Protein AF-A0AAU9XJF3-F1 (afdb_monomer_lite)

InterPro domains:
  IPR013057 Amino acid transporter, transmembrane domain [PF01490] (95-481)
  IPR013057 Amino acid transporter, transmembrane domain [PF01490] (649-1039)

Organism: NCBI:txid46732

Structure (mmCIF, N/CA/C/O backbone):
data_AF-A0AAU9XJF3-F1
#
_entry.id   AF-A0AAU9XJF3-F1
#
loop_
_atom_site.group_PDB
_atom_site.id
_atom_site.type_symbol
_atom_site.label_atom_id
_atom_site.label_alt_id
_atom_site.label_comp_id
_atom_site.label_asym_id
_atom_site.label_entity_id
_atom_site.label_seq_id
_atom_site.pdbx_PDB_ins_code
_atom_site.Cartn_x
_atom_site.Cartn_y
_atom_site.Cartn_z
_atom_site.occupancy
_atom_site.B_iso_or_equiv
_atom_site.auth_seq_id
_atom_site.auth_comp_id
_atom_site.auth_asym_id
_atom_site.auth_atom_id
_atom_site.pdbx_PDB_model_num
ATOM 1 N N . MET A 1 1 ? 54.166 31.138 47.046 1.00 33.41 1 MET A N 1
ATOM 2 C CA . MET A 1 1 ? 54.278 31.760 45.713 1.00 33.41 1 MET A CA 1
ATOM 3 C C . MET A 1 1 ? 52.844 31.882 45.210 1.00 33.41 1 MET A C 1
ATOM 5 O O . MET A 1 1 ? 52.288 30.856 44.848 1.00 33.41 1 MET A O 1
ATOM 9 N N . ALA A 1 2 ? 52.129 32.996 45.421 1.00 32.53 2 ALA A N 1
ATOM 10 C CA . ALA A 1 2 ? 52.594 34.399 45.495 1.00 32.53 2 ALA A CA 1
ATOM 11 C C . ALA A 1 2 ? 53.141 34.832 44.105 1.00 32.53 2 ALA A C 1
ATOM 13 O O . ALA A 1 2 ? 54.025 34.121 43.619 1.00 32.53 2 ALA A O 1
ATOM 14 N N . ASP A 1 3 ? 52.637 35.853 43.383 1.00 34.62 3 ASP A N 1
ATOM 15 C CA . ASP A 1 3 ? 51.671 36.951 43.692 1.00 34.62 3 ASP A CA 1
ATOM 16 C C . ASP A 1 3 ? 51.009 37.521 42.394 1.00 34.62 3 ASP A C 1
ATOM 18 O O . ASP A 1 3 ? 51.598 37.356 41.327 1.00 34.62 3 ASP A O 1
ATOM 22 N N . GLU A 1 4 ? 49.863 38.238 42.351 1.00 39.06 4 GLU A N 1
ATOM 23 C CA . GLU A 1 4 ? 48.671 38.259 43.239 1.00 39.06 4 GLU A CA 1
ATOM 24 C C . GLU A 1 4 ? 47.314 38.593 42.484 1.00 39.06 4 GLU A C 1
ATOM 26 O O . GLU A 1 4 ? 46.715 37.601 42.057 1.00 39.06 4 GLU A O 1
ATOM 31 N N . PRO A 1 5 ? 46.760 39.834 42.274 1.00 65.62 5 PRO A N 1
ATOM 32 C CA . PRO A 1 5 ? 45.301 40.028 41.999 1.00 65.62 5 PRO A CA 1
ATOM 33 C C . PRO A 1 5 ? 44.875 40.979 40.829 1.00 65.62 5 PRO A C 1
ATOM 35 O O . PRO A 1 5 ? 45.706 41.689 40.277 1.00 65.62 5 PRO A O 1
ATOM 38 N N . GLU A 1 6 ? 43.559 41.069 40.516 1.00 33.19 6 GLU A N 1
ATOM 39 C CA . GLU A 1 6 ? 42.784 42.344 40.390 1.00 33.19 6 GLU A CA 1
ATOM 40 C C . GLU A 1 6 ? 41.227 42.154 40.345 1.00 33.19 6 GLU A C 1
ATOM 42 O O . GLU A 1 6 ? 40.730 41.038 40.217 1.00 33.19 6 GLU A O 1
ATOM 47 N N . PHE A 1 7 ? 40.490 43.265 40.533 1.00 35.25 7 PHE A N 1
ATOM 48 C CA . PHE A 1 7 ? 39.057 43.517 40.874 1.00 35.25 7 PHE A CA 1
ATOM 49 C C . PHE A 1 7 ? 37.924 42.918 39.983 1.00 35.25 7 PHE A C 1
ATOM 51 O O . PHE A 1 7 ? 38.167 42.526 38.847 1.00 35.25 7 PHE A O 1
ATOM 58 N N . GLY A 1 8 ? 36.632 42.900 40.393 1.00 30.28 8 GLY A N 1
ATOM 59 C CA . GLY A 1 8 ? 35.986 43.287 41.678 1.00 30.28 8 GLY A CA 1
ATOM 60 C C . GLY A 1 8 ? 34.437 43.483 41.611 1.00 30.28 8 GLY A C 1
ATOM 61 O O . GLY A 1 8 ? 33.905 43.578 40.511 1.00 30.28 8 GLY A O 1
ATOM 62 N N . GLU A 1 9 ? 33.767 43.579 42.786 1.00 35.22 9 GLU A N 1
ATOM 63 C CA . GLU A 1 9 ? 32.369 44.068 43.070 1.00 35.22 9 GLU A CA 1
ATOM 64 C C . GLU A 1 9 ? 31.158 43.310 42.425 1.00 35.22 9 GLU A C 1
ATOM 66 O O . GLU A 1 9 ? 31.305 42.694 41.376 1.00 35.22 9 GLU A O 1
ATOM 71 N N . HIS A 1 10 ? 29.895 43.261 42.912 1.00 32.03 10 HIS A N 1
ATOM 72 C CA . HIS A 1 10 ? 29.128 43.562 44.164 1.00 32.03 10 HIS A CA 1
ATOM 73 C C . HIS A 1 10 ? 27.666 43.002 43.956 1.00 32.03 10 HIS A C 1
ATOM 75 O O . HIS A 1 10 ? 27.295 42.783 42.804 1.00 32.03 10 HIS A O 1
ATOM 81 N N . ASP A 1 11 ? 26.711 42.796 44.892 1.00 31.41 11 ASP A N 1
ATOM 82 C CA . ASP A 1 11 ? 26.657 42.512 46.351 1.00 31.41 11 ASP A CA 1
ATOM 83 C C . ASP A 1 11 ? 25.201 42.080 46.773 1.00 31.41 11 ASP A C 1
ATOM 85 O O . ASP A 1 11 ? 24.374 41.857 45.891 1.00 31.41 11 ASP A O 1
ATOM 89 N N . VAL A 1 12 ? 24.868 42.031 48.085 1.00 30.72 12 VAL A N 1
ATOM 90 C CA . VAL A 1 12 ? 23.510 42.018 48.730 1.00 30.72 12 VAL A CA 1
ATOM 91 C C . VAL A 1 12 ? 22.617 40.763 48.478 1.00 30.72 12 VAL A C 1
ATOM 93 O O . VAL A 1 12 ? 22.178 40.518 47.363 1.00 30.72 12 VAL A O 1
ATOM 96 N N . GLN A 1 13 ? 22.379 39.832 49.432 1.00 28.78 13 GLN A N 1
ATOM 97 C CA . GLN A 1 13 ? 21.599 39.880 50.713 1.00 28.78 13 GLN A CA 1
ATOM 98 C C . GLN A 1 13 ? 20.047 39.889 50.543 1.00 28.78 13 GLN A C 1
ATOM 100 O O . GLN A 1 13 ? 19.567 40.388 49.535 1.00 28.78 13 GLN A O 1
ATOM 105 N N . LEU A 1 14 ? 19.158 39.381 51.432 1.00 28.53 14 LEU A N 1
ATOM 106 C CA . LEU A 1 14 ? 19.192 38.620 52.719 1.00 28.53 14 LEU A CA 1
ATOM 107 C C . LEU A 1 14 ? 18.239 37.372 52.614 1.00 28.53 14 LEU A C 1
ATOM 109 O O . LEU A 1 14 ? 17.388 37.365 51.731 1.00 28.53 14 LEU A O 1
ATOM 113 N N . ALA A 1 15 ? 18.342 36.231 53.335 1.00 27.23 15 ALA A N 1
ATOM 114 C CA . ALA A 1 15 ? 18.395 35.933 54.798 1.00 27.23 15 ALA A CA 1
ATOM 115 C C . ALA A 1 15 ? 17.026 36.133 55.534 1.00 27.23 15 ALA A C 1
ATOM 117 O O . ALA A 1 15 ? 16.261 36.975 55.086 1.00 27.23 15 ALA A O 1
ATOM 118 N N . LEU A 1 16 ? 16.566 35.445 56.608 1.00 26.36 16 LEU A N 1
ATOM 119 C CA . LEU A 1 16 ? 16.948 34.340 57.549 1.00 26.36 16 LEU A CA 1
ATOM 120 C C . LEU A 1 16 ? 15.600 33.674 58.020 1.00 26.36 16 LEU A C 1
ATOM 122 O O . LEU A 1 16 ? 14.581 34.347 57.922 1.00 26.36 16 LEU A O 1
ATOM 126 N N . SER A 1 17 ? 15.373 32.409 58.434 1.00 27.25 17 SER A N 1
ATOM 127 C CA . SER A 1 17 ? 16.066 31.317 59.172 1.00 27.25 17 SER A CA 1
ATOM 128 C C . SER A 1 17 ? 15.590 31.131 60.644 1.00 27.25 17 SER A C 1
ATOM 130 O O . SER A 1 17 ? 15.149 32.088 61.267 1.00 27.25 17 SER A O 1
ATOM 132 N N . HIS A 1 18 ? 15.715 29.897 61.183 1.00 28.23 18 HIS A N 1
ATOM 133 C CA . HIS A 1 18 ? 15.517 29.475 62.601 1.00 28.23 18 HIS A CA 1
ATOM 134 C C . HIS A 1 18 ? 14.106 29.610 63.250 1.00 28.23 18 HIS A C 1
ATOM 136 O O . HIS A 1 18 ? 13.252 30.323 62.744 1.00 28.23 18 HIS A O 1
ATOM 142 N N . SER A 1 19 ? 13.787 28.992 64.408 1.00 26.81 19 SER A N 1
ATOM 143 C CA . SER A 1 19 ? 13.931 27.588 64.899 1.00 26.81 19 SER A CA 1
ATOM 144 C C . SER A 1 19 ? 13.226 27.422 66.274 1.00 26.81 19 SER A C 1
ATOM 146 O O . SER A 1 19 ? 13.076 28.428 66.946 1.00 26.81 19 SER A O 1
ATOM 148 N N . LEU A 1 20 ? 12.873 26.183 66.688 1.00 25.88 20 LEU A N 1
ATOM 149 C CA . LEU A 1 20 ? 12.735 25.624 68.075 1.00 25.88 20 LEU A CA 1
ATOM 150 C C . LEU A 1 20 ? 12.462 26.605 69.263 1.00 25.88 20 LEU A C 1
ATOM 152 O O . LEU A 1 20 ? 13.215 27.542 69.482 1.00 25.88 20 LEU A O 1
ATOM 156 N N . THR A 1 21 ? 11.538 26.376 70.212 1.00 25.56 21 THR A N 1
ATOM 157 C CA . THR A 1 21 ? 11.339 25.156 71.046 1.00 25.56 21 THR A CA 1
ATOM 158 C C . THR A 1 21 ? 10.004 25.236 71.853 1.00 25.56 21 THR A C 1
ATOM 160 O O . THR A 1 21 ? 9.223 26.158 71.647 1.00 25.56 21 THR A O 1
ATOM 163 N N . LEU A 1 22 ? 9.722 24.286 72.764 1.00 24.81 22 LEU A N 1
ATOM 164 C CA . LEU A 1 22 ? 8.543 24.243 73.662 1.00 24.81 22 LEU A CA 1
ATOM 165 C C . LEU A 1 22 ? 8.586 25.306 74.792 1.00 24.81 22 LEU A C 1
ATOM 167 O O . LEU A 1 22 ? 9.672 25.643 75.256 1.00 24.81 22 LEU A O 1
ATOM 171 N N . GLY A 1 23 ? 7.421 25.714 75.328 1.00 24.33 23 GLY A N 1
ATOM 172 C CA . GLY A 1 23 ? 7.312 26.499 76.578 1.00 24.33 23 GLY A CA 1
ATOM 173 C C . GLY A 1 23 ? 5.869 26.843 77.009 1.00 24.33 23 GLY A C 1
ATOM 174 O O . GLY A 1 23 ? 5.203 27.620 76.345 1.00 24.33 23 GLY A O 1
ATOM 175 N N . ASN A 1 24 ? 5.409 26.240 78.109 1.00 25.19 24 ASN A N 1
ATOM 176 C CA . ASN A 1 24 ? 4.058 26.247 78.715 1.00 25.19 24 ASN A CA 1
ATOM 177 C C . ASN A 1 24 ? 3.499 27.592 79.273 1.00 25.19 24 ASN A C 1
ATOM 179 O O . ASN A 1 24 ? 4.231 28.567 79.400 1.00 25.19 24 ASN A O 1
ATOM 183 N N . THR A 1 25 ? 2.239 27.519 79.768 1.00 26.25 25 THR A N 1
ATOM 184 C CA . THR A 1 25 ? 1.566 28.343 80.826 1.00 26.25 25 THR A CA 1
ATOM 185 C C . THR A 1 25 ? 1.282 29.826 80.510 1.00 26.25 25 THR A C 1
ATOM 187 O O . THR A 1 25 ? 2.206 30.596 80.298 1.00 26.25 25 THR A O 1
ATOM 190 N N . GLU A 1 26 ? 0.011 30.240 80.348 1.00 25.64 26 GLU A N 1
ATOM 191 C CA . GLU A 1 26 ? -0.931 30.811 81.365 1.00 25.64 26 GLU A CA 1
ATOM 192 C C . GLU A 1 26 ? -1.096 32.340 81.131 1.00 25.64 26 GLU A C 1
ATOM 194 O O . GLU A 1 26 ? -0.162 32.966 80.646 1.00 25.64 26 GLU A O 1
ATOM 199 N N . ASN A 1 27 ? -2.218 33.031 81.397 1.00 25.34 27 ASN A N 1
ATOM 200 C CA . ASN A 1 27 ? -3.598 32.639 81.743 1.00 25.34 27 ASN A CA 1
ATOM 201 C C . ASN A 1 27 ? -4.569 33.802 81.395 1.00 25.34 27 ASN A C 1
ATOM 203 O O . ASN A 1 27 ? -4.166 34.943 81.590 1.00 25.34 27 ASN A O 1
ATOM 207 N N . GLU A 1 28 ? -5.831 33.505 81.016 1.00 26.00 28 GLU A N 1
ATOM 208 C CA . GLU A 1 28 ? -7.030 34.402 81.086 1.00 26.00 28 GLU A CA 1
ATOM 209 C C . GLU A 1 28 ? -6.963 35.765 80.316 1.00 26.00 28 GLU A C 1
ATOM 211 O O . GLU A 1 28 ? -5.896 36.223 79.937 1.00 26.00 28 GLU A O 1
ATOM 216 N N . THR A 1 29 ? -8.010 36.530 79.956 1.00 26.31 29 THR A N 1
ATOM 217 C CA . THR A 1 29 ? -9.496 36.466 79.813 1.00 26.31 29 THR A CA 1
ATOM 218 C C . THR A 1 29 ? -9.871 37.560 78.760 1.00 26.31 29 THR A C 1
ATOM 220 O O . THR A 1 29 ? -9.018 38.380 78.433 1.00 26.31 29 THR A O 1
ATOM 223 N N . GLU A 1 30 ? -11.044 37.731 78.126 1.00 25.98 30 GLU A N 1
ATOM 224 C CA . GLU A 1 30 ? -12.401 37.138 78.082 1.00 25.98 30 GLU A CA 1
ATOM 225 C C . GLU A 1 30 ? -13.001 37.490 76.686 1.00 25.98 30 GLU A C 1
ATOM 227 O O . GLU A 1 30 ? -12.856 38.644 76.276 1.00 25.98 30 GLU A O 1
ATOM 232 N N . LYS A 1 31 ? -13.685 36.562 75.976 1.00 26.59 31 LYS A N 1
ATOM 233 C CA . LYS A 1 31 ? -15.025 36.750 75.334 1.00 26.59 31 LYS A CA 1
ATOM 234 C C . LYS A 1 31 ? -15.447 35.647 74.348 1.00 26.59 31 LYS A C 1
ATOM 236 O O . LYS A 1 31 ? -14.940 35.545 73.235 1.00 26.59 31 LYS A O 1
ATOM 241 N N . ASP A 1 32 ? -16.462 34.903 74.778 1.00 26.28 32 ASP A N 1
ATOM 242 C CA . ASP A 1 32 ? -17.372 34.051 73.992 1.00 26.28 32 ASP A CA 1
ATOM 243 C C . ASP A 1 32 ? -18.496 34.909 73.326 1.00 26.28 32 ASP A C 1
ATOM 245 O O . ASP A 1 32 ? -18.524 36.123 73.568 1.00 26.28 32 ASP A O 1
ATOM 249 N N . PRO A 1 33 ? -19.462 34.360 72.540 1.00 37.47 33 PRO A N 1
ATOM 250 C CA . PRO A 1 33 ? -19.747 32.941 72.305 1.00 37.47 33 PRO A CA 1
ATOM 251 C C . PRO A 1 33 ? -19.730 32.452 70.846 1.00 37.47 33 PRO A C 1
ATOM 253 O O . PRO A 1 33 ? -19.922 33.193 69.881 1.00 37.47 33 PRO A O 1
ATOM 256 N N . SER A 1 34 ? -19.597 31.131 70.726 1.00 24.67 34 SER A N 1
ATOM 257 C CA . SER A 1 34 ? -19.847 30.322 69.526 1.00 24.67 34 SER A CA 1
ATOM 258 C C . SER A 1 34 ? -21.206 29.595 69.593 1.00 24.67 34 SER A C 1
ATOM 260 O O . SER A 1 34 ? -21.816 29.570 70.653 1.00 24.67 34 SER A O 1
ATOM 262 N N . TYR A 1 35 ? -21.672 29.041 68.461 1.00 26.41 35 TYR A N 1
ATOM 263 C CA . TYR A 1 35 ? -22.570 27.870 68.265 1.00 26.41 35 TYR A CA 1
ATOM 264 C C . TYR A 1 35 ? -22.747 27.735 66.729 1.00 26.41 35 TYR A C 1
ATOM 266 O O . TYR A 1 35 ? -23.189 28.695 66.104 1.00 26.41 35 TYR A O 1
ATOM 274 N N . GLU A 1 36 ? -22.304 26.724 65.969 1.00 27.41 36 GLU A N 1
ATOM 275 C CA . GLU A 1 36 ? -22.148 25.256 66.118 1.00 27.41 36 GLU A CA 1
ATOM 276 C C . GLU A 1 36 ? -23.408 24.434 65.727 1.00 27.41 36 GLU A C 1
ATOM 278 O O . GLU A 1 36 ? -24.500 24.983 65.611 1.00 27.41 36 GLU A O 1
ATOM 283 N N . LEU A 1 37 ? -23.220 23.120 65.503 1.00 25.81 37 LEU A N 1
ATOM 284 C CA . LEU A 1 37 ? -24.124 22.082 64.961 1.00 25.81 37 LEU A CA 1
ATOM 285 C C . LEU A 1 37 ? -24.227 21.964 63.416 1.00 25.81 37 LEU A C 1
ATOM 287 O O . LEU A 1 37 ? -24.260 22.963 62.708 1.00 25.81 37 LEU A O 1
ATOM 291 N N . VAL A 1 38 ? -24.481 20.791 62.805 1.00 26.86 38 VAL A N 1
ATOM 292 C CA . VAL A 1 38 ? -23.880 19.424 62.840 1.00 26.86 38 VAL A CA 1
ATOM 293 C C . VAL A 1 38 ? -24.790 18.465 62.025 1.00 26.86 38 VAL A C 1
ATOM 295 O O . VAL A 1 38 ? -26.009 18.490 62.137 1.00 26.86 38 VAL A O 1
ATOM 298 N N . SER A 1 39 ? -24.166 17.624 61.192 1.00 26.27 39 SER A N 1
ATOM 299 C CA . SER A 1 39 ? -24.660 16.514 60.333 1.00 26.27 39 SER A CA 1
ATOM 300 C C . SER A 1 39 ? -26.063 15.873 60.511 1.00 26.27 39 SER A C 1
ATOM 302 O O . SER A 1 39 ? -26.426 15.519 61.633 1.00 26.27 39 SER A O 1
ATOM 304 N N . ARG A 1 40 ? -26.672 15.396 59.392 1.00 24.75 40 ARG A N 1
ATOM 305 C CA . ARG A 1 40 ? -27.104 13.970 59.260 1.00 24.75 40 ARG A CA 1
ATOM 306 C C . ARG A 1 40 ? -27.449 13.427 57.842 1.00 24.75 40 ARG A C 1
ATOM 308 O O . ARG A 1 40 ? -27.888 14.143 56.956 1.00 24.75 40 ARG A O 1
ATOM 315 N N . ASN A 1 41 ? -27.227 12.112 57.720 1.00 25.72 41 ASN A N 1
ATOM 316 C CA . ASN A 1 41 ? -27.603 11.035 56.772 1.00 25.72 41 ASN A CA 1
ATOM 317 C C . ASN A 1 41 ? -28.634 11.205 55.614 1.00 25.72 41 ASN A C 1
ATOM 319 O O . ASN A 1 41 ? -29.788 11.533 55.847 1.00 25.72 41 ASN A O 1
ATOM 323 N N . LYS A 1 42 ? -28.213 10.772 54.404 1.00 27.09 42 LYS A N 1
ATOM 324 C CA . LYS A 1 42 ? -28.612 9.549 53.626 1.00 27.09 42 LYS A CA 1
ATOM 325 C C . LYS A 1 42 ? -30.073 9.007 53.559 1.00 27.09 42 LYS A C 1
ATOM 327 O O . LYS A 1 42 ? -30.728 8.869 54.580 1.00 27.09 42 LYS A O 1
ATOM 332 N N . GLU A 1 43 ? -30.374 8.416 52.376 1.00 24.31 43 GLU A N 1
ATOM 333 C CA . GLU A 1 43 ? -31.364 7.332 52.060 1.00 24.31 43 GLU A CA 1
ATOM 334 C C . GLU A 1 43 ? -32.878 7.709 52.038 1.00 24.31 43 GLU A C 1
ATOM 336 O O . GLU A 1 43 ? -33.270 8.653 52.706 1.00 24.31 43 GLU A O 1
ATOM 341 N N . SER A 1 44 ? -33.811 7.063 51.295 1.00 22.95 44 SER A N 1
ATOM 342 C CA . SER A 1 44 ? -33.765 6.146 50.118 1.00 22.95 44 SER A CA 1
ATOM 343 C C . SER A 1 44 ? -35.177 5.926 49.488 1.00 22.95 44 SER A C 1
ATOM 345 O O . SER A 1 44 ? -36.126 5.713 50.235 1.00 22.95 44 SER A O 1
ATOM 347 N N . GLN A 1 45 ? -35.292 5.848 48.141 1.00 23.94 45 GLN A N 1
ATOM 348 C CA . GLN A 1 45 ? -36.479 5.403 47.341 1.00 23.94 45 GLN A CA 1
ATOM 349 C C . GLN A 1 45 ? -37.795 6.228 47.539 1.00 23.94 45 GLN A C 1
ATOM 351 O O . GLN A 1 45 ? -37.834 7.115 48.378 1.00 23.94 45 GLN A O 1
ATOM 356 N N . LYS A 1 46 ? -38.890 6.123 46.752 1.00 23.55 46 LYS A N 1
ATOM 357 C CA . LYS A 1 46 ? -39.446 5.076 45.854 1.00 23.55 46 LYS A CA 1
ATOM 358 C C . LYS A 1 46 ? -40.353 5.699 44.750 1.00 23.55 46 LYS A C 1
ATOM 360 O O . LYS A 1 46 ? -40.642 6.889 44.799 1.00 23.55 46 LYS A O 1
ATOM 365 N N . ASN A 1 47 ? -40.804 4.909 43.765 1.00 25.06 47 ASN A N 1
ATOM 366 C CA . ASN A 1 47 ? -41.726 5.322 42.680 1.00 25.06 47 ASN A CA 1
ATOM 367 C C . ASN A 1 47 ? -43.106 5.802 43.173 1.00 25.06 47 ASN A C 1
ATOM 369 O O . ASN A 1 47 ? -43.650 5.150 44.060 1.00 25.06 47 ASN A O 1
ATOM 373 N N . GLU A 1 48 ? -43.758 6.721 42.437 1.00 25.22 48 GLU A N 1
ATOM 374 C CA . GLU A 1 48 ? -45.186 6.559 42.079 1.00 25.22 48 GLU A CA 1
ATOM 375 C C . GLU A 1 48 ? -45.616 7.317 40.795 1.00 25.22 48 GLU A C 1
ATOM 377 O O . GLU A 1 48 ? -44.758 7.707 40.003 1.00 25.22 48 GLU A O 1
ATOM 382 N N . ARG A 1 49 ? -46.926 7.367 40.491 1.00 26.58 49 ARG A N 1
ATOM 383 C CA . ARG A 1 49 ? -47.487 7.463 39.121 1.00 26.58 49 ARG A CA 1
ATOM 384 C C . ARG A 1 49 ? -48.085 8.832 38.731 1.00 26.58 49 ARG A C 1
ATOM 386 O O . ARG A 1 49 ? -48.403 9.671 39.562 1.00 26.58 49 ARG A O 1
ATOM 393 N N . THR A 1 50 ? -48.289 9.000 37.423 1.00 25.59 50 THR A N 1
ATOM 394 C CA . THR A 1 50 ? -49.114 10.025 36.742 1.00 25.59 50 THR A CA 1
ATOM 395 C C . THR A 1 50 ? -50.625 9.859 36.992 1.00 25.59 50 THR A C 1
ATOM 397 O O . THR A 1 50 ? -51.034 8.736 37.291 1.00 25.59 50 THR A O 1
ATOM 400 N N . PRO A 1 51 ? -51.486 10.821 36.589 1.00 36.78 51 PRO A N 1
ATOM 401 C CA . PRO A 1 51 ? -51.354 12.288 36.600 1.00 36.78 51 PRO A CA 1
ATOM 402 C C . PRO A 1 51 ? -52.578 12.960 37.283 1.00 36.78 51 PRO A C 1
ATOM 404 O O . PRO A 1 51 ? -53.519 12.279 37.681 1.00 36.78 51 PRO A O 1
ATOM 407 N N . LEU A 1 52 ? -52.632 14.299 37.342 1.00 25.36 52 LEU A N 1
ATOM 408 C CA . LEU A 1 52 ? -53.866 15.032 37.680 1.00 25.36 52 LEU A CA 1
ATOM 409 C C . LEU A 1 52 ? -54.225 16.078 36.619 1.00 25.36 52 LEU A C 1
ATOM 411 O O . LEU A 1 52 ? -53.416 16.933 36.263 1.00 25.36 52 LEU A O 1
ATOM 415 N N . VAL A 1 53 ? -55.465 15.991 36.134 1.00 27.05 53 VAL A N 1
ATOM 416 C CA . VAL A 1 53 ? -56.118 16.978 35.262 1.00 27.05 53 VAL A CA 1
ATOM 417 C C . VAL A 1 53 ? -56.680 18.108 36.127 1.00 27.05 53 VAL A C 1
ATOM 419 O O . VAL A 1 53 ? -57.136 17.861 37.243 1.00 27.05 53 VAL A O 1
ATOM 422 N N . ARG A 1 54 ? -56.701 19.338 35.604 1.00 24.38 54 ARG A N 1
ATOM 423 C CA . ARG A 1 54 ? -57.468 20.444 36.189 1.00 24.38 54 ARG A CA 1
ATOM 424 C C . ARG A 1 54 ? -58.295 21.125 35.103 1.00 24.38 54 ARG A C 1
ATOM 426 O O . ARG A 1 54 ? -57.739 21.573 34.103 1.00 24.38 54 ARG A O 1
ATOM 433 N N . THR A 1 55 ? -59.606 21.161 35.300 1.00 25.55 55 THR A N 1
ATOM 434 C CA . THR A 1 55 ? -60.560 21.900 34.467 1.00 25.55 55 THR A CA 1
ATOM 435 C C . THR A 1 55 ? -60.519 23.395 34.782 1.00 25.55 55 THR A C 1
ATOM 437 O O . THR A 1 55 ? -60.120 23.795 35.879 1.00 25.55 55 THR A O 1
ATOM 440 N N . VAL A 1 56 ? -60.929 24.209 33.810 1.00 28.02 56 VAL A N 1
ATOM 441 C CA . VAL A 1 56 ? -61.213 25.643 33.950 1.00 28.02 56 VAL A CA 1
ATOM 442 C C . VAL A 1 56 ? -62.420 25.939 33.060 1.00 28.02 56 VAL A C 1
ATOM 444 O O . VAL A 1 56 ? -62.427 25.523 31.900 1.00 28.02 56 VAL A O 1
ATOM 447 N N . ASP A 1 57 ? -63.425 26.610 33.613 1.00 24.02 57 ASP A N 1
ATOM 448 C CA . ASP A 1 57 ? -64.662 26.978 32.919 1.00 24.02 57 ASP A CA 1
ATOM 449 C C . ASP A 1 57 ? -64.492 28.265 32.075 1.00 24.02 57 ASP A C 1
ATOM 451 O O . ASP A 1 57 ? -63.530 29.011 32.289 1.00 24.02 57 ASP A O 1
ATOM 455 N N . PRO A 1 58 ? -65.362 28.522 31.077 1.00 34.66 58 PRO A N 1
ATOM 456 C CA . PRO A 1 58 ? -65.165 29.595 30.103 1.00 34.66 58 PRO A CA 1
ATOM 457 C C . PRO A 1 58 ? -65.891 30.896 30.477 1.00 34.66 58 PRO A C 1
ATOM 459 O O . PRO A 1 58 ? -67.066 30.866 30.829 1.00 34.66 58 PRO A O 1
ATOM 462 N N . GLU A 1 59 ? -65.242 32.044 30.266 1.00 25.91 59 GLU A N 1
ATOM 463 C CA . GLU A 1 59 ? -65.932 33.337 30.139 1.00 25.91 59 GLU A CA 1
ATOM 464 C C . GLU A 1 59 ? -65.151 34.308 29.223 1.00 25.91 59 GLU A C 1
ATOM 466 O O . GLU A 1 59 ? -64.109 33.943 28.674 1.00 25.91 59 GLU A O 1
ATOM 471 N N . GLU A 1 60 ? -65.732 35.478 28.950 1.00 26.47 60 GLU A N 1
ATOM 472 C CA . GLU A 1 60 ? -65.712 36.156 27.640 1.00 26.47 60 GLU A CA 1
ATOM 473 C C . GLU A 1 60 ? -64.362 36.664 27.079 1.00 26.47 60 GLU A C 1
ATOM 475 O O . GLU A 1 60 ? -63.380 36.907 27.781 1.00 26.47 60 GLU A O 1
ATOM 480 N N . GLN A 1 61 ? -64.335 36.854 25.750 1.00 26.23 61 GLN A N 1
ATOM 481 C CA . GLN A 1 61 ? -63.140 37.163 24.960 1.00 26.23 61 GLN A CA 1
ATOM 482 C C . GLN A 1 61 ? -63.359 38.358 24.010 1.00 26.23 61 GLN A C 1
ATOM 484 O O . GLN A 1 61 ? -63.767 38.180 22.861 1.00 26.23 61 GLN A O 1
ATOM 489 N N . GLU A 1 62 ? -62.998 39.575 24.432 1.00 27.97 62 GLU A N 1
ATOM 490 C CA . GLU A 1 62 ? -62.810 40.690 23.488 1.00 27.97 62 GLU A CA 1
ATOM 491 C C . GLU A 1 62 ? -61.558 40.475 22.615 1.00 27.97 62 GLU A C 1
ATOM 493 O O . GLU A 1 62 ? -60.519 39.984 23.070 1.00 27.97 62 GLU A O 1
ATOM 498 N N . SER A 1 63 ? -61.642 40.838 21.330 1.00 32.28 63 SER A N 1
ATOM 499 C CA . SER A 1 63 ? -60.662 40.436 20.314 1.00 32.28 63 SER A CA 1
ATOM 500 C C . SER A 1 63 ? -59.677 41.547 19.898 1.00 32.28 63 SER A C 1
ATOM 502 O O . SER A 1 63 ? -60.050 42.436 19.126 1.00 32.28 63 SER A O 1
ATOM 504 N N . PRO A 1 64 ? -58.383 41.473 20.270 1.00 31.69 64 PRO A N 1
ATOM 505 C CA . PRO A 1 64 ? -57.322 42.213 19.589 1.00 31.69 64 PRO A CA 1
ATOM 506 C C . PRO A 1 64 ? -56.910 41.511 18.280 1.00 31.69 64 PRO A C 1
ATOM 508 O O . PRO A 1 64 ? -56.945 40.286 18.162 1.00 31.69 64 PRO A O 1
ATOM 511 N N . SER A 1 65 ? -56.494 42.288 17.277 1.00 35.97 65 SER A N 1
ATOM 512 C CA . SER A 1 65 ? -56.337 41.801 15.898 1.00 35.97 65 SER A CA 1
ATOM 513 C C . SER A 1 65 ? -55.216 40.764 15.701 1.00 35.97 65 SER A C 1
ATOM 515 O O . SER A 1 65 ? -54.141 40.833 16.311 1.00 35.97 65 SER A O 1
ATOM 517 N N . ALA A 1 66 ? -55.444 39.830 14.766 1.00 36.56 66 ALA A N 1
ATOM 518 C CA . ALA A 1 66 ? -54.592 38.664 14.491 1.00 36.56 66 ALA A CA 1
ATOM 519 C C . ALA A 1 66 ? -53.124 38.987 14.133 1.00 36.56 66 ALA A C 1
ATOM 521 O O . ALA A 1 66 ? -52.234 38.153 14.320 1.00 36.56 66 ALA A O 1
ATOM 522 N N . TRP A 1 67 ? -52.846 40.206 13.661 1.00 32.09 67 TRP A N 1
ATOM 523 C CA . TRP A 1 67 ? -51.483 40.689 13.412 1.00 32.09 67 TRP A CA 1
ATOM 524 C C . TRP A 1 67 ? -50.653 40.769 14.704 1.00 32.09 67 TRP A C 1
ATOM 526 O O . TRP A 1 67 ? -49.496 40.345 14.733 1.00 32.09 67 TRP A O 1
ATOM 536 N N . SER A 1 68 ? -51.259 41.237 15.802 1.00 31.72 68 SER A N 1
ATOM 537 C CA . SER A 1 68 ? -50.587 41.359 17.103 1.00 31.72 68 SER A CA 1
ATOM 538 C C . SER A 1 68 ? -50.230 39.992 17.701 1.00 31.72 68 SER A C 1
ATOM 540 O O . SER A 1 68 ? -49.137 39.809 18.249 1.00 31.72 68 SER A O 1
ATOM 542 N N . THR A 1 69 ? -51.116 39.008 17.528 1.00 35.38 69 THR A N 1
ATOM 543 C CA . THR A 1 69 ? -50.948 37.628 17.993 1.00 35.38 69 THR A CA 1
ATOM 544 C C . THR A 1 69 ? -49.809 36.934 17.259 1.00 35.38 69 THR A C 1
ATOM 546 O O . THR A 1 69 ? -48.962 36.313 17.899 1.00 35.38 69 THR A O 1
ATOM 549 N N . ASN A 1 70 ? -49.722 37.098 15.935 1.00 36.59 70 ASN A N 1
ATOM 550 C CA . ASN A 1 70 ? -48.628 36.541 15.141 1.00 36.59 70 ASN A CA 1
ATOM 551 C C . ASN A 1 70 ? -47.274 37.171 15.501 1.00 36.59 70 ASN A C 1
ATOM 553 O O . ASN A 1 70 ? -46.306 36.439 15.700 1.00 36.59 70 ASN A O 1
ATOM 557 N N . PHE A 1 71 ? -47.201 38.493 15.694 1.00 36.72 71 PHE A N 1
ATOM 558 C CA . PHE A 1 71 ? -45.945 39.151 16.080 1.00 36.72 71 PHE A CA 1
ATOM 559 C C . PHE A 1 71 ? -45.477 38.745 17.492 1.00 36.72 71 PHE A C 1
ATOM 561 O O . PHE A 1 71 ? -44.290 38.482 17.708 1.00 36.72 71 PHE A O 1
ATOM 568 N N . LYS A 1 72 ? -46.406 38.601 18.453 1.00 29.94 72 LYS A N 1
ATOM 569 C CA . LYS A 1 72 ? -46.103 38.048 19.787 1.00 29.94 72 LYS A CA 1
ATOM 570 C C . LYS A 1 72 ? -45.703 36.570 19.726 1.00 29.94 72 LYS A C 1
ATOM 572 O O . LYS A 1 72 ? -44.755 36.194 20.410 1.00 29.94 72 LYS A O 1
ATOM 577 N N . ARG A 1 73 ? -46.352 35.745 18.894 1.00 30.39 73 ARG A N 1
ATOM 578 C CA . ARG A 1 73 ? -46.009 34.322 18.708 1.00 30.39 73 ARG A CA 1
ATOM 579 C C . ARG A 1 73 ? -44.621 34.152 18.085 1.00 30.39 73 ARG A C 1
ATOM 581 O O . ARG A 1 73 ? -43.853 33.327 18.566 1.00 30.39 73 ARG A O 1
ATOM 588 N N . PHE A 1 74 ? -44.263 34.981 17.103 1.00 32.78 74 PHE A N 1
ATOM 589 C CA . PHE A 1 74 ? -42.929 34.991 16.495 1.00 32.78 74 PHE A CA 1
ATOM 590 C C . PHE A 1 74 ? -41.853 35.387 17.520 1.00 32.78 74 PHE A C 1
ATOM 592 O O . PHE A 1 74 ? -40.919 34.627 17.758 1.00 32.78 74 PHE A O 1
ATOM 599 N N . ARG A 1 75 ? -42.037 36.513 18.229 1.00 27.66 75 ARG A N 1
ATOM 600 C CA . ARG A 1 75 ? -41.115 36.973 19.288 1.00 27.66 75 ARG A CA 1
ATOM 601 C C . ARG A 1 75 ? -41.008 35.985 20.460 1.00 27.66 75 ARG A C 1
ATOM 603 O O . ARG A 1 75 ? -39.930 35.838 21.032 1.00 27.66 75 ARG A O 1
ATOM 610 N N . SER A 1 76 ? -42.095 35.291 20.800 1.00 26.06 76 SER A N 1
ATOM 611 C CA . SER A 1 76 ? -42.105 34.206 21.788 1.00 26.06 76 SER A CA 1
ATOM 612 C C . SER A 1 76 ? -41.260 33.017 21.324 1.00 26.06 76 SER A C 1
ATOM 614 O O . SER A 1 76 ? -40.413 32.561 22.089 1.00 26.06 76 SER A O 1
ATOM 616 N N . PHE A 1 77 ? -41.404 32.592 20.063 1.00 29.45 77 PHE A N 1
ATOM 617 C CA . PHE A 1 77 ? -40.618 31.506 19.468 1.00 29.45 77 PHE A CA 1
ATOM 618 C C . PHE A 1 77 ? -39.112 31.829 19.434 1.00 29.45 77 PHE A C 1
ATOM 620 O O . PHE A 1 77 ? -38.285 30.982 19.784 1.00 29.45 77 PHE A O 1
ATOM 627 N N . THR A 1 78 ? -38.745 33.080 19.117 1.00 29.27 78 THR A N 1
ATOM 628 C CA . THR A 1 78 ? -37.350 33.552 19.179 1.00 29.27 78 THR A CA 1
ATOM 629 C C . THR A 1 78 ? -36.785 33.525 20.605 1.00 29.27 78 THR A C 1
ATOM 631 O O . THR A 1 78 ? -35.625 33.162 20.792 1.00 29.27 78 THR A O 1
ATOM 634 N N . MET A 1 79 ? -37.575 33.880 21.629 1.00 25.61 79 MET A N 1
ATOM 635 C CA . MET A 1 79 ? -37.098 33.888 23.021 1.00 25.61 79 MET A CA 1
ATOM 636 C C . MET A 1 79 ? -37.061 32.494 23.665 1.00 25.61 79 MET A C 1
ATOM 638 O O . MET A 1 79 ? -36.142 32.221 24.438 1.00 25.61 79 MET A O 1
ATOM 642 N N . SER A 1 80 ? -37.985 31.583 23.334 1.00 26.08 80 SER A N 1
ATOM 643 C CA . SER A 1 80 ? -37.986 30.215 23.885 1.00 26.08 80 SER A CA 1
ATOM 644 C C . SER A 1 80 ? -36.773 29.385 23.453 1.00 26.08 80 SER A C 1
ATOM 646 O O . SER A 1 80 ? -36.328 28.513 24.196 1.00 26.08 80 SER A O 1
ATOM 648 N N . HIS A 1 81 ? -36.182 29.686 22.293 1.00 33.38 81 HIS A N 1
ATOM 649 C CA . HIS A 1 81 ? -34.958 29.023 21.834 1.00 33.38 81 HIS A CA 1
ATOM 650 C C . HIS A 1 81 ? -33.713 29.353 22.680 1.00 33.38 81 HIS A C 1
ATOM 652 O O . HIS A 1 81 ? -32.726 28.622 22.617 1.00 33.38 81 HIS A O 1
ATOM 658 N N . PHE A 1 82 ? -33.734 30.422 23.488 1.00 30.17 82 PHE A N 1
ATOM 659 C CA . PHE A 1 82 ? -32.539 30.934 24.175 1.00 30.17 82 PHE A CA 1
ATOM 660 C C . PHE A 1 82 ? -32.280 30.329 25.570 1.00 30.17 82 PHE A C 1
ATOM 662 O O . PHE A 1 82 ? -31.260 30.623 26.197 1.00 30.17 82 PHE A O 1
ATOM 669 N N . THR A 1 83 ? -33.183 29.483 26.082 1.00 28.70 83 THR A N 1
ATOM 670 C CA . THR A 1 83 ? -33.078 28.869 27.423 1.00 28.70 83 THR A CA 1
ATOM 671 C C . THR A 1 83 ? -32.859 27.353 27.417 1.00 28.70 83 THR A C 1
ATOM 673 O O . THR A 1 83 ? -32.624 26.772 28.485 1.00 28.70 83 THR A O 1
ATOM 676 N N . VAL A 1 84 ? -32.834 26.714 26.245 1.00 37.47 84 VAL A N 1
ATOM 677 C CA . VAL A 1 84 ? -32.386 25.322 26.093 1.00 37.47 84 VAL A CA 1
ATOM 678 C C . VAL A 1 84 ? -30.870 25.260 26.309 1.00 37.47 84 VAL A C 1
ATOM 680 O O . VAL A 1 84 ? -30.108 26.035 25.733 1.00 37.47 84 VAL A O 1
ATOM 683 N N . SER A 1 85 ? -30.397 24.341 27.152 1.00 38.31 85 SER A N 1
ATOM 684 C CA . SER A 1 85 ? -28.964 24.044 27.235 1.00 38.31 85 SER A CA 1
ATOM 685 C C . SER A 1 85 ? -28.526 23.362 25.942 1.00 38.31 85 SER A C 1
ATOM 687 O O . SER A 1 85 ? -28.986 22.254 25.678 1.00 38.31 85 SER A O 1
ATOM 689 N N . LEU A 1 86 ? -27.644 23.996 25.162 1.00 50.19 86 LEU A N 1
ATOM 690 C CA . LEU A 1 86 ? -27.120 23.429 23.914 1.00 50.19 86 LEU A CA 1
ATOM 691 C C . LEU A 1 86 ? -26.471 22.063 24.193 1.00 50.19 86 LEU A C 1
ATOM 693 O O . LEU A 1 86 ? -25.386 21.987 24.782 1.00 50.19 86 LEU A O 1
ATOM 697 N N . ILE A 1 87 ? -27.179 20.993 23.820 1.00 51.38 87 ILE A N 1
ATOM 698 C CA . ILE A 1 87 ? -26.754 19.611 24.042 1.00 51.38 87 ILE A CA 1
ATOM 699 C C . ILE A 1 87 ? -25.571 19.345 23.117 1.00 51.38 87 ILE A C 1
ATOM 701 O O . ILE A 1 87 ? -25.659 19.504 21.901 1.00 51.38 87 ILE A O 1
ATOM 705 N N . GLU A 1 88 ? -24.444 18.967 23.709 1.00 56.00 88 GLU A N 1
ATOM 706 C CA . GLU A 1 88 ? -23.240 18.636 22.958 1.00 56.00 88 GLU A CA 1
ATOM 707 C C . GLU A 1 88 ? -23.372 17.224 22.392 1.00 56.00 88 GLU A C 1
ATOM 709 O O . GLU A 1 88 ? -23.643 16.274 23.129 1.00 56.00 88 GLU A O 1
ATOM 714 N N . LYS A 1 89 ? -23.202 17.086 21.075 1.00 62.66 89 LYS A N 1
ATOM 715 C CA . LYS A 1 89 ? -23.339 15.795 20.399 1.00 62.66 89 LYS A CA 1
ATOM 716 C C . LYS A 1 89 ? -22.050 14.995 20.604 1.00 62.66 89 LYS A C 1
ATOM 718 O O . LYS A 1 89 ? -21.076 15.203 19.883 1.00 62.66 89 LYS A O 1
ATOM 723 N N . GLU A 1 90 ? -22.033 14.124 21.618 1.00 52.84 90 GLU A N 1
ATOM 724 C CA . GLU A 1 90 ? -20.881 13.268 21.944 1.00 52.84 90 GLU A CA 1
ATOM 725 C C . GLU A 1 90 ? -20.358 12.532 20.703 1.00 52.84 90 GLU A C 1
ATOM 727 O O . GLU A 1 90 ? -21.034 11.671 20.139 1.00 52.84 90 GLU A O 1
ATOM 732 N N . CYS A 1 91 ? -19.121 12.829 20.308 1.00 52.94 91 CYS A N 1
ATOM 733 C CA . CYS A 1 91 ? -18.448 12.123 19.227 1.00 52.94 91 CYS A CA 1
ATOM 734 C C . CYS A 1 91 ? -17.589 11.002 19.827 1.00 52.94 91 CYS A C 1
ATOM 736 O O . CYS A 1 91 ? -16.489 11.248 20.327 1.00 52.94 91 CYS A O 1
ATOM 738 N N . ARG A 1 92 ? -18.134 9.779 19.840 1.00 47.81 92 ARG A N 1
ATOM 739 C CA . ARG A 1 92 ? -17.561 8.618 20.550 1.00 47.81 92 ARG A CA 1
ATOM 740 C C . ARG A 1 92 ? -16.305 8.037 19.886 1.00 47.81 92 ARG A C 1
ATOM 742 O O . ARG A 1 92 ? -15.517 7.375 20.554 1.00 47.81 92 ARG A O 1
ATOM 749 N N . ASP A 1 93 ? -16.066 8.372 18.620 1.00 56.66 93 ASP A N 1
ATOM 750 C CA . ASP A 1 93 ? -15.030 7.764 17.774 1.00 56.66 93 ASP A CA 1
ATOM 751 C C . ASP A 1 93 ? -13.770 8.641 17.600 1.00 56.66 93 ASP A C 1
ATOM 753 O O . ASP A 1 93 ? -13.064 8.553 16.594 1.00 56.66 93 ASP A O 1
ATOM 757 N N . ARG A 1 94 ? -13.452 9.486 18.594 1.00 72.31 94 ARG A N 1
ATOM 758 C CA . ARG A 1 94 ? -12.285 10.400 18.607 1.00 72.31 94 ARG A CA 1
ATOM 759 C C . ARG A 1 94 ? -10.939 9.687 18.821 1.00 72.31 94 ARG A C 1
ATOM 761 O O . ARG A 1 94 ? -10.236 9.918 19.806 1.00 72.31 94 ARG A O 1
ATOM 768 N N . GLN A 1 95 ? -10.583 8.803 17.891 1.00 66.44 95 GLN A N 1
ATOM 769 C CA . GLN A 1 95 ? -9.417 7.912 17.969 1.00 66.44 95 GLN A CA 1
ATOM 770 C C . GLN A 1 95 ? -8.289 8.256 16.976 1.00 66.44 95 GLN A C 1
ATOM 772 O O . GLN A 1 95 ? -7.140 7.870 17.202 1.00 66.44 95 GLN A O 1
ATOM 777 N N . ALA A 1 96 ? -8.565 8.995 15.896 1.00 64.94 96 ALA A N 1
ATOM 778 C CA . ALA A 1 96 ? -7.575 9.305 14.865 1.00 64.94 96 ALA A CA 1
ATOM 779 C C . ALA A 1 96 ? -6.541 10.344 15.338 1.00 64.94 96 ALA A C 1
ATOM 781 O O . ALA A 1 96 ? -6.870 11.343 15.985 1.00 64.94 96 ALA A O 1
ATOM 782 N N . SER A 1 97 ? -5.270 10.142 14.979 1.00 74.00 97 SER A N 1
ATOM 783 C CA . SER A 1 97 ? -4.223 11.150 15.188 1.00 74.00 97 SER A CA 1
ATOM 784 C C . SER A 1 97 ? -4.301 12.243 14.116 1.00 74.00 97 SER A C 1
ATOM 786 O O . SER A 1 97 ? -4.764 11.994 13.006 1.00 74.00 97 SER A O 1
ATOM 788 N N . ALA A 1 98 ? -3.797 13.447 14.406 1.00 75.69 98 ALA A N 1
ATOM 789 C CA . ALA A 1 98 ? -3.790 14.539 13.426 1.00 75.69 98 ALA A CA 1
ATOM 790 C C . ALA A 1 98 ? -2.967 14.215 12.159 1.00 75.69 98 ALA A C 1
ATOM 792 O O . ALA A 1 98 ? -3.295 14.699 11.083 1.00 75.69 98 ALA A O 1
ATOM 793 N N . VAL A 1 99 ? -1.938 13.364 12.267 1.00 68.25 99 VAL A N 1
ATOM 794 C CA . VAL A 1 99 ? -1.145 12.902 11.112 1.00 68.25 99 VAL A CA 1
ATOM 795 C C . VAL A 1 99 ? -1.933 11.895 10.270 1.00 68.25 99 VAL A C 1
ATOM 797 O O . VAL A 1 99 ? -1.905 11.977 9.049 1.00 68.25 99 VAL A O 1
ATOM 800 N N . LEU A 1 100 ? -2.682 10.983 10.903 1.00 65.38 100 LEU A N 1
ATOM 801 C CA . LEU A 1 100 ? -3.547 10.035 10.194 1.00 65.38 100 LEU A CA 1
ATOM 802 C C . LEU A 1 100 ? -4.732 10.746 9.519 1.00 65.38 100 LEU A C 1
ATOM 804 O O . LEU A 1 100 ? -5.080 10.420 8.390 1.00 65.38 100 LEU A O 1
ATOM 808 N N . ALA A 1 101 ? -5.313 11.749 10.184 1.00 70.44 101 ALA A N 1
ATOM 809 C CA . ALA A 1 101 ? -6.330 12.611 9.588 1.00 70.44 101 ALA A CA 1
ATOM 810 C C . ALA A 1 101 ? -5.777 13.371 8.370 1.00 70.44 101 ALA A C 1
ATOM 812 O O . ALA A 1 101 ? -6.421 13.369 7.328 1.00 70.44 101 ALA A O 1
ATOM 813 N N . GLY A 1 102 ? -4.564 13.932 8.467 1.00 73.56 102 GLY A N 1
ATOM 814 C CA . GLY A 1 102 ? -3.893 14.600 7.346 1.00 73.56 102 GLY A CA 1
ATOM 815 C C . GLY A 1 102 ? -3.598 13.672 6.176 1.00 73.56 102 GLY A C 1
ATOM 816 O O . GLY A 1 102 ? -3.908 14.006 5.042 1.00 73.56 102 GLY A O 1
ATOM 817 N N . TRP A 1 103 ? -3.106 12.461 6.447 1.00 70.50 103 TRP A N 1
ATOM 818 C CA . TRP A 1 103 ? -2.929 11.435 5.417 1.00 70.50 103 TRP A CA 1
ATOM 819 C C . TRP A 1 103 ? -4.246 11.140 4.684 1.00 70.50 103 TRP A C 1
ATOM 821 O O . TRP A 1 103 ? -4.285 11.138 3.458 1.00 70.50 103 TRP A O 1
ATOM 831 N N . ASN A 1 104 ? -5.348 10.975 5.421 1.00 73.44 104 ASN A N 1
ATOM 832 C CA . ASN A 1 104 ? -6.666 10.744 4.829 1.00 73.44 104 ASN A CA 1
ATOM 833 C C . ASN A 1 104 ? -7.178 11.953 4.019 1.00 73.44 104 ASN A C 1
ATOM 835 O O . ASN A 1 104 ? -7.773 11.747 2.965 1.00 73.44 104 ASN A O 1
ATOM 839 N N . VAL A 1 105 ? -6.920 13.191 4.465 1.00 80.06 105 VAL A N 1
ATOM 840 C CA . VAL A 1 105 ? -7.239 14.419 3.711 1.00 80.06 105 VAL A CA 1
ATOM 841 C C . VAL A 1 105 ? -6.418 14.502 2.421 1.00 80.06 105 VAL A C 1
ATOM 843 O O . VAL A 1 105 ? -7.001 14.691 1.359 1.00 80.06 105 VAL A O 1
ATOM 846 N N . THR A 1 106 ? -5.100 14.287 2.474 1.00 79.38 106 THR A N 1
ATOM 847 C CA . THR A 1 106 ? -4.236 14.268 1.280 1.00 79.38 106 THR A CA 1
ATOM 848 C C . THR A 1 106 ? -4.666 13.187 0.288 1.00 79.38 106 THR A C 1
ATOM 850 O O . THR A 1 106 ? -4.732 13.457 -0.905 1.00 79.38 106 THR A O 1
ATOM 853 N N . ASN A 1 107 ? -5.020 11.982 0.748 1.00 76.06 107 ASN A N 1
ATOM 854 C CA . ASN A 1 107 ? -5.488 10.908 -0.137 1.00 76.06 107 ASN A CA 1
ATOM 855 C C . ASN A 1 107 ? -6.818 11.253 -0.828 1.00 76.06 107 ASN A C 1
ATOM 857 O O . ASN A 1 107 ? -6.973 10.986 -2.019 1.00 76.06 107 ASN A O 1
ATOM 861 N N . LEU A 1 108 ? -7.755 11.859 -0.088 1.00 78.88 108 LEU A N 1
ATOM 862 C CA . LEU A 1 108 ? -9.044 12.320 -0.606 1.00 78.88 108 LEU A CA 1
ATOM 863 C C . LEU A 1 108 ? -8.864 13.428 -1.655 1.00 78.88 108 LEU A C 1
ATOM 865 O O . LEU A 1 108 ? -9.433 13.333 -2.736 1.00 78.88 108 LEU A O 1
ATOM 869 N N . ILE A 1 109 ? -8.034 14.434 -1.356 1.00 86.81 109 ILE A N 1
ATOM 870 C CA . ILE A 1 109 ? -7.708 15.531 -2.281 1.00 86.81 109 ILE A CA 1
ATOM 871 C C . ILE A 1 109 ? -6.934 15.018 -3.501 1.00 86.81 109 ILE A C 1
ATOM 873 O O . ILE A 1 109 ? -7.101 15.536 -4.602 1.00 86.81 109 ILE A O 1
ATOM 877 N N . GLN A 1 110 ? -6.075 14.008 -3.353 1.00 83.50 110 GLN A N 1
ATOM 878 C CA . GLN A 1 110 ? -5.369 13.455 -4.503 1.00 83.50 110 GLN A CA 1
ATOM 879 C C . GLN A 1 110 ? -6.365 12.821 -5.481 1.00 83.50 110 GLN A C 1
ATOM 881 O O . GLN A 1 110 ? -6.453 13.259 -6.633 1.00 83.50 110 GLN A O 1
ATOM 886 N N . GLY A 1 111 ? -7.146 11.859 -4.973 1.00 79.62 111 GLY A N 1
ATOM 887 C CA . GLY A 1 111 ? -8.315 11.271 -5.623 1.00 79.62 111 GLY A CA 1
ATOM 888 C C . GLY A 1 111 ? -8.105 10.819 -7.071 1.00 79.62 111 GLY A C 1
ATOM 889 O O . GLY A 1 111 ? -6.999 10.555 -7.533 1.00 79.62 111 GLY A O 1
ATOM 890 N N . MET A 1 112 ? -9.202 10.747 -7.819 1.00 79.44 112 MET A N 1
ATOM 891 C CA . MET A 1 112 ? -9.156 10.615 -9.280 1.00 79.44 112 MET A CA 1
ATOM 892 C C . MET A 1 112 ? -8.824 11.939 -9.984 1.00 79.44 112 MET A C 1
ATOM 894 O O . MET A 1 112 ? -8.278 11.927 -11.083 1.00 79.44 112 MET A O 1
ATOM 898 N N . GLY A 1 113 ? -9.135 13.077 -9.348 1.00 83.94 113 GLY A N 1
ATOM 899 C CA . GLY A 1 113 ? -9.044 14.405 -9.956 1.00 83.94 113 GLY A CA 1
ATOM 900 C C . GLY A 1 113 ? -7.630 14.801 -10.380 1.00 83.94 113 GLY A C 1
ATOM 901 O O . GLY A 1 113 ? -7.472 15.590 -11.303 1.00 83.94 113 GLY A O 1
ATOM 902 N N . ILE A 1 114 ? -6.586 14.224 -9.771 1.00 90.94 114 ILE A N 1
ATOM 903 C CA . ILE A 1 114 ? -5.207 14.438 -10.230 1.00 90.94 114 ILE A CA 1
ATOM 904 C C . ILE A 1 114 ? -4.955 13.941 -11.665 1.00 90.94 114 ILE A C 1
ATOM 906 O O . ILE A 1 114 ? -4.101 14.502 -12.342 1.00 90.94 114 ILE A O 1
ATOM 910 N N . LEU A 1 115 ? -5.693 12.943 -12.163 1.00 90.62 115 LEU A N 1
ATOM 911 C CA . LEU A 1 115 ? -5.465 12.379 -13.502 1.00 90.62 115 LEU A CA 1
ATOM 912 C C . LEU A 1 115 ? -5.817 13.358 -14.633 1.00 90.62 115 LEU A C 1
ATOM 914 O O . LEU A 1 115 ? -5.229 13.256 -15.707 1.00 90.62 115 LEU A O 1
ATOM 918 N N . GLY A 1 116 ? -6.710 14.320 -14.367 1.00 90.31 116 GLY A N 1
ATOM 919 C CA . GLY A 1 116 ? -7.030 15.433 -15.266 1.00 90.31 116 GLY A CA 1
ATOM 920 C C . GLY A 1 116 ? -6.173 16.689 -15.051 1.00 90.31 116 GLY A C 1
ATOM 921 O O . GLY A 1 116 ? -6.240 17.610 -15.858 1.00 90.31 116 GLY A O 1
ATOM 922 N N . VAL A 1 117 ? -5.342 16.763 -14.001 1.00 94.19 117 VAL A N 1
ATOM 923 C CA . VAL A 1 117 ? -4.499 17.950 -13.737 1.00 94.19 117 VAL A CA 1
ATOM 924 C C . VAL A 1 117 ? -3.502 18.249 -14.871 1.00 94.19 117 VAL A C 1
ATOM 926 O O . VAL A 1 117 ? -3.365 19.425 -15.203 1.00 94.19 117 VAL A O 1
ATOM 929 N N . PRO A 1 118 ? -2.850 17.262 -15.521 1.00 94.69 118 PRO A N 1
ATOM 930 C CA . PRO A 1 118 ? -2.096 17.495 -16.755 1.00 94.69 118 PRO A CA 1
ATOM 931 C C . PRO A 1 118 ? -2.905 18.212 -17.839 1.00 94.69 118 PRO A C 1
ATOM 933 O O . PRO A 1 118 ? -2.441 19.211 -18.384 1.00 94.69 118 PRO A O 1
ATOM 936 N N . TYR A 1 119 ? -4.138 17.766 -18.090 1.00 93.19 119 TYR A N 1
ATOM 937 C CA . TYR A 1 119 ? -5.037 18.401 -19.052 1.00 93.19 119 TYR A CA 1
ATOM 938 C C . TYR A 1 119 ? -5.420 19.823 -18.618 1.00 93.19 119 TYR A C 1
ATOM 940 O O . TYR A 1 119 ? -5.370 20.739 -19.424 1.00 93.19 119 TYR A O 1
ATOM 948 N N . ALA A 1 120 ? -5.683 20.069 -17.331 1.00 93.06 120 ALA A N 1
ATOM 949 C CA . ALA A 1 120 ? -5.920 21.430 -16.841 1.00 93.06 120 ALA A CA 1
ATOM 950 C C . ALA A 1 120 ? -4.715 22.373 -17.051 1.00 93.06 120 ALA A C 1
ATOM 952 O O . ALA A 1 120 ? -4.910 23.556 -17.321 1.00 93.06 120 ALA A O 1
ATOM 953 N N . VAL A 1 121 ? -3.476 21.867 -16.961 1.00 94.44 121 VAL A N 1
ATOM 954 C CA . VAL A 1 121 ? -2.257 22.645 -17.266 1.00 94.44 121 VAL A CA 1
ATOM 955 C C . VAL A 1 121 ? -2.038 22.809 -18.776 1.00 94.44 121 VAL A C 1
ATOM 957 O O . VAL A 1 121 ? -1.478 23.821 -19.188 1.00 94.44 121 VAL A O 1
ATOM 960 N N . ARG A 1 122 ? -2.539 21.895 -19.616 1.00 92.81 122 ARG A N 1
ATOM 961 C CA . ARG A 1 122 ? -2.625 22.088 -21.074 1.00 92.81 122 ARG A CA 1
ATOM 962 C C . ARG A 1 122 ? -3.629 23.191 -21.426 1.00 92.81 122 ARG A C 1
ATOM 964 O O . ARG A 1 122 ? -3.271 24.149 -22.092 1.00 92.81 122 ARG A O 1
ATOM 971 N N . GLU A 1 123 ? -4.856 23.106 -20.926 1.00 89.88 123 GLU A N 1
ATOM 972 C CA . GLU A 1 123 ? -5.934 24.039 -21.283 1.00 89.88 123 GLU A CA 1
ATOM 973 C C . GLU A 1 123 ? -5.771 25.443 -20.662 1.00 89.88 123 GLU A C 1
ATOM 975 O O . GLU A 1 123 ? -6.444 26.378 -21.085 1.00 89.88 123 GLU A O 1
ATOM 980 N N . GLY A 1 124 ? -4.904 25.617 -19.654 1.00 89.06 124 GLY A N 1
ATOM 981 C CA . GLY A 1 124 ? -4.701 26.901 -18.965 1.00 89.06 124 GLY A CA 1
ATOM 982 C C . GLY A 1 124 ? -3.246 27.350 -18.776 1.00 89.06 124 GLY A C 1
ATOM 983 O O . GLY A 1 124 ? -3.009 28.356 -18.100 1.00 89.06 124 GLY A O 1
ATOM 984 N N . GLY A 1 125 ? -2.268 26.618 -19.317 1.00 90.62 125 GLY A N 1
ATOM 985 C CA . GLY A 1 125 ? -0.842 26.950 -19.255 1.00 90.62 125 GLY A CA 1
ATOM 986 C C . GLY A 1 125 ? -0.324 27.261 -17.842 1.00 90.62 125 GLY A C 1
ATOM 987 O O . GLY A 1 125 ? -0.723 26.662 -16.839 1.00 90.62 125 GLY A O 1
ATOM 988 N N . ILE A 1 126 ? 0.549 28.269 -17.739 1.00 91.06 126 ILE A N 1
ATOM 989 C CA . ILE A 1 126 ? 1.101 28.747 -16.455 1.00 91.06 126 ILE A CA 1
ATOM 990 C C . ILE A 1 126 ? -0.006 29.252 -15.506 1.00 91.06 126 ILE A C 1
ATOM 992 O O . ILE A 1 126 ? 0.106 29.093 -14.287 1.00 91.06 126 ILE A O 1
ATOM 996 N N . ALA A 1 127 ? -1.103 29.813 -16.031 1.00 92.25 127 ALA A N 1
ATOM 997 C CA . ALA A 1 127 ? -2.207 30.302 -15.203 1.00 92.25 127 ALA A CA 1
ATOM 998 C C . ALA A 1 127 ? -2.914 29.159 -14.456 1.00 92.25 127 ALA A C 1
ATOM 1000 O O . ALA A 1 127 ? -3.285 29.332 -13.295 1.00 92.25 127 ALA A O 1
ATOM 1001 N N . ALA A 1 128 ? -3.032 27.973 -15.061 1.00 92.94 128 ALA A N 1
ATOM 1002 C CA . ALA A 1 128 ? -3.536 26.781 -14.379 1.00 92.94 128 ALA A CA 1
ATOM 1003 C C . ALA A 1 128 ? -2.588 26.297 -13.266 1.00 92.94 128 ALA A C 1
ATOM 1005 O O . ALA A 1 128 ? -3.054 25.934 -12.187 1.00 92.94 128 ALA A O 1
ATOM 1006 N N . VAL A 1 129 ? -1.265 26.372 -13.459 1.00 94.25 129 VAL A N 1
ATOM 1007 C CA . VAL A 1 129 ? -0.289 26.046 -12.397 1.00 94.25 129 VAL A CA 1
ATOM 1008 C C . VAL A 1 129 ? -0.448 26.985 -11.196 1.00 94.25 129 VAL A C 1
ATOM 1010 O O . VAL A 1 129 ? -0.460 26.533 -10.052 1.00 94.25 129 VAL A O 1
ATOM 1013 N N . ILE A 1 130 ? -0.645 28.284 -11.440 1.00 94.88 130 ILE A N 1
ATOM 1014 C CA . ILE A 1 130 ? -0.945 29.273 -10.391 1.00 94.88 130 ILE A CA 1
ATOM 1015 C C . ILE A 1 130 ? -2.313 28.981 -9.743 1.00 94.88 130 ILE A C 1
ATOM 1017 O O . ILE A 1 130 ? -2.444 29.022 -8.516 1.00 94.88 130 ILE A O 1
ATOM 1021 N N . CYS A 1 131 ? -3.319 28.617 -10.544 1.00 94.00 131 CYS A N 1
ATOM 1022 C CA . CYS A 1 131 ? -4.658 28.252 -10.084 1.00 94.00 131 CYS A CA 1
ATOM 1023 C C . CYS A 1 131 ? -4.640 27.068 -9.100 1.00 94.00 131 CYS A C 1
ATOM 1025 O O . CYS A 1 131 ? -5.298 27.143 -8.063 1.00 94.00 131 CYS A O 1
ATOM 1027 N N . ILE A 1 132 ? -3.824 26.032 -9.347 1.00 95.75 132 ILE A N 1
ATOM 1028 C CA . ILE A 1 132 ? -3.655 24.874 -8.444 1.00 95.75 132 ILE A CA 1
ATOM 1029 C C . ILE A 1 132 ? -3.281 25.311 -7.019 1.00 95.75 132 ILE A C 1
ATOM 1031 O O . ILE A 1 132 ? -3.786 24.725 -6.059 1.00 95.75 132 ILE A O 1
ATOM 1035 N N . PHE A 1 133 ? -2.440 26.339 -6.856 1.00 96.38 133 PHE A N 1
ATOM 1036 C CA . PHE A 1 133 ? -2.079 26.876 -5.538 1.00 96.38 133 PHE A CA 1
ATOM 1037 C C . PHE A 1 133 ? -3.154 27.804 -4.953 1.00 96.38 133 PHE A C 1
ATOM 1039 O O . PHE A 1 133 ? -3.441 27.718 -3.759 1.00 96.38 133 PHE A O 1
ATOM 1046 N N . ILE A 1 134 ? -3.784 28.661 -5.766 1.00 95.12 134 ILE A N 1
ATOM 1047 C CA . ILE A 1 134 ? -4.851 29.569 -5.301 1.00 95.12 134 ILE A CA 1
ATOM 1048 C C . ILE A 1 134 ? -6.068 28.774 -4.807 1.00 95.12 134 ILE A C 1
ATOM 1050 O O . ILE A 1 134 ? -6.548 29.005 -3.696 1.00 95.12 134 ILE A O 1
ATOM 1054 N N . VAL A 1 135 ? -6.530 27.791 -5.586 1.00 94.94 135 VAL A N 1
ATOM 1055 C CA . VAL A 1 135 ? -7.663 26.928 -5.224 1.00 94.94 135 VAL A CA 1
ATOM 1056 C C . VAL A 1 135 ? -7.346 26.090 -3.985 1.00 94.94 135 VAL A C 1
ATOM 1058 O O . VAL A 1 135 ? -8.213 25.959 -3.121 1.00 94.94 135 VAL A O 1
ATOM 1061 N N . ALA A 1 136 ? -6.110 25.598 -3.827 1.00 95.56 136 ALA A N 1
ATOM 1062 C CA . ALA A 1 136 ? -5.691 24.912 -2.602 1.00 95.56 136 ALA A CA 1
ATOM 1063 C C . ALA A 1 136 ? -5.832 25.802 -1.356 1.00 95.56 136 ALA A C 1
ATOM 1065 O O . ALA A 1 136 ? -6.385 25.359 -0.352 1.00 95.56 136 ALA A O 1
ATOM 1066 N N . VAL A 1 137 ? -5.385 27.062 -1.424 1.00 95.62 137 VAL A N 1
ATOM 1067 C CA . VAL A 1 137 ? -5.515 28.026 -0.316 1.00 95.62 137 VAL A CA 1
ATOM 1068 C C . VAL A 1 137 ? -6.984 28.359 -0.039 1.00 95.62 137 VAL A C 1
ATOM 1070 O O . VAL A 1 137 ? -7.395 28.404 1.121 1.00 95.62 137 VAL A O 1
ATOM 1073 N N . PHE A 1 138 ? -7.806 28.548 -1.076 1.00 94.94 138 PHE A N 1
ATOM 1074 C CA . PHE A 1 138 ? -9.238 28.804 -0.901 1.00 94.94 138 PHE A CA 1
ATOM 1075 C C . PHE A 1 138 ? -9.958 27.605 -0.266 1.00 94.94 138 PHE A C 1
ATOM 1077 O O . PHE A 1 138 ? -10.760 27.799 0.648 1.00 94.94 138 PHE A O 1
ATOM 1084 N N . CYS A 1 139 ? -9.651 26.374 -0.683 1.00 95.00 139 CYS A N 1
ATOM 1085 C CA . CYS A 1 139 ? -10.247 25.148 -0.145 1.00 95.00 139 CYS A CA 1
ATOM 1086 C C . CYS A 1 139 ? -9.791 24.829 1.293 1.00 95.00 139 CYS A C 1
ATOM 1088 O O . CYS A 1 139 ? -10.606 24.392 2.106 1.00 95.00 139 CYS A O 1
ATOM 1090 N N . ASP A 1 140 ? -8.530 25.109 1.635 1.00 95.75 140 ASP A N 1
ATOM 1091 C CA . ASP A 1 140 ? -7.994 25.027 3.002 1.00 95.75 140 ASP A CA 1
ATOM 1092 C C . ASP A 1 140 ? -8.730 25.990 3.954 1.00 95.75 140 ASP A C 1
ATOM 1094 O O . ASP A 1 140 ? -9.304 25.572 4.966 1.00 95.75 140 ASP A O 1
ATOM 1098 N N . VAL A 1 141 ? -8.810 27.275 3.584 1.00 95.00 141 VAL A N 1
ATOM 1099 C CA . VAL A 1 141 ? -9.501 28.310 4.373 1.00 95.00 141 VAL A CA 1
ATOM 1100 C C . VAL A 1 141 ? -10.988 27.989 4.536 1.00 95.00 141 VAL A C 1
ATOM 1102 O O . VAL A 1 141 ? -11.489 27.952 5.659 1.00 95.00 141 VAL A O 1
ATOM 1105 N N . THR A 1 142 ? -11.705 27.711 3.447 1.00 95.56 142 THR A N 1
ATOM 1106 C CA . THR A 1 142 ? -13.149 27.403 3.488 1.00 95.56 142 THR A CA 1
ATOM 1107 C C . THR A 1 142 ? -13.459 26.097 4.223 1.00 95.56 142 THR A C 1
ATOM 1109 O O . THR A 1 142 ? -14.473 26.020 4.918 1.00 95.56 142 THR A O 1
ATOM 1112 N N . GLY A 1 143 ? -12.573 25.096 4.162 1.00 94.00 143 GLY A N 1
ATOM 1113 C CA . GLY A 1 143 ? -12.677 23.877 4.964 1.00 94.00 143 GLY A CA 1
ATOM 1114 C C . GLY A 1 143 ? -12.560 24.140 6.470 1.00 94.00 143 GLY A C 1
ATOM 1115 O O . GLY A 1 143 ? -13.287 23.540 7.267 1.00 94.00 143 GLY A O 1
ATOM 1116 N N . ILE A 1 144 ? -11.710 25.091 6.871 1.00 94.69 144 ILE A N 1
ATOM 1117 C CA . ILE A 1 144 ? -11.621 25.577 8.256 1.00 94.69 144 ILE A CA 1
ATOM 1118 C C . ILE A 1 144 ? -12.892 26.350 8.654 1.00 94.69 144 ILE A C 1
ATOM 1120 O O . ILE A 1 144 ? -13.448 26.070 9.718 1.00 94.69 144 ILE A O 1
ATOM 1124 N N . LEU A 1 145 ? -13.403 27.253 7.802 1.00 94.25 145 LEU A N 1
ATOM 1125 C CA . LEU A 1 145 ? -14.656 27.987 8.061 1.00 94.25 145 LEU A CA 1
ATOM 1126 C C . LEU A 1 145 ? -15.848 27.033 8.259 1.00 94.25 145 LEU A C 1
ATOM 1128 O O . LEU A 1 145 ? -16.634 27.198 9.196 1.00 94.25 145 LEU A O 1
ATOM 1132 N N . LEU A 1 146 ? -15.952 25.992 7.425 1.00 94.62 146 LEU A N 1
ATOM 1133 C CA . LEU A 1 146 ? -16.976 24.952 7.541 1.00 94.62 146 LEU A CA 1
ATOM 1134 C C . LEU A 1 146 ? -16.888 24.209 8.883 1.00 94.62 146 LEU A C 1
ATOM 1136 O O . LEU A 1 146 ? -17.906 23.998 9.545 1.00 94.62 146 LEU A O 1
ATOM 1140 N N . VAL A 1 147 ? -15.682 23.846 9.328 1.00 92.88 147 VAL A N 1
ATOM 1141 C CA . VAL A 1 147 ? -15.492 23.193 10.631 1.00 92.88 147 VAL A CA 1
ATOM 1142 C C . VAL A 1 147 ? -15.811 24.130 11.800 1.00 92.88 147 VAL A C 1
ATOM 1144 O O . VAL A 1 147 ? -16.404 23.684 12.784 1.00 92.88 147 VAL A O 1
ATOM 1147 N N . ASP A 1 148 ? -15.528 25.429 11.701 1.00 92.06 148 ASP A N 1
ATOM 1148 C CA . ASP A 1 148 ? -15.925 26.409 12.721 1.00 92.06 148 ASP A CA 1
ATOM 1149 C C . ASP A 1 148 ? -17.453 26.620 12.803 1.00 92.06 148 ASP A C 1
ATOM 1151 O O . ASP A 1 148 ? -17.973 26.896 13.892 1.00 92.06 148 ASP A O 1
ATOM 1155 N N . CYS A 1 149 ? -18.198 26.374 11.716 1.00 92.25 149 CYS A N 1
ATOM 1156 C CA . CYS A 1 149 ? -19.670 26.351 11.713 1.00 92.25 149 CYS A CA 1
ATOM 1157 C C . CYS A 1 149 ? -20.277 25.166 12.489 1.00 92.25 149 CYS A C 1
ATOM 1159 O O . CYS A 1 149 ? -21.426 25.245 12.939 1.00 92.25 149 CYS A O 1
ATOM 1161 N N . LEU A 1 150 ? -19.525 24.075 12.696 1.00 90.38 150 LEU A N 1
ATOM 1162 C CA . LEU A 1 150 ? -19.993 22.910 13.466 1.00 90.38 150 LEU A CA 1
ATOM 1163 C C . LEU A 1 150 ? -20.138 23.199 14.971 1.00 90.38 150 LEU A C 1
ATOM 1165 O O . LEU A 1 150 ? -20.774 22.435 15.710 1.00 90.38 150 LEU A O 1
ATOM 1169 N N . TYR A 1 151 ? -19.531 24.300 15.416 1.00 89.88 151 TYR A N 1
ATOM 1170 C CA . TYR A 1 151 ? -19.402 24.706 16.804 1.00 89.88 151 TYR A CA 1
ATOM 1171 C C . TYR A 1 151 ? -20.142 26.007 17.102 1.00 89.88 151 TYR A C 1
ATOM 1173 O O . TYR A 1 151 ? -20.134 26.938 16.302 1.00 89.88 151 TYR A O 1
ATOM 1181 N N . GLU A 1 152 ? -20.652 26.129 18.326 1.00 86.06 152 GLU A N 1
ATOM 1182 C CA . GLU A 1 152 ? -21.209 27.377 18.862 1.00 86.06 152 GLU A CA 1
ATOM 1183 C C . GLU A 1 152 ? -20.672 27.664 20.264 1.00 86.06 152 GLU A C 1
ATOM 1185 O O . GLU A 1 152 ? -20.129 26.784 20.938 1.00 86.06 152 GLU A O 1
ATOM 1190 N N . VAL A 1 153 ? -20.802 28.917 20.704 1.00 82.12 153 VAL A N 1
ATOM 1191 C CA . VAL A 1 153 ? -20.440 29.343 22.060 1.00 82.12 153 VAL A CA 1
ATOM 1192 C C . VAL A 1 153 ? -21.698 29.340 22.919 1.00 82.12 153 VAL A C 1
ATOM 1194 O O . VAL A 1 153 ? -22.603 30.139 22.703 1.00 82.12 153 VAL A O 1
ATOM 1197 N N . SER A 1 154 ? -21.741 28.454 23.913 1.00 74.94 154 SER A N 1
ATOM 1198 C CA . SER A 1 154 ? -22.849 28.350 24.869 1.00 74.94 154 SER A CA 1
ATOM 1199 C C . SER A 1 154 ? -23.118 29.696 25.562 1.00 74.94 154 SER A C 1
ATOM 1201 O O . SER A 1 154 ? -22.220 30.196 26.249 1.00 74.94 154 SER A O 1
ATOM 1203 N N . PRO A 1 155 ? -24.334 30.279 25.472 1.00 72.06 155 PRO A N 1
ATOM 1204 C CA . PRO A 1 155 ? -24.636 31.557 26.120 1.00 72.06 155 PRO A CA 1
ATOM 1205 C C . PRO A 1 155 ? -24.420 31.532 27.639 1.00 72.06 155 PRO A C 1
ATOM 1207 O O . PRO A 1 155 ? -23.938 32.516 28.200 1.00 72.06 155 PRO A O 1
ATOM 1210 N N . ARG A 1 156 ? -24.722 30.390 28.282 1.00 71.31 156 ARG A N 1
ATOM 1211 C CA . ARG A 1 156 ? -24.603 30.180 29.735 1.00 71.31 156 ARG A CA 1
ATOM 1212 C C . ARG A 1 156 ? -23.177 29.884 30.198 1.00 71.31 156 ARG A C 1
ATOM 1214 O O . ARG A 1 156 ? -22.748 30.443 31.196 1.00 71.31 156 ARG A O 1
ATOM 1221 N N . SER A 1 157 ? -22.455 28.995 29.511 1.00 70.56 157 SER A N 1
ATOM 1222 C CA . SER A 1 157 ? -21.138 28.518 29.977 1.00 70.56 157 SER A CA 1
ATOM 1223 C C . SER A 1 157 ? -19.942 29.132 29.250 1.00 70.56 157 SER A C 1
ATOM 1225 O O . SER A 1 157 ? -18.811 28.843 29.619 1.00 70.56 157 SER A O 1
ATOM 1227 N N . LYS A 1 158 ? -20.166 29.935 28.199 1.00 75.81 158 LYS A N 1
ATOM 1228 C CA . LYS A 1 158 ? -19.142 30.551 27.326 1.00 75.81 158 LYS A CA 1
ATOM 1229 C C . LYS A 1 158 ? -18.151 29.569 26.670 1.00 75.81 158 LYS A C 1
ATOM 1231 O O . LYS A 1 158 ? -17.229 29.993 25.980 1.00 75.81 158 LYS A O 1
ATOM 1236 N N . LEU A 1 159 ? -18.367 28.260 26.811 1.00 76.69 159 LEU A N 1
ATOM 1237 C CA . LEU A 1 159 ? -17.573 27.215 26.170 1.00 76.69 159 LEU A CA 1
ATOM 1238 C C . LEU A 1 159 ? -18.016 26.989 24.719 1.00 76.69 159 LEU A C 1
ATOM 1240 O O . LEU A 1 159 ? -19.213 26.975 24.418 1.00 76.69 159 LEU A O 1
ATOM 1244 N N . ARG A 1 160 ? -17.034 26.749 23.842 1.00 81.12 160 ARG A N 1
ATOM 1245 C CA . ARG A 1 160 ? -17.223 26.286 22.461 1.00 81.12 160 ARG A CA 1
ATOM 1246 C C . ARG A 1 160 ? -17.597 24.793 22.472 1.00 81.12 160 ARG A C 1
ATOM 1248 O O . ARG A 1 160 ? -16.758 23.978 22.840 1.00 81.12 160 ARG A O 1
ATOM 1255 N N . LYS A 1 161 ? -18.822 24.445 22.063 1.00 81.75 161 LYS A N 1
ATOM 1256 C CA . LYS A 1 161 ? -19.365 23.066 22.008 1.00 81.75 161 LYS A CA 1
ATOM 1257 C C . LYS A 1 161 ? -19.683 22.655 20.570 1.00 81.75 161 LYS A C 1
ATOM 1259 O O . LYS A 1 161 ? -20.100 23.511 19.788 1.00 81.75 161 LYS A O 1
ATOM 1264 N N . ARG A 1 162 ? -19.509 21.372 20.218 1.00 85.69 162 ARG A N 1
ATOM 1265 C CA . ARG A 1 162 ? -19.931 20.842 18.903 1.00 85.69 162 ARG A CA 1
ATOM 1266 C C . ARG A 1 162 ? -21.413 20.470 18.946 1.00 85.69 162 ARG A C 1
ATOM 1268 O O . ARG A 1 162 ? -21.841 19.714 19.818 1.00 85.69 162 ARG A O 1
ATOM 1275 N N . ILE A 1 163 ? -22.181 21.006 18.002 1.00 86.31 163 ILE A N 1
ATOM 1276 C CA . ILE A 1 163 ? -23.642 20.817 17.921 1.00 86.31 163 ILE A CA 1
ATOM 1277 C C . ILE A 1 163 ? -24.016 20.092 16.626 1.00 86.31 163 ILE A C 1
ATOM 1279 O O . ILE A 1 163 ? -24.894 19.231 16.625 1.00 86.31 163 ILE A O 1
ATOM 1283 N N . ARG A 1 164 ? -23.303 20.388 15.534 1.00 89.00 164 ARG A N 1
ATOM 1284 C CA . ARG A 1 164 ? -23.549 19.821 14.203 1.00 89.00 164 ARG A CA 1
ATOM 1285 C C . ARG A 1 164 ? -22.573 18.685 13.909 1.00 89.00 164 ARG A C 1
ATOM 1287 O O . ARG A 1 164 ? -21.398 18.738 14.278 1.00 89.00 164 ARG A O 1
ATOM 1294 N N . SER A 1 165 ? -23.058 17.651 13.239 1.00 82.25 165 SER A N 1
ATOM 1295 C CA . SER A 1 165 ? -22.304 16.455 12.845 1.00 82.25 165 SER A CA 1
ATOM 1296 C C . SER A 1 165 ? -21.931 16.457 11.363 1.00 82.25 165 SER A C 1
ATOM 1298 O O . SER A 1 165 ? -20.767 16.224 11.055 1.00 82.25 165 SER A O 1
ATOM 1300 N N . SER A 1 166 ? -22.890 16.726 10.477 1.00 87.88 166 SER A N 1
ATOM 1301 C CA . SER A 1 166 ? -22.745 16.649 9.018 1.00 87.88 166 SER A CA 1
ATOM 1302 C C . SER A 1 166 ? -22.625 18.033 8.360 1.00 87.88 166 SER A C 1
ATOM 1304 O O . SER A 1 166 ? -22.765 19.059 9.028 1.00 87.88 166 SER A O 1
ATOM 1306 N N . TYR A 1 167 ? -22.385 18.068 7.045 1.00 90.88 167 TYR A N 1
ATOM 1307 C CA . TYR A 1 167 ? -22.474 19.299 6.257 1.00 90.88 167 TYR A CA 1
ATOM 1308 C C . TYR A 1 167 ? -23.944 19.743 6.031 1.00 90.88 167 TYR A C 1
ATOM 1310 O O . TYR A 1 167 ? -24.245 20.910 6.298 1.00 90.88 167 TYR A O 1
ATOM 1318 N N . PRO A 1 168 ? -24.906 18.852 5.701 1.00 90.94 168 PRO A N 1
ATOM 1319 C CA . PRO A 1 168 ? -26.337 19.173 5.763 1.00 90.94 168 PRO A CA 1
ATOM 1320 C C . PRO A 1 168 ? -26.813 19.789 7.094 1.00 90.94 168 PRO A C 1
ATOM 1322 O O . PRO A 1 168 ? -27.617 20.717 7.068 1.00 90.94 168 PRO A O 1
ATOM 1325 N N . ASP A 1 169 ? -26.272 19.374 8.249 1.00 90.19 169 ASP A N 1
ATOM 1326 C CA . ASP A 1 169 ? -26.601 19.966 9.564 1.00 90.19 169 ASP A CA 1
ATOM 1327 C C . ASP A 1 169 ? -26.215 21.462 9.656 1.00 90.19 169 ASP A C 1
ATOM 1329 O O . ASP A 1 169 ? -26.778 22.216 10.455 1.00 90.19 169 ASP A O 1
ATOM 1333 N N . VAL A 1 170 ? -25.220 21.896 8.871 1.00 91.88 170 VAL A N 1
ATOM 1334 C CA . VAL A 1 170 ? -24.825 23.306 8.737 1.00 91.88 170 VAL A CA 1
ATOM 1335 C C . VAL A 1 170 ? -25.808 24.033 7.825 1.00 91.88 170 VAL A C 1
ATOM 1337 O O . VAL A 1 170 ? -26.344 25.059 8.236 1.00 91.88 170 VAL A O 1
ATOM 1340 N N . GLY A 1 171 ? -26.116 23.478 6.648 1.00 92.12 171 GLY A N 1
ATOM 1341 C CA . GLY A 1 171 ? -27.110 24.049 5.730 1.00 92.12 171 GLY A CA 1
ATOM 1342 C C . GLY A 1 171 ? -28.476 24.259 6.393 1.00 92.12 171 GLY A C 1
ATOM 1343 O O . GLY A 1 171 ? -29.079 25.322 6.257 1.00 92.12 171 GLY A O 1
ATOM 1344 N N . GLU A 1 172 ? -28.930 23.289 7.185 1.00 92.50 172 GLU A N 1
ATOM 1345 C CA . GLU A 1 172 ? -30.216 23.334 7.887 1.00 92.50 172 GLU A CA 1
ATOM 1346 C C . GLU A 1 172 ? -30.279 24.426 8.967 1.00 92.50 172 GLU A C 1
ATOM 1348 O O . GLU A 1 172 ? -31.319 25.044 9.175 1.00 92.50 172 GLU A O 1
ATOM 1353 N N . ALA A 1 173 ? -29.155 24.739 9.617 1.00 90.62 173 ALA A N 1
ATOM 1354 C CA . ALA A 1 173 ? -29.086 25.859 10.554 1.00 90.62 173 ALA A CA 1
ATOM 1355 C C . ALA A 1 173 ? -29.027 27.233 9.863 1.00 90.62 173 ALA A C 1
ATOM 1357 O O . ALA A 1 173 ? -29.366 28.246 10.475 1.00 90.62 173 ALA A O 1
ATOM 1358 N N . VAL A 1 174 ? -28.590 27.279 8.603 1.00 92.00 174 VAL A N 1
ATOM 1359 C CA . VAL A 1 174 ? -28.513 28.503 7.791 1.00 92.00 174 VAL A CA 1
ATOM 1360 C C . VAL A 1 174 ? -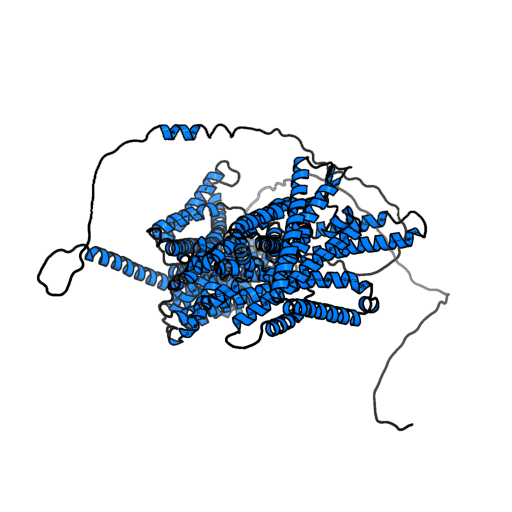29.875 28.809 7.162 1.00 92.00 174 VAL A C 1
ATOM 1362 O O . VAL A 1 174 ? -30.301 29.966 7.176 1.00 92.00 174 VAL A O 1
ATOM 1365 N N . TRP A 1 175 ? -30.593 27.795 6.673 1.00 91.19 175 TRP A N 1
ATOM 1366 C CA . TRP A 1 175 ? -31.955 27.917 6.138 1.00 91.19 175 TRP A CA 1
ATOM 1367 C C . TRP A 1 175 ? -32.860 26.783 6.661 1.00 91.19 175 TRP A C 1
ATOM 1369 O O . TRP A 1 175 ? -32.987 25.754 5.994 1.00 91.19 175 TRP A O 1
ATOM 1379 N N . PRO A 1 176 ? -33.519 26.953 7.822 1.00 89.19 176 PRO A N 1
ATOM 1380 C CA . PRO A 1 176 ? -34.391 25.926 8.394 1.00 89.19 176 PRO A CA 1
ATOM 1381 C C . PRO A 1 176 ? -35.488 25.448 7.431 1.00 89.19 176 PRO A C 1
ATOM 1383 O O . PRO A 1 176 ? -36.156 26.252 6.781 1.00 89.19 176 PRO A O 1
ATOM 1386 N N . GLY A 1 177 ? -35.674 24.131 7.349 1.00 84.56 177 GLY A N 1
ATOM 1387 C CA . GLY A 1 177 ? -36.640 23.429 6.503 1.00 84.56 177 GLY A CA 1
ATOM 1388 C C . GLY A 1 177 ? -36.192 23.166 5.059 1.00 84.56 177 GLY A C 1
ATOM 1389 O O . GLY A 1 177 ? -36.857 22.397 4.357 1.00 84.56 177 GLY A O 1
ATOM 1390 N N . VAL A 1 178 ? -35.099 23.786 4.594 1.00 89.25 178 VAL A N 1
ATOM 1391 C CA . VAL A 1 178 ? -34.701 23.771 3.169 1.00 89.25 178 VAL A CA 1
ATOM 1392 C C . VAL A 1 178 ? -33.199 23.563 2.968 1.00 89.25 178 VAL A C 1
ATOM 1394 O O . VAL A 1 178 ? -32.793 22.794 2.099 1.00 89.25 178 VAL A O 1
ATOM 1397 N N . GLY A 1 179 ? -32.359 24.220 3.766 1.00 89.62 179 GLY A N 1
ATOM 1398 C CA . GLY A 1 179 ? -30.912 24.277 3.567 1.00 89.62 179 GLY A CA 1
ATOM 1399 C C . GLY A 1 179 ? -30.211 22.935 3.747 1.00 89.62 179 GLY A C 1
ATOM 1400 O O . GLY A 1 179 ? -29.278 22.644 3.000 1.00 89.62 179 GLY A O 1
ATOM 1401 N N . GLY A 1 180 ? -30.685 22.078 4.660 1.00 89.06 180 GLY A N 1
ATOM 1402 C CA . GLY A 1 180 ? -30.164 20.717 4.787 1.00 89.06 180 GLY A CA 1
ATOM 1403 C C . GLY A 1 180 ? -30.415 19.893 3.524 1.00 89.06 180 GLY A C 1
ATOM 1404 O O . GLY A 1 180 ? -29.527 19.174 3.071 1.00 89.06 180 GLY A O 1
ATOM 1405 N N . ARG A 1 181 ? -31.588 20.064 2.895 1.00 88.75 181 ARG A N 1
ATOM 1406 C CA . ARG A 1 181 ? -31.937 19.398 1.629 1.00 88.75 181 ARG A CA 1
ATOM 1407 C C . ARG A 1 181 ? -31.085 19.910 0.471 1.00 88.75 181 ARG A C 1
ATOM 1409 O O . ARG A 1 181 ? -30.560 19.094 -0.273 1.00 88.75 181 ARG A O 1
ATOM 1416 N N . VAL A 1 182 ? -30.903 21.229 0.346 1.00 91.75 182 VAL A N 1
ATOM 1417 C CA . VAL A 1 182 ? -30.077 21.833 -0.719 1.00 91.75 182 VAL A CA 1
ATOM 1418 C C . VAL A 1 182 ? -28.635 21.327 -0.649 1.00 91.75 182 VAL A C 1
ATOM 1420 O O . VAL A 1 182 ? -28.134 20.799 -1.639 1.00 91.75 182 VAL A O 1
ATOM 1423 N N . VAL A 1 183 ? -27.990 21.401 0.523 1.00 92.06 183 VAL A N 1
ATOM 1424 C CA . VAL A 1 183 ? -26.620 20.884 0.699 1.00 92.06 183 VAL A CA 1
ATOM 1425 C C . VAL A 1 183 ? -26.563 19.377 0.421 1.00 92.06 183 VAL A C 1
ATOM 1427 O O . VAL A 1 183 ? -25.659 18.928 -0.277 1.00 92.06 183 VAL A O 1
ATOM 1430 N N . SER A 1 184 ? -27.545 18.600 0.894 1.00 89.88 184 SER A N 1
ATOM 1431 C CA . SER A 1 184 ? -27.587 17.150 0.660 1.00 89.88 184 SER A CA 1
ATOM 1432 C C . SER A 1 184 ? -27.760 16.782 -0.817 1.00 89.88 184 SER A C 1
ATOM 1434 O O . SER A 1 184 ? -27.146 15.818 -1.263 1.00 89.88 184 SER A O 1
ATOM 1436 N N . VAL A 1 185 ? -28.558 17.527 -1.591 1.00 90.44 185 VAL A N 1
ATOM 1437 C CA . VAL A 1 185 ? -28.746 17.281 -3.032 1.00 90.44 185 VAL A CA 1
ATOM 1438 C C . VAL A 1 185 ? -27.461 17.583 -3.800 1.00 90.44 185 VAL A C 1
ATOM 1440 O O . VAL A 1 185 ? -26.979 16.715 -4.522 1.00 90.44 185 VAL A O 1
ATOM 1443 N N . VAL A 1 186 ? -26.855 18.756 -3.588 1.00 92.06 186 VAL A N 1
ATOM 1444 C CA . VAL A 1 186 ? -25.600 19.145 -4.260 1.00 92.06 186 VAL A CA 1
ATOM 1445 C C . VAL A 1 186 ? -24.463 18.173 -3.905 1.00 92.06 186 VAL A C 1
ATOM 1447 O O . VAL A 1 186 ? -23.757 17.706 -4.793 1.00 92.06 186 VAL A O 1
ATOM 1450 N N . GLN A 1 187 ? -24.346 17.773 -2.632 1.00 91.12 187 GLN A N 1
ATOM 1451 C CA . GLN A 1 187 ? -23.395 16.746 -2.188 1.00 91.12 187 GLN A CA 1
ATOM 1452 C C . GLN A 1 187 ? -23.662 15.366 -2.823 1.00 91.12 187 GLN A C 1
ATOM 1454 O O . GLN A 1 187 ? -22.719 14.620 -3.083 1.00 91.12 187 GLN A O 1
ATOM 1459 N N . THR A 1 188 ? -24.924 15.004 -3.073 1.00 89.88 188 THR A N 1
ATOM 1460 C CA . THR A 1 188 ? -25.268 13.726 -3.722 1.00 89.88 188 THR A CA 1
ATOM 1461 C C . THR A 1 188 ? -24.886 13.740 -5.199 1.00 89.88 188 THR A C 1
ATOM 1463 O O . THR A 1 188 ? -24.339 12.752 -5.679 1.00 89.88 188 THR A O 1
ATOM 1466 N N . ILE A 1 189 ? -25.119 14.855 -5.901 1.00 91.56 189 ILE A N 1
ATOM 1467 C CA . ILE A 1 189 ? -24.731 15.030 -7.309 1.00 91.56 189 ILE A CA 1
ATOM 1468 C C . ILE A 1 189 ? -23.206 14.933 -7.456 1.00 91.56 189 ILE A C 1
ATOM 1470 O O . ILE A 1 189 ? -22.740 14.144 -8.270 1.00 91.56 189 ILE A O 1
ATOM 1474 N N . GLU A 1 190 ? -22.439 15.634 -6.614 1.00 91.12 190 GLU A N 1
ATOM 1475 C CA . GLU A 1 190 ? -20.966 15.575 -6.584 1.00 91.12 190 GLU A CA 1
ATOM 1476 C C . GLU A 1 190 ? -20.442 14.130 -6.441 1.00 91.12 190 GLU A C 1
ATOM 1478 O O . GLU A 1 190 ? -19.639 13.650 -7.242 1.00 91.12 190 GLU A O 1
ATOM 1483 N N . LEU A 1 191 ? -20.936 13.400 -5.432 1.00 90.00 191 LEU A N 1
ATOM 1484 C CA . LEU A 1 191 ? -20.497 12.030 -5.144 1.00 90.00 191 LEU A CA 1
ATOM 1485 C C . LEU A 1 191 ? -20.966 11.023 -6.204 1.00 90.00 191 LEU A C 1
ATOM 1487 O O . LEU A 1 191 ? -20.270 10.045 -6.477 1.00 90.00 191 LEU A O 1
ATOM 1491 N N . TYR A 1 192 ? -22.124 11.252 -6.821 1.00 91.94 192 TYR A N 1
ATOM 1492 C CA . TYR A 1 192 ? -22.613 10.412 -7.909 1.00 91.94 192 TYR A CA 1
ATOM 1493 C C . TYR A 1 192 ? -21.841 10.657 -9.212 1.00 91.94 192 TYR A C 1
ATOM 1495 O O . TYR A 1 192 ? -21.463 9.704 -9.890 1.00 91.94 192 TYR A O 1
ATOM 1503 N N . ALA A 1 193 ? -21.503 11.910 -9.520 1.00 91.00 193 ALA A N 1
ATOM 1504 C CA . ALA A 1 193 ? -20.670 12.251 -10.666 1.00 91.00 193 ALA A CA 1
ATOM 1505 C C . ALA A 1 193 ? -19.247 11.680 -10.544 1.00 91.00 193 ALA A C 1
ATOM 1507 O O . ALA A 1 193 ? -18.713 11.161 -11.522 1.00 91.00 193 ALA A O 1
ATOM 1508 N N . ALA A 1 194 ? -18.670 11.653 -9.336 1.00 89.69 194 ALA A N 1
ATOM 1509 C CA . ALA A 1 194 ? -17.427 10.925 -9.077 1.00 89.69 194 ALA A CA 1
ATOM 1510 C C . ALA A 1 194 ? -17.552 9.417 -9.395 1.00 89.69 194 ALA A C 1
ATOM 1512 O O . ALA A 1 194 ? -16.633 8.832 -9.965 1.00 89.69 194 ALA A O 1
ATOM 1513 N N . ALA A 1 195 ? -18.693 8.781 -9.097 1.00 91.44 195 ALA A N 1
ATOM 1514 C CA . ALA A 1 195 ? -18.943 7.383 -9.468 1.00 91.44 195 ALA A CA 1
ATOM 1515 C C . ALA A 1 195 ? -19.073 7.172 -10.991 1.00 91.44 195 ALA A C 1
ATOM 1517 O O . ALA A 1 195 ? -18.559 6.180 -11.508 1.00 91.44 195 ALA A O 1
ATOM 1518 N N . ILE A 1 196 ? -19.687 8.111 -11.719 1.00 92.81 196 ILE A N 1
ATOM 1519 C CA . ILE A 1 196 ? -19.763 8.074 -13.192 1.00 92.81 196 ILE A CA 1
ATOM 1520 C C . ILE A 1 196 ? -18.367 8.247 -13.804 1.00 92.81 196 ILE A C 1
ATOM 1522 O O . ILE A 1 196 ? -17.961 7.437 -14.633 1.00 92.81 196 ILE A O 1
ATOM 1526 N N . LEU A 1 197 ? -17.585 9.229 -13.340 1.00 92.19 197 LEU A N 1
ATOM 1527 C CA . LEU A 1 197 ? -16.192 9.424 -13.759 1.00 92.19 197 LEU A CA 1
ATOM 1528 C C . LEU A 1 197 ? -15.324 8.184 -13.477 1.00 92.19 197 LEU A C 1
ATOM 1530 O O . LEU A 1 197 ? -14.412 7.890 -14.249 1.00 92.19 197 LEU A O 1
ATOM 1534 N N . TYR A 1 198 ? -15.601 7.434 -12.400 1.00 92.25 198 TYR A N 1
ATOM 1535 C CA . TYR A 1 198 ? -14.934 6.159 -12.133 1.00 92.25 198 TYR A CA 1
ATOM 1536 C C . TYR A 1 198 ? -15.335 5.108 -13.180 1.00 92.25 198 TYR A C 1
ATOM 1538 O O . TYR A 1 198 ? -14.460 4.431 -13.708 1.00 92.25 198 TYR A O 1
ATOM 1546 N N . LEU A 1 199 ? -16.618 4.987 -13.535 1.00 92.12 199 LEU A N 1
ATOM 1547 C CA . LEU A 1 199 ? -17.074 4.034 -14.553 1.00 92.12 199 LEU A CA 1
ATOM 1548 C C . LEU A 1 199 ? -16.507 4.340 -15.953 1.00 92.12 199 LEU A C 1
ATOM 1550 O O . LEU A 1 199 ? -15.998 3.430 -16.611 1.00 92.12 199 LEU A O 1
ATOM 1554 N N . VAL A 1 200 ? -16.526 5.610 -16.376 1.00 91.75 200 VAL A N 1
ATOM 1555 C CA . VAL A 1 200 ? -15.908 6.074 -17.635 1.00 91.75 200 VAL A CA 1
ATOM 1556 C C . VAL A 1 200 ? -14.420 5.720 -17.654 1.00 91.75 200 VAL A C 1
ATOM 1558 O O . VAL A 1 200 ? -13.946 5.048 -18.566 1.00 91.75 200 VAL A O 1
ATOM 1561 N N . LEU A 1 201 ? -13.680 6.089 -16.604 1.00 90.94 201 LEU A N 1
ATOM 1562 C CA . LEU A 1 201 ? -12.244 5.833 -16.539 1.00 90.94 201 LEU A CA 1
ATOM 1563 C C . LEU A 1 201 ? -11.917 4.329 -16.524 1.00 90.94 201 LEU A C 1
ATOM 1565 O O . LEU A 1 201 ? -10.978 3.912 -17.198 1.00 90.94 201 LEU A O 1
ATOM 1569 N N . LEU A 1 202 ? -12.694 3.505 -15.809 1.00 90.81 202 LEU A N 1
ATOM 1570 C CA . LEU A 1 202 ? -12.523 2.046 -15.786 1.00 90.81 202 LEU A CA 1
ATOM 1571 C C . LEU A 1 202 ? -12.653 1.448 -17.191 1.00 90.81 202 LEU A C 1
ATOM 1573 O O . LEU A 1 202 ? -11.808 0.654 -17.603 1.00 90.81 202 LEU A O 1
ATOM 1577 N N . THR A 1 203 ? -13.685 1.886 -17.913 1.00 90.25 203 THR A N 1
ATOM 1578 C CA . THR A 1 203 ? -13.992 1.487 -19.290 1.00 90.25 203 THR A CA 1
ATOM 1579 C C . THR A 1 203 ? -12.818 1.786 -20.218 1.00 90.25 203 THR A C 1
ATOM 1581 O O . THR A 1 203 ? -12.313 0.882 -20.886 1.00 90.25 203 THR A O 1
ATOM 1584 N N . THR A 1 204 ? -12.304 3.021 -20.190 1.00 88.12 204 THR A N 1
ATOM 1585 C CA . THR A 1 204 ? -11.150 3.428 -21.002 1.00 88.12 204 THR A CA 1
ATOM 1586 C C . THR A 1 204 ? -9.904 2.599 -20.682 1.00 88.12 204 THR A C 1
ATOM 1588 O O . THR A 1 204 ? -9.223 2.155 -21.605 1.00 88.12 204 THR A O 1
ATOM 1591 N N . MET A 1 205 ? -9.605 2.328 -19.402 1.00 87.56 205 MET A N 1
ATOM 1592 C CA . MET A 1 205 ? -8.421 1.529 -19.042 1.00 87.56 205 MET A CA 1
ATOM 1593 C C . MET A 1 205 ? -8.536 0.069 -19.511 1.00 87.56 205 MET A C 1
ATOM 1595 O O . MET A 1 205 ? -7.552 -0.492 -19.996 1.00 87.56 205 MET A O 1
ATOM 1599 N N . PHE A 1 206 ? -9.717 -0.553 -19.402 1.00 83.12 206 PHE A N 1
ATOM 1600 C CA . PHE A 1 206 ? -9.923 -1.922 -19.890 1.00 83.12 206 PHE A CA 1
ATOM 1601 C C . PHE A 1 206 ? -9.852 -2.005 -21.415 1.00 83.12 206 PHE A C 1
ATOM 1603 O O . PHE A 1 206 ? -9.133 -2.864 -21.929 1.00 83.12 206 PHE A O 1
ATOM 1610 N N . TYR A 1 207 ? -10.499 -1.086 -22.135 1.00 86.25 207 TYR A N 1
ATOM 1611 C CA . TYR A 1 207 ? -10.395 -0.989 -23.593 1.00 86.25 207 TYR A CA 1
ATOM 1612 C C . TYR A 1 207 ? -8.929 -0.849 -24.043 1.00 86.25 207 TYR A C 1
ATOM 1614 O O . TYR A 1 207 ? -8.460 -1.625 -24.874 1.00 86.25 207 TYR A O 1
ATOM 1622 N N . GLN A 1 208 ? -8.145 0.044 -23.426 1.00 77.38 208 GLN A N 1
ATOM 1623 C CA . GLN A 1 208 ? -6.731 0.239 -23.781 1.00 77.38 208 GLN A CA 1
ATOM 1624 C C . GLN A 1 208 ? -5.836 -0.992 -23.569 1.00 77.38 208 GLN A C 1
ATOM 1626 O O . GLN A 1 208 ? -4.887 -1.187 -24.330 1.00 77.38 208 GLN A O 1
ATOM 1631 N N . ILE A 1 209 ? -6.112 -1.817 -22.554 1.00 75.06 209 ILE A N 1
ATOM 1632 C CA . ILE A 1 209 ? -5.371 -3.067 -22.314 1.00 75.06 209 ILE A CA 1
ATOM 1633 C C . ILE A 1 209 ? -5.800 -4.160 -23.305 1.00 75.06 209 ILE A C 1
ATOM 1635 O O . ILE A 1 209 ? -4.966 -4.940 -23.766 1.00 75.06 209 ILE A O 1
ATOM 1639 N N . THR A 1 210 ? -7.094 -4.236 -23.627 1.00 74.44 210 THR A N 1
ATOM 1640 C CA . THR A 1 210 ? -7.698 -5.414 -24.272 1.00 74.44 210 THR A CA 1
ATOM 1641 C C . THR A 1 210 ? -7.923 -5.291 -25.775 1.00 74.44 210 THR A C 1
ATOM 1643 O O . THR A 1 210 ? -7.952 -6.327 -26.429 1.00 74.44 210 THR A O 1
ATOM 1646 N N . ASN A 1 211 ? -7.988 -4.087 -26.355 1.00 78.25 211 ASN A N 1
ATOM 1647 C CA . ASN A 1 211 ? -8.270 -3.869 -27.788 1.00 78.25 211 ASN A CA 1
ATOM 1648 C C . ASN A 1 211 ? -7.253 -4.541 -28.747 1.00 78.25 211 ASN A C 1
ATOM 1650 O O . ASN A 1 211 ? -7.513 -4.720 -29.930 1.00 78.25 211 ASN A O 1
ATOM 1654 N N . LYS A 1 212 ? -6.083 -4.966 -28.246 1.00 71.81 212 LYS A N 1
ATOM 1655 C CA . LYS A 1 212 ? -5.106 -5.778 -29.005 1.00 71.81 212 LYS A CA 1
ATOM 1656 C C . LYS A 1 212 ? -5.426 -7.280 -29.064 1.00 71.81 212 LYS A C 1
ATOM 1658 O O . LYS A 1 212 ? -4.756 -8.005 -29.792 1.00 71.81 212 LYS A O 1
ATOM 1663 N N . PHE A 1 213 ? -6.391 -7.742 -28.273 1.00 75.44 213 PHE A N 1
ATOM 1664 C CA . PHE A 1 213 ? -6.729 -9.154 -28.059 1.00 75.44 213 PHE A CA 1
ATOM 1665 C C . PHE A 1 213 ? -8.231 -9.441 -28.220 1.00 75.44 213 PHE A C 1
ATOM 1667 O O . PHE A 1 213 ? -8.606 -10.557 -28.562 1.00 75.44 213 PHE A O 1
ATOM 1674 N N . LEU A 1 214 ? -9.083 -8.444 -27.963 1.00 78.88 214 LEU A N 1
ATOM 1675 C CA . LEU A 1 214 ? -10.540 -8.502 -28.045 1.00 78.88 214 LEU A CA 1
ATOM 1676 C C . LEU A 1 214 ? -11.041 -7.242 -28.776 1.00 78.88 214 LEU A C 1
ATOM 1678 O O . LEU A 1 214 ? -10.925 -6.154 -28.207 1.00 78.88 214 LEU A O 1
ATOM 1682 N N . PRO A 1 215 ? -11.597 -7.355 -29.998 1.00 81.31 215 PRO A N 1
ATOM 1683 C CA . PRO A 1 215 ? -12.093 -6.218 -30.777 1.00 81.31 215 PRO A CA 1
ATOM 1684 C C . PRO A 1 215 ? -13.487 -5.778 -30.291 1.00 81.31 215 PRO A C 1
ATOM 1686 O O . PRO A 1 215 ? -14.465 -5.833 -31.029 1.00 81.31 215 PRO A O 1
ATOM 1689 N N . LEU A 1 216 ? -13.576 -5.389 -29.018 1.00 85.50 216 LEU A N 1
ATOM 1690 C CA . LEU A 1 216 ? -14.791 -4.884 -28.375 1.00 85.50 216 LEU A CA 1
ATOM 1691 C C . LEU A 1 216 ? -14.772 -3.355 -28.327 1.00 85.50 216 LEU A C 1
ATOM 1693 O O . LEU A 1 216 ? -13.758 -2.743 -27.977 1.00 85.50 216 LEU A O 1
ATOM 1697 N N . THR A 1 217 ? -15.910 -2.742 -28.632 1.00 88.38 217 THR A N 1
ATOM 1698 C CA . THR A 1 217 ? -16.096 -1.288 -28.606 1.00 88.38 217 THR A CA 1
ATOM 1699 C C . THR A 1 217 ? -16.043 -0.723 -27.183 1.00 88.38 217 THR A C 1
ATOM 1701 O O . THR A 1 217 ? -16.253 -1.423 -26.187 1.00 88.38 217 THR A O 1
ATOM 1704 N N . LEU A 1 218 ? -15.819 0.592 -27.073 1.00 85.88 218 LEU A N 1
ATOM 1705 C CA . LEU A 1 218 ? -15.850 1.305 -25.791 1.00 85.88 218 LEU A CA 1
ATOM 1706 C C . LEU A 1 218 ? -17.206 1.142 -25.071 1.00 85.88 218 LEU A C 1
ATOM 1708 O O . LEU A 1 218 ? -17.247 1.002 -23.850 1.00 85.88 218 LEU A O 1
ATOM 1712 N N . ASN A 1 219 ? -18.306 1.094 -25.829 1.00 89.31 219 ASN A N 1
ATOM 1713 C CA . ASN A 1 219 ? -19.665 0.961 -25.299 1.00 89.31 219 ASN A CA 1
ATOM 1714 C C . ASN A 1 219 ? -19.931 -0.440 -24.726 1.00 89.31 219 ASN A C 1
ATOM 1716 O O . ASN A 1 219 ? -20.525 -0.568 -23.655 1.00 89.31 219 ASN A O 1
ATOM 1720 N N . GLU A 1 220 ? -19.440 -1.495 -25.381 1.00 88.94 220 GLU A N 1
ATOM 1721 C CA . GLU A 1 220 ? -19.505 -2.864 -24.850 1.00 88.94 220 GLU A CA 1
ATOM 1722 C C . GLU A 1 220 ? -18.659 -2.999 -23.578 1.00 88.94 220 GLU A C 1
ATOM 1724 O O . GLU A 1 220 ? -19.122 -3.556 -22.577 1.00 88.94 220 GLU A O 1
ATOM 1729 N N . TRP A 1 221 ? -17.464 -2.396 -23.556 1.00 90.31 221 TRP A N 1
ATOM 1730 C CA . TRP A 1 221 ? -16.658 -2.309 -22.338 1.00 90.31 221 TRP A CA 1
ATOM 1731 C C . TRP A 1 221 ? -17.357 -1.540 -21.212 1.00 90.31 221 TRP A C 1
ATOM 1733 O O . TRP A 1 221 ? -17.238 -1.954 -20.061 1.00 90.31 221 TRP A O 1
ATOM 1743 N N . ALA A 1 222 ? -18.144 -0.497 -21.501 1.00 90.56 222 ALA A N 1
ATOM 1744 C CA . ALA A 1 222 ? -18.903 0.226 -20.477 1.00 90.56 222 ALA A CA 1
ATOM 1745 C C . ALA A 1 222 ? -19.950 -0.676 -19.801 1.00 90.56 222 ALA A C 1
ATOM 1747 O O . ALA A 1 222 ? -20.093 -0.663 -18.572 1.00 90.56 222 ALA A O 1
ATOM 1748 N N . VAL A 1 223 ? -20.642 -1.513 -20.582 1.00 92.69 223 VAL A N 1
ATOM 1749 C CA . VAL A 1 223 ? -21.592 -2.514 -20.069 1.00 92.69 223 VAL A CA 1
ATOM 1750 C C . VAL A 1 223 ? -20.865 -3.570 -19.227 1.00 92.69 223 VAL A C 1
ATOM 1752 O O . VAL A 1 223 ? -21.263 -3.823 -18.088 1.00 92.69 223 VAL A O 1
ATOM 1755 N N . LEU A 1 224 ? -19.763 -4.137 -19.730 1.00 89.69 224 LEU A N 1
ATOM 1756 C CA . LEU A 1 224 ? -18.967 -5.143 -19.012 1.00 89.69 224 LEU A CA 1
ATOM 1757 C C . LEU A 1 224 ? -18.383 -4.595 -17.699 1.00 89.69 224 LEU A C 1
ATOM 1759 O O . LEU A 1 224 ? -18.497 -5.238 -16.653 1.00 89.69 224 LEU A O 1
ATOM 1763 N N . CYS A 1 225 ? -17.824 -3.383 -17.713 1.00 90.25 225 CYS A N 1
ATOM 1764 C CA . CYS A 1 225 ? -17.327 -2.711 -16.515 1.00 90.25 225 CYS A CA 1
ATOM 1765 C C . CYS A 1 225 ? -18.455 -2.418 -15.516 1.00 90.25 225 CYS A C 1
ATOM 1767 O O . CYS A 1 225 ? -18.253 -2.612 -14.317 1.00 90.25 225 CYS A O 1
ATOM 1769 N N . SER A 1 226 ? -19.651 -2.040 -15.983 1.00 90.94 226 SER A N 1
ATOM 1770 C CA . SER A 1 226 ? -20.833 -1.836 -15.127 1.00 90.94 226 SER A CA 1
ATOM 1771 C C . SER A 1 226 ? -21.264 -3.118 -14.416 1.00 90.94 226 SER A C 1
ATOM 1773 O O . SER A 1 226 ? -21.531 -3.099 -13.213 1.00 90.94 226 SER A O 1
ATOM 1775 N N . ILE A 1 227 ? -21.279 -4.247 -15.133 1.00 89.81 227 ILE A N 1
ATOM 1776 C CA . ILE A 1 227 ? -21.562 -5.572 -14.564 1.00 89.81 227 ILE A CA 1
ATOM 1777 C C . ILE A 1 227 ? -20.480 -5.953 -13.541 1.00 89.81 227 ILE A C 1
ATOM 1779 O O . ILE A 1 227 ? -20.810 -6.419 -12.451 1.00 89.81 227 ILE A O 1
ATOM 1783 N N . ALA A 1 228 ? -19.202 -5.696 -13.838 1.00 87.69 228 ALA A N 1
ATOM 1784 C CA . ALA A 1 228 ? -18.090 -6.001 -12.937 1.00 87.69 228 ALA A CA 1
ATOM 1785 C C . ALA A 1 228 ? -18.120 -5.188 -11.627 1.00 87.69 228 ALA A C 1
ATOM 1787 O O . ALA A 1 228 ? -17.782 -5.722 -10.567 1.00 87.69 228 ALA A O 1
ATOM 1788 N N . VAL A 1 229 ? -18.535 -3.914 -11.661 1.00 89.38 229 VAL A N 1
ATOM 1789 C CA . VAL A 1 229 ? -18.638 -3.080 -10.447 1.00 89.38 229 VAL A CA 1
ATOM 1790 C C . VAL A 1 229 ? -19.957 -3.252 -9.690 1.00 89.38 229 VAL A C 1
ATOM 1792 O O . VAL A 1 229 ? -19.989 -2.982 -8.488 1.00 89.38 229 VAL A O 1
ATOM 1795 N N . LEU A 1 230 ? -21.032 -3.732 -10.325 1.00 88.75 230 LEU A N 1
ATOM 1796 C CA . LEU A 1 230 ? -22.353 -3.888 -9.699 1.00 88.75 230 LEU A CA 1
ATOM 1797 C C . LEU A 1 230 ? -22.321 -4.676 -8.363 1.00 88.75 230 LEU A C 1
ATOM 1799 O O . LEU A 1 230 ? -22.857 -4.152 -7.380 1.00 88.75 230 LEU A O 1
ATOM 1803 N N . PRO A 1 231 ? -21.642 -5.841 -8.230 1.00 87.81 231 PRO A N 1
ATOM 1804 C CA . PRO A 1 231 ? -21.506 -6.561 -6.956 1.00 87.81 231 PRO A CA 1
ATOM 1805 C C . PRO A 1 231 ? -20.922 -5.724 -5.810 1.00 87.81 231 PRO A C 1
ATOM 1807 O O . PRO A 1 231 ? -21.271 -5.929 -4.646 1.00 87.81 231 PRO A O 1
ATOM 1810 N N . SER A 1 232 ? -20.056 -4.755 -6.116 1.00 84.44 232 SER A N 1
ATOM 1811 C CA . SER A 1 232 ? -19.393 -3.929 -5.102 1.00 84.44 232 SER A CA 1
ATOM 1812 C C . SER A 1 232 ? -20.359 -2.980 -4.374 1.00 84.44 232 SER A C 1
ATOM 1814 O O . SER A 1 232 ? -20.179 -2.702 -3.188 1.00 84.44 232 SER A O 1
ATOM 1816 N N . VAL A 1 233 ? -21.446 -2.561 -5.032 1.00 85.56 233 VAL A N 1
ATOM 1817 C CA . VAL A 1 233 ? -22.467 -1.652 -4.474 1.00 85.56 233 VAL A CA 1
ATOM 1818 C C . VAL A 1 233 ? -23.348 -2.357 -3.428 1.00 85.56 233 VAL A C 1
ATOM 1820 O O . VAL A 1 233 ? -23.934 -1.724 -2.543 1.00 85.56 233 VAL A O 1
ATOM 1823 N N . PHE A 1 234 ? -23.403 -3.692 -3.455 1.00 86.38 234 PHE A N 1
ATOM 1824 C CA . PHE A 1 234 ? -24.076 -4.510 -2.437 1.00 86.38 234 PHE A CA 1
ATOM 1825 C C . PHE A 1 234 ? -23.292 -4.605 -1.115 1.00 86.38 234 PHE A C 1
ATOM 1827 O O . PHE A 1 234 ? -23.835 -5.059 -0.103 1.00 86.38 234 PHE A O 1
ATOM 1834 N N . ILE A 1 235 ? -22.041 -4.129 -1.071 1.00 80.75 235 ILE A N 1
ATOM 1835 C CA . ILE A 1 235 ? -21.198 -4.152 0.129 1.00 80.75 235 ILE A CA 1
ATOM 1836 C C . ILE A 1 235 ? -21.664 -3.078 1.124 1.00 80.75 235 ILE A C 1
ATOM 1838 O O . ILE A 1 235 ? -21.258 -1.924 1.085 1.00 80.75 235 ILE A O 1
ATOM 1842 N N . THR A 1 236 ? -22.492 -3.480 2.088 1.00 77.75 236 THR A N 1
ATOM 1843 C CA . THR A 1 236 ? -23.009 -2.609 3.165 1.00 77.75 236 THR A CA 1
ATOM 1844 C C . THR A 1 236 ? -22.086 -2.474 4.374 1.00 77.75 236 THR A C 1
ATOM 1846 O O . THR A 1 236 ? -22.320 -1.644 5.252 1.00 77.75 236 THR A O 1
ATOM 1849 N N . ARG A 1 237 ? -21.045 -3.306 4.480 1.00 71.50 237 ARG A N 1
ATOM 1850 C CA . ARG A 1 237 ? -20.127 -3.286 5.625 1.00 71.50 237 ARG A CA 1
ATOM 1851 C C . ARG A 1 237 ? -19.084 -2.190 5.412 1.00 71.50 237 ARG A C 1
ATOM 1853 O O . ARG A 1 237 ? -18.119 -2.420 4.689 1.00 71.50 237 ARG A O 1
ATOM 1860 N N . LEU A 1 238 ? -19.217 -1.057 6.111 1.00 65.56 238 LEU A N 1
ATOM 1861 C CA . LEU A 1 238 ? -18.265 0.071 6.061 1.00 65.56 238 LEU A CA 1
ATOM 1862 C C . LEU A 1 238 ? -16.800 -0.373 6.227 1.00 65.56 238 LEU A C 1
ATOM 1864 O O . LEU A 1 238 ? -15.905 0.175 5.593 1.00 65.56 238 LEU A O 1
ATOM 1868 N N . SER A 1 239 ? -16.546 -1.414 7.029 1.00 65.69 239 SER A N 1
ATOM 1869 C CA . SER A 1 239 ? -15.209 -1.993 7.181 1.00 65.69 239 SER A CA 1
ATOM 1870 C C . SER A 1 239 ? -14.633 -2.554 5.876 1.00 65.69 239 SER A C 1
ATOM 1872 O O . SER A 1 239 ? -13.437 -2.434 5.663 1.00 65.69 239 SER A O 1
ATOM 1874 N N . LEU A 1 240 ? -15.446 -3.171 5.011 1.00 65.44 240 LEU A N 1
ATOM 1875 C CA . LEU A 1 240 ? -15.004 -3.676 3.704 1.00 65.44 240 LEU A CA 1
ATOM 1876 C C . LEU A 1 240 ? -14.804 -2.531 2.703 1.00 65.44 240 LEU A C 1
ATOM 1878 O O . LEU A 1 240 ? -13.815 -2.540 1.978 1.00 65.44 240 LEU A O 1
ATOM 1882 N N . ILE A 1 241 ? -15.668 -1.510 2.730 1.00 65.81 241 ILE A N 1
ATOM 1883 C CA . ILE A 1 241 ? -15.505 -0.287 1.923 1.00 65.81 241 ILE A CA 1
ATOM 1884 C C . ILE A 1 241 ? -14.177 0.406 2.261 1.00 65.81 241 ILE A C 1
ATOM 1886 O O . ILE A 1 241 ? -13.415 0.754 1.364 1.00 65.81 241 ILE A O 1
ATOM 1890 N N . ALA A 1 242 ? -13.835 0.511 3.550 1.00 61.09 242 ALA A N 1
ATOM 1891 C CA . ALA A 1 242 ? -12.543 1.033 3.996 1.00 61.09 242 ALA A CA 1
ATOM 1892 C C . ALA A 1 242 ? -11.341 0.177 3.538 1.00 61.09 242 ALA A C 1
ATOM 1894 O O . ALA A 1 242 ? -10.258 0.719 3.324 1.00 61.09 242 ALA A O 1
ATOM 1895 N N . TRP A 1 243 ? -11.514 -1.139 3.353 1.00 60.75 243 TRP A N 1
ATOM 1896 C CA . TRP A 1 243 ? -10.468 -2.013 2.801 1.00 60.75 243 TRP A CA 1
ATOM 1897 C C . TRP A 1 243 ? -10.256 -1.812 1.302 1.00 60.75 243 TRP A C 1
ATOM 1899 O O . TRP A 1 243 ? -9.109 -1.739 0.867 1.00 60.75 243 TRP A O 1
ATOM 1909 N N . MET A 1 244 ? -11.332 -1.655 0.530 1.00 71.50 244 MET A N 1
ATOM 1910 C CA . MET A 1 244 ? -11.239 -1.324 -0.895 1.00 71.50 244 MET A CA 1
ATOM 1911 C C . MET A 1 244 ? -10.626 0.073 -1.081 1.00 71.50 244 MET A C 1
ATOM 1913 O O . MET A 1 244 ? -9.615 0.209 -1.761 1.00 71.50 244 MET A O 1
ATOM 1917 N N . SER A 1 245 ? -11.113 1.080 -0.349 1.00 71.25 245 SER A N 1
ATOM 1918 C CA . SER A 1 245 ? -10.543 2.436 -0.364 1.00 71.25 245 SER A CA 1
ATOM 1919 C C . SER A 1 245 ? -9.042 2.465 -0.019 1.00 71.25 245 SER A C 1
ATOM 1921 O O . SER A 1 245 ? -8.283 3.197 -0.650 1.00 71.25 245 SER A O 1
ATOM 1923 N N . MET A 1 246 ? -8.576 1.626 0.918 1.00 70.06 246 MET A N 1
ATOM 1924 C CA . MET A 1 246 ? -7.144 1.509 1.223 1.00 70.06 246 MET A CA 1
ATOM 1925 C C . MET A 1 246 ? -6.335 0.943 0.044 1.00 70.06 246 MET A C 1
ATOM 1927 O O . MET A 1 246 ? -5.273 1.478 -0.272 1.00 70.06 246 MET A O 1
ATOM 1931 N N . LEU A 1 247 ? -6.823 -0.117 -0.614 1.00 71.25 247 LEU A N 1
ATOM 1932 C CA . LEU A 1 247 ? -6.179 -0.678 -1.809 1.00 71.25 247 LEU A CA 1
ATOM 1933 C C . LEU A 1 247 ? -6.143 0.340 -2.954 1.00 71.25 247 LEU A C 1
ATOM 1935 O O . LEU A 1 247 ? -5.118 0.473 -3.624 1.00 71.25 247 LEU A O 1
ATOM 1939 N N . ALA A 1 248 ? -7.230 1.093 -3.130 1.00 80.12 248 ALA A N 1
ATOM 1940 C CA . ALA A 1 248 ? -7.338 2.112 -4.158 1.00 80.12 248 ALA A CA 1
ATOM 1941 C C . ALA A 1 248 ? -6.269 3.204 -4.008 1.00 80.12 248 ALA A C 1
ATOM 1943 O O . ALA A 1 248 ? -5.516 3.458 -4.946 1.00 80.12 248 ALA A O 1
ATOM 1944 N N . VAL A 1 249 ? -6.118 3.761 -2.800 1.00 74.25 249 VAL A N 1
ATOM 1945 C CA . VAL A 1 249 ? -5.098 4.778 -2.483 1.00 74.25 249 VAL A CA 1
ATOM 1946 C C . VAL A 1 249 ? -3.679 4.288 -2.794 1.00 74.25 249 VAL A C 1
ATOM 1948 O O . VAL A 1 249 ? -2.898 5.030 -3.390 1.00 74.25 249 VAL A O 1
ATOM 1951 N N . PHE A 1 250 ? -3.329 3.043 -2.450 1.00 75.56 250 PHE A N 1
ATOM 1952 C CA . PHE A 1 250 ? -2.012 2.491 -2.797 1.00 75.56 250 PHE A CA 1
ATOM 1953 C C . PHE A 1 250 ? -1.819 2.334 -4.312 1.00 75.56 250 PHE A C 1
ATOM 1955 O O . PHE A 1 250 ? -0.727 2.605 -4.819 1.00 75.56 250 PHE A O 1
ATOM 1962 N N . SER A 1 251 ? -2.866 1.944 -5.044 1.00 81.81 251 SER A N 1
ATOM 1963 C CA . SER A 1 251 ? -2.825 1.877 -6.508 1.00 81.81 251 SER A CA 1
ATOM 1964 C C . SER A 1 251 ? -2.687 3.264 -7.144 1.00 81.81 251 SER A C 1
ATOM 1966 O O . SER A 1 251 ? -1.830 3.444 -8.001 1.00 81.81 251 SER A O 1
ATOM 1968 N N . LEU A 1 252 ? -3.414 4.277 -6.661 1.00 84.56 252 LEU A N 1
ATOM 1969 C CA . LEU A 1 252 ? -3.273 5.669 -7.106 1.00 84.56 252 LEU A CA 1
ATOM 1970 C C . LEU A 1 252 ? -1.851 6.204 -6.887 1.00 84.56 252 LEU A C 1
ATOM 1972 O O . LEU A 1 252 ? -1.267 6.791 -7.795 1.00 84.56 252 LEU A O 1
ATOM 1976 N N . MET A 1 253 ? -1.272 5.978 -5.703 1.00 78.75 253 MET A N 1
ATOM 1977 C CA . MET A 1 253 ? 0.116 6.363 -5.412 1.00 78.75 253 MET A CA 1
ATOM 1978 C C . MET A 1 253 ? 1.111 5.665 -6.351 1.00 78.75 253 MET A C 1
ATOM 1980 O O . MET A 1 253 ? 2.061 6.293 -6.815 1.00 78.75 253 MET A O 1
ATOM 1984 N N . SER A 1 254 ? 0.876 4.388 -6.667 1.00 78.81 254 SER A N 1
ATOM 1985 C CA . SER A 1 254 ? 1.718 3.613 -7.589 1.00 78.81 254 SER A CA 1
ATOM 1986 C C . SER A 1 254 ? 1.583 4.107 -9.034 1.00 78.81 254 SER A C 1
ATOM 1988 O O . SER A 1 254 ? 2.593 4.314 -9.702 1.00 78.81 254 SER A O 1
ATOM 1990 N N . ALA A 1 255 ? 0.359 4.389 -9.494 1.00 84.75 255 ALA 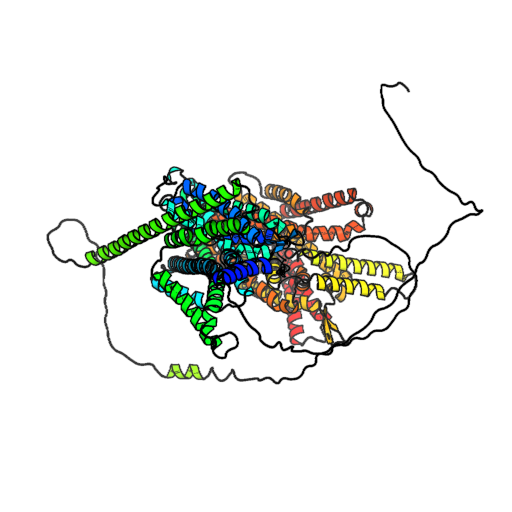A N 1
ATOM 1991 C CA . ALA A 1 255 ? 0.094 4.979 -10.804 1.00 84.75 255 ALA A CA 1
ATOM 1992 C C . ALA A 1 255 ? 0.794 6.337 -10.959 1.00 84.75 255 ALA A C 1
ATOM 1994 O O . ALA A 1 255 ? 1.505 6.554 -11.936 1.00 84.75 255 ALA A O 1
ATOM 1995 N N . LEU A 1 256 ? 0.655 7.230 -9.973 1.00 83.31 256 LEU A N 1
ATOM 1996 C CA . LEU A 1 256 ? 1.322 8.535 -9.967 1.00 83.31 256 LEU A CA 1
ATOM 1997 C C . LEU A 1 256 ? 2.846 8.409 -9.975 1.00 83.31 256 LEU A C 1
ATOM 1999 O O . LEU A 1 256 ? 3.499 9.137 -10.715 1.00 83.31 256 LEU A O 1
ATOM 2003 N N . ALA A 1 257 ? 3.414 7.471 -9.213 1.00 77.94 257 ALA A N 1
ATOM 2004 C CA . ALA A 1 257 ? 4.849 7.212 -9.241 1.00 77.94 257 ALA A CA 1
ATOM 2005 C C . ALA A 1 257 ? 5.322 6.757 -10.635 1.00 77.94 257 ALA A C 1
ATOM 2007 O O . ALA A 1 257 ? 6.335 7.257 -11.112 1.00 77.94 257 ALA A O 1
ATOM 2008 N N . VAL A 1 258 ? 4.575 5.874 -11.313 1.00 78.19 258 VAL A N 1
ATOM 2009 C CA . VAL A 1 258 ? 4.879 5.418 -12.686 1.00 78.19 258 VAL A CA 1
ATOM 2010 C C . VAL A 1 258 ? 4.720 6.545 -13.716 1.00 78.19 258 VAL A C 1
ATOM 2012 O O . VAL A 1 258 ? 5.565 6.682 -14.598 1.00 78.19 258 VAL A O 1
ATOM 2015 N N . MET A 1 259 ? 3.684 7.379 -13.602 1.00 83.25 259 MET A N 1
ATOM 2016 C CA . MET A 1 259 ? 3.430 8.481 -14.539 1.00 83.25 259 MET A CA 1
ATOM 2017 C C . MET A 1 259 ? 4.424 9.641 -14.368 1.00 83.25 259 MET A C 1
ATOM 2019 O O . MET A 1 259 ? 4.988 10.103 -15.354 1.00 83.25 259 MET A O 1
ATOM 2023 N N . VAL A 1 260 ? 4.722 10.063 -13.132 1.00 79.06 260 VAL A N 1
ATOM 2024 C CA . VAL A 1 260 ? 5.778 11.056 -12.849 1.00 79.06 260 VAL A CA 1
ATOM 2025 C C . VAL A 1 260 ? 7.148 10.520 -13.268 1.00 79.06 260 VAL A C 1
ATOM 2027 O O . VAL A 1 260 ? 7.931 11.254 -13.871 1.00 79.06 260 VAL A O 1
ATOM 2030 N N . ALA A 1 261 ? 7.426 9.236 -13.015 1.00 73.00 261 ALA A N 1
ATOM 2031 C CA . ALA A 1 261 ? 8.628 8.585 -13.521 1.00 73.00 261 ALA A CA 1
ATOM 2032 C C . ALA A 1 261 ? 8.716 8.653 -15.048 1.00 73.00 261 ALA A C 1
ATOM 2034 O O . ALA A 1 261 ? 9.786 8.965 -15.552 1.00 73.00 261 ALA A O 1
ATOM 2035 N N . TYR A 1 262 ? 7.623 8.416 -15.781 1.00 78.50 262 TYR A N 1
ATOM 2036 C CA . TYR A 1 262 ? 7.615 8.504 -17.244 1.00 78.50 262 TYR A CA 1
ATOM 2037 C C . TYR A 1 262 ? 7.994 9.898 -17.761 1.00 78.50 262 TYR A C 1
ATOM 2039 O O . TYR A 1 262 ? 8.800 10.006 -18.683 1.00 78.50 262 TYR A O 1
ATOM 2047 N N . CYS A 1 263 ? 7.478 10.966 -17.148 1.00 79.31 263 CYS A N 1
ATOM 2048 C CA . CYS A 1 263 ? 7.877 12.327 -17.515 1.00 79.31 263 CYS A CA 1
ATOM 2049 C C . CYS A 1 263 ? 9.375 12.560 -17.260 1.00 79.31 263 CYS A C 1
ATOM 2051 O O . CYS A 1 263 ? 10.068 13.117 -18.104 1.00 79.31 263 CYS A O 1
ATOM 2053 N N . VAL A 1 264 ? 9.897 12.083 -16.123 1.00 76.00 264 VAL A N 1
ATOM 2054 C CA . VAL A 1 264 ? 11.321 12.211 -15.752 1.00 76.00 264 VAL A CA 1
ATOM 2055 C C . VAL A 1 264 ? 12.237 11.295 -16.584 1.00 76.00 264 VAL A C 1
ATOM 2057 O O . VAL A 1 264 ? 13.402 11.624 -16.783 1.00 76.00 264 VAL A O 1
ATOM 2060 N N . VAL A 1 265 ? 11.733 10.179 -17.130 1.00 72.62 265 VAL A N 1
ATOM 2061 C CA . VAL A 1 265 ? 12.439 9.345 -18.129 1.00 72.62 265 VAL A CA 1
ATOM 2062 C C . VAL A 1 265 ? 12.742 10.157 -19.393 1.00 72.62 265 VAL A C 1
ATOM 2064 O O . VAL A 1 265 ? 13.789 9.941 -19.995 1.00 72.62 265 VAL A O 1
ATOM 2067 N N . ARG A 1 266 ? 11.843 11.079 -19.770 1.00 76.38 266 ARG A N 1
ATOM 2068 C CA . ARG A 1 266 ? 11.896 11.919 -20.979 1.00 76.38 266 ARG A CA 1
ATOM 2069 C C . ARG A 1 266 ? 12.285 13.378 -20.692 1.00 76.38 266 ARG A C 1
ATOM 2071 O O . ARG A 1 266 ? 11.803 14.297 -21.355 1.00 76.38 266 ARG A O 1
ATOM 2078 N N . TYR A 1 267 ? 13.136 13.619 -19.692 1.00 80.69 267 TYR A N 1
ATOM 2079 C CA . TYR A 1 267 ? 13.577 14.980 -19.347 1.00 80.69 267 TYR A CA 1
ATOM 2080 C C . TYR A 1 267 ? 14.366 15.671 -20.480 1.00 80.69 267 TYR A C 1
ATOM 2082 O O . TYR A 1 267 ? 14.462 16.894 -20.507 1.00 80.69 267 TYR A O 1
ATOM 2090 N N . ASP A 1 268 ? 14.910 14.898 -21.424 1.00 79.69 268 ASP A N 1
ATOM 2091 C CA . ASP A 1 268 ? 15.529 15.359 -22.672 1.00 79.69 268 ASP A CA 1
ATOM 2092 C C . ASP A 1 268 ? 14.536 16.062 -23.614 1.00 79.69 268 ASP A C 1
ATOM 2094 O O . ASP A 1 268 ? 14.943 16.857 -24.458 1.00 79.69 268 ASP A O 1
ATOM 2098 N N . GLN A 1 269 ? 13.238 15.794 -23.450 1.00 79.62 269 GLN A N 1
ATOM 2099 C CA . GLN A 1 269 ? 12.149 16.325 -24.276 1.00 79.62 269 GLN A CA 1
ATOM 2100 C C . GLN A 1 269 ? 11.469 17.542 -23.629 1.00 79.62 269 GLN A C 1
ATOM 2102 O O . GLN A 1 269 ? 10.534 18.100 -24.199 1.00 79.62 269 GLN A O 1
ATOM 2107 N N . TRP A 1 270 ? 11.926 17.961 -22.442 1.00 88.44 270 TRP A N 1
ATOM 2108 C CA . TRP A 1 270 ? 11.356 19.085 -21.701 1.00 88.44 270 TRP A CA 1
ATOM 2109 C C . TRP A 1 270 ? 11.795 20.427 -22.294 1.00 88.44 270 TRP A C 1
ATOM 2111 O O . TRP A 1 270 ? 12.880 20.929 -21.997 1.00 88.44 270 TRP A O 1
ATOM 2121 N N . THR A 1 271 ? 10.914 21.052 -23.072 1.00 86.56 271 THR A N 1
ATOM 2122 C CA . THR A 1 271 ? 11.043 22.455 -23.494 1.00 86.56 271 THR A CA 1
ATOM 2123 C C . THR A 1 271 ? 10.019 23.318 -22.761 1.00 86.56 271 THR A C 1
ATOM 2125 O O . THR A 1 271 ? 8.912 22.875 -22.456 1.00 86.56 271 THR A O 1
ATOM 2128 N N . VAL A 1 272 ? 10.368 24.574 -22.469 1.00 86.06 272 VAL A N 1
ATOM 2129 C CA . VAL A 1 272 ? 9.407 25.530 -21.884 1.00 86.06 272 VAL A CA 1
ATOM 2130 C C . VAL A 1 272 ? 8.336 25.909 -22.913 1.00 86.06 272 VAL A C 1
ATOM 2132 O O . VAL A 1 272 ? 7.194 26.152 -22.539 1.00 86.06 272 VAL A O 1
ATOM 2135 N N . ASP A 1 273 ? 8.680 25.859 -24.201 1.00 85.75 273 ASP A N 1
ATOM 2136 C CA . ASP A 1 273 ? 7.789 26.137 -25.334 1.00 85.75 273 ASP A CA 1
ATOM 2137 C C . ASP A 1 273 ? 6.647 25.112 -25.476 1.00 85.75 273 ASP A C 1
ATOM 2139 O O . ASP A 1 273 ? 5.627 25.411 -26.093 1.00 85.75 273 ASP A O 1
ATOM 2143 N N . ASN A 1 274 ? 6.771 23.923 -24.865 1.00 88.06 274 ASN A N 1
ATOM 2144 C CA . ASN A 1 274 ? 5.668 22.964 -24.753 1.00 88.06 274 ASN A CA 1
ATOM 2145 C C . ASN A 1 274 ? 4.551 23.449 -23.806 1.00 88.06 274 ASN A C 1
ATOM 2147 O O . ASN A 1 274 ? 3.451 22.901 -23.851 1.00 88.06 274 ASN A O 1
ATOM 2151 N N . ILE A 1 275 ? 4.794 24.448 -22.946 1.00 88.44 275 ILE A N 1
ATOM 2152 C CA . ILE A 1 275 ? 3.754 25.032 -22.088 1.00 88.44 275 ILE A CA 1
ATOM 2153 C C . ILE A 1 275 ? 2.937 26.031 -22.922 1.00 88.44 275 ILE A C 1
ATOM 2155 O O . ILE A 1 275 ? 3.468 27.079 -23.295 1.00 88.44 275 ILE A O 1
ATOM 2159 N N . PRO A 1 276 ? 1.647 25.763 -23.194 1.00 86.81 276 PRO A N 1
ATOM 2160 C CA . PRO A 1 276 ? 0.848 26.642 -24.033 1.00 86.81 276 PRO A CA 1
ATOM 2161 C C . PRO A 1 276 ? 0.592 28.001 -23.373 1.00 86.81 276 PRO A C 1
ATOM 2163 O O . PRO A 1 276 ? 0.516 28.144 -22.147 1.00 86.81 276 PRO A O 1
ATOM 2166 N N . SER A 1 277 ? 0.432 29.013 -24.225 1.00 87.94 277 SER A N 1
ATOM 2167 C CA . SER A 1 277 ? -0.037 30.343 -23.845 1.00 87.94 277 SER A CA 1
ATOM 2168 C C . SER A 1 277 ? -1.439 30.292 -23.231 1.00 87.94 277 SER A C 1
ATOM 2170 O O . SER A 1 277 ? -2.254 29.450 -23.595 1.00 87.94 277 SER A O 1
ATOM 2172 N N . PHE A 1 278 ? -1.739 31.230 -22.332 1.00 89.69 278 PHE A N 1
ATOM 2173 C CA . PHE A 1 278 ? -3.070 31.366 -21.738 1.00 89.69 278 PHE A CA 1
ATOM 2174 C C . PHE A 1 278 ? -4.134 31.713 -22.794 1.00 89.69 278 PHE A C 1
ATOM 2176 O O . PHE A 1 278 ? -4.050 32.770 -23.420 1.00 89.69 278 PHE A O 1
ATOM 2183 N N . ASP A 1 279 ? -5.150 30.859 -22.920 1.00 85.94 279 ASP A N 1
ATOM 2184 C CA . ASP A 1 279 ? -6.407 31.134 -23.620 1.00 85.94 279 ASP A CA 1
ATOM 2185 C C . ASP A 1 279 ? -7.547 31.249 -22.587 1.00 85.94 279 ASP A C 1
ATOM 2187 O O . ASP A 1 279 ? -7.624 30.497 -21.613 1.00 85.94 279 ASP A O 1
ATOM 2191 N N . ILE A 1 280 ? -8.419 32.236 -22.786 1.00 85.25 280 ILE A N 1
ATOM 2192 C CA . ILE A 1 280 ? -9.556 32.550 -21.919 1.00 85.25 280 ILE A CA 1
ATOM 2193 C C . ILE A 1 280 ? -10.753 31.608 -22.130 1.00 85.25 280 ILE A C 1
ATOM 2195 O O . ILE A 1 280 ? -11.591 31.505 -21.237 1.00 85.25 280 ILE A O 1
ATOM 2199 N N . ASN A 1 281 ? -10.825 30.917 -23.272 1.00 84.06 281 ASN A N 1
ATOM 2200 C CA . ASN A 1 281 ? -11.943 30.036 -23.629 1.00 84.06 281 ASN A CA 1
ATOM 2201 C C . ASN A 1 281 ? -11.790 28.629 -23.022 1.00 84.06 281 ASN A C 1
ATOM 2203 O O . ASN A 1 281 ? -12.761 28.040 -22.556 1.00 84.06 281 ASN A O 1
ATOM 2207 N N . THR A 1 282 ? -10.560 28.109 -22.970 1.00 86.06 282 THR A N 1
ATOM 2208 C CA . THR A 1 282 ? -10.227 26.767 -22.451 1.00 86.06 282 THR A CA 1
ATOM 2209 C C . THR A 1 282 ? -9.924 26.766 -20.947 1.00 86.06 282 THR A C 1
ATOM 2211 O O . THR A 1 282 ? -10.238 25.807 -20.233 1.00 86.06 282 THR A O 1
ATOM 2214 N N . PHE A 1 283 ? -9.369 27.864 -20.413 1.00 90.06 283 PHE A N 1
ATOM 2215 C CA . PHE A 1 283 ? -9.049 27.995 -18.987 1.00 90.06 283 PHE A CA 1
ATOM 2216 C C . PHE A 1 283 ? -10.229 27.717 -18.022 1.00 90.06 283 PHE A C 1
ATOM 2218 O O . PHE A 1 283 ? -9.977 27.102 -16.984 1.00 90.06 283 PHE A O 1
ATOM 2225 N N . PRO A 1 284 ? -11.500 28.087 -18.301 1.00 89.75 284 PRO A N 1
ATOM 2226 C CA . PRO A 1 284 ? -12.641 27.763 -17.438 1.00 89.75 284 PRO A CA 1
ATOM 2227 C C . PRO A 1 284 ? -12.856 26.255 -17.224 1.00 89.75 284 PRO A C 1
ATOM 2229 O O . PRO A 1 284 ? -13.193 25.842 -16.112 1.00 89.75 284 PRO A O 1
ATOM 2232 N N . VAL A 1 285 ? -12.591 25.419 -18.235 1.00 86.69 285 VAL A N 1
ATOM 2233 C CA . VAL A 1 285 ? -12.651 23.951 -18.108 1.00 86.69 285 VAL A CA 1
ATOM 2234 C C . VAL A 1 285 ? -11.500 23.450 -17.230 1.00 86.69 285 VAL A C 1
ATOM 2236 O O . VAL A 1 285 ? -11.717 22.669 -16.300 1.00 86.69 285 VAL A O 1
ATOM 2239 N N . GLY A 1 286 ? -10.287 23.977 -17.437 1.00 89.88 286 GLY A N 1
ATOM 2240 C CA . GLY A 1 286 ? -9.131 23.716 -16.571 1.00 89.88 286 GLY A CA 1
ATOM 2241 C C . GLY A 1 286 ? -9.361 24.129 -15.108 1.00 89.88 286 GLY A C 1
ATOM 2242 O O . GLY A 1 286 ? -9.027 23.376 -14.192 1.00 89.88 286 GLY A O 1
ATOM 2243 N N . PHE A 1 287 ? -10.000 25.279 -14.870 1.00 91.75 287 PHE A N 1
ATOM 2244 C CA . PHE A 1 287 ? -10.413 25.741 -13.541 1.00 91.75 287 PHE A CA 1
ATOM 2245 C C . PHE A 1 287 ? -11.419 24.784 -12.885 1.00 91.75 287 PHE A C 1
ATOM 2247 O O . PHE A 1 287 ? -11.274 24.463 -11.700 1.00 91.75 287 PHE A O 1
ATOM 2254 N N . GLY A 1 288 ? -12.406 24.299 -13.644 1.00 90.94 288 GLY A N 1
ATOM 2255 C CA . GLY A 1 288 ? -13.361 23.292 -13.183 1.00 90.94 288 GLY A CA 1
ATOM 2256 C C . GLY A 1 288 ? -12.658 22.007 -12.740 1.00 90.94 288 GLY A C 1
ATOM 2257 O O . GLY A 1 288 ? -12.848 21.558 -11.610 1.00 90.94 288 GLY A O 1
ATOM 2258 N N . ILE A 1 289 ? -11.752 21.481 -13.571 1.00 92.25 289 ILE A N 1
ATOM 2259 C CA . ILE A 1 289 ? -10.942 20.289 -13.265 1.00 92.25 289 ILE A CA 1
ATOM 2260 C C . ILE A 1 289 ? -10.104 20.490 -11.993 1.00 92.25 289 ILE A C 1
ATOM 2262 O O . ILE A 1 289 ? -10.111 19.635 -11.103 1.00 92.25 289 ILE A O 1
ATOM 2266 N N . VAL A 1 290 ? -9.415 21.630 -11.858 1.00 93.75 290 VAL A N 1
ATOM 2267 C CA . VAL A 1 290 ? -8.638 21.953 -10.648 1.00 93.75 290 VAL A CA 1
ATOM 2268 C C . VAL A 1 290 ? -9.548 22.002 -9.417 1.00 93.75 290 VAL A C 1
ATOM 2270 O O . VAL A 1 290 ? -9.204 21.386 -8.406 1.00 93.75 290 VAL A O 1
ATOM 2273 N N . THR A 1 291 ? -10.710 22.656 -9.511 1.00 92.56 291 THR A N 1
ATOM 2274 C CA . THR A 1 291 ? -11.698 22.792 -8.425 1.00 92.56 291 THR A CA 1
ATOM 2275 C C . THR A 1 291 ? -12.259 21.439 -7.988 1.00 92.56 291 THR A C 1
ATOM 2277 O O . THR A 1 291 ? -12.211 21.126 -6.797 1.00 92.56 291 THR A O 1
ATOM 2280 N N . PHE A 1 292 ? -12.684 20.586 -8.927 1.00 90.00 292 PHE A N 1
ATOM 2281 C CA . PHE A 1 292 ? -13.089 19.205 -8.634 1.00 90.00 292 PHE A CA 1
ATOM 2282 C C . PHE A 1 292 ? -11.970 18.439 -7.920 1.00 90.00 292 PHE A C 1
ATOM 2284 O O . PHE A 1 292 ? -12.197 17.771 -6.913 1.00 90.00 292 PHE A O 1
ATOM 2291 N N . SER A 1 293 ? -10.722 18.606 -8.373 1.00 92.50 293 SER A N 1
ATOM 2292 C CA . SER A 1 293 ? -9.559 17.946 -7.776 1.00 92.50 293 SER A CA 1
ATOM 2293 C C . SER A 1 293 ? -9.225 18.399 -6.340 1.00 92.50 293 SER A C 1
ATOM 2295 O O . SER A 1 293 ? -8.323 17.826 -5.733 1.00 92.50 293 SER A O 1
ATOM 2297 N N . TYR A 1 294 ? -9.927 19.393 -5.784 1.00 92.75 294 TYR A N 1
ATOM 2298 C CA . TYR A 1 294 ? -9.827 19.822 -4.383 1.00 92.75 294 TYR A CA 1
ATOM 2299 C C . TYR A 1 294 ? -11.138 19.682 -3.589 1.00 92.75 294 TYR A C 1
ATOM 2301 O O . TYR A 1 294 ? -11.166 20.021 -2.400 1.00 92.75 294 TYR A O 1
ATOM 2309 N N . CYS A 1 295 ? -12.209 19.162 -4.197 1.00 88.56 295 CYS A N 1
ATOM 2310 C CA . CYS A 1 295 ? -13.514 19.049 -3.552 1.00 88.56 295 CYS A CA 1
ATOM 2311 C C . CYS A 1 295 ? -13.510 17.961 -2.462 1.00 88.56 295 CYS A C 1
ATOM 2313 O O . CYS A 1 295 ? -13.570 16.762 -2.727 1.00 88.56 295 CYS A O 1
ATOM 2315 N N . ALA A 1 296 ? -13.417 18.386 -1.199 1.00 88.88 296 ALA A N 1
ATOM 2316 C CA . ALA A 1 296 ? -13.346 17.490 -0.037 1.00 88.88 296 ALA A CA 1
ATOM 2317 C C . ALA A 1 296 ? -14.256 17.918 1.138 1.00 88.88 296 ALA A C 1
ATOM 2319 O O . ALA A 1 296 ? -14.363 17.215 2.150 1.00 88.88 296 ALA A O 1
ATOM 2320 N N . HIS A 1 297 ? -14.958 19.048 1.000 1.00 91.06 297 HIS A N 1
ATOM 2321 C CA . HIS A 1 297 ? -15.702 19.734 2.066 1.00 91.06 297 HIS A CA 1
ATOM 2322 C C . HIS A 1 297 ? -16.804 18.889 2.706 1.00 91.06 297 HIS A C 1
ATOM 2324 O O . HIS A 1 297 ? -16.992 18.948 3.922 1.00 91.06 297 HIS A O 1
ATOM 2330 N N . ALA A 1 298 ? -17.454 18.021 1.927 1.00 85.31 298 ALA A N 1
ATOM 2331 C CA . ALA A 1 298 ? -18.436 17.051 2.416 1.00 85.31 298 ALA A CA 1
ATOM 2332 C C . ALA A 1 298 ? -17.892 16.106 3.509 1.00 85.31 298 ALA A C 1
ATOM 2334 O O . ALA A 1 298 ? -18.653 15.633 4.354 1.00 85.31 298 ALA A O 1
ATOM 2335 N N . VAL A 1 299 ? -16.579 15.843 3.522 1.00 83.69 299 VAL A N 1
ATOM 2336 C CA . VAL A 1 299 ? -15.945 14.837 4.391 1.00 83.69 299 VAL A CA 1
ATOM 2337 C C . VAL A 1 299 ? -15.277 15.465 5.626 1.00 83.69 299 VAL A C 1
ATOM 2339 O O . VAL A 1 299 ? -15.154 14.805 6.664 1.00 83.69 299 VAL A O 1
ATOM 2342 N N . PHE A 1 300 ? -14.903 16.752 5.583 1.00 89.69 300 PHE A N 1
ATOM 2343 C CA . PHE A 1 300 ? -14.223 17.438 6.697 1.00 89.69 300 PHE A CA 1
ATOM 2344 C C . PHE A 1 300 ? -14.956 17.356 8.056 1.00 89.69 300 PHE A C 1
ATOM 2346 O O . PHE A 1 300 ? -14.278 17.095 9.057 1.00 89.69 300 PHE A O 1
ATOM 2353 N N . PRO A 1 301 ? -16.301 17.479 8.154 1.00 89.50 301 PRO A N 1
ATOM 2354 C CA . PRO A 1 301 ? -17.010 17.315 9.429 1.00 89.50 301 PRO A CA 1
ATOM 2355 C C . PRO A 1 301 ? -16.842 15.926 10.061 1.00 89.50 301 PRO A C 1
ATOM 2357 O O . PRO A 1 301 ? -16.794 15.808 11.293 1.00 89.50 301 PRO A O 1
ATOM 2360 N N . GLY A 1 302 ? -16.725 14.879 9.237 1.00 83.00 302 GLY A N 1
ATOM 2361 C CA . GLY A 1 302 ? -16.442 13.512 9.680 1.00 83.00 302 GLY A CA 1
ATOM 2362 C C . GLY A 1 302 ? -14.987 13.343 10.119 1.00 83.00 302 GLY A C 1
ATOM 2363 O O . GLY A 1 302 ? -14.724 12.800 11.193 1.00 83.00 302 GLY A O 1
ATOM 2364 N N . ILE A 1 303 ? -14.044 13.889 9.345 1.00 84.31 303 ILE A N 1
ATOM 2365 C CA . ILE A 1 303 ? -12.607 13.835 9.654 1.00 84.31 303 ILE A CA 1
ATOM 2366 C C . ILE A 1 303 ? -12.310 14.534 10.988 1.00 84.31 303 ILE A C 1
ATOM 2368 O O . ILE A 1 303 ? -11.698 13.916 11.858 1.00 84.31 303 ILE A O 1
ATOM 2372 N N . GLU A 1 304 ? -12.818 15.751 11.220 1.00 88.88 304 GLU A N 1
ATOM 2373 C CA . GLU A 1 304 ? -12.682 16.437 12.519 1.00 88.88 304 GLU A CA 1
ATOM 2374 C C . GLU A 1 304 ? -13.340 15.652 13.661 1.00 88.88 304 GLU A C 1
ATOM 2376 O O . GLU A 1 304 ? -12.799 15.581 14.767 1.00 88.88 304 GLU A O 1
ATOM 2381 N N . GLY A 1 305 ? -14.473 15.001 13.373 1.00 83.31 305 GLY A N 1
ATOM 2382 C CA . GLY A 1 305 ? -15.174 14.134 14.320 1.00 83.31 305 GLY A CA 1
ATOM 2383 C C . GLY A 1 305 ? -14.306 12.973 14.793 1.00 83.31 305 GLY A C 1
ATOM 2384 O O . GLY A 1 305 ? -14.258 12.702 15.987 1.00 83.31 305 GLY A O 1
ATOM 2385 N N . SER A 1 306 ? -13.548 12.355 13.885 1.00 78.88 306 SER A N 1
ATOM 2386 C CA . SER A 1 306 ? -12.638 11.247 14.204 1.00 78.88 306 SER A CA 1
ATOM 2387 C C . SER A 1 306 ? -11.383 11.659 14.989 1.00 78.88 306 SER A C 1
ATOM 2389 O O . SER A 1 306 ? -10.730 10.806 15.594 1.00 78.88 306 SER A O 1
ATOM 2391 N N . MET A 1 307 ? -11.005 12.944 15.000 1.00 80.62 307 MET A N 1
ATOM 2392 C CA . MET A 1 307 ? -9.725 13.388 15.563 1.00 80.62 307 MET A CA 1
ATOM 2393 C C . MET A 1 307 ? -9.708 13.379 17.098 1.00 80.62 307 MET A C 1
ATOM 2395 O O . MET A 1 307 ? -10.496 14.059 17.755 1.00 80.62 307 MET A O 1
ATOM 2399 N N . ARG A 1 308 ? -8.705 12.706 17.678 1.00 79.81 308 ARG A N 1
ATOM 2400 C CA . ARG A 1 308 ? -8.423 12.707 19.127 1.00 79.81 308 ARG A CA 1
ATOM 2401 C C . ARG A 1 308 ? -8.137 14.110 19.676 1.00 79.81 308 ARG A C 1
ATOM 2403 O O . ARG A 1 308 ? -8.473 14.418 20.815 1.00 79.81 308 ARG A O 1
ATOM 2410 N N . GLU A 1 309 ? -7.523 14.970 18.864 1.00 81.94 309 GLU A N 1
ATOM 2411 C CA . GLU A 1 309 ? -7.202 16.360 19.207 1.00 81.94 309 GLU A CA 1
ATOM 2412 C C . GLU A 1 309 ? -7.690 17.325 18.112 1.00 81.94 309 GLU A C 1
ATOM 2414 O O . GLU A 1 309 ? -6.888 17.787 17.295 1.00 81.94 309 GLU A O 1
ATOM 2419 N N . PRO A 1 310 ? -8.986 17.687 18.083 1.00 85.81 310 PRO A N 1
ATOM 2420 C CA . PRO A 1 310 ? -9.541 18.510 17.006 1.00 85.81 310 PRO A CA 1
ATOM 2421 C C . PRO A 1 310 ? -8.931 19.918 16.923 1.00 85.81 310 PRO A C 1
ATOM 2423 O O . PRO A 1 310 ? -8.857 20.503 15.850 1.00 85.81 310 PRO A O 1
ATOM 2426 N N . LYS A 1 311 ? -8.354 20.426 18.023 1.00 87.75 311 LYS A N 1
ATOM 2427 C CA . LYS A 1 311 ? -7.552 21.669 18.050 1.00 87.75 311 LYS A CA 1
ATOM 2428 C C . LYS A 1 311 ? -6.347 21.665 17.090 1.00 87.75 311 LYS A C 1
ATOM 2430 O O . LYS A 1 311 ? -5.739 22.710 16.882 1.00 87.75 311 LYS A O 1
ATOM 2435 N N . LYS A 1 312 ? -5.962 20.505 16.542 1.00 89.69 312 LYS A N 1
ATOM 2436 C CA . LYS A 1 312 ? -4.893 20.359 15.541 1.00 89.69 312 LYS A CA 1
ATOM 2437 C C . LYS A 1 312 ? -5.408 20.357 14.092 1.00 89.69 312 LYS A C 1
ATOM 2439 O O . LYS A 1 312 ? -4.578 20.282 13.193 1.00 89.69 312 LYS A O 1
ATOM 2444 N N . PHE A 1 313 ? -6.724 20.459 13.863 1.00 90.75 313 PHE A N 1
ATOM 2445 C CA . PHE A 1 313 ? -7.350 20.390 12.535 1.00 90.75 313 PHE A CA 1
ATOM 2446 C C . PHE A 1 313 ? -6.746 21.396 11.544 1.00 90.75 313 PHE A C 1
ATOM 2448 O O . PHE A 1 313 ? -6.210 20.978 10.528 1.00 90.75 313 PHE A O 1
ATOM 2455 N N . ASN A 1 314 ? -6.695 22.690 11.873 1.00 94.44 314 ASN A N 1
ATOM 2456 C CA . ASN A 1 314 ? -6.160 23.723 10.972 1.00 94.44 314 ASN A CA 1
ATOM 2457 C C . ASN A 1 314 ? -4.700 23.435 10.564 1.00 94.44 314 ASN A C 1
ATOM 2459 O O . ASN A 1 314 ? -4.356 23.478 9.391 1.00 94.44 314 ASN A O 1
ATOM 2463 N N . LYS A 1 315 ? -3.842 23.039 11.520 1.00 92.06 315 LYS A N 1
ATOM 2464 C CA . LYS A 1 315 ? -2.438 22.675 11.233 1.00 92.06 315 LYS A CA 1
ATOM 2465 C C . LYS A 1 315 ? -2.303 21.424 10.362 1.00 92.06 315 LYS A C 1
ATOM 2467 O O . LYS A 1 315 ? -1.305 21.284 9.666 1.00 92.06 315 LYS A O 1
ATOM 2472 N N . MET A 1 316 ? -3.270 20.513 10.436 1.00 92.44 316 MET A N 1
ATOM 2473 C CA . MET A 1 316 ? -3.353 19.335 9.576 1.00 92.44 316 MET A CA 1
ATOM 2474 C C . MET A 1 316 ? -3.795 19.730 8.158 1.00 92.44 316 MET A C 1
ATOM 2476 O O . MET A 1 316 ? -3.164 19.294 7.196 1.00 92.44 316 MET A O 1
ATOM 2480 N N . MET A 1 317 ? -4.800 20.603 8.036 1.00 92.25 317 MET A N 1
ATOM 2481 C CA . MET A 1 317 ? -5.331 21.092 6.759 1.00 92.25 317 MET A CA 1
ATOM 2482 C C . MET A 1 317 ? -4.266 21.837 5.947 1.00 92.25 317 MET A C 1
ATOM 2484 O O . MET A 1 317 ? -3.940 21.382 4.852 1.00 92.25 317 MET A O 1
ATOM 2488 N N . HIS A 1 318 ? -3.618 22.857 6.531 1.00 93.94 318 HIS A N 1
ATOM 2489 C CA . HIS A 1 318 ? -2.571 23.644 5.864 1.00 93.94 318 HIS A CA 1
ATOM 2490 C C . HIS A 1 318 ? -1.463 22.760 5.259 1.00 93.94 318 HIS A C 1
ATOM 2492 O O . HIS A 1 318 ? -1.023 22.973 4.132 1.00 93.94 318 HIS A O 1
ATOM 2498 N N . VAL A 1 319 ? -1.017 21.735 5.999 1.00 88.00 319 VAL A N 1
ATOM 2499 C CA . VAL A 1 319 ? 0.027 20.799 5.544 1.00 88.00 319 VAL A CA 1
ATOM 2500 C C . VAL A 1 319 ? -0.494 19.865 4.449 1.00 88.00 319 VAL A C 1
ATOM 2502 O O . VAL A 1 319 ? 0.206 19.631 3.467 1.00 88.00 319 VAL A O 1
ATOM 2505 N N . SER A 1 320 ? -1.718 19.351 4.588 1.00 88.31 320 SER A N 1
ATOM 2506 C CA . SER A 1 320 ? -2.308 18.409 3.626 1.00 88.31 320 SER A CA 1
ATOM 2507 C C . SER A 1 320 ? -2.609 19.083 2.284 1.00 88.31 320 SER A C 1
ATOM 2509 O O . SER A 1 320 ? -2.282 18.529 1.233 1.00 88.31 320 SER A O 1
ATOM 2511 N N . PHE A 1 321 ? -3.145 20.308 2.303 1.00 93.88 321 PHE A N 1
ATOM 2512 C CA . PHE A 1 321 ? -3.372 21.109 1.098 1.00 93.88 321 PHE A CA 1
ATOM 2513 C C . PHE A 1 321 ? -2.064 21.554 0.436 1.00 93.88 321 PHE A C 1
ATOM 2515 O O . PHE A 1 321 ? -1.938 21.410 -0.778 1.00 93.88 321 PHE A O 1
ATOM 2522 N N . PHE A 1 322 ? -1.060 22.002 1.201 1.00 93.31 322 PHE A N 1
ATOM 2523 C CA . PHE A 1 322 ? 0.250 22.367 0.644 1.00 93.31 322 PHE A CA 1
ATOM 2524 C C . PHE A 1 322 ? 0.941 21.186 -0.058 1.00 93.31 322 PHE A C 1
ATOM 2526 O O . PHE A 1 322 ? 1.416 21.330 -1.183 1.00 93.31 322 PHE A O 1
ATOM 2533 N N . ILE A 1 323 ? 0.954 20.001 0.569 1.00 85.44 323 ILE A N 1
ATOM 2534 C CA . ILE A 1 323 ? 1.512 18.781 -0.041 1.00 85.44 323 ILE A CA 1
ATOM 2535 C C . ILE A 1 323 ? 0.732 18.406 -1.308 1.00 85.44 323 ILE A C 1
ATOM 2537 O O . ILE A 1 323 ? 1.341 18.108 -2.333 1.00 85.44 323 ILE A O 1
ATOM 2541 N N . SER A 1 324 ? -0.602 18.461 -1.261 1.00 90.31 324 SER A N 1
ATOM 2542 C CA . SER A 1 324 ? -1.449 18.146 -2.419 1.00 90.31 324 SER A CA 1
ATOM 2543 C C . SER A 1 324 ? -1.198 19.103 -3.591 1.00 90.31 324 SER A C 1
ATOM 2545 O O . SER A 1 324 ? -1.065 18.652 -4.727 1.00 90.31 324 SER A O 1
ATOM 2547 N N . ALA A 1 325 ? -1.054 20.404 -3.320 1.00 94.25 325 ALA A N 1
ATOM 2548 C CA . ALA A 1 325 ? -0.745 21.409 -4.334 1.00 94.25 325 ALA A CA 1
ATOM 2549 C C . ALA A 1 325 ? 0.640 21.215 -4.950 1.00 94.25 325 ALA A C 1
ATOM 2551 O O . ALA A 1 325 ? 0.766 21.241 -6.172 1.00 94.25 325 ALA A O 1
ATOM 2552 N N . ALA A 1 326 ? 1.660 20.934 -4.132 1.00 90.12 326 ALA A N 1
ATOM 2553 C CA . ALA A 1 326 ? 2.997 20.630 -4.629 1.00 90.12 326 ALA A CA 1
ATOM 2554 C C . ALA A 1 326 ? 2.996 19.408 -5.567 1.00 90.12 326 ALA A C 1
ATOM 2556 O O . ALA A 1 326 ? 3.580 19.471 -6.646 1.00 90.12 326 ALA A O 1
ATOM 2557 N N . VAL A 1 327 ? 2.305 18.317 -5.207 1.00 86.81 327 VAL A N 1
ATOM 2558 C CA . VAL A 1 327 ? 2.264 17.106 -6.048 1.00 86.81 327 VAL A CA 1
ATOM 2559 C C . VAL A 1 327 ? 1.437 17.313 -7.323 1.00 86.81 327 VAL A C 1
ATOM 2561 O O . VAL A 1 327 ? 1.891 16.914 -8.393 1.00 86.81 327 VAL A O 1
ATOM 2564 N N . LYS A 1 328 ? 0.269 17.970 -7.249 1.00 93.12 328 LYS A N 1
ATOM 2565 C CA . LYS A 1 328 ? -0.545 18.296 -8.437 1.00 93.12 328 LYS A CA 1
ATOM 2566 C C . LYS A 1 328 ? 0.208 19.219 -9.403 1.00 93.12 328 LYS A C 1
ATOM 2568 O O . LYS A 1 328 ? 0.244 18.933 -10.596 1.00 93.12 328 LYS A O 1
ATOM 2573 N N . ALA A 1 329 ? 0.848 20.277 -8.898 1.00 93.19 329 ALA A N 1
ATOM 2574 C CA . ALA A 1 329 ? 1.613 21.213 -9.720 1.00 93.19 329 ALA A CA 1
ATOM 2575 C C . ALA A 1 329 ? 2.827 20.543 -10.385 1.00 93.19 329 ALA A C 1
ATOM 2577 O O . ALA A 1 329 ? 3.013 20.700 -11.588 1.00 93.19 329 ALA A O 1
ATOM 2578 N N . LEU A 1 330 ? 3.611 19.748 -9.642 1.00 88.75 330 LEU A N 1
ATOM 2579 C CA . LEU A 1 330 ? 4.738 18.994 -10.208 1.00 88.75 330 LEU A CA 1
ATOM 2580 C C . LEU A 1 330 ? 4.281 18.013 -11.295 1.00 88.75 330 LEU A C 1
ATOM 2582 O O . LEU A 1 330 ? 4.886 17.966 -12.361 1.00 88.75 330 LEU A O 1
ATOM 2586 N N . PHE A 1 331 ? 3.201 17.263 -11.055 1.00 91.12 331 PHE A N 1
ATOM 2587 C CA . PHE A 1 331 ? 2.683 16.306 -12.033 1.00 91.12 331 PHE A CA 1
ATOM 2588 C C . PHE A 1 331 ? 2.177 16.994 -13.309 1.00 91.12 331 PHE A C 1
ATOM 2590 O O . PHE A 1 331 ? 2.565 16.591 -14.403 1.00 91.12 331 PHE A O 1
ATOM 2597 N N . GLY A 1 332 ? 1.376 18.058 -13.176 1.00 92.62 332 GLY A N 1
ATOM 2598 C CA . GLY A 1 332 ? 0.863 18.814 -14.321 1.00 92.62 332 GLY A CA 1
ATOM 2599 C C . GLY A 1 332 ? 1.970 19.484 -15.141 1.00 92.62 332 GLY A C 1
ATOM 2600 O O . GLY A 1 332 ? 1.981 19.362 -16.363 1.00 92.62 332 GLY A O 1
ATOM 2601 N N . VAL A 1 333 ? 2.947 20.118 -14.481 1.00 90.81 333 VAL A N 1
ATOM 2602 C CA . VAL A 1 333 ? 4.095 20.743 -15.161 1.00 90.81 333 VAL A CA 1
ATOM 2603 C C . VAL A 1 333 ? 4.965 19.699 -15.859 1.00 90.81 333 VAL A C 1
ATOM 2605 O O . VAL A 1 333 ? 5.281 19.876 -17.029 1.00 90.81 333 VAL A O 1
ATOM 2608 N N . PHE A 1 334 ? 5.330 18.594 -15.201 1.00 89.69 334 PHE A N 1
ATOM 2609 C CA . PHE A 1 334 ? 6.172 17.564 -15.828 1.00 89.69 334 PHE A CA 1
ATOM 2610 C C . PHE A 1 334 ? 5.471 16.882 -17.012 1.00 89.69 334 PHE A C 1
ATOM 2612 O O . PHE A 1 334 ? 6.122 16.561 -18.005 1.00 89.69 334 PHE A O 1
ATOM 2619 N N . ALA A 1 335 ? 4.154 16.671 -16.932 1.00 90.31 335 ALA A N 1
ATOM 2620 C CA . ALA A 1 335 ? 3.365 16.147 -18.041 1.00 90.31 335 ALA A CA 1
ATOM 2621 C C . ALA A 1 335 ? 3.381 17.093 -19.253 1.00 90.31 335 ALA A C 1
ATOM 2623 O O . ALA A 1 335 ? 3.765 16.673 -20.344 1.00 90.31 335 ALA A O 1
ATOM 2624 N N . VAL A 1 336 ? 3.051 18.374 -19.055 1.00 92.38 336 VAL A N 1
ATOM 2625 C CA . VAL A 1 336 ? 2.998 19.358 -20.148 1.00 92.38 336 VAL A CA 1
ATOM 2626 C C . VAL A 1 336 ? 4.391 19.684 -20.697 1.00 92.38 336 VAL A C 1
ATOM 2628 O O . VAL A 1 336 ? 4.530 19.797 -21.906 1.00 92.38 336 VAL A O 1
ATOM 2631 N N . LEU A 1 337 ? 5.452 19.703 -19.881 1.00 90.50 337 LEU A N 1
ATOM 2632 C CA . LEU A 1 337 ? 6.830 19.782 -20.394 1.00 90.50 337 LEU A CA 1
ATOM 2633 C C . LEU A 1 337 ? 7.187 18.597 -21.310 1.00 90.50 337 LEU A C 1
ATOM 2635 O O . LEU A 1 337 ? 7.937 18.782 -22.262 1.00 90.50 337 LEU A O 1
ATOM 2639 N N . THR A 1 338 ? 6.649 17.397 -21.052 1.00 88.62 338 THR A N 1
ATOM 2640 C CA . THR A 1 338 ? 6.941 16.179 -21.837 1.00 88.62 338 THR A CA 1
ATOM 2641 C C . THR A 1 338 ? 6.092 16.056 -23.112 1.00 88.62 338 THR A C 1
ATOM 2643 O O . THR A 1 338 ? 6.565 15.497 -24.098 1.00 88.62 338 THR A O 1
ATOM 2646 N N . PHE A 1 339 ? 4.839 16.528 -23.097 1.00 89.12 339 PHE A N 1
ATOM 2647 C CA . PHE A 1 339 ? 3.851 16.263 -24.160 1.00 89.12 339 PHE A CA 1
ATOM 2648 C C . PHE A 1 339 ? 3.215 17.511 -24.793 1.00 89.12 339 PHE A C 1
ATOM 2650 O O . PHE A 1 339 ? 2.615 17.412 -25.863 1.00 89.12 339 PHE A O 1
ATOM 2657 N N . GLY A 1 340 ? 3.304 18.673 -24.147 1.00 90.00 340 GLY A N 1
ATOM 2658 C CA . GLY A 1 340 ? 2.678 19.920 -24.582 1.00 90.00 340 GLY A CA 1
ATOM 2659 C C . GLY A 1 340 ? 1.197 19.768 -24.933 1.00 90.00 340 GLY A C 1
ATOM 2660 O O . GLY A 1 340 ? 0.416 19.190 -24.170 1.00 90.00 340 GLY A O 1
ATOM 2661 N N . LEU A 1 341 ? 0.821 20.248 -26.121 1.00 87.88 341 LEU A N 1
ATOM 2662 C CA . LEU A 1 341 ? -0.542 20.159 -26.661 1.00 87.88 341 LEU A CA 1
ATOM 2663 C C . LEU A 1 341 ? -1.046 18.719 -26.866 1.00 87.88 341 LEU A C 1
ATOM 2665 O O . LEU A 1 341 ? -2.254 18.512 -26.894 1.00 87.88 341 LEU A O 1
ATOM 2669 N N . ALA A 1 342 ? -0.164 17.718 -26.945 1.00 89.56 342 ALA A N 1
ATOM 2670 C CA . ALA A 1 342 ? -0.567 16.313 -27.037 1.00 89.56 342 ALA A CA 1
ATOM 2671 C C . ALA A 1 342 ? -0.992 15.708 -25.683 1.00 89.56 342 ALA A C 1
ATOM 2673 O O . ALA A 1 342 ? -1.334 14.531 -25.628 1.00 89.56 342 ALA A O 1
ATOM 2674 N N . THR A 1 343 ? -0.958 16.466 -24.578 1.00 91.25 343 THR A N 1
ATOM 2675 C CA . THR A 1 343 ? -1.435 16.001 -23.262 1.00 91.25 343 THR A CA 1
ATOM 2676 C C . THR A 1 343 ? -2.931 15.668 -23.326 1.00 91.25 343 THR A C 1
ATOM 2678 O O . THR A 1 343 ? -3.733 16.504 -23.740 1.00 91.25 343 THR A O 1
ATOM 2681 N N . GLU A 1 344 ? -3.314 14.461 -22.912 1.00 90.50 344 GLU A N 1
ATOM 2682 C CA . GLU A 1 344 ? -4.685 13.949 -23.022 1.00 90.50 344 GLU A CA 1
ATOM 2683 C C . GLU A 1 344 ? -5.528 14.196 -21.767 1.00 90.50 344 GLU A C 1
ATOM 2685 O O . GLU A 1 344 ? -4.997 14.388 -20.670 1.00 90.50 344 GLU A O 1
ATOM 2690 N N . GLN A 1 345 ? -6.861 14.126 -21.911 1.00 88.19 345 GLN A N 1
ATOM 2691 C CA . GLN A 1 345 ? -7.806 14.254 -20.784 1.00 88.19 345 GLN A CA 1
ATOM 2692 C C . GLN A 1 345 ? -7.557 13.214 -19.676 1.00 88.19 345 GLN A C 1
ATOM 2694 O O . GLN A 1 345 ? -7.833 13.472 -18.503 1.00 88.19 345 GLN A O 1
ATOM 2699 N N . VAL A 1 346 ? -7.024 12.044 -20.045 1.00 89.25 346 VAL A N 1
ATOM 2700 C CA . VAL A 1 346 ? -6.583 10.988 -19.129 1.00 89.25 346 VAL A CA 1
ATOM 2701 C C . VAL A 1 346 ? -5.108 10.700 -19.403 1.00 89.25 346 VAL A C 1
ATOM 2703 O O . VAL A 1 346 ? -4.762 10.111 -20.425 1.00 89.25 346 VAL A O 1
ATOM 2706 N N . PHE A 1 347 ? -4.223 11.073 -18.477 1.00 89.00 347 PHE A N 1
ATOM 2707 C CA . PHE A 1 347 ? -2.777 11.048 -18.739 1.00 89.00 347 PHE A CA 1
ATOM 2708 C C . PHE A 1 347 ? -2.176 9.654 -19.030 1.00 89.00 347 PHE A C 1
ATOM 2710 O O . PHE A 1 347 ? -1.115 9.561 -19.641 1.00 89.00 347 PHE A O 1
ATOM 2717 N N . THR A 1 348 ? -2.831 8.546 -18.659 1.00 88.00 348 THR A N 1
ATOM 2718 C CA . THR A 1 348 ? -2.350 7.197 -19.027 1.00 88.00 348 THR A CA 1
ATOM 2719 C C . THR A 1 348 ? -2.324 6.969 -20.540 1.00 88.00 348 THR A C 1
ATOM 2721 O O . THR A 1 348 ? -1.462 6.233 -21.019 1.00 88.00 348 THR A O 1
ATOM 2724 N N . ILE A 1 349 ? -3.188 7.648 -21.309 1.00 87.00 349 ILE A N 1
ATOM 2725 C CA . ILE A 1 349 ? -3.214 7.570 -22.776 1.00 87.00 349 ILE A CA 1
ATOM 2726 C C . ILE A 1 349 ? -1.872 8.040 -23.362 1.00 87.00 349 ILE A C 1
ATOM 2728 O O . ILE A 1 349 ? -1.321 7.388 -24.249 1.00 87.00 349 ILE A O 1
ATOM 2732 N N . ASN A 1 350 ? -1.272 9.090 -22.793 1.00 88.62 350 ASN A N 1
ATOM 2733 C CA . ASN A 1 350 ? 0.023 9.618 -23.227 1.00 88.62 350 ASN A CA 1
ATOM 2734 C C . ASN A 1 350 ? 1.183 8.614 -23.085 1.00 88.62 350 ASN A C 1
ATOM 2736 O O . ASN A 1 350 ? 2.161 8.680 -23.831 1.00 88.62 350 ASN A O 1
ATOM 2740 N N . LEU A 1 351 ? 1.079 7.641 -22.174 1.00 84.69 351 LEU A N 1
ATOM 2741 C CA . LEU A 1 351 ? 2.115 6.626 -21.966 1.00 84.69 351 LEU A CA 1
ATOM 2742 C C . LEU A 1 351 ? 2.123 5.545 -23.064 1.00 84.69 351 LEU A C 1
ATOM 2744 O O . LEU A 1 351 ? 3.055 4.739 -23.095 1.00 84.69 351 LEU A O 1
ATOM 2748 N N . ALA A 1 352 ? 1.145 5.525 -23.983 1.00 78.31 352 ALA A N 1
ATOM 2749 C CA . ALA A 1 352 ? 0.969 4.483 -25.003 1.00 78.31 352 ALA A CA 1
ATOM 2750 C C . ALA A 1 352 ? 2.219 4.182 -25.853 1.00 78.31 352 ALA A C 1
ATOM 2752 O O . ALA A 1 352 ? 2.412 3.037 -26.264 1.00 78.31 352 ALA A O 1
ATOM 2753 N N . GLY A 1 353 ? 3.110 5.163 -26.040 1.00 70.25 353 GLY A N 1
ATOM 2754 C CA . GLY A 1 353 ? 4.405 4.988 -26.710 1.00 70.25 353 GLY A CA 1
ATOM 2755 C C . GLY A 1 353 ? 5.415 4.081 -25.982 1.00 70.25 353 GLY A C 1
ATOM 2756 O O . GLY A 1 353 ? 6.499 3.845 -26.508 1.00 70.25 353 GLY A O 1
ATOM 2757 N N . ASN A 1 354 ? 5.113 3.572 -24.782 1.00 76.81 354 ASN A N 1
ATOM 2758 C CA . ASN A 1 354 ? 5.890 2.518 -24.127 1.00 76.81 354 ASN A CA 1
ATOM 2759 C C . ASN A 1 354 ? 4.963 1.481 -23.472 1.00 76.81 354 ASN A C 1
ATOM 2761 O O . ASN A 1 354 ? 4.250 1.785 -22.517 1.00 76.81 354 ASN A O 1
ATOM 2765 N N . VAL A 1 355 ? 5.022 0.235 -23.951 1.00 73.69 355 VAL A N 1
ATOM 2766 C CA . VAL A 1 355 ? 4.130 -0.853 -23.512 1.00 73.69 355 VAL A CA 1
ATOM 2767 C C . VAL A 1 355 ? 4.223 -1.117 -22.005 1.00 73.69 355 VAL A C 1
ATOM 2769 O O . VAL A 1 355 ? 3.189 -1.284 -21.361 1.00 73.69 355 VAL A O 1
ATOM 2772 N N . GLY A 1 356 ? 5.426 -1.108 -21.423 1.00 70.06 356 GLY A N 1
ATOM 2773 C CA . GLY A 1 356 ? 5.628 -1.391 -19.998 1.00 70.06 356 GLY A CA 1
ATOM 2774 C C . GLY A 1 356 ? 5.063 -0.298 -19.089 1.00 70.06 356 GLY A C 1
ATOM 2775 O O . GLY A 1 356 ? 4.307 -0.594 -18.165 1.00 70.06 356 GLY A O 1
ATOM 2776 N N . PHE A 1 357 ? 5.377 0.969 -19.377 1.00 75.88 357 PHE A N 1
ATOM 2777 C CA . PHE A 1 357 ? 4.864 2.101 -18.597 1.00 75.88 357 PHE A CA 1
ATOM 2778 C C . PHE A 1 357 ? 3.351 2.290 -18.764 1.00 75.88 357 PHE A C 1
ATOM 2780 O O . PHE A 1 357 ? 2.675 2.499 -17.758 1.00 75.88 357 PHE A O 1
ATOM 2787 N N . ASN A 1 358 ? 2.811 2.159 -19.985 1.00 81.31 358 ASN A N 1
ATOM 2788 C CA . ASN A 1 358 ? 1.364 2.177 -20.222 1.00 81.31 358 ASN A CA 1
ATOM 2789 C C . ASN A 1 358 ? 0.674 1.074 -19.411 1.00 81.31 358 ASN A C 1
ATOM 2791 O O . ASN A 1 358 ? -0.143 1.373 -18.546 1.00 81.31 358 ASN A O 1
ATOM 2795 N N . THR A 1 359 ? 1.054 -0.192 -19.616 1.00 76.00 359 THR A N 1
ATOM 2796 C CA . THR A 1 359 ? 0.393 -1.331 -18.955 1.00 76.00 359 THR A CA 1
ATOM 2797 C C . THR A 1 359 ? 0.438 -1.202 -17.431 1.00 76.00 359 THR A C 1
ATOM 2799 O O . THR A 1 359 ? -0.576 -1.422 -16.774 1.00 76.00 359 THR A O 1
ATOM 2802 N N . ALA A 1 360 ? 1.571 -0.776 -16.859 1.00 75.00 360 ALA A N 1
ATOM 2803 C CA . ALA A 1 360 ? 1.690 -0.551 -15.420 1.00 75.00 360 ALA A CA 1
ATOM 2804 C C . ALA A 1 360 ? 0.788 0.592 -14.917 1.00 75.00 360 ALA A C 1
ATOM 2806 O O . ALA A 1 360 ? 0.038 0.402 -13.959 1.00 75.00 360 ALA A O 1
ATOM 2807 N N . ALA A 1 361 ? 0.829 1.770 -15.550 1.00 82.00 361 ALA A N 1
ATOM 2808 C CA . ALA A 1 361 ? 0.024 2.917 -15.128 1.00 82.00 361 ALA A CA 1
ATOM 2809 C C . ALA A 1 361 ? -1.480 2.645 -15.286 1.00 82.00 361 ALA A C 1
ATOM 2811 O O . ALA A 1 361 ? -2.243 2.841 -14.343 1.00 82.00 361 ALA A O 1
ATOM 2812 N N . THR A 1 362 ? -1.889 2.121 -16.440 1.00 83.25 362 THR A N 1
ATOM 2813 C CA . THR A 1 362 ? -3.277 1.795 -16.794 1.00 83.25 362 THR A CA 1
ATOM 2814 C C . THR A 1 362 ? -3.849 0.699 -15.886 1.00 83.25 362 THR A C 1
ATOM 2816 O O . THR A 1 362 ? -4.966 0.845 -15.389 1.00 83.25 362 THR A O 1
ATOM 2819 N N . ALA A 1 363 ? -3.070 -0.336 -15.536 1.00 80.56 363 ALA A N 1
ATOM 2820 C CA . ALA A 1 363 ? -3.490 -1.352 -14.563 1.00 80.56 363 ALA A CA 1
ATOM 2821 C C . ALA A 1 363 ? -3.628 -0.799 -13.130 1.00 80.56 363 ALA A C 1
ATOM 2823 O O . ALA A 1 363 ? -4.594 -1.130 -12.434 1.00 80.56 363 ALA A O 1
ATOM 2824 N N . PHE A 1 364 ? -2.711 0.068 -12.677 1.00 85.94 364 PHE A N 1
ATOM 2825 C CA . PHE A 1 364 ? -2.830 0.723 -11.368 1.00 85.94 364 PHE A CA 1
ATOM 2826 C C . PHE A 1 364 ? -3.994 1.731 -11.323 1.00 85.94 364 PHE A C 1
ATOM 2828 O O . PHE A 1 364 ? -4.683 1.817 -10.305 1.00 85.94 364 PHE A O 1
ATOM 2835 N N . VAL A 1 365 ? -4.281 2.451 -12.415 1.00 88.62 365 VAL A N 1
ATOM 2836 C CA . VAL A 1 365 ? -5.464 3.325 -12.506 1.00 88.62 365 VAL A CA 1
ATOM 2837 C C . VAL A 1 365 ? -6.750 2.498 -12.487 1.00 88.62 365 VAL A C 1
ATOM 2839 O O . VAL A 1 365 ? -7.602 2.771 -11.645 1.00 88.62 365 VAL A O 1
ATOM 2842 N N . ALA A 1 366 ? -6.877 1.446 -13.303 1.00 87.38 366 ALA A N 1
ATOM 2843 C CA . ALA A 1 366 ? -8.041 0.551 -13.281 1.00 87.38 366 ALA A CA 1
ATOM 2844 C C . ALA A 1 366 ? -8.287 -0.045 -11.880 1.00 87.38 366 ALA A C 1
ATOM 2846 O O . ALA A 1 366 ? -9.411 -0.034 -11.376 1.00 87.38 366 ALA A O 1
ATOM 2847 N N . THR A 1 367 ? -7.219 -0.484 -11.207 1.00 82.69 367 THR A N 1
ATOM 2848 C CA . THR A 1 367 ? -7.276 -1.036 -9.843 1.00 82.69 367 THR A CA 1
ATOM 2849 C C . THR A 1 367 ? -7.693 0.017 -8.807 1.00 82.69 367 THR A C 1
ATOM 2851 O O . THR A 1 367 ? -8.530 -0.263 -7.947 1.00 82.69 367 THR A O 1
ATOM 2854 N N . ASN A 1 368 ? -7.165 1.246 -8.891 1.00 86.44 368 ASN A N 1
ATOM 2855 C CA . ASN A 1 368 ? -7.600 2.374 -8.059 1.00 86.44 368 ASN A CA 1
ATOM 2856 C C . ASN A 1 368 ? -9.100 2.655 -8.225 1.00 86.44 368 ASN A C 1
ATOM 2858 O O . ASN A 1 368 ? -9.839 2.775 -7.248 1.00 86.44 368 ASN A O 1
ATOM 2862 N N . VAL A 1 369 ? -9.536 2.748 -9.477 1.00 90.12 369 VAL A N 1
ATOM 2863 C CA . VAL A 1 369 ? -10.898 3.095 -9.876 1.00 90.12 369 VAL A CA 1
ATOM 2864 C C . VAL A 1 369 ? -11.903 2.051 -9.387 1.00 90.12 369 VAL A C 1
ATOM 2866 O O . VAL A 1 369 ? -12.844 2.401 -8.673 1.00 90.12 369 VAL A O 1
ATOM 2869 N N . PHE A 1 370 ? -11.658 0.769 -9.679 1.00 87.75 370 PHE A N 1
ATOM 2870 C CA . PHE A 1 370 ? -12.523 -0.345 -9.283 1.00 87.75 370 PHE A CA 1
ATOM 2871 C C . PHE A 1 370 ? -12.742 -0.406 -7.763 1.00 87.75 370 PHE A C 1
ATOM 2873 O O . PHE A 1 370 ? -13.868 -0.568 -7.295 1.00 87.75 370 PHE A O 1
ATOM 2880 N N . PHE A 1 371 ? -11.680 -0.216 -6.972 1.00 85.06 371 PHE A N 1
ATOM 2881 C CA . PHE A 1 371 ? -11.776 -0.235 -5.511 1.00 85.06 371 PHE A CA 1
ATOM 2882 C C . PHE A 1 371 ? -12.223 1.100 -4.878 1.00 85.06 371 PHE A C 1
ATOM 2884 O O . PHE A 1 371 ? -12.594 1.112 -3.702 1.00 85.06 371 PHE A O 1
ATOM 2891 N N . SER A 1 372 ? -12.234 2.210 -5.626 1.00 86.88 372 SER A N 1
ATOM 2892 C CA . SER A 1 372 ? -12.790 3.497 -5.171 1.00 86.88 372 SER A CA 1
ATOM 2893 C C . SER A 1 372 ? -14.300 3.614 -5.375 1.00 86.88 372 SER A C 1
ATOM 2895 O O . SER A 1 372 ? -14.992 4.141 -4.502 1.00 86.88 372 SER A O 1
ATOM 2897 N N . PHE A 1 373 ? -14.812 3.095 -6.496 1.00 89.06 373 PHE A N 1
ATOM 2898 C CA . PHE A 1 373 ? -16.221 3.152 -6.916 1.00 89.06 373 PHE A CA 1
ATOM 2899 C C . PHE A 1 373 ? -17.278 2.884 -5.812 1.00 89.06 373 PHE A C 1
ATOM 2901 O O . PHE A 1 373 ? -18.291 3.589 -5.787 1.00 89.06 373 PHE A O 1
ATOM 2908 N N . PRO A 1 374 ? -17.083 1.954 -4.848 1.00 86.81 374 PRO A N 1
ATOM 2909 C CA . PRO A 1 374 ? -18.110 1.653 -3.846 1.00 86.81 374 PRO A CA 1
ATOM 2910 C C . PRO A 1 374 ? -18.328 2.769 -2.814 1.00 86.81 374 PRO A C 1
ATOM 2912 O O . PRO A 1 374 ? -19.393 2.832 -2.200 1.00 86.81 374 PRO A O 1
ATOM 2915 N N . LEU A 1 375 ? -17.327 3.626 -2.571 1.00 82.25 375 LEU A N 1
ATOM 2916 C CA . LEU A 1 375 ? -17.364 4.598 -1.474 1.00 82.25 375 LEU A CA 1
ATOM 2917 C C . LEU A 1 375 ? -18.305 5.784 -1.760 1.00 82.25 375 LEU A C 1
ATOM 2919 O O . LEU A 1 375 ? -19.147 6.055 -0.899 1.00 82.25 375 LEU A O 1
ATOM 2923 N N . PRO A 1 376 ? -18.253 6.465 -2.926 1.00 85.88 376 PRO A N 1
ATOM 2924 C CA . PRO A 1 376 ? -19.225 7.509 -3.245 1.00 85.88 376 PRO A CA 1
ATOM 2925 C C . PRO A 1 376 ? -20.647 6.947 -3.368 1.00 85.88 376 PRO A C 1
ATOM 2927 O O . PRO A 1 376 ? -21.577 7.499 -2.779 1.00 85.88 376 PRO A O 1
ATOM 2930 N N . LEU A 1 377 ? -20.817 5.797 -4.040 1.00 87.19 377 LEU A N 1
ATOM 2931 C CA . LEU A 1 377 ? -22.135 5.174 -4.199 1.00 87.19 377 LEU A CA 1
ATOM 2932 C C . LEU A 1 377 ? -22.765 4.730 -2.879 1.00 87.19 377 LEU A C 1
ATOM 2934 O O . LEU A 1 377 ? -23.981 4.827 -2.751 1.00 87.19 377 LEU A O 1
ATOM 2938 N N . PHE A 1 378 ? -21.990 4.305 -1.876 1.00 85.69 378 PHE A N 1
ATOM 2939 C CA . PHE A 1 378 ? -22.541 4.019 -0.548 1.00 85.69 378 PHE A CA 1
ATOM 2940 C C . PHE A 1 378 ? -23.266 5.241 0.042 1.00 85.69 378 PHE A C 1
ATOM 2942 O O . PHE A 1 378 ? -24.381 5.110 0.548 1.00 85.69 378 PHE A O 1
ATOM 2949 N N . VAL A 1 379 ? -22.670 6.434 -0.072 1.00 83.19 379 VAL A N 1
ATOM 2950 C CA . VAL A 1 379 ? -23.253 7.686 0.442 1.00 83.19 379 VAL A CA 1
ATOM 2951 C C . VAL A 1 379 ? -24.462 8.122 -0.394 1.00 83.19 379 VAL A C 1
ATOM 2953 O O . VAL A 1 379 ? -25.469 8.554 0.170 1.00 83.19 379 VAL A O 1
ATOM 2956 N N . VAL A 1 380 ? -24.407 7.956 -1.721 1.00 88.94 380 VAL A N 1
ATOM 2957 C CA . VAL A 1 380 ? -25.551 8.213 -2.617 1.00 88.94 380 VAL A CA 1
ATOM 2958 C C . VAL A 1 380 ? -26.727 7.290 -2.274 1.00 88.94 380 VAL A C 1
ATOM 2960 O O . VAL A 1 380 ? -27.844 7.770 -2.095 1.00 88.94 380 VAL A O 1
ATOM 2963 N N . VAL A 1 381 ? -26.483 5.987 -2.096 1.00 87.50 381 VAL A N 1
ATOM 2964 C CA . VAL A 1 381 ? -27.505 4.998 -1.716 1.00 87.50 381 VAL A CA 1
ATOM 2965 C C . VAL A 1 381 ? -28.094 5.301 -0.337 1.00 87.50 381 VAL A C 1
ATOM 2967 O O . VAL A 1 381 ? -29.310 5.247 -0.186 1.00 87.50 381 VAL A O 1
ATOM 2970 N N . GLU A 1 382 ? -27.287 5.660 0.668 1.00 83.69 382 GLU A N 1
ATOM 2971 C CA . GLU A 1 382 ? -27.798 6.016 2.002 1.00 83.69 382 GLU A CA 1
ATOM 2972 C C . GLU A 1 382 ? -28.637 7.309 1.982 1.00 83.69 382 GLU A C 1
ATOM 2974 O O . GLU A 1 382 ? -29.674 7.397 2.652 1.00 83.69 382 GLU A O 1
ATOM 2979 N N . THR A 1 383 ? -28.257 8.286 1.154 1.00 83.81 383 THR A N 1
ATOM 2980 C CA . THR A 1 383 ? -29.016 9.534 0.965 1.00 83.81 383 THR A CA 1
ATOM 2981 C C . THR A 1 383 ? -30.317 9.297 0.185 1.00 83.81 383 THR A C 1
ATOM 2983 O O . THR A 1 383 ? -31.360 9.864 0.523 1.00 83.81 383 THR A O 1
ATOM 2986 N N . PHE A 1 384 ? -30.305 8.396 -0.801 1.00 85.38 384 PHE A N 1
ATOM 2987 C CA . PHE A 1 384 ? -31.496 7.981 -1.544 1.00 85.38 384 PHE A CA 1
ATOM 2988 C C . PHE A 1 384 ? -32.469 7.179 -0.663 1.00 85.38 384 PHE A C 1
ATOM 2990 O O . PHE A 1 384 ? -33.643 7.534 -0.569 1.00 85.38 384 PHE A O 1
ATOM 2997 N N . ASP A 1 385 ? -31.990 6.157 0.059 1.00 84.31 385 ASP A N 1
ATOM 2998 C CA . ASP A 1 385 ? -32.792 5.345 0.992 1.00 84.31 385 ASP A CA 1
ATOM 2999 C C . ASP A 1 385 ? -33.464 6.209 2.073 1.00 84.31 385 ASP A C 1
ATOM 3001 O O . ASP A 1 385 ? -34.626 5.984 2.419 1.00 84.31 385 ASP A O 1
ATOM 3005 N N . SER A 1 386 ? -32.754 7.204 2.615 1.00 80.12 386 SER A N 1
ATOM 3006 C CA . SER A 1 386 ? -33.292 8.098 3.650 1.00 80.12 386 SER A CA 1
ATOM 3007 C C . SER A 1 386 ? -34.268 9.149 3.107 1.00 80.12 386 SER A C 1
ATOM 3009 O O . SER A 1 386 ? -35.215 9.505 3.810 1.00 80.12 386 SER A O 1
ATOM 3011 N N . THR A 1 387 ? -34.100 9.592 1.856 1.00 81.44 387 THR A N 1
ATOM 3012 C CA . THR A 1 387 ? -35.001 10.559 1.201 1.00 81.44 387 THR A CA 1
ATOM 3013 C C . THR A 1 387 ? -36.266 9.902 0.643 1.00 81.44 387 THR A C 1
ATOM 3015 O O . THR A 1 387 ? -37.355 10.458 0.776 1.00 81.44 387 THR A O 1
ATOM 3018 N N . VAL A 1 388 ? -36.145 8.716 0.035 1.00 81.56 388 VAL A N 1
ATOM 3019 C CA . VAL A 1 388 ? -37.231 8.045 -0.704 1.00 81.56 388 VAL A CA 1
ATOM 3020 C C . VAL A 1 388 ? -37.934 6.969 0.136 1.00 81.56 388 VAL A C 1
ATOM 3022 O O . VAL A 1 388 ? -39.150 6.792 0.034 1.00 81.56 388 VAL A O 1
ATOM 3025 N N . GLY A 1 389 ? -37.223 6.313 1.058 1.00 77.25 389 GLY A N 1
ATOM 3026 C CA . GLY A 1 389 ? -37.787 5.322 1.982 1.00 77.25 389 GLY A CA 1
ATOM 3027 C C . GLY A 1 389 ? -38.992 5.780 2.830 1.00 77.25 389 GLY A C 1
ATOM 3028 O O . GLY A 1 389 ? -39.815 4.928 3.172 1.00 77.25 389 GLY A O 1
ATOM 3029 N N . PRO A 1 390 ? -39.181 7.074 3.176 1.00 82.25 390 PRO A N 1
ATOM 3030 C CA . PRO A 1 390 ? -40.413 7.558 3.801 1.00 82.25 390 PRO A CA 1
ATOM 3031 C C . PRO A 1 390 ? -41.683 7.319 2.971 1.00 82.25 390 PRO A C 1
ATOM 3033 O O . PRO A 1 390 ? -42.706 6.992 3.571 1.00 82.25 390 PRO A O 1
ATOM 3036 N N . TYR A 1 391 ? -41.606 7.426 1.638 1.00 83.62 391 TYR A N 1
ATOM 3037 C CA . TYR A 1 391 ? -42.748 7.293 0.721 1.00 83.62 391 TYR A CA 1
ATOM 3038 C C . TYR A 1 391 ? -43.179 5.836 0.496 1.00 83.62 391 TYR A C 1
ATOM 3040 O O . TYR A 1 391 ? -44.346 5.583 0.212 1.00 83.62 391 TYR A O 1
ATOM 3048 N N . PHE A 1 392 ? -42.270 4.872 0.684 1.00 82.50 392 PHE A N 1
ATOM 3049 C CA . PHE A 1 392 ? -42.533 3.437 0.522 1.00 82.50 392 PHE A CA 1
ATOM 3050 C C . PHE A 1 392 ? -42.423 2.684 1.864 1.00 82.50 392 PHE A C 1
ATOM 3052 O O . PHE A 1 392 ? -41.487 1.906 2.074 1.00 82.50 392 PHE A O 1
ATOM 3059 N N . PRO A 1 393 ? -43.366 2.878 2.812 1.00 75.31 393 PRO A N 1
ATOM 3060 C CA . PRO A 1 393 ? -43.276 2.303 4.157 1.00 75.31 393 PRO A CA 1
ATOM 3061 C C . PRO A 1 393 ? -43.188 0.768 4.172 1.00 75.31 393 PRO A C 1
ATOM 3063 O O . PRO A 1 393 ? -42.510 0.216 5.036 1.00 75.31 393 PRO A O 1
ATOM 3066 N N . HIS A 1 394 ? -43.790 0.088 3.190 1.00 78.25 394 HIS A N 1
ATOM 3067 C CA . HIS A 1 394 ? -43.754 -1.373 3.042 1.00 78.25 394 HIS A CA 1
ATOM 3068 C C . HIS A 1 394 ? -42.387 -1.948 2.623 1.00 78.25 394 HIS A C 1
ATOM 3070 O O . HIS A 1 394 ? -42.227 -3.165 2.638 1.00 78.25 394 HIS A O 1
ATOM 3076 N N . LEU A 1 395 ? -41.418 -1.098 2.257 1.00 76.50 395 LEU A N 1
ATOM 3077 C CA . LEU A 1 395 ? -40.087 -1.487 1.767 1.00 76.50 395 LEU A CA 1
ATOM 3078 C C . LEU A 1 395 ? -38.942 -1.113 2.732 1.00 76.50 395 LEU A C 1
ATOM 3080 O O . LEU A 1 395 ? -37.765 -1.349 2.445 1.00 76.50 395 LEU A O 1
ATOM 3084 N N . LYS A 1 396 ? -39.267 -0.541 3.899 1.00 75.31 396 LYS A N 1
ATOM 3085 C CA . LYS A 1 396 ? -38.287 -0.115 4.914 1.00 75.31 396 LYS A CA 1
ATOM 3086 C C . LYS A 1 396 ? -37.518 -1.296 5.525 1.00 75.31 396 LYS A C 1
ATOM 3088 O O . LYS A 1 396 ? -38.016 -2.424 5.580 1.00 75.31 396 LYS A O 1
ATOM 3093 N N . LYS A 1 397 ? -36.313 -1.009 6.038 1.00 69.12 397 LYS A N 1
ATOM 3094 C CA . LYS A 1 397 ? -35.452 -1.952 6.782 1.00 69.12 397 LYS A CA 1
ATOM 3095 C C . LYS A 1 397 ? -36.264 -2.683 7.862 1.00 69.12 397 LYS A C 1
ATOM 3097 O O . LYS A 1 397 ? -36.825 -2.038 8.742 1.00 69.12 397 LYS A O 1
ATOM 3102 N N . GLY A 1 398 ? -36.322 -4.015 7.772 1.00 70.81 398 GLY A N 1
ATOM 3103 C CA . GLY A 1 398 ? -37.102 -4.889 8.665 1.00 70.81 398 GLY A CA 1
ATOM 3104 C C . GLY A 1 398 ? -38.380 -5.487 8.054 1.00 70.81 398 GLY A C 1
ATOM 3105 O O . GLY A 1 398 ? -38.960 -6.391 8.645 1.00 70.81 398 GLY A O 1
ATOM 3106 N N . THR A 1 399 ? -38.811 -5.042 6.870 1.00 80.62 399 THR A N 1
ATOM 3107 C CA . THR A 1 399 ? -39.936 -5.653 6.132 1.00 80.62 399 THR A CA 1
ATOM 3108 C C . THR A 1 399 ? -39.484 -6.847 5.278 1.00 80.62 399 THR A C 1
ATOM 3110 O O . THR A 1 399 ? -38.350 -6.872 4.797 1.00 80.62 399 THR A O 1
ATOM 3113 N N . LYS A 1 400 ? -40.381 -7.818 5.021 1.00 79.12 400 LYS A N 1
ATOM 3114 C CA . LYS A 1 400 ? -40.099 -8.998 4.166 1.00 79.12 400 LYS A CA 1
ATOM 3115 C C . LYS A 1 400 ? -39.627 -8.608 2.754 1.00 79.12 400 LYS A C 1
ATOM 3117 O O . LYS A 1 400 ? -38.804 -9.301 2.168 1.00 79.12 400 LYS A O 1
ATOM 3122 N N . TYR A 1 401 ? -40.113 -7.481 2.235 1.00 80.56 401 TYR A N 1
ATOM 3123 C CA . TYR A 1 401 ? -39.799 -6.977 0.896 1.00 80.56 401 TYR A CA 1
ATOM 3124 C C . TYR A 1 401 ? -38.594 -6.024 0.851 1.00 80.56 401 TYR A C 1
ATOM 3126 O O . TYR A 1 401 ? -38.247 -5.535 -0.223 1.00 80.56 401 TYR A O 1
ATOM 3134 N N . HIS A 1 402 ? -37.910 -5.776 1.977 1.00 81.38 402 HIS A N 1
ATOM 3135 C CA . HIS A 1 402 ? -36.759 -4.870 1.999 1.00 81.38 402 HIS A CA 1
ATOM 3136 C C . HIS A 1 402 ? -35.630 -5.316 1.052 1.00 81.38 402 HIS A C 1
ATOM 3138 O O . HIS A 1 402 ? -34.993 -4.471 0.433 1.00 81.38 402 HIS A O 1
ATOM 3144 N N . TRP A 1 403 ? -35.418 -6.629 0.885 1.00 83.69 403 TRP A N 1
ATOM 3145 C CA . TRP A 1 403 ? -34.441 -7.168 -0.071 1.00 83.69 403 TRP A CA 1
ATOM 3146 C C . TRP A 1 403 ? -34.733 -6.746 -1.522 1.00 83.69 403 TRP A C 1
ATOM 3148 O O . TRP A 1 403 ? -33.809 -6.367 -2.235 1.00 83.69 403 TRP A O 1
ATOM 3158 N N . PHE A 1 404 ? -36.003 -6.721 -1.941 1.00 86.25 404 PHE A N 1
ATOM 3159 C CA . PHE A 1 404 ? -36.374 -6.289 -3.292 1.00 86.25 404 PHE A CA 1
ATOM 3160 C C . PHE A 1 404 ? -36.007 -4.818 -3.531 1.00 86.25 404 PHE A C 1
ATOM 3162 O O . PHE A 1 404 ? -35.338 -4.502 -4.510 1.00 86.25 404 PHE A O 1
ATOM 3169 N N . TRP A 1 405 ? -36.352 -3.927 -2.594 1.00 85.00 405 TRP A N 1
ATOM 3170 C CA . TRP A 1 405 ? -35.946 -2.515 -2.649 1.00 85.00 405 TRP A CA 1
ATOM 3171 C C . TRP A 1 405 ? -34.421 -2.350 -2.653 1.00 85.00 405 TRP A C 1
ATOM 3173 O O . TRP A 1 405 ? -33.872 -1.590 -3.444 1.00 85.00 405 TRP A O 1
ATOM 3183 N N . PHE A 1 406 ? -33.739 -3.110 -1.796 1.00 84.38 406 PHE A N 1
ATOM 3184 C CA . PHE A 1 406 ? -32.288 -3.114 -1.638 1.00 84.38 406 PHE A CA 1
ATOM 3185 C C . PHE A 1 406 ? -31.534 -3.545 -2.908 1.00 84.38 406 PHE A C 1
ATOM 3187 O O . PHE A 1 406 ? -30.422 -3.061 -3.132 1.00 84.38 406 PHE A O 1
ATOM 3194 N N . VAL A 1 407 ? -32.123 -4.425 -3.728 1.00 88.31 407 VAL A N 1
ATOM 3195 C CA . VAL A 1 407 ? -31.621 -4.775 -5.067 1.00 88.31 407 VAL A CA 1
ATOM 3196 C C . VAL A 1 407 ? -31.995 -3.698 -6.085 1.00 88.31 407 VAL A C 1
ATOM 3198 O O . VAL A 1 407 ? -31.114 -3.177 -6.766 1.00 88.31 407 VAL A O 1
ATOM 3201 N N . LEU A 1 408 ? -33.276 -3.321 -6.144 1.00 89.38 408 LEU A N 1
ATOM 3202 C CA . LEU A 1 408 ? -33.817 -2.382 -7.126 1.00 89.38 408 LEU A CA 1
ATOM 3203 C C . LEU A 1 408 ? -33.068 -1.042 -7.134 1.00 89.38 408 LEU A C 1
ATOM 3205 O O . LEU A 1 408 ? -32.650 -0.595 -8.199 1.00 89.38 408 LEU A O 1
ATOM 3209 N N . THR A 1 409 ? -32.845 -0.417 -5.972 1.00 86.44 409 THR A N 1
ATOM 3210 C CA . THR A 1 409 ? -32.173 0.894 -5.910 1.00 86.44 409 THR A CA 1
ATOM 3211 C C . THR A 1 409 ? -30.713 0.836 -6.347 1.00 86.44 409 THR A C 1
ATOM 3213 O O . THR A 1 409 ? -30.240 1.765 -6.996 1.00 86.44 409 THR A O 1
ATOM 3216 N N . ARG A 1 410 ? -29.999 -0.256 -6.049 1.00 88.31 410 ARG A N 1
ATOM 3217 C CA . ARG A 1 410 ? -28.591 -0.434 -6.444 1.00 88.31 410 ARG A CA 1
ATOM 3218 C C . ARG A 1 410 ? -28.447 -0.626 -7.940 1.00 88.31 410 ARG A C 1
ATOM 3220 O O . ARG A 1 410 ? -27.666 0.084 -8.564 1.00 88.31 410 ARG A O 1
ATOM 3227 N N . THR A 1 411 ? -29.217 -1.547 -8.512 1.00 90.38 411 THR A N 1
ATOM 3228 C CA . THR A 1 411 ? -29.179 -1.805 -9.953 1.00 90.38 411 THR A CA 1
ATOM 3229 C C . THR A 1 411 ? -29.633 -0.572 -10.735 1.00 90.38 411 THR A C 1
ATOM 3231 O O . THR A 1 411 ? -28.987 -0.213 -11.716 1.00 90.38 411 THR A O 1
ATOM 3234 N N . LEU A 1 412 ? -30.665 0.145 -10.272 1.00 90.94 412 LEU A N 1
ATOM 3235 C CA . LEU A 1 412 ? -31.119 1.396 -10.893 1.00 90.94 412 LEU A CA 1
ATOM 3236 C C . LEU A 1 412 ? -30.038 2.492 -10.857 1.00 90.94 412 LEU A C 1
ATOM 3238 O O . LEU A 1 412 ? -29.783 3.130 -11.873 1.00 90.94 412 LEU A O 1
ATOM 3242 N N . LEU A 1 413 ? -29.351 2.684 -9.725 1.00 90.94 413 LEU A N 1
ATOM 3243 C CA . LEU A 1 413 ? -28.270 3.675 -9.619 1.00 90.94 413 LEU A CA 1
ATOM 3244 C C . LEU A 1 413 ? -27.020 3.300 -10.436 1.00 90.94 413 LEU A C 1
ATOM 3246 O O . LEU A 1 413 ? -26.340 4.190 -10.929 1.00 90.94 413 LEU A O 1
ATOM 3250 N N . VAL A 1 414 ? -26.712 2.014 -10.634 1.00 92.81 414 VAL A N 1
ATOM 3251 C CA . VAL A 1 414 ? -25.606 1.609 -11.528 1.00 92.81 414 VAL A CA 1
ATOM 3252 C C . VAL A 1 414 ? -26.004 1.733 -13.003 1.00 92.81 414 VAL A C 1
ATOM 3254 O O . VAL A 1 414 ? -25.221 2.235 -13.803 1.00 92.81 414 VAL A O 1
ATOM 3257 N N . THR A 1 415 ? -27.227 1.348 -13.376 1.00 91.56 415 THR A N 1
ATOM 3258 C CA . THR A 1 415 ? -27.713 1.479 -14.765 1.00 91.56 415 THR A CA 1
ATOM 3259 C C . THR A 1 415 ? -27.887 2.937 -15.192 1.00 91.56 415 THR A C 1
ATOM 3261 O O . THR A 1 415 ? -27.570 3.271 -16.331 1.00 91.56 415 THR A O 1
ATOM 3264 N N . PHE A 1 416 ? -28.288 3.836 -14.288 1.00 92.12 416 PHE A N 1
ATOM 3265 C CA . PHE A 1 416 ? -28.295 5.271 -14.578 1.00 92.12 416 PHE A CA 1
ATOM 3266 C C . PHE A 1 416 ? -26.871 5.850 -14.688 1.00 92.12 416 PHE A C 1
ATOM 3268 O O . PHE A 1 416 ? -26.646 6.751 -15.492 1.00 92.12 416 PHE A O 1
ATOM 3275 N N . ALA A 1 417 ? -25.885 5.320 -13.953 1.00 91.69 417 ALA A N 1
ATOM 3276 C CA . ALA A 1 417 ? -24.488 5.738 -14.098 1.00 91.69 417 ALA A CA 1
ATOM 3277 C C . ALA A 1 417 ? -23.896 5.287 -15.446 1.00 91.69 417 ALA A C 1
ATOM 3279 O O . ALA A 1 417 ? -23.215 6.072 -16.102 1.00 91.69 417 ALA A O 1
ATOM 3280 N N . LEU A 1 418 ? -24.222 4.066 -15.887 1.00 93.62 418 LEU A N 1
ATOM 3281 C CA . LEU A 1 418 ? -23.915 3.560 -17.229 1.00 93.62 418 LEU A CA 1
ATOM 3282 C C . LEU A 1 418 ? -24.560 4.421 -18.322 1.00 93.62 418 LEU A C 1
ATOM 3284 O O . LEU A 1 418 ? -23.884 4.784 -19.278 1.00 93.62 418 LEU A O 1
ATOM 3288 N N . PHE A 1 419 ? -25.832 4.802 -18.171 1.00 91.88 419 PHE A N 1
ATOM 3289 C CA . PHE A 1 419 ? -26.504 5.683 -19.130 1.00 91.88 419 PHE A CA 1
ATOM 3290 C C . PHE A 1 419 ? -25.756 7.014 -19.315 1.00 91.88 419 PHE A C 1
ATOM 3292 O O . PHE A 1 419 ? -25.478 7.395 -20.447 1.00 91.88 419 PHE A O 1
ATOM 3299 N N . ILE A 1 420 ? -25.358 7.692 -18.231 1.00 89.06 420 ILE A N 1
ATOM 3300 C CA . ILE A 1 420 ? -24.583 8.940 -18.352 1.00 89.06 420 ILE A CA 1
ATOM 3301 C C . ILE A 1 420 ? -23.178 8.684 -18.926 1.00 89.06 420 ILE A C 1
ATOM 3303 O O . ILE A 1 420 ? -22.721 9.468 -19.752 1.00 89.06 420 ILE A O 1
ATOM 3307 N N . ALA A 1 421 ? -22.517 7.580 -18.558 1.00 89.06 421 ALA A N 1
ATOM 3308 C CA . ALA A 1 421 ? -21.201 7.216 -19.096 1.00 89.06 421 ALA A CA 1
ATOM 3309 C C . ALA A 1 421 ? -21.214 6.924 -20.612 1.00 89.06 421 ALA A C 1
ATOM 3311 O O . ALA A 1 421 ? -20.220 7.190 -21.281 1.00 89.06 421 ALA A O 1
ATOM 3312 N N . LEU A 1 422 ? -22.329 6.415 -21.151 1.00 88.62 422 LEU A N 1
ATOM 3313 C CA . LEU A 1 422 ? -22.542 6.218 -22.593 1.00 88.62 422 LEU A CA 1
ATOM 3314 C C . LEU A 1 422 ? -22.912 7.518 -23.329 1.00 88.62 422 LEU A C 1
ATOM 3316 O O . LEU A 1 422 ? -22.624 7.645 -24.513 1.00 88.62 422 LEU A O 1
ATOM 3320 N N . VAL A 1 423 ? -23.559 8.475 -22.654 1.00 86.12 423 VAL A N 1
ATOM 3321 C CA . VAL A 1 423 ? -23.967 9.762 -23.253 1.00 86.12 423 VAL A CA 1
ATOM 3322 C C . VAL A 1 423 ? -22.838 10.803 -23.227 1.00 86.12 423 VAL A C 1
ATOM 3324 O O . VAL A 1 423 ? -22.800 11.662 -24.103 1.00 86.12 423 VAL A O 1
ATOM 3327 N N . VAL A 1 424 ? -21.923 10.741 -22.249 1.00 81.19 424 VAL A N 1
ATOM 3328 C CA . VAL A 1 424 ? -20.763 11.647 -22.129 1.00 81.19 424 VAL A CA 1
ATOM 3329 C C . VAL A 1 424 ? -19.497 10.860 -21.734 1.00 81.19 424 VAL A C 1
ATOM 3331 O O . VAL A 1 424 ? -19.142 10.809 -20.552 1.00 81.19 424 VAL A O 1
ATOM 3334 N N . PRO A 1 425 ? -18.772 10.259 -22.699 1.00 80.44 425 PRO A N 1
ATOM 3335 C CA . PRO A 1 425 ? -17.545 9.500 -22.427 1.00 80.44 425 PRO A CA 1
ATOM 3336 C C . PRO A 1 425 ? -16.307 10.382 -22.140 1.00 80.44 425 PRO A C 1
ATOM 3338 O O . PRO A 1 425 ? -15.237 9.865 -21.809 1.00 80.44 425 PRO A O 1
ATOM 3341 N N . HIS A 1 426 ? -16.414 11.713 -22.240 1.00 83.00 426 HIS A N 1
ATOM 3342 C CA . HIS A 1 426 ? -15.292 12.646 -22.074 1.00 83.00 426 HIS A CA 1
ATOM 3343 C C . HIS A 1 426 ? -14.987 12.953 -20.594 1.00 83.00 426 HIS A C 1
ATOM 3345 O O . HIS A 1 426 ? -15.603 13.818 -19.962 1.00 83.00 426 HIS A O 1
ATOM 3351 N N . PHE A 1 427 ? -13.988 12.261 -20.040 1.00 86.62 427 PHE A N 1
ATOM 3352 C CA . PHE A 1 427 ? -13.552 12.379 -18.640 1.00 86.62 427 PHE A CA 1
ATOM 3353 C C . PHE A 1 427 ? -13.199 13.816 -18.210 1.00 86.62 427 PHE A C 1
ATOM 3355 O O . PHE A 1 427 ? -13.569 14.234 -17.112 1.00 86.62 427 PHE A O 1
ATOM 3362 N N . GLY A 1 428 ? -12.500 14.577 -19.058 1.00 82.50 428 GLY A N 1
ATOM 3363 C CA . GLY A 1 428 ? -12.055 15.939 -18.748 1.00 82.50 428 GLY A CA 1
ATOM 3364 C C . GLY A 1 428 ? -13.209 16.939 -18.693 1.00 82.50 428 GLY A C 1
ATOM 3365 O O . GLY A 1 428 ? -13.309 17.699 -17.730 1.00 82.50 428 GLY A O 1
ATOM 3366 N N . LEU A 1 429 ? -14.120 16.891 -19.672 1.00 83.12 429 LEU A N 1
ATOM 3367 C CA . LEU A 1 429 ? -15.303 17.761 -19.711 1.00 83.12 429 LEU A CA 1
ATOM 3368 C C . LEU A 1 429 ? -16.260 17.473 -18.551 1.00 83.12 429 LEU A C 1
ATOM 3370 O O . LEU A 1 429 ? -16.667 18.401 -17.853 1.00 83.12 429 LEU A O 1
ATOM 3374 N N . LEU A 1 430 ? -16.566 16.197 -18.283 1.00 86.88 430 LEU A N 1
ATOM 3375 C CA . LEU A 1 430 ? -17.431 15.822 -17.162 1.00 86.88 430 LEU A CA 1
ATOM 3376 C C . LEU A 1 430 ? -16.822 16.263 -15.817 1.00 86.88 430 LEU A C 1
ATOM 3378 O O . LEU A 1 430 ? -17.539 16.746 -14.942 1.00 86.88 430 LEU A O 1
ATOM 3382 N N . MET A 1 431 ? -15.498 16.179 -15.660 1.00 89.44 431 MET A N 1
ATOM 3383 C CA . MET A 1 431 ? -14.803 16.686 -14.474 1.00 89.44 431 MET A CA 1
ATOM 3384 C C . MET A 1 431 ? -14.846 18.222 -14.367 1.00 89.44 431 MET A C 1
ATOM 3386 O O . MET A 1 431 ? -15.077 18.751 -13.278 1.00 89.44 431 MET A O 1
ATOM 3390 N N . GLY A 1 432 ? -14.663 18.934 -15.484 1.00 88.31 432 GLY A N 1
ATOM 3391 C CA . GLY A 1 432 ? -14.760 20.395 -15.564 1.00 88.31 432 GLY A CA 1
ATOM 3392 C C . GLY A 1 432 ? -16.149 20.917 -15.193 1.00 88.31 432 GLY A C 1
ATOM 3393 O O . GLY A 1 432 ? -16.270 21.797 -14.339 1.00 88.31 432 GLY A O 1
ATOM 3394 N N . PHE A 1 433 ? -17.195 20.310 -15.756 1.00 88.69 433 PHE A N 1
ATOM 3395 C CA . PHE A 1 433 ? -18.598 20.616 -15.474 1.00 88.69 433 PHE A CA 1
ATOM 3396 C C . PHE A 1 433 ? -18.943 20.454 -13.984 1.00 88.69 433 PHE A C 1
ATOM 3398 O O . PHE A 1 433 ? -19.463 21.379 -13.357 1.00 88.69 433 PHE A O 1
ATOM 3405 N N . VAL A 1 434 ? -18.610 19.300 -13.391 1.00 89.81 434 VAL A N 1
ATOM 3406 C CA . VAL A 1 434 ? -18.920 18.984 -11.983 1.00 89.81 434 VAL A CA 1
ATOM 3407 C C . VAL A 1 434 ? -18.168 19.922 -11.036 1.00 89.81 434 VAL A C 1
ATOM 3409 O O . VAL A 1 434 ? -18.768 20.500 -10.129 1.00 89.81 434 VAL A O 1
ATOM 3412 N N . GLY A 1 435 ? -16.874 20.150 -11.281 1.00 88.81 435 GLY A N 1
ATOM 3413 C CA . GLY A 1 435 ? -16.072 21.075 -10.480 1.00 88.81 435 GLY A CA 1
ATOM 3414 C C . GLY A 1 435 ? -16.569 22.519 -10.537 1.00 88.81 435 GLY A C 1
ATOM 3415 O O . GLY A 1 435 ? -16.641 23.181 -9.500 1.00 88.81 435 GLY A O 1
ATOM 3416 N N . SER A 1 436 ? -16.966 22.994 -11.720 1.00 90.12 436 SER A N 1
ATOM 3417 C CA . SER A 1 436 ? -17.521 24.338 -11.909 1.00 90.12 436 SER A CA 1
ATOM 3418 C C . SER A 1 436 ? -18.911 24.501 -11.286 1.00 90.12 436 SER A C 1
ATOM 3420 O O . SER A 1 436 ? -19.177 25.537 -10.678 1.00 90.12 436 SER A O 1
ATOM 3422 N N . PHE A 1 437 ? -19.782 23.489 -11.360 1.00 89.31 437 PHE A N 1
ATOM 3423 C CA . PHE A 1 437 ? -21.143 23.558 -10.814 1.00 89.31 437 PHE A CA 1
ATOM 3424 C C . PHE A 1 437 ? -21.232 23.166 -9.329 1.00 89.31 437 PHE A C 1
ATOM 3426 O O . PHE A 1 437 ? -21.435 24.022 -8.467 1.00 89.31 437 PHE A O 1
ATOM 3433 N N . THR A 1 438 ? -21.096 21.879 -8.995 1.00 91.56 438 THR A N 1
ATOM 3434 C CA . THR A 1 438 ? -21.276 21.396 -7.617 1.00 91.56 438 THR A CA 1
ATOM 3435 C C . THR A 1 438 ? -20.046 21.651 -6.748 1.00 91.56 438 THR A C 1
ATOM 3437 O O . THR A 1 438 ? -20.201 22.030 -5.581 1.00 91.56 438 THR A O 1
ATOM 3440 N N . GLY A 1 439 ? -18.842 21.570 -7.325 1.00 90.31 439 GLY A N 1
ATOM 3441 C CA . GLY A 1 439 ? -17.583 21.868 -6.641 1.00 90.31 439 GLY A CA 1
ATOM 3442 C C . GLY A 1 439 ? -17.516 23.307 -6.116 1.00 90.31 439 GLY A C 1
ATOM 3443 O O . GLY A 1 439 ? -17.274 23.515 -4.927 1.00 90.31 439 GLY A O 1
ATOM 3444 N N . THR A 1 440 ? -17.820 24.320 -6.937 1.00 92.38 440 THR A N 1
ATOM 3445 C CA . THR A 1 440 ? -17.829 25.728 -6.477 1.00 92.38 440 THR A CA 1
ATOM 3446 C C . THR A 1 440 ? -18.876 25.993 -5.388 1.00 92.38 440 THR A C 1
ATOM 3448 O O . THR A 1 440 ? -18.599 26.719 -4.426 1.00 92.38 440 THR A O 1
ATOM 3451 N N . CYS A 1 441 ? -20.057 25.370 -5.467 1.00 92.50 441 CYS A N 1
ATOM 3452 C CA . CYS A 1 441 ? -21.081 25.481 -4.429 1.00 92.50 441 CYS A CA 1
ATOM 3453 C C . CYS A 1 441 ? -20.635 24.868 -3.091 1.00 92.50 441 CYS A C 1
ATOM 3455 O O . CYS A 1 441 ? -20.818 25.503 -2.049 1.00 92.50 441 CYS A O 1
ATOM 3457 N N . LEU A 1 442 ? -20.039 23.670 -3.103 1.00 92.31 442 LEU A N 1
ATOM 3458 C CA . LEU A 1 442 ? -19.605 22.949 -1.897 1.00 92.31 442 LEU A CA 1
ATOM 3459 C C . LEU A 1 442 ? -18.290 23.484 -1.309 1.00 92.31 442 LEU A C 1
ATOM 3461 O O . LEU A 1 442 ? -18.113 23.454 -0.091 1.00 92.31 442 LEU A O 1
ATOM 3465 N N . SER A 1 443 ? -17.376 23.980 -2.144 1.00 92.44 443 SER A N 1
ATOM 3466 C CA . SER A 1 443 ? -16.063 24.461 -1.705 1.00 92.44 443 SER A CA 1
ATOM 3467 C C . SER A 1 443 ? -16.013 25.959 -1.422 1.00 92.44 443 SER A C 1
ATOM 3469 O O . SER A 1 443 ? -15.307 26.361 -0.502 1.00 92.44 443 SER A O 1
ATOM 3471 N N . PHE A 1 444 ? -16.761 26.796 -2.148 1.00 92.81 444 PHE A N 1
ATOM 3472 C CA . PHE A 1 444 ? -16.663 28.259 -2.034 1.00 92.81 444 PHE A CA 1
ATOM 3473 C C . PHE A 1 444 ? -17.952 28.899 -1.503 1.00 92.81 444 PHE A C 1
ATOM 3475 O O . PHE A 1 444 ? -17.927 29.603 -0.493 1.00 92.81 444 PHE A O 1
ATOM 3482 N N . GLY A 1 445 ? -19.092 28.626 -2.144 1.00 92.81 445 GLY A N 1
ATOM 3483 C CA . GLY A 1 445 ? -20.360 29.299 -1.844 1.00 92.81 445 GLY A CA 1
ATOM 3484 C C . GLY A 1 445 ? -20.925 28.961 -0.462 1.00 92.81 445 GLY A C 1
ATOM 3485 O O . GLY A 1 445 ? -21.021 29.817 0.421 1.00 92.81 445 GLY A O 1
ATOM 3486 N N . PHE A 1 446 ? -21.317 27.704 -0.252 1.00 93.75 446 PHE A N 1
ATOM 3487 C CA . PHE A 1 446 ? -22.002 27.277 0.968 1.00 93.75 446 PHE A CA 1
ATOM 3488 C C . PHE A 1 446 ? -21.166 27.421 2.259 1.00 93.75 446 PHE A C 1
ATOM 3490 O O . PHE A 1 446 ? -21.765 27.814 3.265 1.00 93.75 446 PHE A O 1
ATOM 3497 N N . PRO A 1 447 ? -19.835 27.167 2.305 1.00 94.31 447 PRO A N 1
ATOM 3498 C CA . PRO A 1 447 ? -19.042 27.376 3.522 1.00 94.31 447 PRO A CA 1
ATOM 3499 C C . PRO A 1 447 ? -19.042 28.836 3.987 1.00 94.31 447 PRO A C 1
ATOM 3501 O O . PRO A 1 447 ? -19.302 29.104 5.161 1.00 94.31 447 PRO A O 1
ATOM 3504 N N . CYS A 1 448 ? -18.813 29.780 3.069 1.00 94.56 448 CYS A N 1
ATOM 3505 C CA . CYS A 1 448 ? -18.777 31.206 3.387 1.00 94.56 448 CYS A CA 1
ATOM 3506 C C . CYS A 1 448 ? -20.168 31.757 3.717 1.00 94.56 448 CYS A C 1
ATOM 3508 O O . CYS A 1 448 ? -20.309 32.458 4.713 1.00 94.56 448 CYS A O 1
ATOM 3510 N N . ILE A 1 449 ? -21.225 31.387 2.980 1.00 94.25 449 ILE A N 1
ATOM 3511 C CA . ILE A 1 449 ? -22.597 31.812 3.325 1.00 94.25 449 ILE A CA 1
ATOM 3512 C C . ILE A 1 449 ? -22.993 31.297 4.720 1.00 94.25 449 ILE A C 1
ATOM 3514 O O . ILE A 1 449 ? -23.603 32.030 5.505 1.00 94.25 449 ILE A O 1
ATOM 3518 N N . ALA A 1 450 ? -22.622 30.058 5.058 1.00 93.06 450 ALA A N 1
ATOM 3519 C CA . ALA A 1 450 ? -22.890 29.489 6.371 1.00 93.06 450 ALA A CA 1
ATOM 3520 C C . ALA A 1 450 ? -22.128 30.205 7.490 1.00 93.06 450 ALA A C 1
ATOM 3522 O O . ALA A 1 450 ? -22.732 30.591 8.492 1.00 93.06 450 ALA A O 1
ATOM 3523 N N . HIS A 1 451 ? -20.823 30.411 7.311 1.00 94.56 451 HIS A N 1
ATOM 3524 C CA . HIS A 1 451 ? -19.977 31.073 8.296 1.00 94.56 451 HIS A CA 1
ATOM 3525 C C . HIS A 1 451 ? -20.414 32.521 8.520 1.00 94.56 451 HIS A C 1
ATOM 3527 O O . HIS A 1 451 ? -20.721 32.901 9.653 1.00 94.56 451 HIS A O 1
ATOM 3533 N N . LEU A 1 452 ? -20.579 33.285 7.441 1.00 94.06 452 LEU A N 1
ATOM 3534 C CA . LEU A 1 452 ? -21.034 34.668 7.468 1.00 94.06 452 LEU A CA 1
ATOM 3535 C C . LEU A 1 452 ? -22.383 34.818 8.190 1.00 94.06 452 LEU A C 1
ATOM 3537 O O . LEU A 1 452 ? -22.524 35.698 9.038 1.00 94.06 452 LEU A O 1
ATOM 3541 N N . LYS A 1 453 ? -23.357 33.927 7.940 1.00 92.25 453 LYS A N 1
ATOM 3542 C CA . LYS A 1 453 ? -24.678 33.980 8.597 1.00 92.25 453 LYS A CA 1
ATOM 3543 C C . LYS A 1 453 ? -24.652 33.526 10.060 1.00 92.25 453 LYS A C 1
ATOM 3545 O O . LYS A 1 453 ? -25.299 34.151 10.897 1.00 92.25 453 LYS A O 1
ATOM 3550 N N . LEU A 1 454 ? -23.917 32.459 10.388 1.00 90.06 454 LEU A N 1
ATOM 3551 C CA . LEU A 1 454 ? -23.841 31.915 11.753 1.00 90.06 454 LEU A CA 1
ATOM 3552 C C . LEU A 1 454 ? -22.921 32.734 12.674 1.00 90.06 454 LEU A C 1
ATOM 3554 O O . LEU A 1 454 ? -23.064 32.667 13.897 1.00 90.06 454 LEU A O 1
ATOM 3558 N N . ARG A 1 455 ? -21.968 33.495 12.117 1.00 88.38 455 ARG A N 1
ATOM 3559 C CA . ARG A 1 455 ? -20.946 34.236 12.876 1.00 88.38 455 ARG A CA 1
ATOM 3560 C C . ARG A 1 455 ? -20.969 35.752 12.711 1.00 88.38 455 ARG A C 1
ATOM 3562 O O . ARG A 1 455 ? -20.215 36.387 13.439 1.00 88.38 455 ARG A O 1
ATOM 3569 N N . TRP A 1 456 ? -21.846 36.332 11.883 1.00 87.12 456 TRP A N 1
ATOM 3570 C CA . TRP A 1 456 ? -21.965 37.778 11.590 1.00 87.12 456 TRP A CA 1
ATOM 3571 C C . TRP A 1 456 ? -21.517 38.722 12.725 1.00 87.12 456 TRP A C 1
ATOM 3573 O O . TRP A 1 456 ? -20.530 39.440 12.591 1.00 87.12 456 TRP A O 1
ATOM 3583 N N . ASN A 1 457 ? -22.176 38.646 13.889 1.00 85.69 457 ASN A N 1
ATOM 3584 C CA . ASN A 1 457 ? -21.940 39.510 15.060 1.00 85.69 457 ASN A CA 1
ATOM 3585 C C . ASN A 1 457 ? -20.567 39.330 15.753 1.00 85.69 457 ASN A C 1
ATOM 3587 O O . ASN A 1 457 ? -20.287 39.994 16.748 1.00 85.69 457 ASN A O 1
ATOM 3591 N N . SER A 1 458 ? -19.737 38.400 15.283 1.00 85.12 458 SER A N 1
ATOM 3592 C CA . SER A 1 458 ? -18.412 38.057 15.812 1.00 85.12 458 SER A CA 1
ATOM 3593 C C . SER A 1 458 ? -17.285 38.273 14.791 1.00 85.12 458 SER A C 1
ATOM 3595 O O . SER A 1 458 ? -16.122 38.038 15.130 1.00 85.12 458 SER A O 1
ATOM 3597 N N . LEU A 1 459 ? -17.600 38.671 13.553 1.00 88.56 459 LEU A N 1
ATOM 3598 C CA . LEU A 1 459 ? -16.624 38.830 12.475 1.00 88.56 459 LEU A CA 1
ATOM 3599 C C . LEU A 1 459 ? -16.131 40.276 12.363 1.00 88.56 459 LEU A C 1
ATOM 3601 O O . LEU A 1 459 ? -16.843 41.234 12.654 1.00 88.56 459 LEU A O 1
ATOM 3605 N N . ARG A 1 460 ? -14.880 40.436 11.918 1.00 92.00 460 ARG A N 1
ATOM 3606 C CA . ARG A 1 460 ? -14.318 41.744 11.547 1.00 92.00 460 ARG A CA 1
ATOM 3607 C C . ARG A 1 460 ? -14.643 42.030 10.084 1.00 92.00 460 ARG A C 1
ATOM 3609 O O . ARG A 1 460 ? -14.678 41.103 9.279 1.00 92.00 460 ARG A O 1
ATOM 3616 N N . TRP A 1 461 ? -14.782 43.306 9.726 1.00 90.94 461 TRP A N 1
ATOM 3617 C CA . TRP A 1 461 ? -15.164 43.719 8.370 1.00 90.94 461 TRP A CA 1
ATOM 3618 C C . TRP A 1 461 ? -14.244 43.165 7.267 1.00 90.94 461 TRP A C 1
ATOM 3620 O O . TRP A 1 461 ? -14.740 42.764 6.221 1.00 90.94 461 TRP A O 1
ATOM 3630 N N . TYR A 1 462 ? -12.937 43.032 7.526 1.00 87.75 462 TYR A N 1
ATOM 3631 C CA . TYR A 1 462 ? -11.992 42.389 6.603 1.00 87.75 462 TYR A CA 1
ATOM 3632 C C . TYR A 1 462 ? -12.350 40.925 6.276 1.00 87.75 462 TYR A C 1
ATOM 3634 O O . TYR A 1 462 ? -12.232 40.519 5.124 1.00 87.75 462 TYR A O 1
ATOM 3642 N N . HIS A 1 463 ? -12.807 40.135 7.260 1.00 88.62 463 HIS A N 1
ATOM 3643 C CA . HIS A 1 463 ? -13.235 38.746 7.028 1.00 88.62 463 HIS A CA 1
ATOM 3644 C C . HIS A 1 463 ? -14.542 38.704 6.235 1.00 88.62 463 HIS A C 1
ATOM 3646 O O . HIS A 1 463 ? -14.633 37.972 5.259 1.00 88.62 463 HIS A O 1
ATOM 3652 N N . ILE A 1 464 ? -15.507 39.559 6.593 1.00 91.19 464 ILE A N 1
ATOM 3653 C CA . ILE A 1 464 ? -16.773 39.711 5.860 1.00 91.19 464 ILE A CA 1
ATOM 3654 C C . ILE A 1 464 ? -16.502 40.047 4.384 1.00 91.19 464 ILE A C 1
ATOM 3656 O O . ILE A 1 464 ? -17.059 39.411 3.496 1.00 91.19 464 ILE A O 1
ATOM 3660 N N . MET A 1 465 ? -15.601 40.997 4.114 1.00 91.56 465 MET A N 1
ATOM 3661 C CA . MET A 1 465 ? -15.224 41.384 2.753 1.00 91.56 465 MET A CA 1
ATOM 3662 C C . MET A 1 465 ? -14.517 40.249 1.997 1.00 91.56 465 MET A C 1
ATOM 3664 O O . MET A 1 465 ? -14.837 40.010 0.836 1.00 91.56 465 MET A O 1
ATOM 3668 N N . ALA A 1 466 ? -13.604 39.518 2.644 1.00 90.12 466 ALA A N 1
ATOM 3669 C CA . ALA A 1 466 ? -12.917 38.378 2.034 1.00 90.12 466 ALA A CA 1
ATOM 3670 C C . ALA A 1 466 ? -13.871 37.210 1.714 1.00 90.12 466 ALA A C 1
ATOM 3672 O O . ALA A 1 466 ? -13.793 36.637 0.630 1.00 90.12 466 ALA A O 1
ATOM 3673 N N . GLU A 1 467 ? -14.801 36.885 2.616 1.00 93.81 467 GLU A N 1
ATOM 3674 C CA . GLU A 1 467 ? -15.812 35.841 2.404 1.00 93.81 467 GLU A CA 1
ATOM 3675 C C . GLU A 1 467 ? -16.802 36.229 1.291 1.00 93.81 467 GLU A C 1
ATOM 3677 O O . GLU A 1 467 ? -17.141 35.390 0.461 1.00 93.81 467 GLU A O 1
ATOM 3682 N N . ILE A 1 468 ? -17.205 37.504 1.203 1.00 93.19 468 ILE A N 1
ATOM 3683 C CA . ILE A 1 468 ? -18.035 38.014 0.096 1.00 93.19 468 ILE A CA 1
ATOM 3684 C C . ILE A 1 468 ? -17.287 37.936 -1.242 1.00 93.19 468 ILE A C 1
ATOM 3686 O O . ILE A 1 468 ? -17.858 37.462 -2.223 1.00 93.19 468 ILE A O 1
ATOM 3690 N N . LEU A 1 469 ? -16.014 38.346 -1.295 1.00 92.38 469 LEU A N 1
ATOM 3691 C CA . LEU A 1 469 ? -15.195 38.240 -2.508 1.00 92.38 469 LEU A CA 1
ATOM 3692 C C . LEU A 1 469 ? -15.027 36.782 -2.961 1.00 92.38 469 LEU A C 1
ATOM 3694 O O . LEU A 1 469 ? -15.094 36.512 -4.157 1.00 92.38 469 LEU A O 1
ATOM 3698 N N . LEU A 1 470 ? -14.870 35.840 -2.026 1.00 92.94 470 LEU A N 1
ATOM 3699 C CA . LEU A 1 470 ? -14.743 34.413 -2.333 1.00 92.94 470 LEU A CA 1
ATOM 3700 C C . LEU A 1 470 ? -16.069 33.806 -2.835 1.00 92.94 470 LEU A C 1
ATOM 3702 O O . LEU A 1 470 ? -16.052 32.996 -3.760 1.00 92.94 470 LEU A O 1
ATOM 3706 N N . ILE A 1 471 ? -17.220 34.250 -2.310 1.00 94.25 471 ILE A N 1
ATOM 3707 C CA . ILE A 1 471 ? -18.546 33.893 -2.850 1.00 94.25 471 ILE A CA 1
ATOM 3708 C C . ILE A 1 471 ? -18.716 34.437 -4.278 1.00 94.25 471 ILE A C 1
ATOM 3710 O O . ILE A 1 471 ? -19.115 33.687 -5.166 1.00 94.25 471 ILE A O 1
ATOM 3714 N N . VAL A 1 472 ? -18.392 35.714 -4.521 1.00 93.06 472 VAL A N 1
ATOM 3715 C CA . VAL A 1 472 ? -18.492 36.333 -5.857 1.00 93.06 472 VAL A CA 1
ATOM 3716 C C . VAL A 1 472 ? -17.564 35.638 -6.856 1.00 93.06 472 VAL A C 1
ATOM 3718 O O . VAL A 1 472 ? -17.995 35.323 -7.962 1.00 93.06 472 VAL A O 1
ATOM 3721 N N . PHE A 1 473 ? -16.328 35.326 -6.456 1.00 90.62 473 PHE A N 1
ATOM 3722 C CA . PHE A 1 473 ? -15.394 34.534 -7.257 1.00 90.62 473 PHE A CA 1
ATOM 3723 C C . PHE A 1 473 ? -15.968 33.154 -7.605 1.00 90.62 473 PHE A C 1
ATOM 3725 O O . PHE A 1 473 ? -15.971 32.781 -8.774 1.00 90.62 473 PHE A O 1
ATOM 3732 N N . GLY A 1 474 ? -16.509 32.425 -6.621 1.00 89.19 474 GLY A N 1
ATOM 3733 C CA . GLY A 1 474 ? -17.115 31.110 -6.842 1.00 89.19 474 GLY A CA 1
ATOM 3734 C C . GLY A 1 474 ? -18.307 31.144 -7.805 1.00 89.19 474 GLY A C 1
ATOM 3735 O O . GLY A 1 474 ? -18.404 30.283 -8.674 1.00 89.19 474 GLY A O 1
ATOM 3736 N N . VAL A 1 475 ? -19.173 32.159 -7.702 1.00 90.44 475 VAL A N 1
ATOM 3737 C CA . VAL A 1 475 ? -20.324 32.341 -8.607 1.00 90.44 475 VAL A CA 1
ATOM 3738 C C . VAL A 1 475 ? -19.879 32.691 -10.029 1.00 90.44 475 VAL A C 1
ATOM 3740 O O . VAL A 1 475 ? -20.394 32.110 -10.980 1.00 90.44 475 VAL A O 1
ATOM 3743 N N . LEU A 1 476 ? -18.917 33.606 -10.194 1.00 89.25 476 LEU A N 1
ATOM 3744 C CA . LEU A 1 476 ? -18.420 33.999 -11.518 1.00 89.25 476 LEU A CA 1
ATOM 3745 C C . LEU A 1 476 ? -17.654 32.859 -12.199 1.00 89.25 476 LEU A C 1
ATOM 3747 O O . LEU A 1 476 ? -17.936 32.536 -13.349 1.00 89.25 476 LEU A O 1
ATOM 3751 N N . ALA A 1 477 ? -16.715 32.227 -11.492 1.00 84.75 477 ALA A N 1
ATOM 3752 C CA . ALA A 1 477 ? -15.898 31.155 -12.051 1.00 84.75 477 ALA A CA 1
ATOM 3753 C C . ALA A 1 477 ? -16.721 29.881 -12.314 1.00 84.75 477 ALA A C 1
ATOM 3755 O O . ALA A 1 477 ? -16.529 29.242 -13.344 1.00 84.75 477 ALA A O 1
ATOM 3756 N N . GLY A 1 478 ? -17.683 29.554 -11.442 1.00 85.69 478 GLY A N 1
ATOM 3757 C CA . GLY A 1 478 ? -18.621 28.452 -11.664 1.00 85.69 478 GLY A CA 1
ATOM 3758 C C . GLY A 1 478 ? -19.592 28.709 -12.819 1.00 85.69 478 GLY A C 1
ATOM 3759 O O . GLY A 1 478 ? -19.807 27.822 -13.639 1.00 85.69 478 GLY A O 1
ATOM 3760 N N . GLY A 1 479 ? -20.128 29.930 -12.936 1.00 85.75 479 GLY A N 1
ATOM 3761 C CA . GLY A 1 479 ? -21.018 30.315 -14.036 1.00 85.75 479 GLY A CA 1
ATOM 3762 C C . GLY A 1 479 ? -20.326 30.307 -15.402 1.00 85.75 479 GLY A C 1
ATOM 3763 O O . GLY A 1 479 ? -20.865 29.749 -16.353 1.00 85.75 479 GLY A O 1
ATOM 3764 N N . LEU A 1 480 ? -19.109 30.856 -15.492 1.00 85.94 480 LEU A N 1
ATOM 3765 C CA . LEU A 1 480 ? -18.291 30.777 -16.708 1.00 85.94 480 LEU A CA 1
ATOM 3766 C C . LEU A 1 480 ? -17.916 29.322 -17.018 1.00 85.94 480 LEU A C 1
ATOM 3768 O O . LEU A 1 480 ? -18.151 28.845 -18.124 1.00 85.94 480 LEU A O 1
ATOM 3772 N N . GLY A 1 481 ? -17.386 28.593 -16.033 1.00 82.44 481 GLY A N 1
ATOM 3773 C CA . GLY A 1 481 ? -16.966 27.204 -16.203 1.00 82.44 481 GLY A CA 1
ATOM 3774 C C . GLY A 1 481 ? -18.101 26.250 -16.586 1.00 82.44 481 GLY A C 1
ATOM 3775 O O . GLY A 1 481 ? -17.843 25.274 -17.282 1.00 82.44 481 GLY A O 1
ATOM 3776 N N . PHE A 1 482 ? -19.348 26.539 -16.198 1.00 81.56 482 PHE A N 1
ATOM 3777 C CA . PHE A 1 482 ? -20.538 25.828 -16.676 1.00 81.56 482 PHE A CA 1
ATOM 3778 C C . PHE A 1 482 ? -20.756 26.054 -18.181 1.00 81.56 482 PHE A C 1
ATOM 3780 O O . PHE A 1 482 ? -20.758 25.088 -18.940 1.00 81.56 482 PHE A O 1
ATOM 3787 N N . VAL A 1 483 ? -20.867 27.318 -18.614 1.00 84.81 483 VAL A N 1
ATOM 3788 C CA . VAL A 1 483 ? -21.187 27.681 -20.010 1.00 84.81 483 VAL A CA 1
ATOM 3789 C C . VAL A 1 483 ? -20.121 27.181 -20.987 1.00 84.81 483 VAL A C 1
ATOM 3791 O O . VAL A 1 483 ? -20.459 26.518 -21.962 1.00 84.81 483 VAL A O 1
ATOM 3794 N N . TYR A 1 484 ? -18.834 27.408 -20.702 1.00 84.19 484 TYR A N 1
ATOM 3795 C CA . TYR A 1 484 ? -17.757 26.936 -21.585 1.00 84.19 484 TYR A CA 1
ATOM 3796 C C . TYR A 1 484 ? -17.638 25.400 -21.612 1.00 84.19 484 TYR A C 1
ATOM 3798 O O . TYR A 1 484 ? -17.270 24.843 -22.644 1.00 84.19 484 TYR A O 1
ATOM 3806 N N . SER A 1 485 ? -17.999 24.689 -20.531 1.00 79.94 485 SER A N 1
ATOM 3807 C CA . SER A 1 485 ? -18.049 23.213 -20.556 1.00 79.94 485 SER A CA 1
ATOM 3808 C C . SER A 1 485 ? -19.197 22.688 -21.428 1.00 79.94 485 SER A C 1
ATOM 3810 O O . SER A 1 485 ? -19.030 21.672 -22.098 1.00 79.94 485 SER A O 1
ATOM 3812 N N . GLU A 1 486 ? -20.349 23.367 -21.436 1.00 76.94 486 GLU A N 1
ATOM 3813 C CA . GLU A 1 486 ? -21.491 23.041 -22.302 1.00 76.94 486 GLU A CA 1
ATOM 3814 C C . GLU A 1 486 ? -21.162 23.318 -23.780 1.00 76.94 486 GLU A C 1
ATOM 3816 O O . GLU A 1 486 ? -21.322 22.438 -24.627 1.00 76.94 486 GLU A O 1
ATOM 3821 N N . GLU A 1 487 ? -20.603 24.494 -24.082 1.00 80.88 487 GLU A N 1
ATOM 3822 C CA . GLU A 1 487 ? -20.198 24.891 -25.435 1.00 80.88 487 GLU A CA 1
ATOM 3823 C C . GLU A 1 487 ? -19.113 23.961 -26.008 1.00 80.88 487 GLU A C 1
ATOM 3825 O O . GLU A 1 487 ? -19.284 23.416 -27.102 1.00 80.88 487 GLU A O 1
ATOM 3830 N N . GLN A 1 488 ? -18.043 23.681 -25.253 1.00 75.38 488 GLN A N 1
ATOM 3831 C CA . GLN A 1 488 ? -16.974 22.781 -25.703 1.00 75.38 488 GLN A CA 1
ATOM 3832 C C . GLN A 1 488 ? -17.467 21.329 -25.848 1.00 75.38 488 GLN A C 1
ATOM 3834 O O . GLN A 1 488 ? -17.050 20.642 -26.780 1.00 75.38 488 GLN A O 1
ATOM 3839 N N . SER A 1 489 ? -18.415 20.880 -25.013 1.00 71.31 489 SER A N 1
ATOM 3840 C CA . SER A 1 489 ? -19.071 19.574 -25.179 1.00 71.31 489 SER A CA 1
ATOM 3841 C C . SER A 1 489 ? -19.953 19.501 -26.429 1.00 71.31 489 SER A C 1
ATOM 3843 O O . SER A 1 489 ? -20.023 18.440 -27.049 1.00 71.31 489 SER A O 1
ATOM 3845 N N . SER A 1 490 ? -20.628 20.590 -26.807 1.00 71.81 490 SER A N 1
ATOM 3846 C CA . SER A 1 490 ? -21.447 20.628 -28.026 1.00 71.81 490 SER A CA 1
ATOM 3847 C C . SER A 1 490 ? -20.593 20.624 -29.300 1.00 71.81 490 SER A C 1
ATOM 3849 O O . SER A 1 490 ? -20.916 19.908 -30.246 1.00 71.81 490 SER A O 1
ATOM 3851 N N . ASN A 1 491 ? -19.456 21.331 -29.290 1.00 72.81 491 ASN A N 1
ATOM 3852 C CA . ASN A 1 491 ? -18.519 21.359 -30.412 1.00 72.81 491 ASN A CA 1
ATOM 3853 C C . ASN A 1 491 ? -17.856 19.990 -30.638 1.00 72.81 491 ASN A C 1
ATOM 3855 O O . ASN A 1 491 ? -17.945 19.472 -31.748 1.00 72.81 491 ASN A O 1
ATOM 3859 N N . GLN A 1 492 ? -17.308 19.342 -29.594 1.00 67.06 492 GLN A N 1
ATOM 3860 C CA . GLN A 1 492 ? -16.710 18.001 -29.744 1.00 67.06 492 GLN A CA 1
ATOM 3861 C C . GLN A 1 492 ? -17.708 16.972 -30.300 1.00 67.06 492 GLN A C 1
ATOM 3863 O O . GLN A 1 492 ? -17.339 16.126 -31.110 1.00 67.06 492 GLN A O 1
ATOM 3868 N N . ARG A 1 493 ? -18.987 17.071 -29.916 1.00 65.00 493 ARG A N 1
ATOM 3869 C CA . ARG A 1 493 ? -20.043 16.203 -30.443 1.00 65.00 493 ARG A CA 1
ATOM 3870 C C . ARG A 1 493 ? -20.304 16.429 -31.937 1.00 65.00 493 ARG A C 1
ATOM 3872 O O . ARG A 1 493 ? -20.499 15.459 -32.662 1.00 65.00 493 ARG A O 1
ATOM 3879 N N . MET A 1 494 ? -20.300 17.679 -32.408 1.00 63.53 494 MET A N 1
ATOM 3880 C CA . MET A 1 494 ? -20.419 17.963 -33.845 1.00 63.53 494 MET A CA 1
ATOM 3881 C C . MET A 1 494 ? -19.189 17.482 -34.627 1.00 63.53 494 MET A C 1
ATOM 3883 O O . MET A 1 494 ? -19.345 16.991 -35.744 1.00 63.53 494 MET A O 1
ATOM 3887 N N . ASP A 1 495 ? -17.988 17.560 -34.045 1.00 62.59 495 ASP A N 1
ATOM 3888 C CA . ASP A 1 495 ? -16.771 17.015 -34.659 1.00 62.59 495 ASP A CA 1
ATOM 3889 C C . ASP A 1 495 ? -16.866 15.485 -34.828 1.00 62.59 495 ASP A C 1
ATOM 3891 O O . ASP A 1 495 ? -16.594 14.972 -35.920 1.00 62.59 495 ASP A O 1
ATOM 3895 N N . GLU A 1 496 ? -17.324 14.754 -33.803 1.00 60.69 496 GLU A N 1
ATOM 3896 C CA . GLU A 1 496 ? -17.559 13.301 -33.870 1.00 60.69 496 GLU A CA 1
ATOM 3897 C C . GLU A 1 496 ? -18.657 12.937 -34.888 1.00 60.69 496 GLU A C 1
ATOM 3899 O O . GLU A 1 496 ? -18.398 12.149 -35.802 1.00 60.69 496 GLU A O 1
ATOM 3904 N N . GLU A 1 497 ? -19.839 13.567 -34.817 1.00 60.78 497 GLU A N 1
ATOM 3905 C CA . GLU A 1 497 ? -20.945 13.327 -35.763 1.00 60.78 497 GLU A CA 1
ATOM 3906 C C . GLU A 1 497 ? -20.537 13.665 -37.220 1.00 60.78 497 GLU A C 1
ATOM 3908 O O . GLU A 1 497 ? -20.919 12.957 -38.157 1.00 60.78 497 GLU A O 1
ATOM 3913 N N . SER A 1 498 ? -19.685 14.679 -37.438 1.00 54.59 498 SER A N 1
ATOM 3914 C CA . SER A 1 498 ? -19.125 14.981 -38.767 1.00 54.59 498 SER A CA 1
ATOM 3915 C C . SER A 1 498 ? -18.106 13.936 -39.242 1.00 54.59 498 SER A C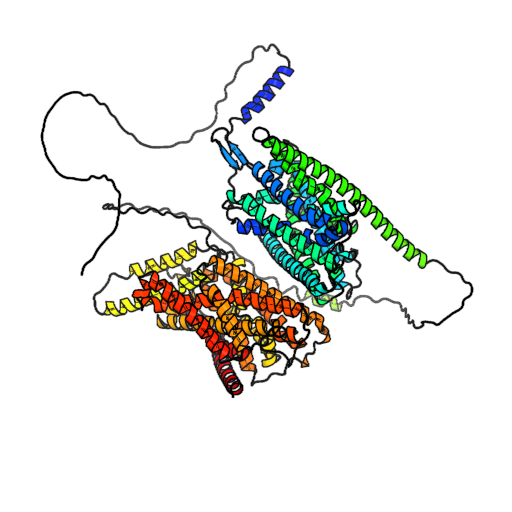 1
ATOM 3917 O O . SER A 1 498 ? -18.040 13.628 -40.435 1.00 54.59 498 SER A O 1
ATOM 3919 N N . THR A 1 499 ? -17.329 13.348 -38.330 1.00 51.78 499 THR A N 1
ATOM 3920 C CA . THR A 1 499 ? -16.304 12.343 -38.649 1.00 51.78 499 THR A CA 1
ATOM 3921 C C . THR A 1 499 ? -16.945 11.010 -39.039 1.00 51.78 499 THR A C 1
ATOM 3923 O O . THR A 1 499 ? -16.542 10.396 -40.034 1.00 51.78 499 THR A O 1
ATOM 3926 N N . GLU A 1 500 ? -18.007 10.594 -38.342 1.00 53.09 500 GLU A N 1
ATOM 3927 C CA . GLU A 1 500 ? -18.820 9.444 -38.756 1.00 53.09 500 GLU A CA 1
ATOM 3928 C C . GLU A 1 500 ? -19.503 9.698 -40.110 1.00 53.09 500 GLU A C 1
ATOM 3930 O O . GLU A 1 500 ? -19.412 8.863 -41.013 1.00 53.09 500 GLU A O 1
ATOM 3935 N N . MET A 1 501 ? -20.102 10.877 -40.319 1.00 45.19 501 MET A N 1
ATOM 3936 C CA . MET A 1 501 ? -20.769 11.223 -41.583 1.00 45.19 501 MET A CA 1
ATOM 3937 C C . MET A 1 501 ? -19.801 11.272 -42.782 1.00 45.19 501 MET A C 1
ATOM 3939 O O . MET A 1 501 ? -20.148 10.831 -43.884 1.00 45.19 501 MET A O 1
ATOM 3943 N N . ASN A 1 502 ? -18.562 11.725 -42.578 1.00 44.88 502 ASN A N 1
ATOM 3944 C CA . ASN A 1 502 ? -17.503 11.656 -43.590 1.00 44.88 502 ASN A CA 1
ATOM 3945 C C . ASN A 1 502 ? -17.085 10.201 -43.888 1.00 44.88 502 ASN A C 1
ATOM 3947 O O . ASN A 1 502 ? -16.859 9.844 -45.042 1.00 44.88 502 ASN A O 1
ATOM 3951 N N . THR A 1 503 ? -17.062 9.326 -42.880 1.00 43.66 503 THR A N 1
ATOM 3952 C CA . THR A 1 503 ? -16.732 7.898 -43.055 1.00 43.66 503 THR A CA 1
ATOM 3953 C C . THR A 1 503 ? -17.842 7.137 -43.804 1.00 43.66 503 THR A C 1
ATOM 3955 O O . THR A 1 503 ? -17.566 6.309 -44.675 1.00 43.66 503 THR A O 1
ATOM 3958 N N . ILE A 1 504 ? -19.108 7.466 -43.527 1.00 42.09 504 ILE A N 1
ATOM 3959 C CA . ILE A 1 504 ? -20.291 6.880 -44.181 1.00 42.09 504 ILE A CA 1
ATOM 3960 C C . ILE A 1 504 ? -20.462 7.395 -45.623 1.00 42.09 504 ILE A C 1
ATOM 3962 O O . ILE A 1 504 ? -20.857 6.642 -46.509 1.00 42.09 504 ILE A O 1
ATOM 3966 N N . SER A 1 505 ? -20.137 8.658 -45.906 1.00 37.53 505 SER A N 1
ATOM 3967 C CA . SER A 1 505 ? -20.268 9.208 -47.267 1.00 37.53 505 SER A CA 1
ATOM 3968 C C . SER A 1 505 ? -19.181 8.713 -48.234 1.00 37.53 505 SER A C 1
ATOM 3970 O O . SER A 1 505 ? -19.467 8.499 -49.413 1.00 37.53 505 SER A O 1
ATOM 3972 N N . VAL A 1 506 ? -17.967 8.422 -47.749 1.00 43.28 506 VAL A N 1
ATOM 3973 C CA . VAL A 1 506 ? -16.882 7.818 -48.554 1.00 43.28 506 VAL A CA 1
ATOM 3974 C C . VAL A 1 506 ? -17.209 6.391 -49.029 1.00 43.28 506 VAL A C 1
ATOM 3976 O O . VAL A 1 506 ? -16.680 5.952 -50.048 1.00 43.28 506 VAL A O 1
ATOM 3979 N N . THR A 1 507 ? -18.122 5.674 -48.364 1.00 41.19 507 THR A N 1
ATOM 3980 C CA . THR A 1 507 ? -18.545 4.318 -48.770 1.00 41.19 507 THR A CA 1
ATOM 3981 C C . THR A 1 507 ? -19.702 4.290 -49.785 1.00 41.19 507 THR A C 1
ATOM 3983 O O . THR A 1 507 ? -20.136 3.206 -50.173 1.00 41.19 507 THR A O 1
ATOM 3986 N N . ALA A 1 508 ? -20.182 5.444 -50.275 1.00 34.72 508 ALA A N 1
ATOM 3987 C CA . ALA A 1 508 ? -21.437 5.545 -51.033 1.00 34.72 508 ALA A CA 1
ATOM 3988 C C . ALA A 1 508 ? -21.362 6.347 -52.359 1.00 34.72 508 ALA A C 1
ATOM 3990 O O . ALA A 1 508 ? -22.231 7.179 -52.623 1.00 34.72 508 ALA A O 1
ATOM 3991 N N . LEU A 1 509 ? -20.369 6.102 -53.232 1.00 29.73 509 LEU A N 1
ATOM 3992 C CA . LEU A 1 509 ? -20.286 6.774 -54.548 1.00 29.73 509 LEU A CA 1
ATOM 3993 C C . LEU A 1 509 ? -19.596 5.943 -55.660 1.00 29.73 509 LEU A C 1
ATOM 3995 O O . LEU A 1 509 ? -18.385 5.730 -55.597 1.00 29.73 509 LEU A O 1
ATOM 3999 N N . PRO A 1 510 ? -20.320 5.534 -56.727 1.00 33.78 510 PRO A N 1
ATOM 4000 C CA . PRO A 1 510 ? -19.718 4.901 -57.903 1.00 33.78 510 PRO A CA 1
ATOM 4001 C C . PRO A 1 510 ? -20.030 5.627 -59.232 1.00 33.78 510 PRO A C 1
ATOM 4003 O O . PRO A 1 510 ? -21.133 5.490 -59.758 1.00 33.78 510 PRO A O 1
ATOM 4006 N N . CYS A 1 511 ? -19.045 6.306 -59.845 1.00 26.78 511 CYS A N 1
ATOM 4007 C CA . CYS A 1 511 ? -18.876 6.308 -61.313 1.00 26.78 511 CYS A CA 1
ATOM 4008 C C . CYS A 1 511 ? -17.559 6.925 -61.827 1.00 26.78 511 CYS A C 1
ATOM 4010 O O . CYS A 1 511 ? -17.030 7.903 -61.315 1.00 26.78 511 CYS A O 1
ATOM 4012 N N . SER A 1 512 ? -17.082 6.320 -62.910 1.00 27.83 512 SER A N 1
ATOM 4013 C CA . SER A 1 512 ? -15.867 6.541 -63.701 1.00 27.83 512 SER A CA 1
ATOM 4014 C C . SER A 1 512 ? -15.625 7.933 -64.316 1.00 27.83 512 SER A C 1
ATOM 4016 O O . SER A 1 512 ? -16.531 8.466 -64.952 1.00 27.83 512 SER A O 1
ATOM 4018 N N . SER A 1 513 ? -14.345 8.341 -64.407 1.00 27.28 513 SER A N 1
ATOM 4019 C CA . SER A 1 513 ? -13.653 8.490 -65.715 1.00 27.28 513 SER A CA 1
ATOM 4020 C C . SER A 1 513 ? -12.120 8.684 -65.615 1.00 27.28 513 SER A C 1
ATOM 4022 O O . SER A 1 513 ? -11.669 9.638 -64.994 1.00 27.28 513 SER A O 1
ATOM 4024 N N . THR A 1 514 ? -11.355 7.838 -66.328 1.00 26.59 514 THR A N 1
ATOM 4025 C CA . THR A 1 514 ? -9.967 8.033 -66.851 1.00 26.59 514 THR A CA 1
ATOM 4026 C C . THR A 1 514 ? -8.812 8.463 -65.914 1.00 26.59 514 THR A C 1
ATOM 4028 O O . THR A 1 514 ? -8.781 9.578 -65.409 1.00 26.59 514 THR A O 1
ATOM 4031 N N . ALA A 1 515 ? -7.779 7.608 -65.817 1.00 26.22 515 ALA A N 1
ATOM 4032 C CA . ALA A 1 515 ? -6.469 7.858 -65.175 1.00 26.22 515 ALA A CA 1
ATOM 4033 C C . ALA A 1 515 ? -5.369 8.212 -66.229 1.00 26.22 515 ALA A C 1
ATOM 4035 O O . ALA A 1 515 ? -5.727 8.300 -67.407 1.00 26.22 515 ALA A O 1
ATOM 4036 N N . PRO A 1 516 ? -4.071 8.456 -65.891 1.00 35.47 516 PRO A N 1
ATOM 4037 C CA . PRO A 1 516 ? -3.158 7.580 -65.115 1.00 35.47 516 PRO A CA 1
ATOM 4038 C C . PRO A 1 516 ? -2.576 8.282 -63.847 1.00 35.47 516 PRO A C 1
ATOM 4040 O O . PRO A 1 516 ? -2.924 9.426 -63.591 1.00 35.47 516 PRO A O 1
ATOM 4043 N N . SER A 1 517 ? -1.728 7.700 -62.977 1.00 22.95 517 SER A N 1
ATOM 4044 C CA . SER A 1 517 ? -0.768 6.581 -63.117 1.00 22.95 517 SER A CA 1
ATOM 4045 C C . SER A 1 517 ? -0.371 5.898 -61.782 1.00 22.95 517 SER A C 1
ATOM 4047 O O . SER A 1 517 ? -0.481 6.522 -60.735 1.00 22.95 517 SER A O 1
ATOM 4049 N N . ALA A 1 518 ? 0.266 4.713 -61.885 1.00 24.59 518 ALA A N 1
ATOM 4050 C CA . ALA A 1 518 ? 1.123 4.014 -60.893 1.00 24.59 518 ALA A CA 1
ATOM 4051 C C . ALA A 1 518 ? 0.494 3.010 -59.880 1.00 24.59 518 ALA A C 1
ATOM 4053 O O . ALA A 1 518 ? 0.094 3.359 -58.777 1.00 24.59 518 ALA A O 1
ATOM 4054 N N . THR A 1 519 ? 0.546 1.722 -60.264 1.00 24.98 519 THR A N 1
ATOM 4055 C CA . THR A 1 519 ? 0.819 0.511 -59.437 1.00 24.98 519 THR A CA 1
ATOM 4056 C C . THR A 1 519 ? 0.220 0.413 -58.016 1.00 24.98 519 THR A C 1
ATOM 4058 O O . THR A 1 519 ? 0.817 0.897 -57.061 1.00 24.98 519 THR A O 1
ATOM 4061 N N . THR A 1 520 ? -0.971 -0.170 -57.815 1.00 23.27 520 THR A N 1
ATOM 4062 C CA . THR A 1 520 ? -1.312 -1.626 -57.763 1.00 23.27 520 THR A CA 1
ATOM 4063 C C . THR A 1 520 ? -0.914 -2.388 -56.486 1.00 23.27 520 THR A C 1
ATOM 4065 O O . THR A 1 520 ? 0.181 -2.942 -56.395 1.00 23.27 520 THR A O 1
ATOM 4068 N N . VAL A 1 521 ? -1.890 -2.556 -55.586 1.00 25.72 521 VAL A N 1
ATOM 4069 C CA . VAL A 1 521 ? -1.993 -3.662 -54.614 1.00 25.72 521 VAL A CA 1
ATOM 4070 C C . VAL A 1 521 ? -3.064 -4.636 -55.115 1.00 25.72 521 VAL A C 1
ATOM 4072 O O . VAL A 1 521 ? -4.151 -4.178 -55.451 1.00 25.72 521 VAL A O 1
ATOM 4075 N N . ILE A 1 522 ? -2.798 -5.950 -55.123 1.00 23.86 522 ILE A N 1
ATOM 4076 C CA . ILE A 1 522 ? -3.830 -7.010 -55.159 1.00 23.86 522 ILE A CA 1
ATOM 4077 C C . ILE A 1 522 ? -3.307 -8.244 -54.405 1.00 23.86 522 ILE A C 1
ATOM 4079 O O . ILE A 1 522 ? -2.294 -8.804 -54.825 1.00 23.86 522 ILE A O 1
ATOM 4083 N N . LYS A 1 523 ? -4.025 -8.694 -53.360 1.00 21.48 523 LYS A N 1
ATOM 4084 C CA . LYS A 1 523 ? -4.426 -10.108 -53.147 1.00 21.48 523 LYS A CA 1
ATOM 4085 C C . LYS A 1 523 ? -5.279 -10.309 -51.882 1.00 21.48 523 LYS A C 1
ATOM 4087 O O . LYS A 1 523 ? -4.794 -10.703 -50.829 1.00 21.48 523 LYS A O 1
ATOM 4092 N N . GLU A 1 524 ? -6.575 -10.109 -52.063 1.00 30.98 524 GLU A N 1
ATOM 4093 C CA . GLU A 1 524 ? -7.618 -11.014 -51.554 1.00 30.98 524 GLU A CA 1
ATOM 4094 C C . GLU A 1 524 ? -7.996 -11.990 -52.705 1.00 30.98 524 GLU A C 1
ATOM 4096 O O . GLU A 1 524 ? -7.435 -11.830 -53.801 1.00 30.98 524 GLU A O 1
ATOM 4101 N N . PRO A 1 525 ? -8.921 -12.966 -52.554 1.00 40.97 525 PRO A N 1
ATOM 4102 C CA . PRO A 1 525 ? -9.706 -13.357 -51.371 1.00 40.97 525 PRO A CA 1
ATOM 4103 C C . PRO A 1 525 ? -9.586 -14.862 -51.037 1.00 40.97 525 PRO A C 1
ATOM 4105 O O . PRO A 1 525 ? -8.877 -15.596 -51.719 1.00 40.97 525 PRO A O 1
ATOM 4108 N N . GLU A 1 526 ? -10.393 -15.348 -50.087 1.00 24.59 526 GLU A N 1
ATOM 4109 C CA . GLU A 1 526 ? -11.310 -16.456 -50.409 1.00 24.59 526 GLU A CA 1
ATOM 4110 C C . GLU A 1 526 ? -12.577 -16.423 -49.531 1.00 24.59 526 GLU A C 1
ATOM 4112 O O . GLU A 1 526 ? -12.553 -15.941 -48.400 1.00 24.59 526 GLU A O 1
ATOM 4117 N N . LEU A 1 527 ? -13.702 -16.884 -50.086 1.00 25.14 527 LEU A N 1
ATOM 4118 C CA . LEU A 1 527 ? -15.039 -16.860 -49.483 1.00 25.14 527 LEU A CA 1
ATOM 4119 C C . LEU A 1 527 ? -15.680 -18.236 -49.685 1.00 25.14 527 LEU A C 1
ATOM 4121 O O . LEU A 1 527 ? -15.779 -18.694 -50.821 1.00 25.14 527 LEU A O 1
ATOM 4125 N N . VAL A 1 528 ? -16.175 -18.863 -48.615 1.00 25.20 528 VAL A N 1
ATOM 4126 C CA . VAL A 1 528 ? -16.944 -20.115 -48.699 1.00 25.20 528 VAL A CA 1
ATOM 4127 C C . VAL A 1 528 ? -18.212 -19.996 -47.859 1.00 25.20 528 VAL A C 1
ATOM 4129 O O . VAL A 1 528 ? -18.156 -19.688 -46.672 1.00 25.20 528 VAL A O 1
ATOM 4132 N N . THR A 1 529 ? -19.357 -20.256 -48.488 1.00 26.83 529 THR A N 1
ATOM 4133 C CA . THR A 1 529 ? -20.675 -20.365 -47.847 1.00 26.83 529 THR A CA 1
ATOM 4134 C C . THR A 1 529 ? -21.224 -21.769 -48.080 1.00 26.83 529 THR A C 1
ATOM 4136 O O . THR A 1 529 ? -21.319 -22.209 -49.223 1.00 26.83 529 THR A O 1
ATOM 4139 N N . ILE A 1 530 ? -21.580 -22.472 -47.002 1.00 26.36 530 ILE A N 1
ATOM 4140 C CA . ILE A 1 530 ? -22.333 -23.737 -47.015 1.00 26.36 530 ILE A CA 1
ATOM 4141 C C . ILE A 1 530 ? -23.376 -23.667 -45.882 1.00 26.36 530 ILE A C 1
ATOM 4143 O O . ILE A 1 530 ? -23.189 -22.931 -44.913 1.00 26.36 530 ILE A O 1
ATOM 4147 N N . LEU A 1 531 ? -24.499 -24.360 -46.068 1.00 24.55 531 LEU A N 1
ATOM 4148 C CA . LEU A 1 531 ? -25.719 -24.325 -45.251 1.00 24.55 531 LEU A CA 1
ATOM 4149 C C . LEU A 1 531 ? -25.891 -25.590 -44.380 1.00 24.55 531 LEU A C 1
ATOM 4151 O O . LEU A 1 531 ? -25.118 -26.537 -44.495 1.00 24.55 531 LEU A O 1
ATOM 4155 N N . GLU A 1 532 ? -27.002 -25.583 -43.633 1.00 24.50 532 GLU A N 1
ATOM 4156 C CA . GLU A 1 532 ? -27.734 -26.704 -43.010 1.00 24.50 532 GLU A CA 1
ATOM 4157 C C . GLU A 1 532 ? -27.448 -27.048 -41.535 1.00 24.50 532 GLU A C 1
ATOM 4159 O O . GLU A 1 532 ? -26.336 -26.951 -41.016 1.00 24.50 532 GLU A O 1
ATOM 4164 N N . ASP A 1 533 ? -28.545 -27.398 -40.856 1.00 25.53 533 ASP A N 1
ATOM 4165 C CA . ASP A 1 533 ? -28.688 -27.601 -39.415 1.00 25.53 533 ASP A CA 1
ATOM 4166 C C . ASP A 1 533 ? -28.396 -29.045 -38.974 1.00 25.53 533 ASP A C 1
ATOM 4168 O O . ASP A 1 533 ? -28.627 -29.990 -39.725 1.00 25.53 533 ASP A O 1
ATOM 4172 N N . MET A 1 534 ? -28.067 -29.241 -37.690 1.00 26.09 534 MET A N 1
ATOM 4173 C CA . MET A 1 534 ? -28.500 -30.424 -36.924 1.00 26.09 534 MET A CA 1
ATOM 4174 C C . MET A 1 534 ? -28.607 -30.104 -35.414 1.00 26.09 534 MET A C 1
ATOM 4176 O O . MET A 1 534 ? -27.905 -29.213 -34.932 1.00 26.09 534 MET A O 1
ATOM 4180 N N . PRO A 1 535 ? -29.501 -30.780 -34.660 1.00 28.72 535 PRO A N 1
ATOM 4181 C CA . PRO A 1 535 ? -29.788 -30.478 -33.253 1.00 28.72 535 PRO A CA 1
ATOM 4182 C C . PRO A 1 535 ? -28.841 -31.180 -32.257 1.00 28.72 535 PRO A C 1
ATOM 4184 O O . PRO A 1 535 ? -28.028 -32.022 -32.632 1.00 28.72 535 PRO A O 1
ATOM 4187 N N . LEU A 1 536 ? -28.990 -30.849 -30.967 1.00 30.27 536 LEU A N 1
ATOM 4188 C CA . LEU A 1 536 ? -28.232 -31.435 -29.855 1.00 30.27 536 LEU A CA 1
ATOM 4189 C C . LEU A 1 536 ? -28.416 -32.961 -29.746 1.00 30.27 536 LEU A C 1
ATOM 4191 O O . LEU A 1 536 ? -29.518 -33.486 -29.907 1.00 30.27 536 LEU A O 1
ATOM 4195 N N . THR A 1 537 ? -27.343 -33.650 -29.355 1.00 32.53 537 THR A N 1
ATOM 4196 C CA . THR A 1 537 ? -27.347 -35.045 -28.891 1.00 32.53 537 THR A CA 1
ATOM 4197 C C . THR A 1 537 ? -27.587 -35.121 -27.381 1.00 32.53 537 THR A C 1
ATOM 4199 O O . THR A 1 537 ? -26.895 -34.456 -26.611 1.00 32.53 537 THR A O 1
ATOM 4202 N N . ASN A 1 538 ? -28.518 -35.975 -26.945 1.00 35.31 538 ASN A N 1
ATOM 4203 C CA . ASN A 1 538 ? -28.933 -36.070 -25.535 1.00 35.31 538 ASN A CA 1
ATOM 4204 C C . ASN A 1 538 ? -27.855 -36.610 -24.571 1.00 35.31 538 ASN A C 1
ATOM 4206 O O . ASN A 1 538 ? -27.994 -36.426 -23.368 1.00 35.31 538 ASN A O 1
ATOM 4210 N N . GLU A 1 539 ? -26.773 -37.221 -25.062 1.00 40.53 539 GLU A N 1
ATOM 4211 C CA . GLU A 1 539 ? -25.700 -37.789 -24.221 1.00 40.53 539 GLU A CA 1
ATOM 4212 C C . GLU A 1 539 ? -24.916 -36.731 -23.412 1.00 40.53 539 GLU A C 1
ATOM 4214 O O . GLU A 1 539 ? -24.205 -37.085 -22.480 1.00 40.53 539 GLU A O 1
ATOM 4219 N N . GLN A 1 540 ? -25.078 -35.430 -23.699 1.00 38.50 540 GLN A N 1
ATOM 4220 C CA . GLN A 1 540 ? -24.533 -34.340 -22.867 1.00 38.50 540 GLN A CA 1
ATOM 4221 C C . GLN A 1 540 ? -25.522 -33.797 -21.816 1.00 38.50 540 GLN A C 1
ATOM 4223 O O . GLN A 1 540 ? -25.230 -32.795 -21.171 1.00 38.50 540 GLN A O 1
ATOM 4228 N N . ILE A 1 541 ? -26.693 -34.424 -21.651 1.00 42.50 541 ILE A N 1
ATOM 4229 C CA . ILE A 1 541 ? -27.703 -34.040 -20.648 1.00 42.50 541 ILE A CA 1
ATOM 4230 C C . ILE A 1 541 ? -27.661 -34.976 -19.426 1.00 42.50 541 ILE A C 1
ATOM 4232 O O . ILE A 1 541 ? -28.017 -34.555 -18.329 1.00 42.50 541 ILE A O 1
ATOM 4236 N N . GLU A 1 542 ? -27.174 -36.213 -19.576 1.00 34.94 542 GLU A N 1
ATOM 4237 C CA . GLU A 1 542 ? -27.112 -37.188 -18.473 1.00 34.94 542 GLU A CA 1
ATOM 4238 C C . GLU A 1 542 ? -25.871 -37.002 -17.565 1.00 34.94 542 GLU A C 1
ATOM 4240 O O . GLU A 1 542 ? -25.990 -37.162 -16.351 1.00 34.94 542 GLU A O 1
ATOM 4245 N N . GLU A 1 543 ? -24.718 -36.538 -18.079 1.00 36.16 543 GLU A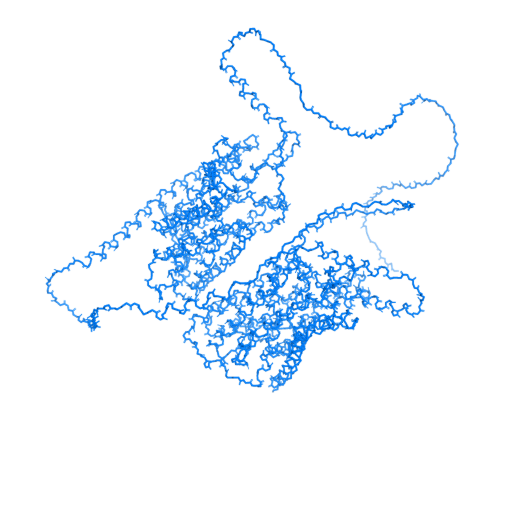 N 1
ATOM 4246 C CA . GLU A 1 543 ? -23.519 -36.274 -17.245 1.00 36.16 543 GLU A CA 1
ATOM 4247 C C . GLU A 1 543 ? -23.673 -35.101 -16.245 1.00 36.16 543 GLU A C 1
ATOM 4249 O O . GLU A 1 543 ? -22.882 -34.998 -15.307 1.00 36.16 543 GLU A O 1
ATOM 4254 N N . GLU A 1 544 ? -24.682 -34.226 -16.386 1.00 37.81 544 GLU A N 1
ATOM 4255 C CA . GLU A 1 544 ? -24.936 -33.130 -15.426 1.00 37.81 544 GLU A CA 1
ATOM 4256 C C . GLU A 1 544 ? -25.932 -33.519 -14.307 1.00 37.81 544 GLU A C 1
ATOM 4258 O O . GLU A 1 544 ? -26.170 -32.729 -13.392 1.00 37.81 544 GLU A O 1
ATOM 4263 N N . GLN A 1 545 ? -26.495 -34.739 -14.321 1.00 32.97 545 GLN A N 1
ATOM 4264 C CA . GLN A 1 545 ? -27.427 -35.199 -13.276 1.00 32.97 545 GLN A CA 1
ATOM 4265 C C . GLN A 1 545 ? -26.759 -36.045 -12.173 1.00 32.97 545 GLN A C 1
ATOM 4267 O O . GLN A 1 545 ? -27.129 -35.899 -11.007 1.00 32.97 545 GLN A O 1
ATOM 4272 N N . ASP A 1 546 ? -25.717 -36.822 -12.488 1.00 31.72 546 ASP A N 1
ATOM 4273 C CA . ASP A 1 546 ? -25.003 -37.680 -11.516 1.00 31.72 546 ASP A CA 1
ATOM 4274 C C . ASP A 1 546 ? -24.123 -36.905 -10.504 1.00 31.72 546 ASP A C 1
ATOM 4276 O O . ASP A 1 546 ? -23.627 -37.478 -9.535 1.00 31.72 546 ASP A O 1
ATOM 4280 N N . LEU A 1 547 ? -23.938 -35.589 -10.677 1.00 34.31 547 LEU A N 1
ATOM 4281 C CA . LEU A 1 547 ? -23.159 -34.732 -9.764 1.00 34.31 547 LEU A CA 1
ATOM 4282 C C . LEU A 1 547 ? -24.011 -33.943 -8.750 1.00 34.31 547 LEU A C 1
ATOM 4284 O O . LEU A 1 547 ? -23.489 -33.057 -8.068 1.00 34.31 547 LEU A O 1
ATOM 4288 N N . LEU A 1 548 ? -25.305 -34.260 -8.621 1.00 31.08 548 LEU A N 1
ATOM 4289 C CA . LEU A 1 548 ? -26.222 -33.597 -7.681 1.00 31.08 548 LEU A CA 1
ATOM 4290 C C . LEU A 1 548 ? -26.613 -34.436 -6.447 1.00 31.08 548 LEU A C 1
ATOM 4292 O O . LEU A 1 548 ? -27.228 -33.881 -5.539 1.00 31.08 548 LEU A O 1
ATOM 4296 N N . GLU A 1 549 ? -26.224 -35.715 -6.351 1.00 30.28 549 GLU A N 1
ATOM 4297 C CA . GLU A 1 549 ? -26.578 -36.581 -5.204 1.00 30.28 549 GLU A CA 1
ATOM 4298 C C . GLU A 1 549 ? -25.548 -36.614 -4.048 1.00 30.28 549 GLU A C 1
ATOM 4300 O O . GLU A 1 549 ? -25.846 -37.158 -2.989 1.00 30.28 549 GLU A O 1
ATOM 4305 N N . GLU A 1 550 ? -24.362 -35.998 -4.170 1.00 30.52 550 GLU A N 1
ATOM 4306 C CA . GLU A 1 550 ? -23.304 -36.070 -3.130 1.00 30.52 550 GLU A CA 1
ATOM 4307 C C . GLU A 1 550 ? -23.224 -34.825 -2.206 1.00 30.52 550 GLU A C 1
ATOM 4309 O O . GLU A 1 550 ? -22.156 -34.476 -1.697 1.00 30.52 550 GLU A O 1
ATOM 4314 N N . ALA A 1 551 ? -24.348 -34.120 -1.992 1.00 29.83 551 ALA A N 1
ATOM 4315 C CA . ALA A 1 551 ? -24.388 -32.834 -1.270 1.00 29.83 551 ALA A CA 1
ATOM 4316 C C . ALA A 1 551 ? -25.493 -32.660 -0.194 1.00 29.83 551 ALA A C 1
ATOM 4318 O O . ALA A 1 551 ? -25.604 -31.564 0.363 1.00 29.83 551 ALA A O 1
ATOM 4319 N N . GLU A 1 552 ? -26.272 -33.696 0.148 1.00 27.98 552 GLU A N 1
ATOM 4320 C CA . GLU A 1 552 ? -27.290 -33.646 1.222 1.00 27.98 552 GLU A CA 1
ATOM 4321 C C . GLU A 1 552 ? -26.969 -34.566 2.424 1.00 27.98 552 GLU A C 1
ATOM 4323 O O . GLU A 1 552 ? -27.551 -35.633 2.573 1.00 27.98 552 GLU A O 1
ATOM 4328 N N . ASP A 1 553 ? -26.060 -34.124 3.304 1.00 26.44 553 ASP A N 1
ATOM 4329 C CA . ASP A 1 553 ? -25.948 -34.499 4.735 1.00 26.44 553 ASP A CA 1
ATOM 4330 C C . ASP A 1 553 ? -24.893 -33.574 5.405 1.00 26.44 553 ASP A C 1
ATOM 4332 O O . ASP A 1 553 ? -23.951 -33.135 4.746 1.00 26.44 553 ASP A O 1
ATOM 4336 N N . GLU A 1 554 ? -24.938 -33.162 6.680 1.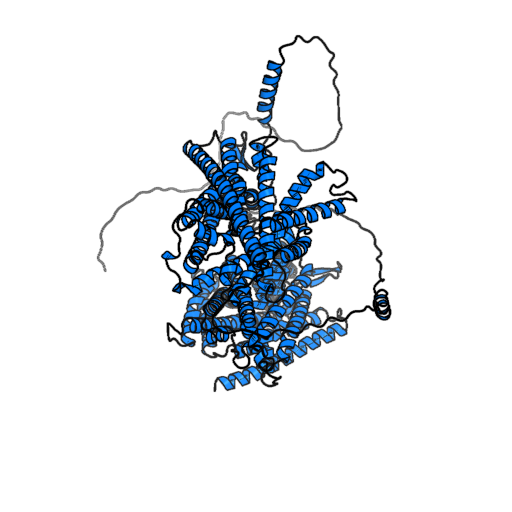00 26.08 554 GLU A N 1
ATOM 4337 C CA . GLU A 1 554 ? -25.826 -33.479 7.814 1.00 26.08 554 GLU A CA 1
ATOM 4338 C C . GLU A 1 554 ? -26.536 -32.211 8.366 1.00 26.08 554 GLU A C 1
ATOM 4340 O O . GLU A 1 554 ? -26.097 -31.076 8.152 1.00 26.08 554 GLU A O 1
ATOM 4345 N N . PHE A 1 555 ? -27.593 -32.395 9.169 1.00 26.89 555 PHE A N 1
ATOM 4346 C CA . PHE A 1 555 ? -28.368 -31.325 9.829 1.00 26.89 555 PHE A CA 1
ATOM 4347 C C . PHE A 1 555 ? -27.978 -31.114 11.317 1.00 26.89 555 PHE A C 1
ATOM 4349 O O . PHE A 1 555 ? -27.442 -32.011 11.966 1.00 26.89 555 PHE A O 1
ATOM 4356 N N . GLU A 1 556 ? -28.272 -29.940 11.902 1.00 32.62 556 GLU A N 1
ATOM 4357 C CA . GLU A 1 556 ? -28.059 -29.674 13.346 1.00 32.62 556 GLU A CA 1
ATOM 4358 C C . GLU A 1 556 ? -28.987 -30.508 14.260 1.00 32.62 556 GLU A C 1
ATOM 4360 O O . GLU A 1 556 ? -30.058 -30.957 13.840 1.00 32.62 556 GLU A O 1
ATOM 4365 N N . PRO A 1 557 ? -28.669 -30.598 15.569 1.00 30.69 557 PRO A N 1
ATOM 4366 C CA . PRO A 1 557 ? -29.621 -29.968 16.495 1.00 30.69 557 PRO A CA 1
ATOM 4367 C C . PRO A 1 557 ? -29.020 -29.044 17.580 1.00 30.69 557 PRO A C 1
ATOM 4369 O O . PRO A 1 557 ? -27.856 -29.113 17.971 1.00 30.69 557 PRO A O 1
ATOM 4372 N N . ASN A 1 558 ? -29.902 -28.173 18.072 1.00 25.61 558 ASN A N 1
ATOM 4373 C CA . ASN A 1 558 ? -29.710 -27.045 18.995 1.00 25.61 558 ASN A CA 1
ATOM 4374 C C . ASN A 1 558 ? -29.975 -27.431 20.475 1.00 25.61 558 ASN A C 1
ATOM 4376 O O . ASN A 1 558 ? -30.711 -28.385 20.698 1.00 25.61 558 ASN A O 1
ATOM 4380 N N . GLU A 1 559 ? -29.452 -26.675 21.467 1.00 26.03 559 GLU A N 1
ATOM 4381 C CA . GLU A 1 559 ? -30.262 -26.058 22.559 1.00 26.03 559 GLU A CA 1
ATOM 4382 C C . GLU A 1 559 ? -29.505 -25.366 23.735 1.00 26.03 559 GLU A C 1
ATOM 4384 O O . GLU A 1 559 ? -28.431 -25.767 24.175 1.00 26.03 559 GLU A O 1
ATOM 4389 N N . ASN A 1 560 ? -30.199 -24.362 24.300 1.00 24.59 560 ASN A N 1
ATOM 4390 C CA . ASN A 1 560 ? -30.236 -23.866 25.694 1.00 24.59 560 ASN A CA 1
ATOM 4391 C C . ASN A 1 560 ? -29.071 -23.093 26.376 1.00 24.59 560 ASN A C 1
ATOM 4393 O O . ASN A 1 560 ? -28.044 -23.608 26.811 1.00 24.59 560 ASN A O 1
ATOM 4397 N N . THR A 1 561 ? -29.383 -21.812 26.623 1.00 29.86 561 THR A N 1
ATOM 4398 C CA . THR A 1 561 ? -28.780 -20.814 27.538 1.00 29.86 561 THR A CA 1
ATOM 4399 C C . THR A 1 561 ? -28.821 -21.215 29.036 1.00 29.86 561 THR A C 1
ATOM 4401 O O . THR A 1 561 ? -29.665 -22.028 29.409 1.00 29.86 561 THR A O 1
ATOM 4404 N N . PRO A 1 562 ? -28.006 -20.603 29.938 1.00 29.61 562 PRO A N 1
ATOM 4405 C CA . PRO A 1 562 ? -28.397 -19.299 30.511 1.00 29.61 562 PRO A CA 1
ATOM 4406 C C . PRO A 1 562 ? -27.269 -18.285 30.806 1.00 29.61 562 PRO A C 1
ATOM 4408 O O . PRO A 1 562 ? -26.108 -18.614 31.038 1.00 29.61 562 PRO A O 1
ATOM 4411 N N . LEU A 1 563 ? -27.669 -17.012 30.891 1.00 31.69 563 LEU A N 1
ATOM 4412 C CA . LEU A 1 563 ? -26.922 -15.938 31.555 1.00 31.69 563 LEU A CA 1
ATOM 4413 C C . LEU A 1 563 ? -27.034 -16.090 33.080 1.00 31.69 563 LEU A C 1
ATOM 4415 O O . LEU A 1 563 ? -28.148 -16.051 33.599 1.00 31.69 563 LEU A O 1
ATOM 4419 N N . ILE A 1 564 ? -25.915 -16.130 33.813 1.00 23.33 564 ILE A N 1
ATOM 4420 C CA . ILE A 1 564 ? -25.907 -15.846 35.260 1.00 23.33 564 ILE A CA 1
ATOM 4421 C C . ILE A 1 564 ? -24.826 -14.818 35.601 1.00 23.33 564 ILE A C 1
ATOM 4423 O O . ILE A 1 564 ? -23.662 -14.936 35.226 1.00 23.33 564 ILE A O 1
ATOM 4427 N N . ARG A 1 565 ? -25.254 -13.800 36.350 1.00 26.70 565 ARG A N 1
ATOM 4428 C CA . ARG A 1 565 ? -24.449 -12.743 36.962 1.00 26.70 565 ARG A CA 1
ATOM 4429 C C . ARG A 1 565 ? -24.432 -12.998 38.467 1.00 26.70 565 ARG A C 1
ATOM 4431 O O . ARG A 1 565 ? -25.432 -12.728 39.123 1.00 26.70 565 ARG A O 1
ATOM 4438 N N . SER A 1 566 ? -23.321 -13.478 39.014 1.00 24.14 566 SER A N 1
ATOM 4439 C CA . SER A 1 566 ? -23.151 -13.653 40.461 1.00 24.14 566 SER A CA 1
ATOM 4440 C C . SER A 1 566 ? -22.361 -12.488 41.059 1.00 24.14 566 SER A C 1
ATOM 4442 O O . SER A 1 566 ? -21.163 -12.347 40.815 1.00 24.14 566 SER A O 1
ATOM 4444 N N . HIS A 1 567 ? -23.035 -11.658 41.856 1.00 23.61 567 HIS A N 1
ATOM 4445 C CA . HIS A 1 567 ? -22.366 -10.923 42.929 1.00 23.61 567 HIS A CA 1
ATOM 4446 C C . HIS A 1 567 ? -21.911 -11.934 43.982 1.00 23.61 567 HIS A C 1
ATOM 4448 O O . HIS A 1 567 ? -22.688 -12.820 44.324 1.00 23.61 567 HIS A O 1
ATOM 4454 N N . GLU A 1 568 ? -20.742 -11.726 44.578 1.00 23.88 568 GLU A N 1
ATOM 4455 C CA . GLU A 1 568 ? -20.524 -12.153 45.956 1.00 23.88 568 GLU A CA 1
ATOM 4456 C C . GLU A 1 568 ? -19.592 -11.156 46.650 1.00 23.88 568 GLU A C 1
ATOM 4458 O O . GLU A 1 568 ? -18.615 -10.679 46.070 1.00 23.88 568 GLU A O 1
ATOM 4463 N N . THR A 1 569 ? -19.963 -10.761 47.864 1.00 21.48 569 THR A N 1
ATOM 4464 C CA . THR A 1 569 ? -19.296 -9.728 48.664 1.00 21.48 569 THR A CA 1
ATOM 4465 C C . THR A 1 569 ? -18.902 -10.320 50.003 1.00 21.48 569 THR A C 1
ATOM 4467 O O . THR A 1 569 ? -19.746 -10.919 50.665 1.00 21.48 569 THR A O 1
ATOM 4470 N N . LEU A 1 570 ? -17.666 -10.088 50.438 1.00 23.06 570 LEU A N 1
ATOM 4471 C CA . LEU A 1 570 ? -17.211 -10.415 51.788 1.00 23.06 570 LEU A CA 1
ATOM 4472 C C . LEU A 1 570 ? -16.319 -9.283 52.312 1.00 23.06 570 LEU A C 1
ATOM 4474 O O . LEU A 1 570 ? -15.610 -8.634 51.541 1.00 23.06 570 LEU A O 1
ATOM 4478 N N . GLU A 1 571 ? -16.444 -8.981 53.601 1.00 23.92 571 GLU A N 1
ATOM 4479 C CA . GLU A 1 571 ? -15.976 -7.725 54.194 1.00 23.92 571 GLU A CA 1
ATOM 4480 C C . GLU A 1 571 ? -14.572 -7.784 54.821 1.00 23.92 571 GLU A C 1
ATOM 4482 O O . GLU A 1 571 ? -14.131 -8.817 55.309 1.00 23.92 571 GLU A O 1
ATOM 4487 N N . LYS A 1 572 ? -13.943 -6.599 54.850 1.00 22.61 572 LYS A N 1
ATOM 4488 C CA . LYS A 1 572 ? -13.061 -6.026 55.891 1.00 22.61 572 LYS A CA 1
ATOM 4489 C C . LYS A 1 572 ? -12.116 -6.935 56.698 1.00 22.61 572 LYS A C 1
ATOM 4491 O O . LYS A 1 572 ? -12.533 -7.716 57.546 1.00 22.61 572 LYS A O 1
ATOM 4496 N N . SER A 1 573 ? -10.852 -6.512 56.702 1.00 21.38 573 SER A N 1
ATOM 4497 C CA . SER A 1 573 ? -10.141 -6.232 57.960 1.00 21.38 573 SER A CA 1
ATOM 4498 C C . SER A 1 573 ? -9.241 -5.003 57.781 1.00 21.38 573 SER A C 1
ATOM 4500 O O . SER A 1 573 ? -8.433 -4.982 56.852 1.00 21.38 573 SER A O 1
ATOM 4502 N N . ASP A 1 574 ? -9.370 -3.992 58.640 1.00 21.69 574 ASP A N 1
ATOM 4503 C CA . ASP A 1 574 ? -8.575 -2.756 58.583 1.00 21.69 574 ASP A CA 1
ATOM 4504 C C . ASP A 1 574 ? -7.230 -2.881 59.321 1.00 21.69 574 ASP A C 1
ATOM 4506 O O . ASP A 1 574 ? -7.185 -3.393 60.439 1.00 21.69 574 ASP A O 1
ATOM 4510 N N . SER A 1 575 ? -6.149 -2.314 58.764 1.00 22.50 575 SER A N 1
ATOM 4511 C CA . SER A 1 575 ? -4.953 -1.952 59.548 1.00 22.50 575 SER A CA 1
ATOM 4512 C C . SER A 1 575 ? -4.071 -0.872 58.889 1.00 22.50 575 SER A C 1
ATOM 4514 O O . SER A 1 575 ? -3.458 -1.103 57.849 1.00 22.50 575 SER A O 1
ATOM 4516 N N . SER A 1 576 ? -3.964 0.281 59.562 1.00 22.02 576 SER A N 1
ATOM 4517 C CA . SER A 1 576 ? -2.821 1.222 59.576 1.00 22.02 576 SER A CA 1
ATOM 4518 C C . SER A 1 576 ? -2.150 1.662 58.255 1.00 22.02 576 SER A C 1
ATOM 4520 O O . SER A 1 576 ? -1.150 1.103 57.812 1.00 22.02 576 SER A O 1
ATOM 4522 N N . PHE A 1 577 ? -2.623 2.797 57.736 1.00 20.44 577 PHE A N 1
ATOM 4523 C CA . PHE A 1 577 ? -1.834 4.030 57.533 1.00 20.44 577 PHE A CA 1
ATOM 4524 C C . PHE A 1 577 ? -0.285 3.937 57.626 1.00 20.44 577 PHE A C 1
ATOM 4526 O O . PHE A 1 577 ? 0.257 3.781 58.717 1.00 20.44 577 PHE A O 1
ATOM 4533 N N . PHE A 1 578 ? 0.423 4.237 56.528 1.00 22.89 578 PHE A N 1
ATOM 4534 C CA . PHE A 1 578 ? 1.302 5.422 56.456 1.00 22.89 578 PHE A CA 1
ATOM 4535 C C . PHE A 1 578 ? 1.550 5.843 54.992 1.00 22.89 578 PHE A C 1
ATOM 4537 O O . PHE A 1 578 ? 1.055 5.216 54.056 1.00 22.89 578 PHE A O 1
ATOM 4544 N N . THR A 1 579 ? 2.214 6.980 54.787 1.00 21.72 579 THR A N 1
ATOM 4545 C CA . THR A 1 579 ? 2.158 7.772 53.549 1.00 21.72 579 THR A CA 1
ATOM 4546 C C . THR A 1 579 ? 3.239 7.448 52.513 1.00 21.72 579 THR A C 1
ATOM 4548 O O . THR A 1 579 ? 4.406 7.263 52.844 1.00 21.72 579 THR A O 1
ATOM 4551 N N . HIS A 1 580 ? 2.891 7.576 51.225 1.00 22.50 580 HIS A N 1
ATOM 4552 C CA . HIS A 1 580 ? 3.798 8.244 50.287 1.00 22.50 580 HIS A CA 1
ATOM 4553 C C . HIS A 1 580 ? 3.069 8.964 49.146 1.00 22.50 580 HIS A C 1
ATOM 4555 O O . HIS A 1 580 ? 2.240 8.393 48.441 1.00 22.50 580 HIS A O 1
ATOM 4561 N N . ASN A 1 581 ? 3.419 10.232 48.934 1.00 21.66 581 ASN A N 1
ATOM 4562 C CA . ASN A 1 581 ? 2.939 11.032 47.809 1.00 21.66 581 ASN A CA 1
ATOM 4563 C C . ASN A 1 581 ? 3.687 10.653 46.520 1.00 21.66 581 ASN A C 1
ATOM 4565 O O . ASN A 1 581 ? 4.917 10.702 46.497 1.00 21.66 581 ASN A O 1
ATOM 4569 N N . SER A 1 582 ? 2.967 10.398 45.422 1.00 22.22 582 SER A N 1
ATOM 4570 C CA . SER A 1 582 ? 3.443 10.724 44.067 1.00 22.22 582 SER A CA 1
ATOM 4571 C C . SER A 1 582 ? 2.272 10.868 43.082 1.00 22.22 582 SER A C 1
ATOM 4573 O O . SER A 1 582 ? 1.276 10.153 43.160 1.00 22.22 582 SER A O 1
ATOM 4575 N N . LYS A 1 583 ? 2.375 11.832 42.159 1.00 23.38 583 LYS A N 1
ATOM 4576 C CA . LYS A 1 583 ? 1.368 12.118 41.123 1.00 23.38 583 LYS A CA 1
ATOM 4577 C C . LYS A 1 583 ? 1.781 11.428 39.820 1.00 23.38 583 LYS A C 1
ATOM 4579 O O . LYS A 1 583 ? 2.852 11.767 39.331 1.00 23.38 583 LYS A O 1
ATOM 4584 N N . SER A 1 584 ? 0.949 10.556 39.232 1.00 21.48 584 SER A N 1
ATOM 4585 C CA . SER A 1 584 ? 0.916 10.271 37.773 1.00 21.48 584 SER A CA 1
ATOM 4586 C C . SER A 1 584 ? -0.134 9.200 37.402 1.00 21.48 584 SER A C 1
ATOM 4588 O O . SER A 1 584 ? 0.213 8.062 37.089 1.00 21.48 584 SER A O 1
ATOM 4590 N N . PHE A 1 585 ? -1.431 9.535 37.380 1.00 21.56 585 PHE A N 1
ATOM 4591 C CA . PHE A 1 585 ? -2.424 8.667 36.718 1.00 21.56 585 PHE A CA 1
ATOM 4592 C C . PHE A 1 585 ? -2.506 9.018 35.224 1.00 21.56 585 PHE A C 1
ATOM 4594 O O . PHE A 1 585 ? -3.419 9.704 34.770 1.00 21.56 585 PHE A O 1
ATOM 4601 N N . THR A 1 586 ? -1.491 8.610 34.459 1.00 22.73 586 THR A N 1
ATOM 4602 C CA . THR A 1 586 ? -1.396 8.925 33.023 1.00 22.73 586 THR A CA 1
ATOM 4603 C C . THR A 1 586 ? -2.112 7.858 32.192 1.00 22.73 586 THR A C 1
ATOM 4605 O O . THR A 1 586 ? -1.555 6.796 31.912 1.00 22.73 586 THR A O 1
ATOM 4608 N N . THR A 1 587 ? -3.352 8.134 31.777 1.00 22.98 587 THR A N 1
ATOM 4609 C CA . THR A 1 587 ? -4.193 7.213 30.989 1.00 22.98 587 THR A CA 1
ATOM 4610 C C . THR A 1 587 ? -3.647 7.052 29.559 1.00 22.98 587 THR A C 1
ATOM 4612 O O . THR A 1 587 ? -3.967 7.814 28.643 1.00 22.98 587 THR A O 1
ATOM 4615 N N . THR A 1 588 ? -2.758 6.075 29.367 1.00 24.56 588 THR A N 1
ATOM 4616 C CA . THR A 1 588 ? -1.847 6.007 28.207 1.00 24.56 588 THR A CA 1
ATOM 4617 C C . THR A 1 588 ? -2.419 5.194 27.037 1.00 24.56 588 THR A C 1
ATOM 4619 O O . THR A 1 588 ? -1.842 4.206 26.604 1.00 24.56 588 THR A O 1
ATOM 4622 N N . PHE A 1 589 ? -3.538 5.647 26.464 1.00 27.69 589 PHE A N 1
ATOM 4623 C CA . PHE A 1 589 ? -4.071 5.111 25.201 1.00 27.69 589 PHE A CA 1
ATOM 4624 C C . PHE A 1 589 ? -3.933 6.121 24.051 1.00 27.69 589 PHE A C 1
ATOM 4626 O O . PHE A 1 589 ? -4.783 6.985 23.876 1.00 27.69 589 PHE A O 1
ATOM 4633 N N . THR A 1 590 ? -2.814 6.052 23.317 1.00 26.59 590 THR A N 1
ATOM 4634 C CA . THR A 1 590 ? -2.735 5.867 21.840 1.00 26.59 590 THR A CA 1
ATOM 4635 C C . THR A 1 590 ? -1.264 5.679 21.425 1.00 26.59 590 THR A C 1
ATOM 4637 O O . THR A 1 590 ? -0.737 6.396 20.569 1.00 26.59 590 THR A O 1
ATOM 4640 N N . THR A 1 591 ? -0.555 4.746 22.057 1.00 28.39 591 THR A N 1
ATOM 4641 C CA . THR A 1 591 ? 0.765 4.297 21.592 1.00 28.39 591 THR A CA 1
ATOM 4642 C C . THR A 1 591 ? 0.574 3.129 20.633 1.00 28.39 591 THR A C 1
ATOM 4644 O O . THR A 1 591 ? -0.031 2.140 21.011 1.00 28.39 591 THR A O 1
ATOM 4647 N N . SER A 1 592 ? 1.127 3.228 19.419 1.00 39.88 592 SER A N 1
ATOM 4648 C CA . SER A 1 592 ? 1.267 2.119 18.461 1.00 39.88 592 SER A CA 1
ATOM 4649 C C . SER A 1 592 ? -0.008 1.367 18.030 1.00 39.88 592 SER A C 1
ATOM 4651 O O . SER A 1 592 ? -0.413 0.394 18.656 1.00 39.88 592 SER A O 1
ATOM 4653 N N . GLN A 1 593 ? -0.477 1.645 16.809 1.00 38.50 593 GLN A N 1
ATOM 4654 C CA . GLN A 1 593 ? -0.937 0.551 15.934 1.00 38.50 593 GLN A CA 1
ATOM 4655 C C . GLN A 1 593 ? 0.186 0.040 15.013 1.00 38.50 593 GLN A C 1
ATOM 4657 O O . GLN A 1 593 ? 0.240 -1.146 14.719 1.00 38.50 593 GLN A O 1
ATOM 4662 N N . ALA A 1 594 ? 1.145 0.881 14.614 1.00 34.78 594 ALA A N 1
ATOM 4663 C CA . ALA A 1 594 ? 2.211 0.452 13.706 1.00 34.78 594 ALA A CA 1
ATOM 4664 C C . ALA A 1 594 ? 3.294 -0.437 14.368 1.00 34.78 594 ALA A C 1
ATOM 4666 O O . ALA A 1 594 ? 3.768 -1.381 13.749 1.00 34.78 594 ALA A O 1
ATOM 4667 N N . SER A 1 595 ? 3.718 -0.174 15.612 1.00 43.62 595 SER A N 1
ATOM 4668 C CA . SER A 1 595 ? 4.967 -0.742 16.161 1.00 43.62 595 SER A CA 1
ATOM 4669 C C . SER A 1 595 ? 4.851 -2.097 16.860 1.00 43.62 595 SER A C 1
ATOM 4671 O O . SER A 1 595 ? 5.718 -2.424 17.661 1.00 43.62 595 SER A O 1
ATOM 4673 N N . LEU A 1 596 ? 3.822 -2.895 16.570 1.00 44.22 596 LEU A N 1
ATOM 4674 C CA . LEU A 1 596 ? 3.495 -4.152 17.274 1.00 44.22 596 LEU A CA 1
ATOM 4675 C C . LEU A 1 596 ? 4.633 -5.194 17.283 1.00 44.22 596 LEU A C 1
ATOM 4677 O O . LEU A 1 596 ? 4.769 -5.966 18.235 1.00 44.22 596 LEU A O 1
ATOM 4681 N N . PHE A 1 597 ? 5.481 -5.163 16.252 1.00 43.56 597 PHE A N 1
ATOM 4682 C CA . PHE A 1 597 ? 6.685 -5.987 16.103 1.00 43.56 597 PHE A CA 1
ATOM 4683 C C . PHE A 1 597 ? 7.662 -5.876 17.290 1.00 43.56 597 PHE A C 1
ATOM 4685 O O . PHE A 1 597 ? 8.290 -6.861 17.663 1.00 43.56 597 PHE A O 1
ATOM 4692 N N . ILE A 1 598 ? 7.797 -4.689 17.899 1.00 42.38 598 ILE A N 1
ATOM 4693 C CA . ILE A 1 598 ? 8.959 -4.382 18.750 1.00 42.38 598 ILE A CA 1
ATOM 4694 C C . ILE A 1 598 ? 8.700 -4.576 20.258 1.00 42.38 598 ILE A C 1
ATOM 4696 O O . ILE A 1 598 ? 9.529 -5.224 20.902 1.00 42.38 598 ILE A O 1
ATOM 4700 N N . PRO A 1 599 ? 7.582 -4.094 20.854 1.00 36.69 599 PRO A N 1
ATOM 4701 C CA . PRO A 1 599 ? 7.275 -4.335 22.261 1.00 36.69 599 PRO A CA 1
ATOM 4702 C C . PRO A 1 599 ? 7.227 -5.824 22.579 1.00 36.69 599 PRO A C 1
ATOM 4704 O O . PRO A 1 599 ? 7.873 -6.258 23.522 1.00 36.69 599 PRO A O 1
ATOM 4707 N N . SER A 1 600 ? 6.544 -6.617 21.749 1.00 37.03 600 SER A N 1
ATOM 4708 C CA . SER A 1 600 ? 6.406 -8.061 21.949 1.00 37.03 600 SER A CA 1
ATOM 4709 C C . SER A 1 600 ? 7.746 -8.809 21.908 1.00 37.03 600 SER A C 1
ATOM 4711 O O . SER A 1 600 ? 7.951 -9.736 22.695 1.00 37.03 600 SER A O 1
ATOM 4713 N N . PHE A 1 601 ? 8.696 -8.367 21.075 1.00 40.16 601 PHE A N 1
ATOM 4714 C CA . PHE A 1 601 ? 10.048 -8.921 21.064 1.00 40.16 601 PHE A CA 1
ATOM 4715 C C . PHE A 1 601 ? 10.864 -8.505 22.299 1.00 40.16 601 PHE A C 1
ATOM 4717 O O . PHE A 1 601 ? 11.454 -9.358 22.958 1.00 40.16 601 PHE A O 1
ATOM 4724 N N . GLN A 1 602 ? 10.844 -7.226 22.699 1.00 41.06 602 GLN A N 1
ATOM 4725 C CA . GLN A 1 602 ? 11.511 -6.807 23.944 1.00 41.06 602 GLN A CA 1
ATOM 4726 C C . GLN A 1 602 ? 10.924 -7.503 25.184 1.00 41.06 602 GLN A C 1
ATOM 4728 O O . GLN A 1 602 ? 11.663 -7.851 26.102 1.00 41.06 602 GLN A O 1
ATOM 4733 N N . PHE A 1 603 ? 9.614 -7.749 25.193 1.00 40.03 603 PHE A N 1
ATOM 4734 C CA . PHE A 1 603 ? 8.896 -8.446 26.260 1.00 40.03 603 PHE A CA 1
ATOM 4735 C C . PHE A 1 603 ? 9.287 -9.930 26.350 1.00 40.03 603 PHE A C 1
ATOM 4737 O O . PHE A 1 603 ? 9.414 -10.447 27.458 1.00 40.03 603 PHE A O 1
ATOM 4744 N N . SER A 1 604 ? 9.575 -10.586 25.212 1.00 34.59 604 SER A N 1
ATOM 4745 C CA . SER A 1 604 ? 10.198 -11.923 25.173 1.00 34.59 604 SER A CA 1
ATOM 4746 C C . SER A 1 604 ? 11.501 -11.941 25.965 1.00 34.59 604 SER A C 1
ATOM 4748 O O . SER A 1 604 ? 11.622 -12.676 26.940 1.00 34.59 604 SER A O 1
ATOM 4750 N N . LEU A 1 605 ? 12.446 -11.077 25.584 1.00 36.34 605 LEU A N 1
ATOM 4751 C CA . LEU A 1 605 ? 13.779 -11.005 26.186 1.00 36.34 605 LEU A CA 1
ATOM 4752 C C . LEU A 1 605 ? 13.717 -10.669 27.685 1.00 36.34 605 LEU A C 1
ATOM 4754 O O . LEU A 1 605 ? 14.460 -11.226 28.495 1.00 36.34 605 LEU A O 1
ATOM 4758 N N . TYR A 1 606 ? 12.800 -9.775 28.065 1.00 39.06 606 TYR A N 1
ATOM 4759 C CA . TYR A 1 606 ? 12.572 -9.410 29.461 1.00 39.06 606 TYR A CA 1
ATOM 4760 C C . TYR A 1 606 ? 11.988 -10.585 30.268 1.00 39.06 606 TYR A C 1
ATOM 4762 O O . TYR A 1 606 ? 12.407 -10.805 31.404 1.00 39.06 606 TYR A O 1
ATOM 4770 N N . SER A 1 607 ? 11.087 -11.387 29.682 1.00 33.81 607 SER A N 1
ATOM 4771 C CA . SER A 1 607 ? 10.570 -12.619 30.301 1.00 33.81 607 SER A CA 1
ATOM 4772 C C . SER A 1 607 ? 11.660 -13.690 30.440 1.00 33.81 607 SER A C 1
ATOM 4774 O O . SER A 1 607 ? 11.859 -14.214 31.542 1.00 33.81 607 SER A O 1
ATOM 4776 N N . SER A 1 608 ? 12.450 -13.933 29.379 1.00 32.84 608 SER A N 1
ATOM 4777 C CA . SER A 1 608 ? 13.638 -14.802 29.417 1.00 32.84 608 SER A CA 1
ATOM 4778 C C . SER A 1 608 ? 14.530 -14.436 30.608 1.00 32.84 608 SER A C 1
ATOM 4780 O O . SER A 1 608 ? 14.847 -15.301 31.427 1.00 32.84 608 SER A O 1
ATOM 4782 N N . ILE A 1 609 ? 14.861 -13.153 30.797 1.00 38.19 609 ILE A N 1
ATOM 4783 C CA . ILE A 1 609 ? 15.745 -12.720 31.890 1.00 38.19 609 ILE A CA 1
ATOM 4784 C C . ILE A 1 609 ? 15.082 -12.675 33.271 1.00 38.19 609 ILE A C 1
ATOM 4786 O O . ILE A 1 609 ? 15.764 -12.952 34.258 1.00 38.19 609 ILE A O 1
ATOM 4790 N N . VAL A 1 610 ? 13.768 -12.471 33.388 1.00 38.34 610 VAL A N 1
ATOM 4791 C CA . VAL A 1 610 ? 13.061 -12.718 34.661 1.00 38.34 610 VAL A CA 1
ATOM 4792 C C . VAL A 1 610 ? 13.121 -14.208 35.035 1.00 38.34 610 VAL A C 1
ATOM 4794 O O . VAL A 1 610 ? 13.288 -14.529 36.214 1.00 38.34 610 VAL A O 1
ATOM 4797 N N . SER A 1 611 ? 13.077 -15.129 34.064 1.00 32.75 611 SER A N 1
ATOM 4798 C CA . SER A 1 611 ? 13.284 -16.564 34.320 1.00 32.75 611 SER A CA 1
ATOM 4799 C C . SER A 1 611 ? 14.738 -16.899 34.694 1.00 32.75 611 SER A C 1
ATOM 4801 O O . SER A 1 611 ? 14.970 -17.692 35.605 1.00 32.75 611 SER A O 1
ATOM 4803 N N . ILE A 1 612 ? 15.726 -16.233 34.085 1.00 34.19 612 ILE A N 1
ATOM 4804 C CA . ILE A 1 612 ? 17.155 -16.412 34.401 1.00 34.19 612 ILE A CA 1
ATOM 4805 C C . ILE A 1 612 ? 17.490 -15.828 35.779 1.00 34.19 612 ILE A C 1
ATOM 4807 O O . ILE A 1 612 ? 18.204 -16.462 36.548 1.00 34.19 612 ILE A O 1
ATOM 4811 N N . SER A 1 613 ? 16.921 -14.676 36.144 1.00 34.09 613 SER A N 1
ATOM 4812 C CA . SER A 1 613 ? 17.025 -14.102 37.490 1.00 34.09 613 SER A CA 1
ATOM 4813 C C . SER A 1 613 ? 16.452 -15.051 38.548 1.00 34.09 613 SER A C 1
ATOM 4815 O O . SER A 1 613 ? 17.088 -15.259 39.579 1.00 34.09 613 SER A O 1
ATOM 4817 N N . ARG A 1 614 ? 15.318 -15.716 38.268 1.00 34.41 614 ARG A N 1
ATOM 4818 C CA . ARG A 1 614 ? 14.799 -16.802 39.120 1.00 34.41 614 ARG A CA 1
ATOM 4819 C C . ARG A 1 614 ? 15.747 -17.997 39.168 1.00 34.41 614 ARG A C 1
ATOM 4821 O O . ARG A 1 614 ? 16.027 -18.469 40.258 1.00 34.41 614 ARG A O 1
ATOM 4828 N N . SER A 1 615 ? 16.283 -18.452 38.036 1.00 29.20 615 SER A N 1
ATOM 4829 C CA . SER A 1 615 ? 17.212 -19.592 37.982 1.00 29.20 615 SER A CA 1
ATOM 4830 C C . SER A 1 615 ? 18.523 -19.334 38.735 1.00 29.20 615 SER A C 1
ATOM 4832 O O . SER A 1 615 ? 19.049 -20.251 39.366 1.00 29.20 615 SER A O 1
ATOM 4834 N N . LEU A 1 616 ? 19.045 -18.105 38.690 1.00 30.81 616 LEU A N 1
ATOM 4835 C CA . LEU A 1 616 ? 20.235 -17.692 39.433 1.00 30.81 616 LEU A CA 1
ATOM 4836 C C . LEU A 1 616 ? 19.928 -17.540 40.927 1.00 30.81 616 LEU A C 1
ATOM 4838 O O . LEU A 1 616 ? 20.671 -18.089 41.736 1.00 30.81 616 LEU A O 1
ATOM 4842 N N . ASN A 1 617 ? 18.801 -16.917 41.297 1.00 33.22 617 ASN A N 1
ATOM 4843 C CA . ASN A 1 617 ? 18.366 -16.872 42.697 1.00 33.22 617 ASN A CA 1
ATOM 4844 C C . ASN A 1 617 ? 18.050 -18.265 43.256 1.00 33.22 617 ASN A C 1
ATOM 4846 O O . ASN A 1 617 ? 18.349 -18.525 44.407 1.00 33.22 617 ASN A O 1
ATOM 4850 N N . GLN A 1 618 ? 17.501 -19.196 42.474 1.00 32.09 618 GLN A N 1
ATOM 4851 C CA . GLN A 1 618 ? 17.298 -20.575 42.929 1.00 32.09 618 GLN A CA 1
ATOM 4852 C C . GLN A 1 618 ? 18.630 -21.311 43.123 1.00 32.09 618 GLN A C 1
ATOM 4854 O O . GLN A 1 618 ? 18.729 -22.132 44.026 1.00 32.09 618 GLN A O 1
ATOM 4859 N N . ARG A 1 619 ? 19.677 -20.988 42.348 1.00 32.09 619 ARG A N 1
ATOM 4860 C CA . ARG A 1 619 ? 21.030 -21.526 42.570 1.00 32.09 619 ARG A CA 1
ATOM 4861 C C . ARG A 1 619 ? 21.765 -20.908 43.764 1.00 32.09 619 ARG A C 1
ATOM 4863 O O . ARG A 1 619 ? 22.618 -21.591 44.316 1.00 32.09 619 ARG A O 1
ATOM 4870 N N . SER A 1 620 ? 21.451 -19.679 44.181 1.00 28.48 620 SER A N 1
ATOM 4871 C CA . SER A 1 620 ? 21.999 -19.098 45.420 1.00 28.48 620 SER A CA 1
ATOM 4872 C C . SER A 1 620 ? 21.175 -19.446 46.667 1.00 28.48 620 SER A C 1
ATOM 4874 O O . SER A 1 620 ? 21.750 -19.715 47.715 1.00 28.48 620 SER A O 1
ATOM 4876 N N . VAL A 1 621 ? 19.844 -19.517 46.555 1.00 32.03 621 VAL A N 1
ATOM 4877 C CA . VAL A 1 621 ? 18.924 -19.867 47.656 1.00 32.03 621 VAL A CA 1
ATOM 4878 C C . VAL A 1 621 ? 18.918 -21.371 47.962 1.00 32.03 621 VAL A C 1
ATOM 4880 O O . VAL A 1 621 ? 18.608 -21.750 49.084 1.00 32.03 621 VAL A O 1
ATOM 4883 N N . ALA A 1 622 ? 19.370 -22.237 47.045 1.00 30.25 622 ALA A N 1
ATOM 4884 C CA . ALA A 1 622 ? 19.590 -23.667 47.318 1.00 30.25 622 ALA A CA 1
ATOM 4885 C C . ALA A 1 622 ? 20.638 -23.968 48.419 1.00 30.25 622 ALA A C 1
ATOM 4887 O O . ALA A 1 622 ? 20.851 -25.134 48.744 1.00 30.25 622 ALA A O 1
ATOM 4888 N N . LEU A 1 623 ? 21.282 -22.945 48.996 1.00 37.75 623 LEU A N 1
ATOM 4889 C CA . LEU A 1 623 ? 22.135 -23.050 50.185 1.00 37.75 623 LEU A CA 1
ATOM 4890 C C . LEU A 1 623 ? 21.495 -22.475 51.467 1.00 37.75 623 LEU A C 1
ATOM 4892 O O . LEU A 1 623 ? 22.085 -22.622 52.534 1.00 37.75 623 LEU A O 1
ATOM 4896 N N . THR A 1 624 ? 20.314 -21.841 51.404 1.00 29.98 624 THR A N 1
ATOM 4897 C CA . THR A 1 624 ? 19.669 -21.197 52.567 1.00 29.98 624 THR A CA 1
ATOM 4898 C C . THR A 1 624 ? 18.128 -21.193 52.524 1.00 29.98 624 THR A C 1
ATOM 4900 O O . THR A 1 624 ? 17.528 -20.236 52.033 1.00 29.98 624 THR A O 1
ATOM 4903 N N . ILE A 1 625 ? 17.534 -22.179 53.211 1.00 30.58 625 ILE A N 1
ATOM 4904 C CA . ILE A 1 625 ? 16.233 -22.134 53.924 1.00 30.58 625 ILE A CA 1
ATOM 4905 C C . ILE A 1 625 ? 14.935 -22.112 53.072 1.00 30.58 625 ILE A C 1
ATOM 4907 O O . ILE A 1 625 ? 14.850 -21.536 51.991 1.00 30.58 625 ILE A O 1
ATOM 4911 N N . ASP A 1 626 ? 13.915 -22.792 53.610 1.00 33.66 626 ASP A N 1
ATOM 4912 C CA . ASP A 1 626 ? 12.636 -23.149 52.984 1.00 33.66 626 ASP A CA 1
ATOM 4913 C C . ASP A 1 626 ? 11.565 -22.042 52.860 1.00 33.66 626 ASP A C 1
ATOM 4915 O O . ASP A 1 626 ? 11.595 -20.993 53.501 1.00 33.66 626 ASP A O 1
ATOM 4919 N N . ASP A 1 627 ? 10.576 -22.364 52.018 1.00 34.66 627 ASP A N 1
ATOM 4920 C CA . ASP A 1 627 ? 9.188 -21.881 51.959 1.00 34.66 627 ASP A CA 1
ATOM 4921 C C . ASP A 1 627 ? 8.868 -20.406 52.291 1.00 34.66 627 ASP A C 1
ATOM 4923 O O . ASP A 1 627 ? 8.545 -20.032 53.422 1.00 34.66 627 ASP A O 1
ATOM 4927 N N . ARG A 1 628 ? 8.767 -19.593 51.220 1.00 31.23 628 ARG A N 1
ATOM 4928 C CA . ARG A 1 628 ? 7.806 -18.460 51.101 1.00 31.23 628 ARG A CA 1
ATOM 4929 C C . ARG A 1 628 ? 7.692 -17.830 49.704 1.00 31.23 628 ARG A C 1
ATOM 4931 O O . ARG A 1 628 ? 6.724 -17.130 49.426 1.00 31.23 628 ARG A O 1
ATOM 4938 N N . SER A 1 629 ? 8.640 -18.069 48.796 1.00 31.33 629 SER A N 1
ATOM 4939 C CA . SER A 1 629 ? 8.795 -17.305 47.538 1.00 31.33 629 SER A CA 1
ATOM 4940 C C . SER A 1 629 ? 7.861 -17.688 46.370 1.00 31.33 629 SER A C 1
ATOM 4942 O O . SER A 1 629 ? 7.934 -17.093 45.291 1.00 31.33 629 SER A O 1
ATOM 4944 N N . SER A 1 630 ? 6.969 -18.669 46.539 1.00 31.91 630 SER A N 1
ATOM 4945 C CA . SER A 1 630 ? 6.227 -19.277 45.422 1.00 31.91 630 SER A CA 1
ATOM 4946 C C . SER A 1 630 ? 5.115 -18.396 44.824 1.00 31.91 630 SER A C 1
ATOM 4948 O O . SER A 1 630 ? 4.877 -18.458 43.613 1.00 31.91 630 SER A O 1
ATOM 4950 N N . GLN A 1 631 ? 4.450 -17.548 45.618 1.00 29.36 631 GLN A N 1
ATOM 4951 C CA . GLN A 1 631 ? 3.304 -16.737 45.165 1.00 29.36 631 GLN A CA 1
ATOM 4952 C C . GLN A 1 631 ? 3.706 -15.596 44.214 1.00 29.36 631 GLN A C 1
ATOM 4954 O O . GLN A 1 631 ? 3.098 -15.420 43.153 1.00 29.36 631 GLN A O 1
ATOM 4959 N N . ASP A 1 632 ? 4.784 -14.883 44.539 1.00 33.62 632 ASP A N 1
ATOM 4960 C CA . ASP A 1 632 ? 5.278 -13.718 43.789 1.00 33.62 632 ASP A CA 1
ATOM 4961 C C . ASP A 1 632 ? 5.689 -14.081 42.344 1.00 33.62 632 ASP A C 1
ATOM 4963 O O . ASP A 1 632 ? 5.576 -13.297 41.394 1.00 33.62 632 ASP A O 1
ATOM 4967 N N . SER A 1 633 ? 6.093 -15.343 42.144 1.00 33.38 633 SER A N 1
ATOM 4968 C CA . SER A 1 633 ? 6.447 -15.890 40.832 1.00 33.38 633 SER A CA 1
ATOM 4969 C C . SER A 1 633 ? 5.267 -15.913 39.844 1.00 33.38 633 SER A C 1
ATOM 4971 O O . SER A 1 633 ? 5.455 -15.630 38.654 1.00 33.38 633 SER A O 1
ATOM 4973 N N . LYS A 1 634 ? 4.052 -16.195 40.336 1.00 31.86 634 LYS A N 1
ATOM 4974 C CA . LYS A 1 634 ? 2.818 -16.231 39.538 1.00 31.86 634 LYS A CA 1
ATOM 4975 C C . LYS A 1 634 ? 2.300 -14.820 39.277 1.00 31.86 634 LYS A C 1
ATOM 4977 O O . LYS A 1 634 ? 1.998 -14.520 38.127 1.00 31.86 634 LYS A O 1
ATOM 4982 N N . SER A 1 635 ? 2.316 -13.952 40.292 1.00 31.06 635 SER A N 1
ATOM 4983 C CA . SER A 1 635 ? 1.919 -12.534 40.205 1.00 31.06 635 SER A CA 1
ATOM 4984 C C . SER A 1 635 ? 2.576 -11.794 39.024 1.00 31.06 635 SER A C 1
ATOM 4986 O O . SER A 1 635 ? 1.900 -11.165 38.204 1.00 31.06 635 SER A O 1
ATOM 4988 N N . LYS A 1 636 ? 3.897 -11.951 38.850 1.00 36.72 636 LYS A N 1
ATOM 4989 C CA . LYS A 1 636 ? 4.638 -11.350 37.722 1.00 36.72 636 LYS A CA 1
ATOM 4990 C C . LYS A 1 636 ? 4.343 -11.959 36.344 1.00 36.72 636 LYS A C 1
ATOM 4992 O O . LYS A 1 636 ? 4.608 -11.305 35.345 1.00 36.72 636 LYS A O 1
ATOM 4997 N N . SER A 1 637 ? 3.817 -13.183 36.267 1.00 34.94 637 SER A N 1
ATOM 4998 C CA . SER A 1 637 ? 3.416 -13.816 34.998 1.00 34.94 637 SER A CA 1
ATOM 4999 C C . SER A 1 637 ? 1.963 -13.484 34.637 1.00 34.94 637 SER A C 1
ATOM 5001 O O . SER A 1 637 ? 1.662 -13.227 33.472 1.00 34.94 637 SER A O 1
ATOM 5003 N N . THR A 1 638 ? 1.066 -13.391 35.625 1.00 38.50 638 THR A N 1
ATOM 5004 C CA . THR A 1 638 ? -0.306 -12.922 35.393 1.00 38.50 638 THR A CA 1
ATOM 5005 C C . THR A 1 638 ? -0.318 -11.473 34.932 1.00 38.50 638 THR A C 1
ATOM 5007 O O . THR A 1 638 ? -0.865 -11.217 33.870 1.00 38.50 638 THR A O 1
ATOM 5010 N N . THR A 1 639 ? 0.382 -10.564 35.619 1.00 39.44 639 THR A N 1
ATOM 5011 C CA . THR A 1 639 ? 0.474 -9.142 35.213 1.00 39.44 639 THR A CA 1
ATOM 5012 C C . THR A 1 639 ? 1.169 -8.926 33.858 1.00 39.44 639 THR A C 1
ATOM 5014 O O . THR A 1 639 ? 0.902 -7.941 33.173 1.00 39.44 639 THR A O 1
ATOM 5017 N N . LEU A 1 640 ? 2.032 -9.855 33.430 1.00 40.66 640 LEU A N 1
ATOM 5018 C CA . LEU A 1 640 ? 2.645 -9.879 32.094 1.00 40.66 640 LEU A CA 1
ATOM 5019 C C . LEU A 1 640 ? 1.604 -10.225 31.012 1.00 40.66 640 LEU A C 1
ATOM 5021 O O . LEU A 1 640 ? 1.496 -9.526 30.005 1.00 40.66 640 LEU A O 1
ATOM 5025 N N . LEU A 1 641 ? 0.814 -11.280 31.231 1.00 47.22 641 LEU A N 1
ATOM 5026 C CA . LEU A 1 641 ? -0.255 -11.712 30.319 1.00 47.22 641 LEU A CA 1
ATOM 5027 C C . LEU A 1 641 ? -1.456 -10.749 30.313 1.00 47.22 641 LEU A C 1
ATOM 5029 O O . LEU A 1 641 ? -2.120 -10.600 29.292 1.00 47.22 641 LEU A O 1
ATOM 5033 N N . GLU A 1 642 ? -1.717 -10.091 31.439 1.00 46.03 642 GLU A N 1
ATOM 5034 C CA . GLU A 1 642 ? -2.766 -9.088 31.629 1.00 46.03 642 GLU A CA 1
ATOM 5035 C C . GLU A 1 642 ? -2.464 -7.822 30.821 1.00 46.03 642 GLU A C 1
ATOM 5037 O O . GLU A 1 642 ? -3.306 -7.404 30.032 1.00 46.03 642 GLU A O 1
ATOM 5042 N N . LYS A 1 643 ? -1.220 -7.321 30.854 1.00 42.62 643 LYS A N 1
ATOM 5043 C CA . LYS A 1 643 ? -0.785 -6.220 29.975 1.00 42.62 643 LYS A CA 1
ATOM 5044 C C . LYS A 1 643 ? -0.909 -6.541 28.487 1.00 42.62 643 LYS A C 1
ATOM 5046 O O . LYS A 1 643 ? -1.356 -5.691 27.731 1.00 42.62 643 LYS A O 1
ATOM 5051 N N . LEU A 1 644 ? -0.599 -7.770 28.059 1.00 40.81 644 LEU A N 1
ATOM 5052 C CA . LEU A 1 644 ? -0.860 -8.191 26.670 1.00 40.81 644 LEU A CA 1
ATOM 5053 C C . LEU A 1 644 ? -2.361 -8.215 26.334 1.00 40.81 644 LEU A C 1
ATOM 5055 O O . LEU A 1 644 ? -2.730 -8.003 25.184 1.00 40.81 644 LEU A O 1
ATOM 5059 N N . SER A 1 645 ? -3.227 -8.451 27.323 1.00 43.84 645 SER A N 1
ATOM 5060 C CA . SER A 1 645 ? -4.680 -8.370 27.152 1.00 43.84 645 SER A CA 1
ATOM 5061 C C . SER A 1 645 ? -5.199 -6.925 27.104 1.00 43.84 645 SER A C 1
ATOM 5063 O O . SER A 1 645 ? -6.227 -6.690 26.473 1.00 43.84 645 SER A O 1
ATOM 5065 N N . GLU A 1 646 ? -4.514 -5.967 27.737 1.00 40.34 646 GLU A N 1
ATOM 5066 C CA . GLU A 1 646 ? -4.815 -4.526 27.657 1.00 40.34 646 GLU A CA 1
ATOM 5067 C C . GLU A 1 646 ? -4.285 -3.896 26.349 1.00 40.34 646 GLU A C 1
ATOM 5069 O O . GLU A 1 646 ? -4.999 -3.145 25.678 1.00 40.34 646 GLU A O 1
ATOM 5074 N N . ASP A 1 647 ? -3.068 -4.272 25.934 1.00 40.41 647 ASP A N 1
ATOM 5075 C CA . ASP A 1 647 ? -2.410 -3.858 24.681 1.00 40.41 647 ASP A CA 1
ATOM 5076 C C . ASP A 1 647 ? -2.976 -4.561 23.421 1.00 40.41 647 ASP A C 1
ATOM 5078 O O . ASP A 1 647 ? -2.484 -4.336 22.310 1.00 40.41 647 ASP A O 1
ATOM 5082 N N . GLY A 1 648 ? -4.025 -5.385 23.558 1.00 51.91 648 GLY A N 1
ATOM 5083 C CA . GLY A 1 648 ? -4.691 -6.170 22.502 1.00 51.91 648 GLY A CA 1
ATOM 5084 C C . GLY A 1 648 ? -5.466 -5.346 21.458 1.00 51.91 648 GLY A C 1
ATOM 5085 O O . GLY A 1 648 ? -6.625 -5.624 21.154 1.00 51.91 648 GLY A O 1
ATOM 5086 N N . GLN A 1 649 ? -4.847 -4.295 20.923 1.00 57.75 649 GLN A N 1
ATOM 5087 C CA . GLN A 1 649 ? -5.456 -3.249 20.098 1.00 57.75 649 GLN A CA 1
ATOM 5088 C C . GLN A 1 649 ? -5.390 -3.523 18.585 1.00 57.75 649 GLN A C 1
ATOM 5090 O O . GLN A 1 649 ? -6.025 -2.804 17.810 1.00 57.75 649 GLN A O 1
ATOM 5095 N N . ALA A 1 650 ? -4.651 -4.537 18.122 1.00 56.75 650 ALA A N 1
ATOM 5096 C CA . ALA A 1 650 ? -4.386 -4.734 16.697 1.00 56.75 650 ALA A CA 1
ATOM 5097 C C . ALA A 1 650 ? -5.570 -5.349 15.933 1.00 56.75 650 ALA A C 1
ATOM 5099 O O . ALA A 1 650 ? -6.086 -6.415 16.284 1.00 56.75 650 ALA A O 1
ATOM 5100 N N . THR A 1 651 ? -5.969 -4.720 14.824 1.00 69.62 651 THR A N 1
ATOM 5101 C CA . THR A 1 651 ? -6.970 -5.302 13.918 1.00 69.62 651 THR A CA 1
ATOM 5102 C C . THR A 1 651 ? -6.398 -6.524 13.189 1.00 69.62 651 THR A C 1
ATOM 5104 O O . THR A 1 651 ? -5.192 -6.635 12.958 1.00 69.62 651 THR A O 1
ATOM 5107 N N . THR A 1 652 ? -7.256 -7.456 12.766 1.00 74.62 652 THR A N 1
ATOM 5108 C CA . THR A 1 652 ? -6.800 -8.702 12.118 1.00 74.62 652 THR A CA 1
ATOM 5109 C C . THR A 1 652 ? -6.104 -8.491 10.773 1.00 74.62 652 THR A C 1
ATOM 5111 O O . THR A 1 652 ? -5.380 -9.373 10.325 1.00 74.62 652 THR A O 1
ATOM 5114 N N . MET A 1 653 ? -6.318 -7.345 10.123 1.00 61.09 653 MET A N 1
ATOM 5115 C CA . MET A 1 653 ? -5.666 -7.000 8.856 1.00 61.09 653 MET A CA 1
ATOM 5116 C C . MET A 1 653 ? -4.372 -6.199 9.060 1.00 61.09 653 MET A C 1
ATOM 5118 O O . MET A 1 653 ? -3.436 -6.341 8.285 1.00 61.09 653 MET A O 1
ATOM 5122 N N . LEU A 1 654 ? -4.260 -5.431 10.146 1.00 60.19 654 LEU A N 1
ATOM 5123 C CA . LEU A 1 654 ? -2.981 -4.875 10.597 1.00 60.19 654 LEU A CA 1
ATOM 5124 C C . LEU A 1 654 ? -2.009 -6.001 10.998 1.00 60.19 654 LEU A C 1
ATOM 5126 O O . LEU A 1 654 ? -0.834 -5.968 10.643 1.00 60.19 654 LEU A O 1
ATOM 5130 N N . ALA A 1 655 ? -2.518 -7.047 11.657 1.00 69.25 655 ALA A N 1
ATOM 5131 C CA . ALA A 1 655 ? -1.770 -8.281 11.888 1.00 69.25 655 ALA A CA 1
ATOM 5132 C C . ALA A 1 655 ? -1.371 -8.981 10.571 1.00 69.25 655 ALA A C 1
ATOM 5134 O O . ALA A 1 655 ? -0.231 -9.418 10.452 1.00 69.25 655 ALA A O 1
ATOM 5135 N N . LEU A 1 656 ? -2.263 -9.028 9.568 1.00 79.12 656 LEU A N 1
ATOM 5136 C CA . LEU A 1 656 ? -1.970 -9.583 8.237 1.00 79.12 656 LEU A CA 1
ATOM 5137 C C . LEU A 1 656 ? -0.806 -8.853 7.554 1.00 79.12 656 LEU A C 1
ATOM 5139 O O . LEU A 1 656 ? 0.163 -9.501 7.166 1.00 79.12 656 LEU A O 1
ATOM 5143 N N . TRP A 1 657 ? -0.862 -7.520 7.471 1.00 68.94 657 TRP A N 1
ATOM 5144 C CA . TRP A 1 657 ? 0.224 -6.715 6.903 1.00 68.94 657 TRP A CA 1
ATOM 5145 C C . TRP A 1 657 ? 1.543 -6.912 7.648 1.00 68.94 657 TRP A C 1
ATOM 5147 O O . TRP A 1 657 ? 2.575 -7.082 7.007 1.00 68.94 657 TRP A O 1
ATOM 5157 N N . ASN A 1 658 ? 1.519 -6.970 8.982 1.00 71.94 658 ASN A N 1
ATOM 5158 C CA . ASN A 1 658 ? 2.723 -7.211 9.779 1.00 71.94 658 ASN A CA 1
ATOM 5159 C C . ASN A 1 658 ? 3.303 -8.625 9.589 1.00 71.94 658 ASN A C 1
ATOM 5161 O O . ASN A 1 658 ? 4.518 -8.784 9.665 1.00 71.94 658 ASN A O 1
ATOM 5165 N N . MET A 1 659 ? 2.484 -9.642 9.298 1.00 78.88 659 MET A N 1
ATOM 5166 C CA . MET A 1 659 ? 2.992 -10.968 8.922 1.00 78.88 659 MET A CA 1
ATOM 5167 C C . MET A 1 659 ? 3.581 -10.967 7.509 1.00 78.88 659 MET A C 1
ATOM 5169 O O . MET A 1 659 ? 4.708 -11.417 7.335 1.00 78.88 659 MET A O 1
ATOM 5173 N N . ILE A 1 660 ? 2.876 -10.401 6.523 1.00 78.94 660 ILE A N 1
ATOM 5174 C CA . ILE A 1 660 ? 3.351 -10.270 5.132 1.00 78.94 660 ILE A CA 1
ATOM 5175 C C . ILE A 1 660 ? 4.706 -9.544 5.084 1.00 78.94 660 ILE A C 1
ATOM 5177 O O . ILE A 1 660 ? 5.662 -10.053 4.504 1.00 78.94 660 ILE A O 1
ATOM 5181 N N . ASN A 1 661 ? 4.807 -8.408 5.780 1.00 73.69 661 ASN A N 1
ATOM 5182 C CA . ASN A 1 661 ? 6.033 -7.640 6.001 1.00 73.69 661 ASN A CA 1
ATOM 5183 C C . ASN A 1 661 ? 7.192 -8.532 6.479 1.00 73.69 661 ASN A C 1
ATOM 5185 O O . ASN A 1 661 ? 8.242 -8.597 5.845 1.00 73.69 661 ASN A O 1
ATOM 5189 N N . MET A 1 662 ? 6.974 -9.299 7.550 1.00 74.31 662 MET A N 1
ATOM 5190 C CA . MET A 1 662 ? 8.029 -10.100 8.178 1.00 74.31 662 MET A CA 1
ATOM 5191 C C . MET A 1 662 ? 8.465 -11.325 7.364 1.00 74.31 662 MET A C 1
ATOM 5193 O O . MET A 1 662 ? 9.604 -11.759 7.500 1.00 74.31 662 MET A O 1
ATOM 5197 N N . ILE A 1 663 ? 7.617 -11.852 6.475 1.00 80.06 663 ILE A N 1
ATOM 5198 C CA . ILE A 1 663 ? 7.993 -12.929 5.538 1.00 80.06 663 ILE A CA 1
ATOM 5199 C C . ILE A 1 663 ? 8.710 -12.348 4.287 1.00 80.06 663 ILE A C 1
ATOM 5201 O O . ILE A 1 663 ? 9.402 -13.073 3.571 1.00 80.06 663 ILE A O 1
ATOM 5205 N N . PHE A 1 664 ? 8.617 -11.033 4.037 1.00 76.56 664 PHE A N 1
ATOM 5206 C CA . PHE A 1 664 ? 9.367 -10.322 2.986 1.00 76.56 664 PHE A CA 1
ATOM 5207 C C . PHE A 1 664 ? 10.664 -9.632 3.462 1.00 76.56 664 PHE A C 1
ATOM 5209 O O . PHE A 1 664 ? 11.506 -9.299 2.624 1.00 76.56 664 PHE A O 1
ATOM 5216 N N . VAL A 1 665 ? 10.843 -9.419 4.772 1.00 62.06 665 VAL A N 1
ATOM 5217 C CA . VAL A 1 665 ? 11.750 -8.401 5.355 1.00 62.06 665 VAL A CA 1
ATOM 5218 C C . VAL A 1 665 ? 13.233 -8.487 4.957 1.00 62.06 665 VAL A C 1
ATOM 5220 O O . VAL A 1 665 ? 13.935 -7.482 5.022 1.00 62.06 665 VAL A O 1
ATOM 5223 N N . SER A 1 666 ? 13.721 -9.644 4.505 1.00 58.41 666 SER A N 1
ATOM 5224 C CA . SER A 1 666 ? 15.141 -9.875 4.182 1.00 58.41 666 SER A CA 1
ATOM 5225 C C . SER A 1 666 ? 15.472 -9.763 2.684 1.00 58.41 666 SER A C 1
ATOM 5227 O O . SER A 1 666 ? 16.260 -10.563 2.180 1.00 58.41 666 SER A O 1
ATOM 5229 N N . THR A 1 667 ? 14.805 -8.855 1.950 1.00 66.00 667 THR A N 1
ATOM 5230 C CA . THR A 1 667 ? 14.926 -8.676 0.475 1.00 66.00 667 THR A CA 1
ATOM 5231 C C . THR A 1 667 ? 14.772 -9.969 -0.345 1.00 66.00 667 THR A C 1
ATOM 5233 O O . THR A 1 667 ? 15.163 -10.041 -1.509 1.00 66.00 667 THR A O 1
ATOM 5236 N N . SER A 1 668 ? 14.162 -11.005 0.235 1.00 80.00 668 SER A N 1
ATOM 5237 C CA . SER A 1 668 ? 14.329 -12.391 -0.218 1.00 80.00 668 SER A CA 1
ATOM 5238 C C . SER A 1 668 ? 13.704 -12.683 -1.586 1.00 80.00 668 SER A C 1
ATOM 5240 O O . SER A 1 668 ? 14.179 -13.564 -2.299 1.00 80.00 668 SER A O 1
ATOM 5242 N N . VAL A 1 669 ? 12.712 -11.885 -1.997 1.00 87.50 669 VAL A N 1
ATOM 5243 C CA . VAL A 1 669 ? 12.122 -11.885 -3.348 1.00 87.50 669 VAL A CA 1
ATOM 5244 C C . VAL A 1 669 ? 13.191 -11.693 -4.432 1.00 87.50 669 VAL A C 1
ATOM 5246 O O . VAL A 1 669 ? 13.149 -12.379 -5.449 1.00 87.50 669 VAL A O 1
ATOM 5249 N N . LEU A 1 670 ? 14.199 -10.842 -4.192 1.00 88.44 670 LEU A N 1
ATOM 5250 C CA . LEU A 1 670 ? 15.269 -10.546 -5.157 1.00 88.44 670 LEU A CA 1
ATOM 5251 C C . LEU A 1 670 ? 16.194 -11.745 -5.432 1.00 88.44 670 LEU A C 1
ATOM 5253 O O . LEU A 1 670 ? 16.938 -11.726 -6.413 1.00 88.44 670 LEU A O 1
ATOM 5257 N N . ALA A 1 671 ? 16.152 -12.763 -4.567 1.00 91.44 671 ALA A N 1
ATOM 5258 C CA . ALA A 1 671 ? 16.935 -13.990 -4.665 1.00 91.44 671 ALA A CA 1
ATOM 5259 C C . ALA A 1 671 ? 16.130 -15.186 -5.209 1.00 91.44 671 ALA A C 1
ATOM 5261 O O . ALA A 1 671 ? 16.728 -16.200 -5.562 1.00 91.44 671 ALA A O 1
ATOM 5262 N N . MET A 1 672 ? 14.793 -15.096 -5.298 1.00 92.62 672 MET A N 1
ATOM 5263 C CA . MET A 1 672 ? 13.947 -16.200 -5.784 1.00 92.62 672 MET A CA 1
ATOM 5264 C C . MET A 1 672 ? 14.298 -16.655 -7.214 1.00 92.62 672 MET A C 1
ATOM 5266 O O . MET A 1 672 ? 14.410 -17.865 -7.413 1.00 92.62 672 MET A O 1
ATOM 5270 N N . PRO A 1 673 ? 14.569 -15.759 -8.190 1.00 93.50 673 PRO A N 1
ATOM 5271 C CA . PRO A 1 673 ? 14.967 -16.184 -9.536 1.00 93.50 673 PRO A CA 1
ATOM 5272 C C . PRO A 1 673 ? 16.295 -16.953 -9.532 1.00 93.50 673 PRO A C 1
ATOM 5274 O O . PRO A 1 673 ? 16.446 -17.945 -10.238 1.00 93.50 673 PRO A O 1
ATOM 5277 N N . TYR A 1 674 ? 17.245 -16.543 -8.684 1.00 94.06 674 TYR A N 1
ATOM 5278 C CA . TYR A 1 674 ? 18.535 -17.218 -8.531 1.00 94.06 674 TYR A CA 1
ATOM 5279 C C . TYR A 1 674 ? 18.410 -18.571 -7.819 1.00 94.06 674 TYR A C 1
ATOM 5281 O O . TYR A 1 674 ? 19.088 -19.527 -8.186 1.00 94.06 674 TYR A O 1
ATOM 5289 N N . ALA A 1 675 ? 17.504 -18.692 -6.844 1.00 94.25 675 ALA A N 1
ATOM 5290 C CA . ALA A 1 675 ? 17.177 -19.981 -6.246 1.00 94.25 675 ALA A CA 1
ATOM 5291 C C . ALA A 1 675 ? 16.578 -20.945 -7.286 1.00 94.25 675 ALA A C 1
ATOM 5293 O O . ALA A 1 675 ? 16.939 -22.123 -7.299 1.00 94.25 675 ALA A O 1
ATOM 5294 N N . ILE A 1 676 ? 15.722 -20.460 -8.192 1.00 94.06 676 ILE A N 1
ATOM 5295 C CA . ILE A 1 676 ? 15.175 -21.283 -9.281 1.00 94.06 676 ILE A CA 1
ATOM 5296 C C . ILE A 1 676 ? 16.261 -21.659 -10.289 1.00 94.06 676 ILE A C 1
ATOM 5298 O O . ILE A 1 676 ? 16.381 -22.833 -10.619 1.00 94.06 676 ILE A O 1
ATOM 5302 N N . PHE A 1 677 ? 17.130 -20.725 -10.680 1.00 93.00 677 PHE A N 1
ATOM 5303 C CA . PHE A 1 677 ? 18.299 -21.035 -11.507 1.00 93.00 677 PHE A CA 1
ATOM 5304 C C . PHE A 1 677 ? 19.195 -22.130 -10.884 1.00 93.00 677 PHE A C 1
ATOM 5306 O O . PHE A 1 677 ? 19.616 -23.049 -11.581 1.00 93.00 677 PHE A O 1
ATOM 5313 N N . LEU A 1 678 ? 19.436 -22.099 -9.567 1.00 92.44 678 LEU A N 1
ATOM 5314 C CA . LEU A 1 678 ? 20.243 -23.118 -8.879 1.00 92.44 678 LEU A CA 1
ATOM 5315 C C . LEU A 1 678 ? 19.545 -24.479 -8.710 1.00 92.44 678 LEU A C 1
ATOM 5317 O O . LEU A 1 678 ? 20.229 -25.499 -8.657 1.00 92.44 678 LEU A O 1
ATOM 5321 N N . GLY A 1 679 ? 18.219 -24.525 -8.558 1.00 91.12 679 GLY A N 1
ATOM 5322 C CA . GLY A 1 679 ? 17.479 -25.770 -8.294 1.00 91.12 679 GLY A CA 1
ATOM 5323 C C . GLY A 1 679 ? 16.698 -26.336 -9.485 1.00 91.12 679 GLY A C 1
ATOM 5324 O O . GLY A 1 679 ? 16.134 -27.427 -9.373 1.00 91.12 679 GLY A O 1
ATOM 5325 N N . GLY A 1 680 ? 16.648 -25.613 -10.604 1.00 90.69 680 GLY A N 1
ATOM 5326 C CA . GLY A 1 680 ? 15.819 -25.933 -11.762 1.00 90.69 680 GLY A CA 1
ATOM 5327 C C . GLY A 1 680 ? 14.322 -25.941 -11.443 1.00 90.69 680 GLY A C 1
ATOM 5328 O O . GLY A 1 680 ? 13.868 -25.373 -10.445 1.00 90.69 680 GLY A O 1
ATOM 5329 N N . PHE A 1 681 ? 13.541 -26.662 -12.251 1.00 89.81 681 PHE A N 1
ATOM 5330 C CA . PHE A 1 681 ? 12.095 -26.839 -12.042 1.00 89.81 681 PHE A CA 1
ATOM 5331 C C . PHE A 1 681 ? 11.716 -27.335 -10.631 1.00 89.81 681 PHE A C 1
ATOM 5333 O O . PHE A 1 681 ? 10.672 -26.951 -10.105 1.00 89.81 681 PHE A O 1
ATOM 5340 N N . ALA A 1 682 ? 12.572 -28.121 -9.966 1.00 91.44 682 ALA A N 1
ATOM 5341 C CA . ALA A 1 682 ? 12.311 -28.593 -8.604 1.00 91.44 682 ALA A CA 1
ATOM 5342 C C . ALA A 1 682 ? 12.217 -27.447 -7.577 1.00 91.44 682 ALA A C 1
ATOM 5344 O O . ALA A 1 682 ? 11.477 -27.559 -6.601 1.00 91.44 682 ALA A O 1
ATOM 5345 N N . ALA A 1 683 ? 12.909 -26.324 -7.799 1.00 93.19 683 ALA A N 1
ATOM 5346 C CA . ALA A 1 683 ? 12.836 -25.158 -6.919 1.00 93.19 683 ALA A CA 1
ATOM 5347 C C . ALA A 1 683 ? 11.476 -24.441 -6.974 1.00 93.19 683 ALA A C 1
ATOM 5349 O O . ALA A 1 683 ? 11.046 -23.895 -5.960 1.00 93.19 683 ALA A O 1
ATOM 5350 N N . LEU A 1 684 ? 10.769 -24.477 -8.112 1.00 91.69 684 LEU A N 1
ATOM 5351 C CA . LEU A 1 684 ? 9.416 -23.915 -8.231 1.00 91.69 684 LEU A CA 1
ATOM 5352 C C . LEU A 1 684 ? 8.440 -24.653 -7.304 1.00 91.69 684 LEU A C 1
ATOM 5354 O O . LEU A 1 684 ? 7.739 -24.021 -6.515 1.00 91.69 684 LEU A O 1
ATOM 5358 N N . PHE A 1 685 ? 8.471 -25.990 -7.322 1.00 93.31 685 PHE A N 1
ATOM 5359 C CA . PHE A 1 685 ? 7.728 -26.819 -6.367 1.00 93.31 685 PHE A CA 1
ATOM 5360 C C . PHE A 1 685 ? 8.170 -26.549 -4.918 1.00 93.31 685 PHE A C 1
ATOM 5362 O O . PHE A 1 685 ? 7.336 -26.415 -4.025 1.00 93.31 685 PHE A O 1
ATOM 5369 N N . LEU A 1 686 ? 9.476 -26.401 -4.680 1.00 93.81 686 LEU A N 1
ATOM 5370 C CA . LEU A 1 686 ? 10.051 -26.170 -3.352 1.00 93.81 686 LEU A CA 1
ATOM 5371 C C . LEU A 1 686 ? 9.618 -24.826 -2.734 1.00 93.81 686 LEU A C 1
ATOM 5373 O O . LEU A 1 686 ? 9.363 -24.771 -1.531 1.00 93.81 686 LEU A O 1
ATOM 5377 N N . ILE A 1 687 ? 9.457 -23.763 -3.534 1.00 95.19 687 ILE A N 1
ATOM 5378 C CA . ILE A 1 687 ? 8.909 -22.467 -3.083 1.00 95.19 687 ILE A CA 1
ATOM 5379 C C . ILE A 1 687 ? 7.479 -22.624 -2.549 1.00 95.19 687 ILE A C 1
ATOM 5381 O O . ILE A 1 687 ? 7.163 -22.038 -1.508 1.00 95.19 687 ILE A O 1
ATOM 5385 N N . LEU A 1 688 ? 6.642 -23.420 -3.226 1.00 95.69 688 LEU A N 1
ATOM 5386 C CA . LEU A 1 688 ? 5.268 -23.716 -2.806 1.00 95.69 688 LEU A CA 1
ATOM 5387 C C . LEU A 1 688 ? 5.248 -24.627 -1.568 1.00 95.69 688 LEU A C 1
ATOM 5389 O O . LEU A 1 688 ? 4.602 -24.310 -0.571 1.00 95.69 688 LEU A O 1
ATOM 5393 N N . PHE A 1 689 ? 6.012 -25.723 -1.604 1.00 95.56 689 PHE A N 1
ATOM 5394 C CA . PHE A 1 689 ? 6.079 -26.723 -0.538 1.00 95.56 689 PHE A CA 1
ATOM 5395 C C . PHE A 1 689 ? 6.603 -26.137 0.779 1.00 95.56 689 PHE A C 1
ATOM 5397 O O . PHE A 1 689 ? 5.989 -26.335 1.827 1.00 95.56 689 PHE A O 1
ATOM 5404 N N . ILE A 1 690 ? 7.684 -25.347 0.748 1.00 95.38 690 ILE A N 1
ATOM 5405 C CA . ILE A 1 690 ? 8.174 -24.661 1.951 1.00 95.38 690 ILE A CA 1
ATOM 5406 C C . ILE A 1 690 ? 7.194 -23.576 2.407 1.00 95.38 690 ILE A C 1
ATOM 5408 O O . ILE A 1 690 ? 7.008 -23.435 3.614 1.00 95.38 690 ILE A O 1
ATOM 5412 N N . GLY A 1 691 ? 6.506 -22.871 1.502 1.00 94.06 691 GLY A N 1
ATOM 5413 C CA . GLY A 1 691 ? 5.423 -21.949 1.870 1.00 94.06 691 GLY A CA 1
ATOM 5414 C C . GLY A 1 691 ? 4.324 -22.636 2.692 1.00 94.06 691 GLY A C 1
ATOM 5415 O O . GLY A 1 691 ? 3.983 -22.182 3.781 1.00 94.06 691 GLY A O 1
ATOM 5416 N N . PHE A 1 692 ? 3.852 -23.793 2.225 1.00 95.81 692 PHE A N 1
ATOM 5417 C CA . PHE A 1 692 ? 2.846 -24.613 2.907 1.00 95.81 692 PHE A CA 1
ATOM 5418 C C . PHE A 1 692 ? 3.337 -25.186 4.248 1.00 95.81 692 PHE A C 1
ATOM 5420 O O . PHE A 1 692 ? 2.644 -25.078 5.262 1.00 95.81 692 PHE A O 1
ATOM 5427 N N . LEU A 1 693 ? 4.553 -25.746 4.298 1.00 95.88 693 LEU A N 1
ATOM 5428 C CA . LEU A 1 693 ? 5.124 -26.247 5.552 1.00 95.88 693 LEU A CA 1
ATOM 5429 C C . LEU A 1 693 ? 5.311 -25.128 6.585 1.00 95.88 693 LEU A C 1
ATOM 5431 O O . LEU A 1 693 ? 5.019 -25.327 7.764 1.00 95.88 693 LEU A O 1
ATOM 5435 N N . THR A 1 694 ? 5.777 -23.952 6.159 1.00 94.25 694 THR A N 1
ATOM 5436 C CA . THR A 1 694 ? 6.036 -22.827 7.071 1.00 94.25 694 THR A CA 1
ATOM 5437 C C . THR A 1 694 ? 4.759 -22.158 7.582 1.00 94.25 694 THR A C 1
ATOM 5439 O O . THR A 1 694 ? 4.729 -21.715 8.735 1.00 94.25 694 THR A O 1
ATOM 5442 N N . ASP A 1 695 ? 3.680 -22.191 6.800 1.00 95.31 695 ASP A N 1
ATOM 5443 C CA . ASP A 1 695 ? 2.330 -21.855 7.254 1.00 95.31 695 ASP A CA 1
ATOM 5444 C C . ASP A 1 695 ? 1.834 -22.832 8.336 1.00 95.31 695 ASP A C 1
ATOM 5446 O O . ASP A 1 695 ? 1.454 -22.406 9.431 1.00 95.31 695 ASP A O 1
ATOM 5450 N N . ILE A 1 696 ? 1.938 -24.149 8.112 1.00 95.06 696 ILE A N 1
ATOM 5451 C CA . ILE A 1 696 ? 1.579 -25.161 9.123 1.00 95.06 696 ILE A CA 1
ATOM 5452 C C . ILE A 1 696 ? 2.349 -24.927 10.429 1.00 95.06 696 ILE A C 1
ATOM 5454 O O . ILE A 1 696 ? 1.736 -24.835 11.498 1.00 95.06 696 ILE A O 1
ATOM 5458 N N . THR A 1 697 ? 3.675 -24.776 10.376 1.00 95.88 697 THR A N 1
ATOM 5459 C CA . THR A 1 697 ? 4.487 -24.596 11.590 1.00 95.88 697 THR A CA 1
ATOM 5460 C C . THR A 1 697 ? 4.219 -23.272 12.305 1.00 95.88 697 THR A C 1
ATOM 5462 O O . THR A 1 697 ? 4.356 -23.216 13.530 1.00 95.88 697 THR A O 1
ATOM 5465 N N . SER A 1 698 ? 3.740 -22.234 11.605 1.00 94.00 698 SER A N 1
ATOM 5466 C CA . SER A 1 698 ? 3.247 -20.999 12.234 1.00 94.00 698 SER A CA 1
ATOM 5467 C C . SER A 1 698 ? 2.046 -21.265 13.158 1.00 94.00 698 SER A C 1
ATOM 5469 O O . SER A 1 698 ? 1.999 -20.794 14.300 1.00 94.00 698 SER A O 1
ATOM 5471 N N . VAL A 1 699 ? 1.112 -22.115 12.711 1.00 94.25 699 VAL A N 1
ATOM 5472 C CA . VAL A 1 699 ? -0.074 -22.522 13.475 1.00 94.25 699 VAL A CA 1
ATOM 5473 C C . VAL A 1 699 ? 0.296 -23.452 14.634 1.00 94.25 699 VAL A C 1
ATOM 5475 O O . VAL A 1 699 ? -0.280 -23.319 15.719 1.00 94.25 699 VAL A O 1
ATOM 5478 N N . LEU A 1 700 ? 1.272 -24.352 14.453 1.00 93.88 700 LEU A N 1
ATOM 5479 C CA . LEU A 1 700 ? 1.797 -25.200 15.535 1.00 93.88 700 LEU A CA 1
ATOM 5480 C C . LEU A 1 700 ? 2.463 -24.360 16.638 1.00 93.88 700 LEU A C 1
ATOM 5482 O O . LEU A 1 700 ? 2.171 -24.558 17.822 1.00 93.88 700 LEU A O 1
ATOM 5486 N N . LEU A 1 701 ? 3.288 -23.375 16.260 1.00 93.06 701 LEU A N 1
ATOM 5487 C CA . LEU A 1 701 ? 3.996 -22.484 17.184 1.00 93.06 701 LEU A CA 1
ATOM 5488 C C . LEU A 1 701 ? 3.034 -21.650 18.038 1.00 93.06 701 LEU A C 1
ATOM 5490 O O . LEU A 1 701 ? 3.118 -21.682 19.267 1.00 93.06 701 LEU A O 1
ATOM 5494 N N . VAL A 1 702 ? 2.068 -20.958 17.421 1.00 90.00 702 VAL A N 1
ATOM 5495 C CA . VAL A 1 702 ? 1.012 -20.256 18.178 1.00 90.00 702 VAL A CA 1
ATOM 5496 C C . VAL A 1 702 ? 0.174 -21.246 18.991 1.00 90.00 702 VAL A C 1
ATOM 5498 O O . VAL A 1 702 ? -0.247 -20.949 20.109 1.00 90.00 702 VAL A O 1
ATOM 5501 N N . GLY A 1 703 ? 0.008 -22.474 18.498 1.00 89.00 703 GLY A N 1
ATOM 5502 C CA . GLY A 1 703 ? -0.567 -23.581 19.251 1.00 89.00 703 GLY A CA 1
ATOM 5503 C C . GLY A 1 703 ? 0.156 -23.906 20.567 1.00 89.00 703 GLY A C 1
ATOM 5504 O O . GLY A 1 703 ? -0.497 -24.456 21.453 1.00 89.00 703 GLY A O 1
ATOM 5505 N N . CYS A 1 704 ? 1.442 -23.580 20.727 1.00 90.38 704 CYS A N 1
ATOM 5506 C CA . CYS A 1 704 ? 2.235 -23.840 21.939 1.00 90.38 704 CYS A CA 1
ATOM 5507 C C . CYS A 1 704 ? 2.096 -22.751 23.022 1.00 90.38 704 CYS A C 1
ATOM 5509 O O . CYS A 1 704 ? 2.373 -23.002 24.198 1.00 90.38 704 CYS A O 1
ATOM 5511 N N . LEU A 1 705 ? 1.607 -21.558 22.659 1.00 85.25 705 LEU A N 1
ATOM 5512 C CA . LEU A 1 705 ? 1.364 -20.442 23.591 1.00 85.25 705 LEU A CA 1
ATOM 5513 C C . LEU A 1 705 ? 0.204 -20.711 24.563 1.00 85.25 705 LEU A C 1
ATOM 5515 O O . LEU A 1 705 ? 0.063 -20.034 25.587 1.00 85.25 705 LEU A O 1
ATOM 5519 N N . TYR A 1 706 ? -0.635 -21.694 24.234 1.00 87.12 706 TYR A N 1
ATOM 5520 C CA . TYR A 1 706 ? -1.895 -21.979 24.904 1.00 87.12 706 TYR A CA 1
ATOM 5521 C C . TYR A 1 706 ? -1.908 -23.326 25.609 1.00 87.12 706 TYR A C 1
ATOM 5523 O O . TYR A 1 706 ? -1.366 -24.317 25.124 1.00 87.12 706 TYR A O 1
ATOM 5531 N N . GLU A 1 707 ? -2.652 -23.370 26.707 1.00 83.50 707 GLU A N 1
ATOM 5532 C CA . GLU A 1 707 ? -2.926 -24.585 27.458 1.00 83.50 707 GLU A CA 1
ATOM 5533 C C . GLU A 1 707 ? -4.409 -24.673 27.825 1.00 83.50 707 GLU A C 1
ATOM 5535 O O . GLU A 1 707 ? -5.121 -23.668 27.851 1.00 83.50 707 GLU A O 1
ATOM 5540 N N . ILE A 1 708 ? -4.890 -25.888 28.084 1.00 78.50 708 ILE A N 1
ATOM 5541 C CA . ILE A 1 708 ? -6.266 -26.136 28.521 1.00 78.50 708 ILE A CA 1
ATOM 5542 C C . ILE A 1 708 ? -6.242 -26.280 30.040 1.00 78.50 708 ILE A C 1
ATOM 5544 O O . ILE A 1 708 ? -5.624 -27.206 30.559 1.00 78.50 708 ILE A O 1
ATOM 5548 N N . SER A 1 709 ? -6.918 -25.367 30.736 1.00 72.31 709 SER A N 1
ATOM 5549 C CA . SER A 1 709 ? -7.047 -25.378 32.194 1.00 72.31 709 SER A CA 1
ATOM 5550 C C . SER A 1 709 ? -7.697 -26.686 32.670 1.00 72.31 709 SER A C 1
ATOM 5552 O O . SER A 1 709 ? -8.834 -26.953 32.277 1.00 72.31 709 SER A O 1
ATOM 5554 N N . PRO A 1 710 ? -7.062 -27.487 33.548 1.00 69.88 710 PRO A N 1
ATOM 5555 C CA . PRO A 1 710 ? -7.670 -28.724 34.040 1.00 69.88 710 PRO A CA 1
ATOM 5556 C C . PRO A 1 710 ? -8.897 -28.465 34.928 1.00 69.88 710 PRO A C 1
ATOM 5558 O O . PRO A 1 710 ? -9.781 -29.310 34.996 1.00 69.88 710 PRO A O 1
ATOM 5561 N N . LYS A 1 711 ? -8.982 -27.289 35.575 1.00 70.81 711 LYS A N 1
ATOM 5562 C CA . LYS A 1 711 ? -10.115 -26.919 36.442 1.00 70.81 711 LYS A CA 1
ATOM 5563 C C . LYS A 1 711 ? -11.314 -26.355 35.679 1.00 70.81 711 LYS A C 1
ATOM 5565 O O . LYS A 1 711 ? -12.442 -26.660 36.033 1.00 70.81 711 LYS A O 1
ATOM 5570 N N . SER A 1 712 ? -11.082 -25.524 34.661 1.00 72.31 712 SER A N 1
ATOM 5571 C CA . SER A 1 712 ? -12.158 -24.809 33.948 1.00 72.31 712 SER A CA 1
ATOM 5572 C C . SER A 1 712 ? -12.379 -25.267 32.506 1.00 72.31 712 SER A C 1
ATOM 5574 O O . SER A 1 712 ? -13.256 -24.733 31.840 1.00 72.31 712 SER A O 1
ATOM 5576 N N . ARG A 1 713 ? -11.569 -26.203 31.988 1.00 74.62 713 ARG A N 1
ATOM 5577 C CA . ARG A 1 713 ? -11.542 -26.676 30.584 1.00 74.62 713 ARG A CA 1
ATOM 5578 C C . ARG A 1 713 ? -11.339 -25.584 29.513 1.00 74.62 713 ARG A C 1
ATOM 5580 O O . ARG A 1 713 ? -11.226 -25.898 28.333 1.00 74.62 713 ARG A O 1
ATOM 5587 N N . LEU A 1 714 ? -11.205 -24.316 29.906 1.00 74.12 714 LEU A N 1
ATOM 5588 C CA . LEU A 1 714 ? -10.943 -23.188 29.015 1.00 74.12 714 LEU A CA 1
ATOM 5589 C C . LEU A 1 714 ? -9.496 -23.187 28.501 1.00 74.12 714 LEU A C 1
ATOM 5591 O O . LEU A 1 714 ? -8.546 -23.449 29.246 1.00 74.12 714 LEU A O 1
ATOM 5595 N N . ARG A 1 715 ? -9.332 -22.813 27.228 1.00 77.56 715 ARG A N 1
ATOM 5596 C CA . ARG A 1 715 ? -8.037 -22.544 26.592 1.00 77.56 715 ARG A CA 1
ATOM 5597 C C . ARG A 1 715 ? -7.513 -21.173 27.045 1.00 77.56 715 ARG A C 1
ATOM 5599 O O . ARG A 1 715 ? -8.051 -20.151 26.630 1.00 77.56 715 ARG A O 1
ATOM 5606 N N . LYS A 1 716 ? -6.446 -21.140 27.848 1.00 78.31 716 LYS A N 1
ATOM 5607 C CA . LYS A 1 716 ? -5.786 -19.908 28.324 1.00 78.31 716 LYS A CA 1
ATOM 5608 C C . LYS A 1 716 ? -4.407 -19.747 27.672 1.00 78.31 716 LYS A C 1
ATOM 5610 O O . LYS A 1 716 ? -3.721 -20.741 27.440 1.00 78.31 716 LYS A O 1
ATOM 5615 N N . ARG A 1 717 ? -3.987 -18.509 27.379 1.00 79.31 717 ARG A N 1
ATOM 5616 C CA . ARG A 1 717 ? -2.586 -18.205 27.036 1.00 79.31 717 ARG A CA 1
ATOM 5617 C C . ARG A 1 717 ? -1.734 -18.341 28.299 1.00 79.31 717 ARG A C 1
ATOM 5619 O O . ARG A 1 717 ? -2.059 -17.738 29.318 1.00 79.31 717 ARG A O 1
ATOM 5626 N N . VAL A 1 718 ? -0.673 -19.139 28.231 1.00 78.44 718 VAL A N 1
ATOM 5627 C CA . VAL A 1 718 ? 0.247 -19.395 29.356 1.00 78.44 718 VAL A CA 1
ATOM 5628 C C . VAL A 1 718 ? 1.657 -18.884 29.054 1.00 78.44 718 VAL A C 1
ATOM 5630 O O . VAL A 1 718 ? 2.407 -18.600 29.979 1.00 78.44 718 VAL A O 1
ATOM 5633 N N . ARG A 1 719 ? 2.008 -18.731 27.771 1.00 79.25 719 ARG A N 1
ATOM 5634 C CA . ARG A 1 719 ? 3.343 -18.329 27.304 1.00 79.25 719 ARG A CA 1
ATOM 5635 C C . ARG A 1 719 ? 3.196 -17.129 26.364 1.00 79.25 719 ARG A C 1
ATOM 5637 O O . ARG A 1 719 ? 2.255 -17.075 25.569 1.00 79.25 719 ARG A O 1
ATOM 5644 N N . ALA A 1 720 ? 4.074 -16.142 26.467 1.00 66.62 720 ALA A N 1
ATOM 5645 C CA . ALA A 1 720 ? 4.051 -14.930 25.659 1.00 66.62 720 ALA A CA 1
ATOM 5646 C C . ALA A 1 720 ? 4.871 -15.068 24.371 1.00 66.62 720 ALA A C 1
ATOM 5648 O O . ALA A 1 720 ? 4.394 -14.615 23.329 1.00 66.62 720 ALA A O 1
ATOM 5649 N N . SER A 1 721 ? 6.046 -15.708 24.421 1.00 73.00 721 SER A N 1
ATOM 5650 C CA . SER A 1 721 ? 7.030 -15.686 23.329 1.00 73.00 721 SER A CA 1
ATOM 5651 C C . SER A 1 721 ? 7.589 -17.052 22.907 1.00 73.00 721 SER A C 1
ATOM 5653 O O . SER A 1 721 ? 7.355 -18.078 23.543 1.00 73.00 721 SER A O 1
ATOM 5655 N N . TYR A 1 722 ? 8.370 -17.047 21.820 1.00 82.44 722 TYR A N 1
ATOM 5656 C CA . TYR A 1 722 ? 9.074 -18.219 21.290 1.00 82.44 722 TYR A CA 1
ATOM 5657 C C . TYR A 1 722 ? 10.111 -18.759 22.292 1.00 82.44 722 TYR A C 1
ATOM 5659 O O . TYR A 1 722 ? 10.096 -19.946 22.619 1.00 82.44 722 TYR A O 1
ATOM 5667 N N . ALA A 1 723 ? 10.975 -17.892 22.830 1.00 80.62 723 ALA A N 1
ATOM 5668 C CA . ALA A 1 723 ? 11.980 -18.288 23.815 1.00 80.62 723 ALA A CA 1
ATOM 5669 C C . ALA A 1 723 ? 11.353 -18.769 25.133 1.00 80.62 723 ALA A C 1
ATOM 5671 O O . ALA A 1 723 ? 11.879 -19.684 25.757 1.00 80.62 723 ALA A O 1
ATOM 5672 N N . GLU A 1 724 ? 10.186 -18.245 25.525 1.00 80.50 724 GLU A N 1
ATOM 5673 C CA . GLU A 1 724 ? 9.450 -18.731 26.699 1.00 80.50 724 GLU A CA 1
ATOM 5674 C C . GLU A 1 724 ? 8.819 -20.119 26.476 1.00 80.50 724 GLU A C 1
ATOM 5676 O O . GLU A 1 724 ? 8.791 -20.931 27.402 1.00 80.50 724 GLU A O 1
ATOM 5681 N N . ILE A 1 725 ? 8.381 -20.447 25.250 1.00 86.94 725 ILE A N 1
ATOM 5682 C CA . ILE A 1 725 ? 8.026 -21.833 24.894 1.00 86.94 725 ILE A CA 1
ATOM 5683 C C . ILE A 1 725 ? 9.249 -22.740 25.074 1.00 86.94 725 ILE A C 1
ATOM 5685 O O . ILE A 1 725 ? 9.160 -23.747 25.774 1.00 86.94 725 ILE A O 1
ATOM 5689 N N . ALA A 1 726 ? 10.400 -22.360 24.519 1.00 88.06 726 ALA A N 1
ATOM 5690 C CA . ALA A 1 726 ? 11.631 -23.140 24.631 1.00 88.06 726 ALA A CA 1
ATOM 5691 C C . ALA A 1 726 ? 12.100 -23.304 26.088 1.00 88.06 726 ALA A C 1
ATOM 5693 O O . ALA A 1 726 ? 12.477 -24.401 26.498 1.00 88.06 726 ALA A O 1
ATOM 5694 N N . ALA A 1 727 ? 12.008 -22.240 26.892 1.00 85.62 727 ALA A N 1
ATOM 5695 C CA . ALA A 1 727 ? 12.358 -22.238 28.310 1.00 85.62 727 ALA A CA 1
ATOM 5696 C C . ALA A 1 727 ? 11.445 -23.142 29.157 1.00 85.62 727 ALA A C 1
ATOM 5698 O O . ALA A 1 727 ? 11.887 -23.716 30.150 1.00 85.62 727 ALA A O 1
ATOM 5699 N N . HIS A 1 728 ? 10.179 -23.295 28.758 1.00 86.62 728 HIS A N 1
ATOM 5700 C CA . HIS A 1 728 ? 9.232 -24.210 29.394 1.00 86.62 728 HIS A CA 1
ATOM 5701 C C . HIS A 1 728 ? 9.442 -25.675 28.960 1.00 86.62 728 HIS A C 1
ATOM 5703 O O . HIS A 1 728 ? 9.083 -26.588 29.702 1.00 86.62 728 HIS A O 1
ATOM 5709 N N . VAL A 1 729 ? 9.986 -25.920 27.764 1.00 89.31 729 VAL A N 1
ATOM 5710 C CA . VAL A 1 729 ? 10.105 -27.270 27.182 1.00 89.31 729 VAL A CA 1
ATOM 5711 C C . VAL A 1 729 ? 11.476 -27.909 27.448 1.00 89.31 729 VAL A C 1
ATOM 5713 O O . VAL A 1 729 ? 11.532 -29.088 27.783 1.00 89.31 729 VAL A O 1
ATOM 5716 N N . TRP A 1 730 ? 12.573 -27.145 27.380 1.00 88.75 730 TRP A N 1
ATOM 5717 C CA . TRP A 1 730 ? 13.950 -27.623 27.626 1.00 88.75 730 TRP A CA 1
ATOM 5718 C C . TRP A 1 730 ? 14.624 -26.947 28.837 1.00 88.75 730 TRP A C 1
ATOM 5720 O O . TRP A 1 730 ? 15.849 -26.955 28.970 1.00 88.75 730 TRP A O 1
ATOM 5730 N N . GLY A 1 731 ? 13.838 -26.323 29.720 1.00 86.12 731 GLY A N 1
ATOM 5731 C CA . GLY A 1 731 ? 14.354 -25.498 30.816 1.00 86.12 731 GLY A CA 1
ATOM 5732 C C . GLY A 1 731 ? 15.049 -24.217 30.319 1.00 86.12 731 GLY A C 1
ATOM 5733 O O . GLY A 1 731 ? 15.098 -23.961 29.114 1.00 86.12 731 GLY A O 1
ATOM 5734 N N . PRO A 1 732 ? 15.638 -23.399 31.215 1.00 81.00 732 PRO A N 1
ATOM 5735 C CA . PRO A 1 732 ? 16.187 -22.083 30.859 1.00 81.00 732 PRO A CA 1
ATOM 5736 C C . PRO A 1 732 ? 17.199 -22.092 29.700 1.00 81.00 732 PRO A C 1
ATOM 5738 O O . PRO A 1 732 ? 17.274 -21.126 28.944 1.00 81.00 732 PRO A O 1
ATOM 5741 N N . VAL A 1 733 ? 17.946 -23.189 29.524 1.00 82.31 733 VAL A N 1
ATOM 5742 C CA . VAL A 1 733 ? 18.906 -23.375 28.421 1.00 82.31 733 VAL A CA 1
ATOM 5743 C C . VAL A 1 733 ? 18.211 -23.368 27.051 1.00 82.31 733 VAL A C 1
ATOM 5745 O O . VAL A 1 733 ? 18.743 -22.789 26.108 1.00 82.31 733 VAL A O 1
ATOM 5748 N N . GLY A 1 734 ? 16.997 -23.921 26.939 1.00 85.88 734 GLY A N 1
ATOM 5749 C CA . GLY A 1 734 ? 16.202 -23.861 25.708 1.00 85.88 734 GLY A CA 1
ATOM 5750 C C . GLY A 1 734 ? 15.847 -22.435 25.290 1.00 85.88 734 GLY A C 1
ATOM 5751 O O . GLY A 1 734 ? 15.935 -22.102 24.109 1.00 85.88 734 GLY A O 1
ATOM 5752 N N . GLY A 1 735 ? 15.517 -21.578 26.263 1.00 82.31 735 GLY A N 1
ATOM 5753 C CA . GLY A 1 735 ? 15.290 -20.148 26.033 1.00 82.31 735 GLY A CA 1
ATOM 5754 C C . GLY A 1 735 ? 16.525 -19.467 25.443 1.00 82.31 735 GLY A C 1
ATOM 5755 O O . GLY A 1 735 ? 16.435 -18.858 24.381 1.00 82.31 735 GLY A O 1
ATOM 5756 N N . TRP A 1 736 ? 17.697 -19.672 26.061 1.00 81.12 736 TRP A N 1
ATOM 5757 C CA . TRP A 1 736 ? 18.978 -19.162 25.549 1.00 81.12 736 TRP A CA 1
ATOM 5758 C C . TRP A 1 736 ? 19.296 -19.635 24.124 1.00 81.12 736 TRP A C 1
ATOM 5760 O O . TRP A 1 736 ? 19.778 -18.835 23.326 1.00 81.12 736 TRP A O 1
ATOM 5770 N N . ILE A 1 737 ? 19.026 -20.902 23.786 1.00 87.69 737 ILE A N 1
ATOM 5771 C CA . ILE A 1 737 ? 19.261 -21.442 22.435 1.00 87.69 737 ILE A CA 1
ATOM 5772 C C . ILE A 1 737 ? 18.380 -20.725 21.403 1.00 87.69 737 ILE A C 1
ATOM 5774 O O . ILE A 1 737 ? 18.877 -20.308 20.357 1.00 87.69 737 ILE A O 1
ATOM 5778 N N . VAL A 1 738 ? 17.089 -20.532 21.693 1.00 87.00 738 VAL A N 1
ATOM 5779 C CA . VAL A 1 738 ? 16.167 -19.840 20.778 1.00 87.00 738 VAL A CA 1
ATOM 5780 C C . VAL A 1 738 ? 16.471 -18.346 20.667 1.00 87.00 738 VAL A C 1
ATOM 5782 O O . VAL A 1 738 ? 16.481 -17.827 19.549 1.00 87.00 738 VAL A O 1
ATOM 5785 N N . ASP A 1 739 ? 16.758 -17.661 21.777 1.00 82.38 739 ASP A N 1
ATOM 5786 C CA . ASP A 1 739 ? 17.151 -16.246 21.757 1.00 82.38 739 ASP A CA 1
ATOM 5787 C C . ASP A 1 739 ? 18.468 -16.064 20.964 1.00 82.38 739 ASP A C 1
ATOM 5789 O O . ASP A 1 739 ? 18.551 -15.183 20.107 1.00 82.38 739 ASP A O 1
ATOM 5793 N N . PHE A 1 740 ? 19.463 -16.948 21.136 1.00 86.31 740 PHE A N 1
ATOM 5794 C CA . PHE A 1 740 ? 20.715 -16.936 20.361 1.00 86.31 740 PHE A CA 1
ATOM 5795 C C . PHE A 1 740 ? 20.495 -17.145 18.854 1.00 86.31 740 PHE A C 1
ATOM 5797 O O . PHE A 1 740 ? 20.995 -16.360 18.044 1.00 86.31 740 PHE A O 1
ATOM 5804 N N . VAL A 1 741 ? 19.741 -18.179 18.463 1.00 89.12 741 VAL A N 1
ATOM 5805 C CA . VAL A 1 741 ? 19.443 -18.480 17.050 1.00 89.12 741 VAL A CA 1
ATOM 5806 C C . VAL A 1 741 ? 18.650 -17.337 16.402 1.00 89.12 741 VAL A C 1
ATOM 5808 O O . VAL A 1 741 ? 18.921 -16.969 15.259 1.00 89.12 741 VAL A O 1
ATOM 5811 N N . THR A 1 742 ? 17.738 -16.708 17.150 1.00 83.81 742 THR A N 1
ATOM 5812 C CA . THR A 1 742 ? 16.955 -15.549 16.693 1.00 83.81 742 THR A CA 1
ATOM 5813 C C . THR A 1 742 ? 17.823 -14.308 16.480 1.00 83.81 742 THR A C 1
ATOM 5815 O O . THR A 1 742 ? 17.748 -13.684 15.423 1.00 83.81 742 THR A O 1
ATOM 5818 N N . VAL A 1 743 ? 18.697 -13.971 17.435 1.00 85.00 743 VAL A N 1
ATOM 5819 C CA . VAL A 1 743 ? 19.645 -12.852 17.295 1.00 85.00 743 VAL A CA 1
ATOM 5820 C C . VAL A 1 743 ? 20.610 -13.090 16.137 1.00 85.00 743 VAL A C 1
ATOM 5822 O O . VAL A 1 743 ? 20.862 -12.173 15.355 1.00 85.00 743 VAL A O 1
ATOM 5825 N N . SER A 1 744 ? 21.114 -14.317 15.990 1.00 89.62 744 SER A N 1
ATOM 5826 C CA . SER A 1 744 ? 22.031 -14.682 14.907 1.00 89.62 744 SER A CA 1
ATOM 5827 C C . SER A 1 744 ? 21.370 -14.526 13.537 1.00 89.62 744 SER A C 1
ATOM 5829 O O . SER A 1 744 ? 21.955 -13.898 12.658 1.00 89.62 744 SER A O 1
ATOM 5831 N N . LEU A 1 745 ? 20.125 -14.990 13.366 1.00 87.62 745 LEU A N 1
ATOM 5832 C CA . LEU A 1 745 ? 19.338 -14.785 12.143 1.00 87.62 745 LEU A CA 1
ATOM 5833 C C . LEU A 1 745 ? 19.147 -13.291 11.811 1.00 87.62 745 LEU A C 1
ATOM 5835 O O . LEU A 1 745 ? 19.327 -12.879 10.660 1.00 87.62 745 LEU A O 1
ATOM 5839 N N . SER A 1 746 ? 18.799 -12.465 12.802 1.00 86.44 746 SER A N 1
ATOM 5840 C CA . SER A 1 746 ? 18.612 -11.020 12.604 1.00 86.44 746 SER A CA 1
ATOM 5841 C C . SER A 1 746 ? 19.922 -10.309 12.247 1.00 86.44 746 SER A C 1
ATOM 5843 O O . SER A 1 746 ? 19.937 -9.452 11.367 1.00 86.44 746 SER A O 1
ATOM 5845 N N . TYR A 1 747 ? 21.040 -10.706 12.860 1.00 90.75 747 TYR A N 1
ATOM 5846 C CA . TYR A 1 747 ? 22.374 -10.191 12.538 1.00 90.75 747 TYR A CA 1
ATOM 5847 C C . TYR A 1 747 ? 22.822 -10.602 11.128 1.00 90.75 747 TYR A C 1
ATOM 5849 O O . TYR A 1 747 ? 23.303 -9.770 10.360 1.00 90.75 747 TYR A O 1
ATOM 5857 N N . CYS A 1 748 ? 22.575 -11.855 10.743 1.00 91.19 748 CYS A N 1
ATOM 5858 C CA . CYS A 1 748 ? 22.797 -12.351 9.386 1.00 91.19 748 CYS A CA 1
ATOM 5859 C C . CYS A 1 748 ? 21.976 -11.574 8.343 1.00 91.19 748 CYS A C 1
ATOM 5861 O O . CYS A 1 748 ? 22.479 -11.257 7.266 1.00 91.19 748 CYS A O 1
ATOM 5863 N N . SER A 1 749 ? 20.739 -11.194 8.681 1.00 88.50 749 SER A N 1
ATOM 5864 C CA . SER A 1 749 ? 19.906 -10.336 7.827 1.00 88.50 749 SER A CA 1
ATOM 5865 C C . SER A 1 749 ? 20.510 -8.933 7.662 1.00 88.50 749 SER A C 1
ATOM 5867 O O . SER A 1 749 ? 20.538 -8.420 6.546 1.00 88.50 749 SER A O 1
ATOM 5869 N N . CYS A 1 750 ? 21.086 -8.344 8.721 1.00 90.50 750 CYS A N 1
ATOM 5870 C CA . CYS A 1 750 ? 21.839 -7.085 8.623 1.00 90.50 750 CYS A CA 1
ATOM 5871 C C . CYS A 1 750 ? 23.068 -7.191 7.698 1.00 90.50 750 CYS A C 1
ATOM 5873 O O . CYS A 1 750 ? 23.288 -6.287 6.894 1.00 90.50 750 CYS A O 1
ATOM 5875 N N . VAL A 1 751 ? 23.841 -8.287 7.760 1.00 92.88 751 VAL A N 1
ATOM 5876 C CA . VAL A 1 751 ? 24.985 -8.525 6.848 1.00 92.88 751 VAL A CA 1
ATOM 5877 C C . VAL A 1 751 ? 24.524 -8.523 5.389 1.00 92.88 751 VAL A C 1
ATOM 5879 O O . VAL A 1 751 ? 25.058 -7.776 4.571 1.00 92.88 751 VAL A O 1
ATOM 5882 N N . LEU A 1 752 ? 23.494 -9.313 5.068 1.00 92.00 752 LEU A N 1
ATOM 5883 C CA . LEU A 1 752 ? 22.947 -9.394 3.711 1.00 92.00 752 LEU A CA 1
ATOM 5884 C C . LEU A 1 752 ? 22.407 -8.038 3.227 1.00 92.00 752 LEU A C 1
ATOM 5886 O O . LEU A 1 752 ? 22.625 -7.668 2.075 1.00 92.00 752 LEU A O 1
ATOM 5890 N N . MET A 1 753 ? 21.765 -7.261 4.104 1.00 90.69 753 MET A N 1
ATOM 5891 C CA . MET A 1 753 ? 21.304 -5.904 3.791 1.00 90.69 753 MET A CA 1
ATOM 5892 C C . MET A 1 753 ? 22.452 -4.961 3.406 1.00 90.69 753 MET A C 1
ATOM 5894 O O . MET A 1 753 ? 22.324 -4.253 2.410 1.00 90.69 753 MET A O 1
ATOM 5898 N N . VAL A 1 754 ? 23.589 -4.982 4.113 1.00 91.81 754 VAL A N 1
ATOM 5899 C CA . VAL A 1 754 ? 24.771 -4.176 3.738 1.00 91.81 754 VAL A CA 1
ATOM 5900 C C . VAL A 1 754 ? 25.282 -4.558 2.341 1.00 91.81 754 VAL A C 1
ATOM 5902 O O . VAL A 1 754 ? 25.587 -3.673 1.543 1.00 91.81 754 VAL A O 1
ATOM 5905 N N . MET A 1 755 ? 25.304 -5.854 2.003 1.00 91.12 755 MET A N 1
ATOM 5906 C CA . MET A 1 755 ? 25.744 -6.337 0.684 1.00 91.12 755 MET A CA 1
ATOM 5907 C C . MET A 1 755 ? 24.818 -5.895 -0.456 1.00 91.12 755 MET A C 1
ATOM 5909 O O . MET A 1 755 ? 25.295 -5.440 -1.500 1.00 91.12 755 MET A O 1
ATOM 5913 N N . VAL A 1 756 ? 23.495 -6.016 -0.280 1.00 90.56 756 VAL A N 1
ATOM 5914 C CA . VAL A 1 756 ? 22.532 -5.591 -1.311 1.00 90.56 756 VAL A CA 1
ATOM 5915 C C . VAL A 1 756 ? 22.516 -4.065 -1.434 1.00 90.56 756 VAL A C 1
ATOM 5917 O O . VAL A 1 756 ? 22.417 -3.559 -2.549 1.00 90.56 756 VAL A O 1
ATOM 5920 N N . LEU A 1 757 ? 22.696 -3.318 -0.337 1.00 90.25 757 LEU A N 1
ATOM 5921 C CA . LEU A 1 757 ? 22.798 -1.857 -0.394 1.00 90.25 757 LEU A CA 1
ATOM 5922 C C . LEU A 1 757 ? 24.053 -1.417 -1.164 1.00 90.25 757 LEU A C 1
ATOM 5924 O O . LEU A 1 757 ? 23.936 -0.651 -2.116 1.00 90.25 757 LEU A O 1
ATOM 5928 N N . GLY A 1 758 ? 25.229 -1.954 -0.815 1.00 89.88 758 GLY A N 1
ATOM 5929 C CA . GLY A 1 758 ? 26.496 -1.623 -1.475 1.00 89.88 758 GLY A CA 1
ATOM 5930 C C . GLY A 1 758 ? 26.513 -1.966 -2.967 1.00 89.88 758 GLY A C 1
ATOM 5931 O O . GLY A 1 758 ? 26.948 -1.153 -3.777 1.00 89.88 758 GLY A O 1
ATOM 5932 N N . SER A 1 759 ? 25.972 -3.127 -3.353 1.00 89.88 759 SER A N 1
ATOM 5933 C CA . SER A 1 759 ? 25.851 -3.506 -4.771 1.00 89.88 759 SER A CA 1
ATOM 5934 C C . SER A 1 759 ? 24.817 -2.672 -5.536 1.00 89.88 759 SER A C 1
ATOM 5936 O O . SER A 1 759 ? 25.063 -2.333 -6.690 1.00 89.88 759 SER A O 1
ATOM 5938 N N . SER A 1 760 ? 23.711 -2.269 -4.898 1.00 88.44 760 SER A N 1
ATOM 5939 C CA . SER A 1 760 ? 22.715 -1.372 -5.510 1.00 88.44 760 SER A CA 1
ATOM 5940 C C . SER A 1 760 ? 23.264 0.043 -5.726 1.00 88.44 760 SER A C 1
ATOM 5942 O O . SER A 1 760 ? 23.041 0.629 -6.780 1.00 88.44 760 SER A O 1
ATOM 5944 N N . PHE A 1 761 ? 24.023 0.585 -4.765 1.00 86.50 761 PHE A N 1
ATOM 5945 C CA . PHE A 1 761 ? 24.706 1.874 -4.926 1.00 86.50 761 PHE A CA 1
ATOM 5946 C C . PHE A 1 761 ? 25.801 1.816 -5.997 1.00 86.50 761 PHE A C 1
ATOM 5948 O O . PHE A 1 761 ? 25.854 2.701 -6.847 1.00 86.50 761 PHE A O 1
ATOM 5955 N N . MET A 1 762 ? 26.624 0.762 -6.004 1.00 87.81 762 MET A N 1
ATOM 5956 C CA . MET A 1 762 ? 27.642 0.557 -7.037 1.00 87.81 762 MET A CA 1
ATOM 5957 C C . MET A 1 762 ? 27.020 0.541 -8.439 1.00 87.81 762 MET A C 1
ATOM 5959 O O . MET A 1 762 ? 27.486 1.251 -9.322 1.00 87.81 762 MET A O 1
ATOM 5963 N N . GLU A 1 763 ? 25.939 -0.214 -8.636 1.00 83.88 763 GLU A N 1
ATOM 5964 C CA . GLU A 1 763 ? 25.260 -0.319 -9.931 1.00 83.88 763 GLU A CA 1
ATOM 5965 C C . GLU A 1 763 ? 24.593 1.001 -10.366 1.00 83.88 763 GLU A C 1
ATOM 5967 O O . GLU A 1 763 ? 24.599 1.325 -11.553 1.00 83.88 763 GLU A O 1
ATOM 5972 N N . LEU A 1 764 ? 24.079 1.794 -9.415 1.00 83.75 764 LEU A N 1
ATOM 5973 C CA . LEU A 1 764 ? 23.470 3.106 -9.669 1.00 83.75 764 LEU A CA 1
ATOM 5974 C C . LEU A 1 764 ? 24.498 4.202 -10.016 1.00 83.75 764 LEU A C 1
ATOM 5976 O O . LEU A 1 764 ? 24.177 5.106 -10.785 1.00 83.75 764 LEU A O 1
ATOM 5980 N N . PHE A 1 765 ? 25.715 4.133 -9.461 1.00 82.00 765 PHE A N 1
ATOM 5981 C CA . PHE A 1 765 ? 26.738 5.184 -9.576 1.00 82.00 765 PHE A CA 1
ATOM 5982 C C . PHE A 1 765 ? 27.991 4.797 -10.382 1.00 82.00 765 PHE A C 1
ATOM 5984 O O . PHE A 1 765 ? 28.878 5.636 -10.531 1.00 82.00 765 PHE A O 1
ATOM 5991 N N . LYS A 1 766 ? 28.068 3.589 -10.961 1.00 82.25 766 LYS A N 1
ATOM 5992 C CA . LYS A 1 766 ? 29.207 3.115 -11.786 1.00 82.25 766 LYS A CA 1
ATOM 5993 C C . LYS A 1 766 ? 29.606 4.046 -12.943 1.00 82.25 766 LYS A C 1
ATOM 5995 O O . LYS A 1 766 ? 30.761 4.057 -13.343 1.00 82.25 766 LYS A O 1
ATOM 6000 N N . GLU A 1 767 ? 28.656 4.819 -13.471 1.00 79.38 767 GLU A N 1
ATOM 6001 C CA . GLU A 1 767 ? 28.859 5.793 -14.558 1.00 79.38 767 GLU A CA 1
ATOM 6002 C C . GLU A 1 767 ? 29.478 7.117 -14.064 1.00 79.38 767 GLU A C 1
ATOM 6004 O O . GLU A 1 767 ? 29.978 7.901 -14.865 1.00 79.38 767 GLU A O 1
ATOM 6009 N N . LEU A 1 768 ? 29.438 7.373 -12.750 1.00 81.62 768 LEU A N 1
ATOM 6010 C CA . LEU A 1 768 ? 29.827 8.636 -12.112 1.00 81.62 768 LEU A CA 1
ATOM 6011 C C . LEU A 1 768 ? 31.048 8.497 -11.192 1.00 81.62 768 LEU A C 1
ATOM 6013 O O . LEU A 1 768 ? 31.837 9.433 -11.088 1.00 81.62 768 LEU A O 1
ATOM 6017 N N . VAL A 1 769 ? 31.201 7.363 -10.494 1.00 83.38 769 VAL A N 1
ATOM 6018 C CA . VAL A 1 769 ? 32.278 7.156 -9.514 1.00 83.38 769 VAL A CA 1
ATOM 6019 C C . VAL A 1 769 ? 32.805 5.718 -9.557 1.00 83.38 769 VAL A C 1
ATOM 6021 O O . VAL A 1 769 ? 32.110 4.765 -9.199 1.00 83.38 769 VAL A O 1
ATOM 6024 N N . MET A 1 770 ? 34.075 5.570 -9.937 1.00 82.94 770 MET A N 1
ATOM 6025 C CA . MET A 1 770 ? 34.777 4.285 -10.045 1.00 82.94 770 MET A CA 1
ATOM 6026 C C . MET A 1 770 ? 35.292 3.804 -8.675 1.00 82.94 770 MET A C 1
ATOM 6028 O O . MET A 1 770 ? 36.493 3.813 -8.419 1.00 82.94 770 MET A O 1
ATOM 6032 N N . LEU A 1 771 ? 34.374 3.407 -7.787 1.00 86.44 771 LEU A N 1
ATOM 6033 C CA . LEU A 1 771 ? 34.680 2.777 -6.492 1.00 86.44 771 LEU A CA 1
ATOM 6034 C C . LEU A 1 771 ? 34.375 1.274 -6.509 1.00 86.44 771 LEU A C 1
ATOM 6036 O O . LEU A 1 771 ? 33.391 0.827 -7.103 1.00 86.44 771 LEU A O 1
ATOM 6040 N N . ASN A 1 772 ? 35.182 0.493 -5.793 1.00 87.88 772 ASN A N 1
ATOM 6041 C CA . ASN A 1 772 ? 34.981 -0.944 -5.628 1.00 87.88 772 ASN A CA 1
ATOM 6042 C C . ASN A 1 772 ? 33.756 -1.251 -4.752 1.00 87.88 772 ASN A C 1
ATOM 6044 O O . ASN A 1 772 ? 33.415 -0.504 -3.833 1.00 87.88 772 ASN A O 1
ATOM 6048 N N . LEU A 1 773 ? 33.168 -2.441 -4.924 1.00 86.31 773 LEU A N 1
ATOM 6049 C CA . LEU A 1 773 ? 32.069 -2.940 -4.079 1.00 86.31 773 LEU A CA 1
ATOM 6050 C C . LEU A 1 773 ? 32.377 -2.846 -2.569 1.00 86.31 773 LEU A C 1
ATOM 6052 O O . LEU A 1 773 ? 31.491 -2.553 -1.771 1.00 86.31 773 LEU A O 1
ATOM 6056 N N . LYS A 1 774 ? 33.639 -3.061 -2.171 1.00 88.69 774 LYS A N 1
ATOM 6057 C CA . LYS A 1 774 ? 34.090 -2.973 -0.770 1.00 88.69 774 LYS A CA 1
ATOM 6058 C C . LYS A 1 774 ? 34.018 -1.542 -0.217 1.00 88.69 774 LYS A C 1
ATOM 6060 O O . LYS A 1 774 ? 33.616 -1.358 0.930 1.00 88.69 774 LYS A O 1
ATOM 6065 N N . GLU A 1 775 ? 34.352 -0.544 -1.033 1.00 89.12 775 GLU A N 1
ATOM 6066 C CA . GLU A 1 775 ? 34.253 0.881 -0.686 1.00 89.12 775 GLU A CA 1
ATOM 6067 C C . GLU A 1 775 ? 32.787 1.331 -0.635 1.00 89.12 775 GLU A C 1
ATOM 6069 O O . GLU A 1 775 ? 32.379 1.986 0.324 1.00 89.12 775 GLU A O 1
ATOM 6074 N N . TRP A 1 776 ? 31.958 0.894 -1.591 1.00 90.44 776 TRP A N 1
ATOM 6075 C CA . TRP A 1 776 ? 30.514 1.140 -1.552 1.00 90.44 776 TRP A CA 1
ATOM 6076 C C . TRP A 1 776 ? 29.846 0.532 -0.314 1.00 90.44 776 TRP A C 1
ATOM 6078 O O . TRP A 1 776 ? 29.060 1.215 0.341 1.00 90.44 776 TRP A O 1
ATOM 6088 N N . CYS A 1 777 ? 30.191 -0.702 0.072 1.00 88.44 777 CYS A N 1
ATOM 6089 C CA . CYS A 1 777 ? 29.722 -1.305 1.324 1.00 88.44 777 CYS A CA 1
ATOM 6090 C C . CYS A 1 777 ? 30.127 -0.478 2.560 1.00 88.44 777 CYS A C 1
ATOM 6092 O O . CYS A 1 777 ? 29.297 -0.282 3.448 1.00 88.44 777 CYS A O 1
ATOM 6094 N N . LEU A 1 778 ? 31.360 0.047 2.612 1.00 90.31 778 LEU A N 1
ATOM 6095 C CA . LEU A 1 778 ? 31.830 0.919 3.699 1.00 90.31 778 LEU A CA 1
ATOM 6096 C C . LEU A 1 778 ? 31.010 2.218 3.780 1.00 90.31 778 LEU A C 1
ATOM 6098 O O . LEU A 1 778 ? 30.508 2.554 4.854 1.00 90.31 778 LEU A O 1
ATOM 6102 N N . ILE A 1 779 ? 30.820 2.913 2.654 1.00 89.06 779 ILE A N 1
ATOM 6103 C CA . ILE A 1 779 ? 30.002 4.137 2.572 1.00 89.06 779 ILE A CA 1
ATOM 6104 C C . ILE A 1 779 ? 28.562 3.849 3.024 1.00 89.06 779 ILE A C 1
ATOM 6106 O O . ILE A 1 779 ? 28.007 4.581 3.845 1.00 89.06 779 ILE A O 1
ATOM 6110 N N . CYS A 1 780 ? 27.976 2.745 2.557 1.00 88.12 780 CYS A N 1
ATOM 6111 C CA . CYS A 1 780 ? 26.624 2.321 2.916 1.00 88.12 780 CYS A CA 1
ATOM 6112 C C . CYS A 1 780 ? 26.474 2.014 4.416 1.00 88.12 780 CYS A C 1
ATOM 6114 O O . CYS A 1 780 ? 25.510 2.456 5.041 1.00 88.12 780 CYS A O 1
ATOM 6116 N N . ALA A 1 781 ? 27.436 1.311 5.021 1.00 87.69 781 ALA A N 1
ATOM 6117 C CA . ALA A 1 781 ? 27.427 1.012 6.453 1.00 87.69 781 ALA A CA 1
ATOM 6118 C C . ALA A 1 781 ? 27.568 2.283 7.315 1.00 87.69 781 ALA A C 1
ATOM 6120 O O . ALA A 1 781 ? 26.881 2.425 8.328 1.00 87.69 781 ALA A O 1
ATOM 6121 N N . LEU A 1 782 ? 28.397 3.245 6.890 1.00 86.31 782 LEU A N 1
ATOM 6122 C CA . LEU A 1 782 ? 28.508 4.554 7.543 1.00 86.31 782 LEU A CA 1
ATOM 6123 C C . LEU A 1 782 ? 27.209 5.368 7.414 1.00 86.31 782 LEU A C 1
ATOM 6125 O O . LEU A 1 782 ? 26.756 5.946 8.401 1.00 86.31 782 LEU A O 1
ATOM 6129 N N . ALA A 1 783 ? 26.554 5.351 6.249 1.00 84.69 783 ALA A N 1
ATOM 6130 C CA . ALA A 1 783 ? 25.254 5.995 6.038 1.00 84.69 783 ALA A CA 1
ATOM 6131 C C . ALA A 1 783 ? 24.113 5.343 6.847 1.00 84.69 783 ALA A C 1
ATOM 6133 O O . ALA A 1 783 ? 23.161 6.024 7.242 1.00 84.69 783 ALA A O 1
ATOM 6134 N N . MET A 1 784 ? 24.202 4.037 7.125 1.00 86.56 784 MET A N 1
ATOM 6135 C CA . MET A 1 784 ? 23.280 3.315 8.007 1.00 86.56 784 MET A CA 1
ATOM 6136 C C . MET A 1 784 ? 23.500 3.630 9.496 1.00 86.56 784 MET A C 1
ATOM 6138 O O . MET A 1 784 ? 22.536 3.584 10.261 1.00 86.56 784 MET A O 1
ATOM 6142 N N . LEU A 1 785 ? 24.719 3.963 9.938 1.00 86.38 785 LEU A N 1
ATOM 6143 C CA . LEU A 1 785 ? 25.057 4.117 11.363 1.00 86.38 785 LEU A CA 1
ATOM 6144 C C . LEU A 1 785 ? 24.117 5.067 12.152 1.00 86.38 785 LEU A C 1
ATOM 6146 O O . LEU A 1 785 ? 23.675 4.662 13.232 1.00 86.38 785 LEU A O 1
ATOM 6150 N N . PRO A 1 786 ? 23.714 6.259 11.653 1.00 85.69 786 PRO A N 1
ATOM 6151 C CA . PRO A 1 786 ? 22.760 7.133 12.348 1.00 85.69 786 PRO A CA 1
ATOM 6152 C C . PRO A 1 786 ? 21.397 6.480 12.624 1.00 85.69 786 PRO A C 1
ATOM 6154 O O . PRO A 1 786 ? 20.779 6.740 13.658 1.00 85.69 786 PRO A O 1
ATOM 6157 N N . THR A 1 787 ? 20.930 5.599 11.733 1.00 82.00 787 THR A N 1
ATOM 6158 C CA . THR A 1 787 ? 19.608 4.956 11.839 1.00 82.00 787 THR A CA 1
ATOM 6159 C C . THR A 1 787 ? 19.508 4.010 13.040 1.00 82.00 787 THR A C 1
ATOM 6161 O O . THR A 1 787 ? 18.442 3.863 13.638 1.00 82.00 787 THR A O 1
ATOM 6164 N N . VAL A 1 788 ? 20.631 3.421 13.462 1.00 84.00 788 VAL A N 1
ATOM 6165 C CA . VAL A 1 788 ? 20.695 2.458 14.574 1.00 84.00 788 VAL A CA 1
ATOM 6166 C C . VAL A 1 788 ? 20.427 3.128 15.932 1.00 84.00 788 VAL A C 1
ATOM 6168 O O . VAL A 1 788 ? 20.088 2.462 16.912 1.00 84.00 788 VAL A O 1
ATOM 6171 N N . PHE A 1 789 ? 20.499 4.460 15.998 1.00 83.06 789 PHE A N 1
ATOM 6172 C CA . PHE A 1 789 ? 20.170 5.246 17.189 1.00 83.06 789 PHE A CA 1
ATOM 6173 C C . PHE A 1 789 ? 18.674 5.610 17.301 1.00 83.06 789 PHE A C 1
ATOM 6175 O O . PHE A 1 789 ? 18.275 6.259 18.274 1.00 83.06 789 PHE A O 1
ATOM 6182 N N . ILE A 1 790 ? 17.814 5.168 16.371 1.00 70.31 790 ILE A N 1
ATOM 6183 C CA . ILE A 1 790 ? 16.358 5.393 16.421 1.00 70.31 790 ILE A CA 1
ATOM 6184 C C . ILE A 1 790 ? 15.724 4.552 17.545 1.00 70.31 790 ILE A C 1
ATOM 6186 O O . ILE A 1 790 ? 15.295 3.417 17.362 1.00 70.31 790 ILE A O 1
ATOM 6190 N N . LYS A 1 791 ? 15.606 5.148 18.739 1.00 64.94 791 LYS A N 1
ATOM 6191 C CA . LYS A 1 791 ? 14.975 4.520 19.921 1.00 64.94 791 LYS A CA 1
ATOM 6192 C C . LYS A 1 791 ? 13.438 4.603 19.948 1.00 64.94 791 LYS A C 1
ATOM 6194 O O . LYS A 1 791 ? 12.811 4.029 20.834 1.00 64.94 791 LYS A O 1
ATOM 6199 N N . ARG A 1 792 ? 12.801 5.338 19.025 1.00 53.81 792 ARG A N 1
ATOM 6200 C CA . ARG A 1 792 ? 11.334 5.516 18.993 1.00 53.81 792 ARG A CA 1
ATOM 6201 C C . ARG A 1 792 ? 10.671 4.436 18.138 1.00 53.81 792 ARG A C 1
ATOM 6203 O O . ARG A 1 792 ? 10.630 4.556 16.916 1.00 53.81 792 ARG A O 1
ATOM 6210 N N . LEU A 1 793 ? 10.072 3.445 18.802 1.00 52.25 793 LEU A N 1
ATOM 6211 C CA . LEU A 1 793 ? 9.408 2.292 18.172 1.00 52.25 793 LEU A CA 1
ATOM 6212 C C . LEU A 1 793 ? 8.357 2.702 17.124 1.00 52.25 793 LEU A C 1
ATOM 6214 O O . LEU A 1 793 ? 8.232 2.071 16.079 1.00 52.25 793 LEU A O 1
ATOM 6218 N N . SER A 1 794 ? 7.643 3.806 17.368 1.00 52.69 794 SER A N 1
ATOM 6219 C CA . SER A 1 794 ? 6.650 4.356 16.441 1.00 52.69 794 SER A CA 1
ATOM 6220 C C . SER A 1 794 ? 7.247 4.862 15.126 1.00 52.69 794 SER A C 1
ATOM 6222 O O . SER A 1 794 ? 6.595 4.733 14.100 1.00 52.69 794 SER A O 1
ATOM 6224 N N . ILE A 1 795 ? 8.460 5.431 15.138 1.00 56.84 795 ILE A N 1
ATOM 6225 C CA . ILE A 1 795 ? 9.158 5.859 13.911 1.00 56.84 795 ILE A CA 1
ATOM 6226 C C . ILE A 1 795 ? 9.606 4.616 13.150 1.00 56.84 795 ILE A C 1
ATOM 6228 O O . ILE A 1 795 ? 9.299 4.468 11.972 1.00 56.84 795 ILE A O 1
ATOM 6232 N N . LEU A 1 796 ? 10.259 3.694 13.858 1.00 56.31 796 LEU A N 1
ATOM 6233 C CA . LEU A 1 796 ? 10.821 2.469 13.298 1.00 56.31 796 LEU A CA 1
ATOM 6234 C C . LEU A 1 796 ? 9.764 1.601 12.581 1.00 56.31 796 LEU A C 1
ATOM 6236 O O . LEU A 1 796 ? 10.051 0.957 11.577 1.00 56.31 796 LEU A O 1
ATOM 6240 N N . ALA A 1 797 ? 8.513 1.663 13.039 1.00 55.56 797 ALA A N 1
ATOM 6241 C CA . ALA A 1 797 ? 7.375 1.024 12.391 1.00 55.56 797 ALA A CA 1
ATOM 6242 C C . ALA A 1 797 ? 6.898 1.702 11.091 1.00 55.56 797 ALA A C 1
ATOM 6244 O O . ALA A 1 797 ? 6.539 1.006 10.145 1.00 55.56 797 ALA A O 1
ATOM 6245 N N . TRP A 1 798 ? 6.913 3.038 11.010 1.00 58.56 798 TRP A N 1
ATOM 6246 C CA . TRP A 1 798 ? 6.617 3.746 9.754 1.00 58.56 798 TRP A CA 1
ATOM 6247 C C . TRP A 1 798 ? 7.689 3.479 8.692 1.00 58.56 798 TRP A C 1
ATOM 6249 O O . TRP A 1 798 ? 7.348 3.295 7.526 1.00 58.56 798 TRP A O 1
ATOM 6259 N N . LEU A 1 799 ? 8.959 3.372 9.102 1.00 64.00 799 LEU A N 1
ATOM 6260 C CA . LEU A 1 799 ? 10.050 2.942 8.219 1.00 64.00 799 LEU A CA 1
ATOM 6261 C C . LEU A 1 799 ? 9.794 1.525 7.672 1.00 64.00 799 LEU A C 1
ATOM 6263 O O . LEU A 1 799 ? 9.912 1.298 6.471 1.00 64.00 799 LEU A O 1
ATOM 6267 N N . SER A 1 800 ? 9.332 0.604 8.528 1.00 64.69 800 SER A N 1
ATOM 6268 C CA . SER A 1 800 ? 8.926 -0.747 8.115 1.00 64.69 800 SER A CA 1
ATOM 6269 C C . SER A 1 800 ? 7.799 -0.735 7.072 1.00 64.69 800 SER A C 1
ATOM 6271 O O . SER A 1 800 ? 7.910 -1.401 6.049 1.00 64.69 800 SER A O 1
ATOM 6273 N N . MET A 1 801 ? 6.741 0.058 7.282 1.00 64.31 801 MET A N 1
ATOM 6274 C CA . MET A 1 801 ? 5.630 0.170 6.322 1.00 64.31 801 MET A CA 1
ATOM 6275 C C . MET A 1 801 ? 6.083 0.704 4.955 1.00 64.31 801 MET A C 1
ATOM 6277 O O . MET A 1 801 ? 5.642 0.196 3.926 1.00 64.31 801 MET A O 1
ATOM 6281 N N . LEU A 1 802 ? 6.983 1.693 4.932 1.00 65.94 802 LEU A N 1
ATOM 6282 C CA . LEU A 1 802 ? 7.539 2.240 3.691 1.00 65.94 802 LEU A CA 1
ATOM 6283 C C . LEU A 1 802 ? 8.384 1.199 2.935 1.00 65.94 802 LEU A C 1
ATOM 6285 O O . LEU A 1 802 ? 8.281 1.088 1.714 1.00 65.94 802 LEU A O 1
ATOM 6289 N N . ALA A 1 803 ? 9.163 0.393 3.660 1.00 68.56 803 ALA A N 1
ATOM 6290 C CA . ALA A 1 803 ? 9.952 -0.687 3.079 1.00 68.56 803 ALA A CA 1
ATOM 6291 C C . ALA A 1 803 ? 9.080 -1.783 2.432 1.00 68.56 803 ALA A C 1
ATOM 6293 O O . ALA A 1 803 ? 9.380 -2.227 1.325 1.00 68.56 803 ALA A O 1
ATOM 6294 N N . VAL A 1 804 ? 7.956 -2.159 3.059 1.00 68.44 804 VAL A N 1
ATOM 6295 C CA . VAL A 1 804 ? 6.978 -3.108 2.484 1.00 68.44 804 VAL A CA 1
ATOM 6296 C C . VAL A 1 804 ? 6.413 -2.603 1.160 1.00 68.44 804 VAL A C 1
ATOM 6298 O O . VAL A 1 804 ? 6.375 -3.353 0.186 1.00 68.44 804 VAL A O 1
ATOM 6301 N N . VAL A 1 805 ? 5.993 -1.334 1.108 1.00 71.19 805 VAL A N 1
ATOM 6302 C CA . VAL A 1 805 ? 5.461 -0.725 -0.122 1.00 71.19 805 VAL A CA 1
ATOM 6303 C C . VAL A 1 805 ? 6.516 -0.752 -1.230 1.00 71.19 805 VAL A C 1
ATOM 6305 O O . VAL A 1 805 ? 6.206 -1.151 -2.351 1.00 71.19 805 VAL A O 1
ATOM 6308 N N . ALA A 1 806 ? 7.777 -0.442 -0.912 1.00 76.94 806 ALA A N 1
ATOM 6309 C CA . ALA A 1 806 ? 8.875 -0.571 -1.866 1.00 76.94 806 ALA A CA 1
ATOM 6310 C C . ALA A 1 806 ? 9.058 -2.021 -2.367 1.00 76.94 806 ALA A C 1
ATOM 6312 O O . ALA A 1 806 ? 9.173 -2.210 -3.575 1.00 76.94 806 ALA A O 1
ATOM 6313 N N . VAL A 1 807 ? 9.007 -3.050 -1.503 1.00 76.19 807 VAL A N 1
ATOM 6314 C CA . VAL A 1 807 ? 9.071 -4.471 -1.929 1.00 76.19 807 VAL A CA 1
ATOM 6315 C C . VAL A 1 807 ? 7.967 -4.822 -2.928 1.00 76.19 807 VAL A C 1
ATOM 6317 O O . VAL A 1 807 ? 8.258 -5.448 -3.948 1.00 76.19 807 VAL A O 1
ATOM 6320 N N . PHE A 1 808 ? 6.723 -4.409 -2.672 1.00 76.38 808 PHE A N 1
ATOM 6321 C CA . PHE A 1 808 ? 5.619 -4.659 -3.602 1.00 76.38 808 PHE A CA 1
ATOM 6322 C C . PHE A 1 808 ? 5.822 -3.944 -4.942 1.00 76.38 808 PHE A C 1
ATOM 6324 O O . PHE A 1 808 ? 5.662 -4.576 -5.983 1.00 76.38 808 PHE A O 1
ATOM 6331 N N . ILE A 1 809 ? 6.233 -2.671 -4.943 1.00 78.56 809 ILE A N 1
ATOM 6332 C CA . ILE A 1 809 ? 6.494 -1.936 -6.191 1.00 78.56 809 ILE A CA 1
ATOM 6333 C C . ILE A 1 809 ? 7.651 -2.582 -6.972 1.00 78.56 809 ILE A C 1
ATOM 6335 O O . ILE A 1 809 ? 7.537 -2.747 -8.181 1.00 78.56 809 ILE A O 1
ATOM 6339 N N . ILE A 1 810 ? 8.725 -3.035 -6.311 1.00 81.06 810 ILE A N 1
ATOM 6340 C CA . ILE A 1 810 ? 9.820 -3.765 -6.977 1.00 81.06 810 ILE A CA 1
ATOM 6341 C C . ILE A 1 810 ? 9.310 -5.075 -7.596 1.00 81.06 810 ILE A C 1
ATOM 6343 O O . ILE A 1 810 ? 9.658 -5.381 -8.734 1.00 81.06 810 ILE A O 1
ATOM 6347 N N . ALA A 1 811 ? 8.464 -5.833 -6.889 1.00 79.25 811 ALA A N 1
ATOM 6348 C CA . ALA A 1 811 ? 7.858 -7.048 -7.432 1.00 79.25 811 ALA A CA 1
ATOM 6349 C C . ALA A 1 811 ? 6.987 -6.750 -8.667 1.00 79.25 811 ALA A C 1
ATOM 6351 O O . ALA A 1 811 ? 7.111 -7.443 -9.674 1.00 79.25 811 ALA A O 1
ATOM 6352 N N . PHE A 1 812 ? 6.174 -5.687 -8.639 1.00 79.19 812 PHE A N 1
ATOM 6353 C CA . PHE A 1 812 ? 5.390 -5.258 -9.801 1.00 79.19 812 PHE A CA 1
ATOM 6354 C C . PHE A 1 812 ? 6.257 -4.749 -10.961 1.00 79.19 812 PHE A C 1
ATOM 6356 O O . PHE A 1 812 ? 5.934 -5.049 -12.106 1.00 79.19 812 PHE A O 1
ATOM 6363 N N . ILE A 1 813 ? 7.372 -4.052 -10.707 1.00 77.81 813 ILE A N 1
ATOM 6364 C CA . ILE A 1 813 ? 8.310 -3.646 -11.768 1.00 77.81 813 ILE A CA 1
ATOM 6365 C C . ILE A 1 813 ? 8.978 -4.875 -12.400 1.00 77.81 813 ILE A C 1
ATOM 6367 O O . ILE A 1 813 ? 9.066 -4.946 -13.621 1.00 77.81 813 ILE A O 1
ATOM 6371 N N . LEU A 1 814 ? 9.405 -5.863 -11.605 1.00 79.12 814 LEU A N 1
ATOM 6372 C CA . LEU A 1 814 ? 9.997 -7.103 -12.123 1.00 79.12 814 LEU A CA 1
ATOM 6373 C C . LEU A 1 814 ? 8.990 -7.918 -12.953 1.00 79.12 814 LEU A C 1
ATOM 6375 O O . LEU A 1 814 ? 9.339 -8.407 -14.028 1.00 79.12 814 LEU A O 1
ATOM 6379 N N . LEU A 1 815 ? 7.737 -8.021 -12.502 1.00 76.56 815 LEU A N 1
ATOM 6380 C CA . LEU A 1 815 ? 6.664 -8.678 -13.256 1.00 76.56 815 LEU A CA 1
ATOM 6381 C C . LEU A 1 815 ? 6.313 -7.903 -14.534 1.00 76.56 815 LEU A C 1
ATOM 6383 O O . LEU A 1 815 ? 6.290 -8.490 -15.606 1.00 76.56 815 LEU A O 1
ATOM 6387 N N . GLY A 1 816 ? 6.109 -6.586 -14.456 1.00 65.75 816 GLY A N 1
ATOM 6388 C CA . GLY A 1 816 ? 5.793 -5.747 -15.618 1.00 65.75 816 GLY A CA 1
ATOM 6389 C C . GLY A 1 816 ? 6.914 -5.702 -16.660 1.00 65.75 816 GLY A C 1
ATOM 6390 O O . GLY A 1 816 ? 6.640 -5.730 -17.856 1.00 65.75 816 GLY A O 1
ATOM 6391 N N . PHE A 1 817 ? 8.177 -5.705 -16.221 1.00 74.81 817 PHE A N 1
ATOM 6392 C CA . PHE A 1 817 ? 9.339 -5.826 -17.102 1.00 74.81 817 PHE A CA 1
ATOM 6393 C C . PHE A 1 817 ? 9.373 -7.185 -17.810 1.00 74.81 817 PHE A C 1
ATOM 6395 O O . PHE A 1 817 ? 9.470 -7.235 -19.032 1.00 74.81 817 PHE A O 1
ATOM 6402 N N . THR A 1 818 ? 9.255 -8.285 -17.059 1.00 75.12 818 THR A N 1
ATOM 6403 C CA . THR A 1 818 ? 9.308 -9.637 -17.643 1.00 75.12 818 THR A CA 1
ATOM 6404 C C . THR A 1 818 ? 8.114 -9.920 -18.555 1.00 75.12 818 THR A C 1
ATOM 6406 O O . THR A 1 818 ? 8.306 -10.533 -19.597 1.00 75.12 818 THR A O 1
ATOM 6409 N N . LEU A 1 819 ? 6.916 -9.417 -18.237 1.00 72.12 819 LEU A N 1
ATOM 6410 C CA . LEU A 1 819 ? 5.736 -9.448 -19.115 1.00 72.12 819 LEU A CA 1
ATOM 6411 C C . LEU A 1 819 ? 5.920 -8.603 -20.386 1.00 72.12 819 LEU A C 1
ATOM 6413 O O . LEU A 1 819 ? 5.489 -9.015 -21.462 1.00 72.12 819 LEU A O 1
ATOM 6417 N N . GLY A 1 820 ? 6.567 -7.438 -20.281 1.00 65.31 820 GLY A N 1
ATOM 6418 C CA . GLY A 1 820 ? 6.892 -6.587 -21.431 1.00 65.31 820 GLY A CA 1
ATOM 6419 C C . GLY A 1 820 ? 7.904 -7.221 -22.393 1.00 65.31 820 GLY A C 1
ATOM 6420 O O . GLY A 1 820 ? 7.826 -6.985 -23.594 1.00 65.31 820 GLY A O 1
ATOM 6421 N N . ASP A 1 821 ? 8.798 -8.066 -21.875 1.00 69.75 821 ASP A N 1
ATOM 6422 C CA . ASP A 1 821 ? 9.761 -8.883 -22.628 1.00 69.75 821 ASP A CA 1
ATOM 6423 C C . ASP A 1 821 ? 9.300 -10.354 -22.760 1.00 69.75 821 ASP A C 1
ATOM 6425 O O . ASP A 1 821 ? 10.103 -11.287 -22.778 1.00 69.75 821 ASP A O 1
ATOM 6429 N N . SER A 1 822 ? 7.985 -10.586 -22.843 1.00 75.38 822 SER A N 1
ATOM 6430 C CA . SER A 1 822 ? 7.395 -11.935 -22.940 1.00 75.38 822 SER A CA 1
ATOM 6431 C C . SER A 1 822 ? 7.843 -12.718 -24.180 1.00 75.38 822 SER A C 1
ATOM 6433 O O . SER A 1 822 ? 7.946 -13.941 -24.126 1.00 75.38 822 SER A O 1
ATOM 6435 N N . ASN A 1 823 ? 8.224 -12.029 -25.260 1.00 76.44 823 ASN A N 1
ATOM 6436 C CA . ASN A 1 823 ? 8.829 -12.641 -26.449 1.00 76.44 823 ASN A CA 1
ATOM 6437 C C . ASN A 1 823 ? 10.182 -13.327 -26.172 1.00 76.44 823 ASN A C 1
ATOM 6439 O O . ASN A 1 823 ? 10.620 -14.140 -26.984 1.00 76.44 823 ASN A O 1
ATOM 6443 N N . SER A 1 824 ? 10.862 -13.018 -25.059 1.00 75.81 824 SER A N 1
ATOM 6444 C CA . SER A 1 824 ? 12.113 -13.684 -24.680 1.00 75.81 824 SER A CA 1
ATOM 6445 C C . SER A 1 824 ? 11.900 -14.932 -23.814 1.00 75.81 824 SER A C 1
ATOM 6447 O O . SER A 1 824 ? 12.872 -15.623 -23.502 1.00 75.81 824 SER A O 1
ATOM 6449 N N . TRP A 1 825 ? 10.666 -15.250 -23.412 1.00 83.44 825 TRP A N 1
ATOM 6450 C CA . TRP A 1 825 ? 10.383 -16.388 -22.537 1.00 83.44 825 TRP A CA 1
ATOM 6451 C C . TRP A 1 825 ? 10.563 -17.725 -23.262 1.00 83.44 825 TRP A C 1
ATOM 6453 O O . TRP A 1 825 ? 9.843 -18.047 -24.201 1.00 83.44 825 TRP A O 1
ATOM 6463 N N . THR A 1 826 ? 11.475 -18.556 -22.760 1.00 83.19 826 THR A N 1
ATOM 6464 C CA . THR A 1 826 ? 11.679 -19.935 -23.234 1.00 83.19 826 THR A CA 1
ATOM 6465 C C . THR A 1 826 ? 11.873 -20.858 -22.039 1.00 83.19 826 THR A C 1
ATOM 6467 O O . THR A 1 826 ? 12.669 -20.539 -21.152 1.00 83.19 826 THR A O 1
ATOM 6470 N N . LEU A 1 827 ? 11.196 -22.012 -22.005 1.00 83.81 827 LEU A N 1
ATOM 6471 C CA . LEU A 1 827 ? 11.316 -22.960 -20.886 1.00 83.81 827 LEU A CA 1
ATOM 6472 C C . LEU A 1 827 ? 12.752 -23.477 -20.704 1.00 83.81 827 LEU A C 1
ATOM 6474 O O . LEU A 1 827 ? 13.174 -23.681 -19.570 1.00 83.81 827 LEU A O 1
ATOM 6478 N N . ASP A 1 828 ? 13.525 -23.580 -21.789 1.00 82.69 828 ASP A N 1
ATOM 6479 C CA . ASP A 1 828 ? 14.923 -24.043 -21.796 1.00 82.69 828 ASP A CA 1
ATOM 6480 C C . ASP A 1 828 ? 15.882 -23.145 -20.991 1.00 82.69 828 ASP A C 1
ATOM 6482 O O . ASP A 1 828 ? 16.994 -23.549 -20.650 1.00 82.69 828 ASP A O 1
ATOM 6486 N N . LYS A 1 829 ? 15.459 -21.916 -20.653 1.00 84.00 829 LYS A N 1
ATOM 6487 C CA . LYS A 1 829 ? 16.203 -21.019 -19.754 1.00 84.00 829 LYS A CA 1
ATOM 6488 C C . LYS A 1 829 ? 16.128 -21.448 -18.286 1.00 84.00 829 LYS A C 1
ATOM 6490 O O . LYS A 1 829 ? 16.993 -21.037 -17.512 1.00 84.00 829 LYS A O 1
ATOM 6495 N N . ILE A 1 830 ? 15.137 -22.256 -17.898 1.00 86.56 830 ILE A N 1
ATOM 6496 C CA . ILE A 1 830 ? 15.052 -22.873 -16.570 1.00 86.56 830 ILE A CA 1
ATOM 6497 C C . ILE A 1 830 ? 15.899 -24.155 -16.601 1.00 86.56 830 ILE A C 1
ATOM 6499 O O . ILE A 1 830 ? 15.553 -25.086 -17.329 1.00 86.56 830 ILE A O 1
ATOM 6503 N N . PRO A 1 831 ? 16.991 -24.260 -15.818 1.00 83.94 831 PRO A N 1
ATOM 6504 C CA . PRO A 1 831 ? 17.854 -25.434 -15.885 1.00 83.94 831 PRO A CA 1
ATOM 6505 C C . PRO A 1 831 ? 17.144 -26.734 -15.489 1.00 83.94 831 PRO A C 1
ATOM 6507 O O . PRO A 1 831 ? 16.264 -26.762 -14.620 1.00 83.94 831 PRO A O 1
ATOM 6510 N N . SER A 1 832 ? 17.596 -27.845 -16.069 1.00 85.81 832 SER A N 1
ATOM 6511 C CA . SER A 1 832 ? 17.282 -29.186 -15.573 1.00 85.81 832 SER A CA 1
ATOM 6512 C C . SER A 1 832 ? 17.761 -29.362 -14.126 1.00 85.81 832 SER A C 1
ATOM 6514 O O . SER A 1 832 ? 18.754 -28.759 -13.712 1.00 85.81 832 SER A O 1
ATOM 6516 N N . PHE A 1 833 ? 17.091 -30.227 -13.360 1.00 88.12 833 PHE A N 1
ATOM 6517 C CA . PHE A 1 833 ? 17.446 -30.512 -11.967 1.00 88.12 833 PHE A CA 1
ATOM 6518 C C . PHE A 1 833 ? 18.929 -30.899 -11.801 1.00 88.12 833 PHE A C 1
ATOM 6520 O O . PHE A 1 833 ? 19.414 -31.825 -12.450 1.00 88.12 833 PHE A O 1
ATOM 6527 N N . ASN A 1 834 ? 19.634 -30.215 -10.894 1.00 87.44 834 ASN A N 1
ATOM 6528 C CA . ASN A 1 834 ? 21.047 -30.451 -10.600 1.00 87.44 834 ASN A CA 1
ATOM 6529 C C . ASN A 1 834 ? 21.252 -30.676 -9.095 1.00 87.44 834 ASN A C 1
ATOM 6531 O O . ASN A 1 834 ? 21.111 -29.761 -8.281 1.00 87.44 834 ASN A O 1
ATOM 6535 N N . ILE A 1 835 ? 21.632 -31.904 -8.736 1.00 88.44 835 ILE A N 1
ATOM 6536 C CA . ILE A 1 835 ? 21.793 -32.355 -7.346 1.00 88.44 835 ILE A CA 1
ATOM 6537 C C . ILE A 1 835 ? 22.870 -31.584 -6.561 1.00 88.44 835 ILE A C 1
ATOM 6539 O O . ILE A 1 835 ? 22.794 -31.515 -5.338 1.00 88.44 835 ILE A O 1
ATOM 6543 N N . ASN A 1 836 ? 23.847 -30.969 -7.238 1.00 88.06 836 ASN A N 1
ATOM 6544 C CA . ASN A 1 836 ? 24.948 -30.254 -6.584 1.00 88.06 836 ASN A CA 1
ATOM 6545 C C . ASN A 1 836 ? 24.589 -28.809 -6.202 1.00 88.06 836 ASN A C 1
ATOM 6547 O O . ASN A 1 836 ? 25.137 -28.268 -5.245 1.00 88.06 836 ASN A O 1
ATOM 6551 N N . THR A 1 837 ? 23.670 -28.174 -6.934 1.00 91.94 837 THR A N 1
ATOM 6552 C CA . THR A 1 837 ? 23.244 -26.783 -6.699 1.00 91.94 837 THR A CA 1
ATOM 6553 C C . THR A 1 837 ? 21.877 -26.683 -6.018 1.00 91.94 837 THR A C 1
ATOM 6555 O O . THR A 1 837 ? 21.606 -25.708 -5.314 1.00 91.94 837 THR A O 1
ATOM 6558 N N . PHE A 1 838 ? 21.039 -27.716 -6.130 1.00 93.94 838 PHE A N 1
ATOM 6559 C CA . PHE A 1 838 ? 19.730 -27.792 -5.478 1.00 93.94 838 PHE A CA 1
ATOM 6560 C C . PHE A 1 838 ? 19.760 -27.611 -3.940 1.00 93.94 838 PHE A C 1
ATOM 6562 O O . PHE A 1 838 ? 18.929 -26.853 -3.435 1.00 93.94 838 PHE A O 1
ATOM 6569 N N . PRO A 1 839 ? 20.719 -28.169 -3.166 1.00 94.81 839 PRO A N 1
ATOM 6570 C CA . PRO A 1 839 ? 20.820 -27.891 -1.729 1.00 94.81 839 PRO A CA 1
ATOM 6571 C C . PRO A 1 839 ? 21.067 -26.408 -1.400 1.00 94.81 839 PRO A C 1
ATOM 6573 O O . PRO A 1 839 ? 20.599 -25.915 -0.375 1.00 94.81 839 PRO A O 1
ATOM 6576 N N . VAL A 1 840 ? 21.752 -25.673 -2.284 1.00 94.69 840 VAL A N 1
ATOM 6577 C CA . VAL A 1 840 ? 21.990 -24.226 -2.131 1.00 94.69 840 VAL A CA 1
ATOM 6578 C C . VAL A 1 840 ? 20.703 -23.433 -2.404 1.00 94.69 840 VAL A C 1
ATOM 6580 O O . VAL A 1 840 ? 20.383 -22.489 -1.684 1.00 94.69 840 VAL A O 1
ATOM 6583 N N . SER A 1 841 ? 19.910 -23.854 -3.397 1.00 95.12 841 SER A N 1
ATOM 6584 C CA . SER A 1 841 ? 18.563 -23.311 -3.647 1.00 95.12 841 SER A CA 1
ATOM 6585 C C . SER A 1 841 ? 17.641 -23.485 -2.430 1.00 95.12 841 SER A C 1
ATOM 6587 O O . SER A 1 841 ? 17.024 -22.527 -1.960 1.00 95.12 841 SER A O 1
ATOM 6589 N N . LEU A 1 842 ? 17.620 -24.693 -1.861 1.00 94.25 842 LEU A N 1
ATOM 6590 C CA . LEU A 1 842 ? 16.861 -25.053 -0.663 1.00 94.25 842 LEU A CA 1
ATOM 6591 C C . LEU A 1 842 ? 17.216 -24.165 0.545 1.00 94.25 842 LEU A C 1
ATOM 6593 O O . LEU A 1 842 ? 16.310 -23.651 1.204 1.00 94.25 842 LEU A O 1
ATOM 6597 N N . GLY A 1 843 ? 18.504 -23.896 0.789 1.00 93.62 843 GLY A N 1
ATOM 6598 C CA . GLY A 1 843 ? 18.945 -22.967 1.836 1.00 93.62 843 GLY A CA 1
ATOM 6599 C C . GLY A 1 843 ? 18.449 -21.528 1.629 1.00 93.62 843 GLY A C 1
ATOM 6600 O O . GLY A 1 843 ? 17.937 -20.909 2.566 1.00 93.62 843 GLY A O 1
ATOM 6601 N N . ILE A 1 844 ? 18.527 -21.002 0.398 1.00 94.44 844 ILE A N 1
ATOM 6602 C CA . ILE A 1 844 ? 18.029 -19.656 0.044 1.00 94.44 844 ILE A CA 1
ATOM 6603 C C . ILE A 1 844 ? 16.511 -19.556 0.258 1.00 94.44 844 ILE A C 1
ATOM 6605 O O . ILE A 1 844 ? 16.017 -18.579 0.832 1.00 94.44 844 ILE A O 1
ATOM 6609 N N . ILE A 1 845 ? 15.759 -20.574 -0.171 1.00 94.31 845 ILE A N 1
ATOM 6610 C CA . ILE A 1 845 ? 14.299 -20.602 -0.036 1.00 94.31 845 ILE A CA 1
ATOM 6611 C C . ILE A 1 845 ? 13.898 -20.729 1.439 1.00 94.31 845 ILE A C 1
ATOM 6613 O O . ILE A 1 845 ? 13.004 -19.997 1.870 1.00 94.31 845 ILE A O 1
ATOM 6617 N N . MET A 1 846 ? 14.600 -21.538 2.244 1.00 92.25 846 MET A N 1
ATOM 6618 C CA . MET A 1 846 ? 14.409 -21.583 3.701 1.00 92.25 846 MET A CA 1
ATOM 6619 C C . MET A 1 846 ? 14.656 -20.226 4.366 1.00 92.25 846 MET A C 1
ATOM 6621 O O . MET A 1 846 ? 13.799 -19.768 5.122 1.00 92.25 846 MET A O 1
ATOM 6625 N N . PHE A 1 847 ? 15.760 -19.536 4.043 1.00 90.50 847 PHE A N 1
ATOM 6626 C CA . PHE A 1 847 ? 16.025 -18.194 4.582 1.00 90.50 847 PHE A CA 1
ATOM 6627 C C . PHE A 1 847 ? 14.877 -17.220 4.279 1.00 90.50 847 PHE A C 1
ATOM 6629 O O . PHE A 1 847 ? 14.527 -16.384 5.112 1.00 90.50 847 PHE A O 1
ATOM 6636 N N . SER A 1 848 ? 14.240 -17.359 3.112 1.00 91.00 848 SER A N 1
ATOM 6637 C CA . SER A 1 848 ? 13.168 -16.465 2.675 1.00 91.00 848 SER A CA 1
ATOM 6638 C C . SER A 1 848 ? 11.903 -16.492 3.545 1.00 91.00 848 SER A C 1
ATOM 6640 O O . SER A 1 848 ? 11.126 -15.546 3.458 1.00 91.00 848 SER A O 1
ATOM 6642 N N . TYR A 1 849 ? 11.652 -17.544 4.335 1.00 90.75 849 TYR A N 1
ATOM 6643 C CA . TYR A 1 849 ? 10.402 -17.735 5.094 1.00 90.75 849 TYR A CA 1
ATOM 6644 C C . TYR A 1 849 ? 10.573 -17.612 6.626 1.00 90.75 849 TYR A C 1
ATOM 6646 O O . TYR A 1 849 ? 9.699 -18.030 7.384 1.00 90.75 849 TYR A O 1
ATOM 6654 N N . CYS A 1 850 ? 11.670 -17.013 7.104 1.00 84.94 850 CYS A N 1
ATOM 6655 C CA . CYS A 1 850 ? 12.041 -16.945 8.527 1.00 84.94 850 CYS A CA 1
ATOM 6656 C C . CYS A 1 850 ? 11.232 -15.953 9.404 1.00 84.94 850 CYS A C 1
ATOM 6658 O O . CYS A 1 850 ? 11.813 -15.185 10.168 1.00 84.94 850 CYS A O 1
ATOM 6660 N N . GLY A 1 851 ? 9.896 -15.965 9.332 1.00 79.00 851 GLY A N 1
ATOM 6661 C CA . GLY A 1 851 ? 9.028 -15.042 10.088 1.00 79.00 851 GLY A CA 1
ATOM 6662 C C . GLY A 1 851 ? 8.667 -15.472 11.524 1.00 79.00 851 GLY A C 1
ATOM 6663 O O . GLY A 1 851 ? 8.182 -14.657 12.312 1.00 79.00 851 GLY A O 1
ATOM 6664 N N . HIS A 1 852 ? 8.881 -16.741 11.889 1.00 87.12 852 HIS A N 1
ATOM 6665 C CA . HIS A 1 852 ? 8.250 -17.372 13.063 1.00 87.12 852 HIS A CA 1
ATOM 6666 C C . HIS A 1 852 ? 8.606 -16.750 14.415 1.00 87.12 852 HIS A C 1
ATOM 6668 O O . HIS A 1 852 ? 7.800 -16.810 15.343 1.00 87.12 852 HIS A O 1
ATOM 6674 N N . THR A 1 853 ? 9.772 -16.113 14.525 1.00 80.75 853 THR A N 1
ATOM 6675 C CA . THR A 1 853 ? 10.290 -15.476 15.751 1.00 80.75 853 THR A CA 1
ATOM 6676 C C . THR A 1 853 ? 9.332 -14.445 16.352 1.00 80.75 853 THR A C 1
ATOM 6678 O O . THR A 1 853 ? 9.271 -14.307 17.574 1.00 80.75 853 THR A O 1
ATOM 6681 N N . VAL A 1 854 ? 8.538 -13.764 15.517 1.00 75.75 854 VAL A N 1
ATOM 6682 C CA . VAL A 1 854 ? 7.640 -12.673 15.939 1.00 75.75 854 VAL A CA 1
ATOM 6683 C C . VAL A 1 854 ? 6.150 -12.992 15.840 1.00 75.75 854 VAL A C 1
ATOM 6685 O O . VAL A 1 854 ? 5.322 -12.220 16.328 1.00 75.75 854 VAL A O 1
ATOM 6688 N N . PHE A 1 855 ? 5.779 -14.156 15.302 1.00 84.31 855 PHE A N 1
ATOM 6689 C CA . PHE A 1 855 ? 4.379 -14.587 15.228 1.00 84.31 855 PHE A CA 1
ATOM 6690 C C . PHE A 1 855 ? 3.675 -14.665 16.602 1.00 84.31 855 PHE A C 1
ATOM 6692 O O . PHE A 1 855 ? 2.535 -14.198 16.681 1.00 84.31 855 PHE A O 1
ATOM 6699 N N . PRO A 1 856 ? 4.313 -15.130 17.702 1.00 81.50 856 PRO A N 1
ATOM 6700 C CA . PRO A 1 856 ? 3.723 -15.049 19.043 1.00 81.50 856 PRO A CA 1
ATOM 6701 C C . PRO A 1 856 ? 3.373 -13.629 19.494 1.00 81.50 856 PRO A C 1
ATOM 6703 O O . PRO A 1 856 ? 2.375 -13.425 20.189 1.00 81.50 856 PRO A O 1
ATOM 6706 N N . GLY A 1 857 ? 4.188 -12.651 19.091 1.00 70.50 857 GLY A N 1
ATOM 6707 C CA . GLY A 1 857 ? 3.997 -11.241 19.410 1.00 70.50 857 GLY A CA 1
ATOM 6708 C C . GLY A 1 857 ? 2.865 -10.607 18.613 1.00 70.50 857 GLY A C 1
ATOM 6709 O O . GLY A 1 857 ? 1.998 -9.949 19.189 1.00 70.50 857 GLY A O 1
ATOM 6710 N N . ILE A 1 858 ? 2.822 -10.877 17.304 1.00 73.12 858 I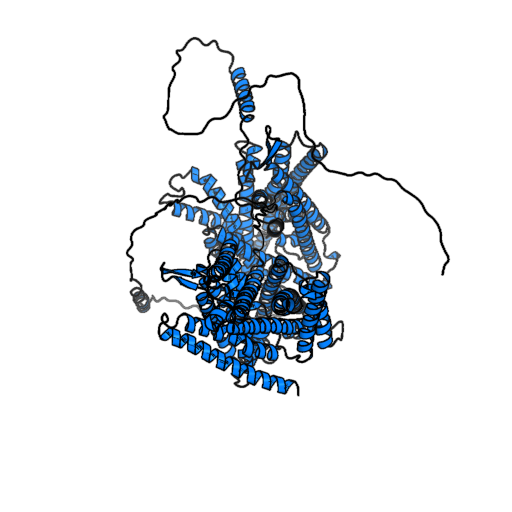LE A N 1
ATOM 6711 C CA . ILE A 1 858 ? 1.720 -10.449 16.435 1.00 73.12 858 ILE A CA 1
ATOM 6712 C C . ILE A 1 858 ? 0.395 -11.014 16.962 1.00 73.12 858 ILE A C 1
ATOM 6714 O O . ILE A 1 858 ? -0.536 -10.243 17.182 1.00 73.12 858 ILE A O 1
ATOM 6718 N N . GLU A 1 859 ? 0.319 -12.319 17.242 1.00 81.50 859 GLU A N 1
ATOM 6719 C CA . GLU A 1 859 ? -0.906 -12.959 17.740 1.00 81.50 859 GLU A CA 1
ATOM 6720 C C . GLU A 1 859 ? -1.341 -12.431 19.115 1.00 81.50 859 GLU A C 1
ATOM 6722 O O . GLU A 1 859 ? -2.532 -12.201 19.324 1.00 81.50 859 GLU A O 1
ATOM 6727 N N . GLY A 1 860 ? -0.390 -12.139 20.011 1.00 69.62 860 GLY A N 1
ATOM 6728 C CA . GLY A 1 860 ? -0.671 -11.517 21.308 1.00 69.62 860 GLY A CA 1
ATOM 6729 C C . GLY A 1 860 ? -1.199 -10.086 21.230 1.00 69.62 860 GLY A C 1
ATOM 6730 O O . GLY A 1 860 ? -1.918 -9.669 22.127 1.00 69.62 860 GLY A O 1
ATOM 6731 N N . SER A 1 861 ? -0.905 -9.353 20.153 1.00 64.38 861 SER A N 1
ATOM 6732 C CA . SER A 1 861 ? -1.441 -8.001 19.941 1.00 64.38 861 SER A CA 1
ATOM 6733 C C . SER A 1 861 ? -2.850 -7.961 19.333 1.00 64.38 861 SER A C 1
ATOM 6735 O O . SER A 1 861 ? -3.479 -6.903 19.309 1.00 64.38 861 SER A O 1
ATOM 6737 N N . MET A 1 862 ? -3.355 -9.082 18.802 1.00 69.38 862 MET A N 1
ATOM 6738 C CA . MET A 1 862 ? -4.623 -9.115 18.066 1.00 69.38 862 MET A CA 1
ATOM 6739 C C . MET A 1 862 ? -5.833 -8.909 18.985 1.00 69.38 862 MET A C 1
ATOM 6741 O O . MET A 1 862 ? -6.038 -9.675 19.918 1.00 69.38 862 MET A O 1
ATOM 6745 N N . GLN A 1 863 ? -6.749 -8.013 18.603 1.00 71.94 863 GLN A N 1
ATOM 6746 C CA . GLN A 1 863 ? -8.074 -7.858 19.237 1.00 71.94 863 GLN A CA 1
ATOM 6747 C C . GLN A 1 863 ? -8.879 -9.168 19.300 1.00 71.94 863 GLN A C 1
ATOM 6749 O O . GLN A 1 863 ? -9.779 -9.321 20.124 1.00 71.94 863 GLN A O 1
ATOM 6754 N N . LYS A 1 864 ? -8.625 -10.097 18.366 1.00 78.31 864 LYS A N 1
ATOM 6755 C CA . LYS A 1 864 ? -9.300 -11.402 18.263 1.00 78.31 864 LYS A CA 1
ATOM 6756 C C . LYS A 1 864 ? -8.282 -12.494 17.893 1.00 78.31 864 LYS A C 1
ATOM 6758 O O . LYS A 1 864 ? -8.274 -12.918 16.734 1.00 78.31 864 LYS A O 1
ATOM 6763 N N . PRO A 1 865 ? -7.446 -12.975 18.839 1.00 81.62 865 PRO A N 1
ATOM 6764 C CA . PRO A 1 865 ? -6.350 -13.917 18.558 1.00 81.62 865 PRO A CA 1
ATOM 6765 C C . PRO A 1 865 ? -6.823 -15.241 17.939 1.00 81.62 865 PRO A C 1
ATOM 6767 O O . PRO A 1 865 ? -6.136 -15.835 17.116 1.00 81.62 865 PRO A O 1
ATOM 6770 N N . VAL A 1 866 ? -8.070 -15.647 18.217 1.00 85.44 866 VAL A N 1
ATOM 6771 C CA . VAL A 1 866 ? -8.753 -16.790 17.575 1.00 85.44 866 VAL A CA 1
ATOM 6772 C C . VAL A 1 866 ? -8.688 -16.734 16.038 1.00 85.44 866 VAL A C 1
ATOM 6774 O O . VAL A 1 866 ? -8.605 -17.775 15.388 1.00 85.44 866 VAL A O 1
ATOM 6777 N N . LYS A 1 867 ? -8.666 -15.535 15.436 1.00 87.88 867 LYS A N 1
ATOM 6778 C CA . LYS A 1 867 ? -8.563 -15.357 13.979 1.00 87.88 867 LYS A CA 1
ATOM 6779 C C . LYS A 1 867 ? -7.146 -15.538 13.414 1.00 87.88 867 LYS A C 1
ATOM 6781 O O . LYS A 1 867 ? -7.012 -15.501 12.194 1.00 87.88 867 LYS A O 1
ATOM 6786 N N . TYR A 1 868 ? -6.117 -15.770 14.239 1.00 88.50 868 TYR A N 1
ATOM 6787 C CA . TYR A 1 868 ? -4.720 -15.900 13.800 1.00 88.50 868 TYR A CA 1
ATOM 6788 C C . TYR A 1 868 ? -4.530 -16.907 12.658 1.00 88.50 868 TYR A C 1
ATOM 6790 O O . TYR A 1 868 ? -3.887 -16.561 11.674 1.00 88.50 868 TYR A O 1
ATOM 6798 N N . LYS A 1 869 ? -5.157 -18.095 12.717 1.00 92.62 869 LYS A N 1
ATOM 6799 C CA . LYS A 1 869 ? -5.100 -19.087 11.620 1.00 92.62 869 LYS A CA 1
ATOM 6800 C C . LYS A 1 869 ? -5.466 -18.467 10.265 1.00 92.62 869 LYS A C 1
ATOM 6802 O O . LYS A 1 869 ? -4.703 -18.511 9.314 1.00 92.62 869 LYS A O 1
ATOM 6807 N N . SER A 1 870 ? -6.618 -17.799 10.208 1.00 90.38 870 SER A N 1
ATOM 6808 C CA . SER A 1 870 ? -7.104 -17.129 8.997 1.00 90.38 870 SER A CA 1
ATOM 6809 C C . SER A 1 870 ? -6.191 -15.978 8.544 1.00 90.38 870 SER A C 1
ATOM 6811 O O . SER A 1 870 ? -6.183 -15.634 7.366 1.00 90.38 870 SER A O 1
ATOM 6813 N N . VAL A 1 871 ? -5.430 -15.367 9.457 1.00 87.81 871 VAL A N 1
ATOM 6814 C CA . VAL A 1 871 ? -4.437 -14.333 9.131 1.00 87.81 871 VAL A CA 1
ATOM 6815 C C . VAL A 1 871 ? -3.162 -14.953 8.552 1.00 87.81 871 VAL A C 1
ATOM 6817 O O . VAL A 1 871 ? -2.723 -14.504 7.498 1.00 87.81 871 VAL A O 1
ATOM 6820 N N . THR A 1 872 ? -2.606 -15.991 9.182 1.00 91.00 872 THR A N 1
ATOM 6821 C CA . THR A 1 872 ? -1.350 -16.612 8.732 1.00 91.00 872 THR A CA 1
ATOM 6822 C C . THR A 1 872 ? -1.499 -17.314 7.379 1.00 91.00 872 THR A C 1
ATOM 6824 O O . THR A 1 872 ? -0.733 -17.002 6.470 1.00 91.00 872 THR A O 1
ATOM 6827 N N . HIS A 1 873 ? -2.579 -18.080 7.165 1.00 93.62 873 HIS A N 1
ATOM 6828 C CA . HIS A 1 873 ? -2.854 -18.727 5.874 1.00 93.62 873 HIS A CA 1
ATOM 6829 C C . HIS A 1 873 ? -2.886 -17.711 4.715 1.00 93.62 873 HIS A C 1
ATOM 6831 O O . HIS A 1 873 ? -2.238 -17.907 3.690 1.00 93.62 873 HIS A O 1
ATOM 6837 N N . ARG A 1 874 ? -3.562 -16.560 4.887 1.00 86.75 874 ARG A N 1
ATOM 6838 C CA . ARG A 1 874 ? -3.557 -15.487 3.870 1.00 86.75 874 ARG A CA 1
ATOM 6839 C C . ARG A 1 874 ? -2.180 -14.844 3.680 1.00 86.75 874 ARG A C 1
ATOM 6841 O O . ARG A 1 874 ? -1.856 -14.475 2.555 1.00 86.75 874 ARG A O 1
ATOM 6848 N N . ALA A 1 875 ? -1.394 -14.685 4.747 1.00 88.81 875 ALA A N 1
ATOM 6849 C CA . ALA A 1 875 ? -0.052 -14.113 4.657 1.00 88.81 875 ALA A CA 1
ATOM 6850 C C . ALA A 1 875 ? 0.883 -15.020 3.846 1.00 88.81 875 ALA A C 1
ATOM 6852 O O . ALA A 1 875 ? 1.515 -14.548 2.903 1.00 88.81 875 ALA A O 1
ATOM 6853 N N . PHE A 1 876 ? 0.925 -16.317 4.165 1.00 92.88 876 PHE A N 1
ATOM 6854 C CA . PHE A 1 876 ? 1.762 -17.277 3.448 1.00 92.88 876 PHE A CA 1
ATOM 6855 C C . PHE A 1 876 ? 1.314 -17.458 1.996 1.00 92.88 876 PHE A C 1
ATOM 6857 O O . PHE A 1 876 ? 2.148 -17.292 1.114 1.00 92.88 876 PHE A O 1
ATOM 6864 N N . ILE A 1 877 ? 0.018 -17.662 1.718 1.00 91.25 877 ILE A N 1
ATOM 6865 C CA . ILE A 1 877 ? -0.495 -17.770 0.336 1.00 91.25 877 ILE A CA 1
ATOM 6866 C C . ILE A 1 877 ? -0.094 -16.543 -0.503 1.00 91.25 877 ILE A C 1
ATOM 6868 O O . ILE A 1 877 ? 0.452 -16.695 -1.595 1.00 91.25 877 ILE A O 1
ATOM 6872 N N . SER A 1 878 ? -0.292 -15.325 0.020 1.00 84.75 878 SER A N 1
ATOM 6873 C CA . SER A 1 878 ? 0.059 -14.088 -0.691 1.00 84.75 878 SER A CA 1
ATOM 6874 C C . SER A 1 878 ? 1.566 -13.957 -0.950 1.00 84.75 878 SER A C 1
ATOM 6876 O O . SER A 1 878 ? 1.972 -13.644 -2.070 1.00 84.75 878 SER A O 1
ATOM 6878 N N . VAL A 1 879 ? 2.405 -14.218 0.056 1.00 89.38 879 VAL A N 1
ATOM 6879 C CA . VAL A 1 879 ? 3.865 -14.074 -0.064 1.00 89.38 879 VAL A CA 1
ATOM 6880 C C . VAL A 1 879 ? 4.468 -15.168 -0.950 1.00 89.38 879 VAL A C 1
ATOM 6882 O O . VAL A 1 879 ? 5.347 -14.883 -1.763 1.00 89.38 879 VAL A O 1
ATOM 6885 N N . THR A 1 880 ? 3.985 -16.406 -0.837 1.00 92.50 880 THR A N 1
ATOM 6886 C CA . THR A 1 880 ? 4.396 -17.534 -1.681 1.00 92.50 880 THR A CA 1
ATOM 6887 C C . THR A 1 880 ? 4.016 -17.305 -3.142 1.00 92.50 880 THR A C 1
ATOM 6889 O O . THR A 1 880 ? 4.864 -17.520 -4.005 1.00 92.50 880 THR A O 1
ATOM 6892 N N . ALA A 1 881 ? 2.816 -16.788 -3.431 1.00 87.75 881 ALA A N 1
ATOM 6893 C CA . ALA A 1 881 ? 2.416 -16.436 -4.794 1.00 87.75 881 ALA A CA 1
ATOM 6894 C C . ALA A 1 881 ? 3.345 -15.375 -5.413 1.00 87.75 881 ALA A C 1
ATOM 6896 O O . ALA A 1 881 ? 3.875 -15.587 -6.501 1.00 87.75 881 ALA A O 1
ATOM 6897 N N . VAL A 1 882 ? 3.632 -14.274 -4.704 1.00 85.62 882 VAL A N 1
ATOM 6898 C CA . VAL A 1 882 ? 4.554 -13.230 -5.200 1.00 85.62 882 VAL A CA 1
ATOM 6899 C C . VAL A 1 882 ? 5.965 -13.785 -5.438 1.00 85.62 882 VAL A C 1
ATOM 6901 O O . VAL A 1 882 ? 6.558 -13.520 -6.483 1.00 85.62 882 VAL A O 1
ATOM 6904 N N . LYS A 1 883 ? 6.499 -14.591 -4.508 1.00 90.56 883 LYS A N 1
ATOM 6905 C CA . LYS A 1 883 ? 7.815 -15.241 -4.658 1.00 90.56 883 LYS A CA 1
ATOM 6906 C C . LYS A 1 883 ? 7.868 -16.189 -5.857 1.00 90.56 883 LYS A C 1
ATOM 6908 O O . LYS A 1 883 ? 8.865 -16.186 -6.574 1.00 90.56 883 LYS A O 1
ATOM 6913 N N . PHE A 1 884 ? 6.814 -16.977 -6.070 1.00 92.19 884 PHE A N 1
ATOM 6914 C CA . PHE A 1 884 ? 6.702 -17.913 -7.186 1.00 92.19 884 PHE A CA 1
ATOM 6915 C C . PHE A 1 884 ? 6.642 -17.178 -8.530 1.00 92.19 884 PHE A C 1
ATOM 6917 O O . PHE A 1 884 ? 7.444 -17.474 -9.408 1.00 92.19 884 PHE A O 1
ATOM 6924 N N . LEU A 1 885 ? 5.760 -16.181 -8.672 1.00 86.69 885 LEU A N 1
ATOM 6925 C CA . LEU A 1 885 ? 5.573 -15.438 -9.925 1.00 86.69 885 LEU A CA 1
ATOM 6926 C C . LEU A 1 885 ? 6.835 -14.649 -10.314 1.00 86.69 885 LEU A C 1
ATOM 6928 O O . LEU A 1 885 ? 7.321 -14.791 -11.434 1.00 86.69 885 LEU A O 1
ATOM 6932 N N . VAL A 1 886 ? 7.411 -13.870 -9.385 1.00 89.12 886 VAL A N 1
ATOM 6933 C CA . VAL A 1 886 ? 8.661 -13.125 -9.642 1.00 89.12 886 VAL A CA 1
ATOM 6934 C C . VAL A 1 886 ? 9.812 -14.089 -9.937 1.00 89.12 886 VAL A C 1
ATOM 6936 O O . VAL A 1 886 ? 10.604 -13.850 -10.844 1.00 89.12 886 VAL A O 1
ATOM 6939 N N . GLY A 1 887 ? 9.894 -15.198 -9.198 1.00 90.12 887 GLY A N 1
ATOM 6940 C CA . GLY A 1 887 ? 10.890 -16.238 -9.422 1.00 90.12 887 GLY A CA 1
ATOM 6941 C C . GLY A 1 887 ? 10.813 -16.851 -10.824 1.00 90.12 887 GLY A C 1
ATOM 6942 O O . GLY A 1 887 ? 11.826 -16.910 -11.520 1.00 90.12 887 GLY A O 1
ATOM 6943 N N . LEU A 1 888 ? 9.615 -17.278 -11.231 1.00 87.94 888 LEU A N 1
ATOM 6944 C CA . LEU A 1 888 ? 9.340 -17.929 -12.510 1.00 87.94 888 LEU A CA 1
ATOM 6945 C C . LEU A 1 888 ? 9.649 -17.006 -13.692 1.00 87.94 888 LEU A C 1
ATOM 6947 O O . LEU A 1 888 ? 10.501 -17.339 -14.514 1.00 87.94 888 LEU A O 1
ATOM 6951 N N . PHE A 1 889 ? 9.004 -15.839 -13.768 1.00 86.00 889 PHE A N 1
ATOM 6952 C CA . PHE A 1 889 ? 9.119 -14.975 -14.945 1.00 86.00 889 PHE A CA 1
ATOM 6953 C C . PHE A 1 889 ? 10.513 -14.355 -15.088 1.00 86.00 889 PHE A C 1
ATOM 6955 O O . PHE A 1 889 ? 11.046 -14.306 -16.194 1.00 86.00 889 PHE A O 1
ATOM 6962 N N . CYS A 1 890 ? 11.187 -13.984 -13.991 1.00 87.25 890 CYS A N 1
ATOM 6963 C CA . CYS A 1 890 ? 12.580 -13.538 -14.090 1.00 87.25 890 CYS A CA 1
ATOM 6964 C C . CYS A 1 890 ? 13.536 -14.664 -14.519 1.00 87.25 890 CYS A C 1
ATOM 6966 O O . CYS A 1 890 ? 14.530 -14.373 -15.181 1.00 87.25 890 CYS A O 1
ATOM 6968 N N . CYS A 1 891 ? 13.256 -15.932 -14.194 1.00 88.94 891 CYS A N 1
ATOM 6969 C CA . CYS A 1 891 ? 14.053 -17.054 -14.695 1.00 88.94 891 CYS A CA 1
ATOM 6970 C C . CYS A 1 891 ? 13.781 -17.318 -16.190 1.00 88.94 891 CYS A C 1
ATOM 6972 O O . CYS A 1 891 ? 14.733 -17.485 -16.951 1.00 88.94 891 CYS A O 1
ATOM 6974 N N . LEU A 1 892 ? 12.519 -17.242 -16.635 1.00 87.31 892 LEU A N 1
ATOM 6975 C CA . LEU A 1 892 ? 12.135 -17.332 -18.054 1.00 87.31 892 LEU A CA 1
ATOM 6976 C C . LEU A 1 892 ? 12.726 -16.202 -18.916 1.00 87.31 892 LEU A C 1
ATOM 6978 O O . LEU A 1 892 ? 13.068 -16.445 -20.069 1.00 87.31 892 LEU A O 1
ATOM 6982 N N . THR A 1 893 ? 12.905 -14.993 -18.377 1.00 86.31 893 THR A N 1
ATOM 6983 C CA . THR A 1 893 ? 13.604 -13.904 -19.082 1.00 86.31 893 THR A CA 1
ATOM 6984 C C . THR A 1 893 ? 15.131 -14.066 -19.026 1.00 86.31 893 THR A C 1
ATOM 6986 O O . THR A 1 893 ? 15.778 -14.108 -20.074 1.00 86.31 893 THR A O 1
ATOM 6989 N N . PHE A 1 894 ? 15.744 -14.183 -17.839 1.00 87.25 894 PHE A N 1
ATOM 6990 C CA . PHE A 1 894 ? 17.207 -14.071 -17.687 1.00 87.25 894 PHE A CA 1
ATOM 6991 C C . PHE A 1 894 ? 17.991 -15.390 -17.806 1.00 87.25 894 PHE A C 1
ATOM 6993 O O . PHE A 1 894 ? 19.182 -15.354 -18.131 1.00 87.25 894 PHE A O 1
ATOM 7000 N N . GLY A 1 895 ? 17.369 -16.541 -17.536 1.00 87.50 895 GLY A N 1
ATOM 7001 C CA . GLY A 1 895 ? 17.989 -17.867 -17.606 1.00 87.50 895 GLY A CA 1
ATOM 7002 C C . GLY A 1 895 ? 19.348 -17.968 -16.908 1.00 87.50 895 GLY A C 1
ATOM 7003 O O . GLY A 1 895 ? 19.507 -17.567 -15.752 1.00 87.50 895 GLY A O 1
ATOM 7004 N N . SER A 1 896 ? 20.354 -18.454 -17.638 1.00 84.94 896 SER A N 1
ATOM 7005 C CA . SER A 1 896 ? 21.739 -18.629 -17.172 1.00 84.94 896 SER A CA 1
ATOM 7006 C C . SER A 1 896 ? 22.456 -17.344 -16.740 1.00 84.94 896 SER A C 1
ATOM 7008 O O . SER A 1 896 ? 23.450 -17.412 -16.019 1.00 84.94 896 SER A O 1
ATOM 7010 N N . ASN A 1 897 ? 21.956 -16.164 -17.121 1.00 87.75 897 ASN A N 1
ATOM 7011 C CA . ASN A 1 897 ? 22.546 -14.886 -16.721 1.00 87.75 897 ASN A CA 1
ATOM 7012 C C . ASN A 1 897 ? 22.096 -14.413 -15.327 1.00 87.75 897 ASN A C 1
ATOM 7014 O O . ASN A 1 897 ? 22.633 -13.418 -14.826 1.00 87.75 897 ASN A O 1
ATOM 7018 N N . THR A 1 898 ? 21.124 -15.088 -14.703 1.00 90.44 898 THR A N 1
ATOM 7019 C CA . THR A 1 898 ? 20.515 -14.703 -13.418 1.00 90.44 898 THR A CA 1
ATOM 7020 C C . THR A 1 898 ? 21.561 -14.536 -12.310 1.00 90.44 898 THR A C 1
ATOM 7022 O O . THR A 1 898 ? 22.222 -15.488 -11.898 1.00 90.44 898 THR A O 1
ATOM 7025 N N . LYS A 1 899 ? 21.709 -13.311 -11.797 1.00 91.38 899 LYS A N 1
ATOM 7026 C CA . LYS A 1 899 ? 22.585 -12.982 -10.666 1.00 91.38 899 LYS A CA 1
ATOM 7027 C C . LYS A 1 899 ? 21.861 -13.239 -9.346 1.00 91.38 899 LYS A C 1
ATOM 7029 O O . LYS A 1 899 ? 20.635 -13.220 -9.283 1.00 91.38 899 LYS A O 1
ATOM 7034 N N . SER A 1 900 ? 22.617 -13.390 -8.256 1.00 89.94 900 SER A N 1
ATOM 7035 C CA . SER A 1 900 ? 22.052 -13.643 -6.920 1.00 89.94 900 SER A CA 1
ATOM 7036 C C . SER A 1 900 ? 21.194 -12.507 -6.351 1.00 89.94 900 SER A C 1
ATOM 7038 O O . SER A 1 900 ? 20.544 -12.697 -5.329 1.00 89.94 900 SER A O 1
ATOM 7040 N N . ILE A 1 901 ? 21.200 -11.337 -6.995 1.00 90.81 901 ILE A N 1
ATOM 7041 C CA . ILE A 1 901 ? 20.301 -10.215 -6.730 1.00 90.81 901 ILE A CA 1
ATOM 7042 C C . ILE A 1 901 ? 19.749 -9.780 -8.095 1.00 90.81 901 ILE A C 1
ATOM 7044 O O . ILE A 1 901 ? 20.462 -9.151 -8.878 1.00 90.81 901 ILE A O 1
ATOM 7048 N N . VAL A 1 902 ? 18.491 -10.117 -8.395 1.00 88.94 902 VAL A N 1
ATOM 7049 C CA . VAL A 1 902 ? 17.903 -9.948 -9.744 1.00 88.94 902 VAL A CA 1
ATOM 7050 C C . VAL A 1 902 ? 17.881 -8.494 -10.247 1.00 88.94 902 VAL A C 1
ATOM 7052 O O . VAL A 1 902 ? 17.878 -8.255 -11.452 1.00 88.94 902 VAL A O 1
ATOM 7055 N N . ILE A 1 903 ? 17.943 -7.505 -9.349 1.00 87.38 903 ILE A N 1
ATOM 7056 C CA . ILE A 1 903 ? 17.980 -6.080 -9.722 1.00 87.38 903 ILE A CA 1
ATOM 7057 C C . ILE A 1 903 ? 19.178 -5.734 -10.624 1.00 87.38 903 ILE A C 1
ATOM 7059 O O . ILE A 1 903 ? 19.078 -4.877 -11.500 1.00 87.38 903 ILE A O 1
ATOM 7063 N N . ILE A 1 904 ? 20.291 -6.460 -10.469 1.00 86.31 904 ILE A N 1
ATOM 7064 C CA . ILE A 1 904 ? 21.507 -6.268 -11.262 1.00 86.31 904 ILE A CA 1
ATOM 7065 C C . ILE A 1 904 ? 21.274 -6.724 -12.713 1.00 86.31 904 ILE A C 1
ATOM 7067 O O . ILE A 1 904 ? 21.750 -6.075 -13.639 1.00 86.31 904 ILE A O 1
ATOM 7071 N N . ASN A 1 905 ? 20.477 -7.778 -12.944 1.00 86.81 905 ASN A N 1
ATOM 7072 C CA . ASN A 1 905 ? 20.078 -8.185 -14.297 1.00 86.81 905 ASN A CA 1
ATOM 7073 C C . ASN A 1 905 ? 19.239 -7.107 -14.992 1.00 86.81 905 ASN A C 1
ATOM 7075 O O . ASN A 1 905 ? 19.509 -6.777 -16.145 1.00 86.81 905 ASN A O 1
ATOM 7079 N N . LEU A 1 906 ? 18.264 -6.533 -14.280 1.00 81.00 906 LEU A N 1
ATOM 7080 C CA . LEU A 1 906 ? 17.404 -5.469 -14.803 1.00 81.00 906 LEU A CA 1
ATOM 7081 C C . LEU A 1 906 ? 18.213 -4.221 -15.200 1.00 81.00 906 LEU A C 1
ATOM 7083 O O . LEU A 1 906 ? 17.926 -3.591 -16.216 1.00 81.00 906 LEU A O 1
ATOM 7087 N N . SER A 1 907 ? 19.241 -3.876 -14.419 1.00 72.94 907 SER A N 1
ATOM 7088 C CA . SER A 1 907 ? 20.112 -2.735 -14.712 1.00 72.94 907 SER A CA 1
ATOM 7089 C C . SER A 1 907 ? 21.051 -2.989 -15.896 1.00 72.94 907 SER A C 1
ATOM 7091 O O . SER A 1 907 ? 21.073 -2.196 -16.840 1.00 72.94 907 SER A O 1
ATOM 7093 N N . LEU A 1 908 ? 21.747 -4.133 -15.907 1.00 69.69 908 LEU A N 1
ATOM 7094 C CA . LEU A 1 908 ? 22.673 -4.511 -16.981 1.00 69.69 908 LEU A CA 1
ATOM 7095 C C . LEU A 1 908 ? 21.993 -4.713 -18.343 1.00 69.69 908 LEU A C 1
ATOM 7097 O O . LEU A 1 908 ? 22.624 -4.471 -19.365 1.00 69.69 908 LEU A O 1
ATOM 7101 N N . SER A 1 909 ? 20.739 -5.176 -18.371 1.00 63.31 909 SER A N 1
ATOM 7102 C CA . SER A 1 909 ? 20.096 -5.613 -19.618 1.00 63.31 909 SER A CA 1
ATOM 7103 C C . SER A 1 909 ? 19.534 -4.481 -20.484 1.00 63.31 909 SER A C 1
ATOM 7105 O O . SER A 1 909 ? 19.326 -4.710 -21.670 1.00 63.31 909 SER A O 1
ATOM 7107 N N . TYR A 1 910 ? 19.244 -3.302 -19.916 1.00 55.66 910 TYR A N 1
ATOM 7108 C CA . TYR A 1 910 ? 18.541 -2.229 -20.644 1.00 55.66 910 TYR A CA 1
ATOM 7109 C C . TYR A 1 910 ? 18.977 -0.792 -20.307 1.00 55.66 910 TYR A C 1
ATOM 7111 O O . TYR A 1 910 ? 18.533 0.125 -20.992 1.00 55.66 910 TYR A O 1
ATOM 7119 N N . GLY A 1 911 ? 19.758 -0.541 -19.244 1.00 56.09 911 GLY A N 1
ATOM 7120 C CA . GLY A 1 911 ? 20.208 0.813 -18.841 1.00 56.09 911 GLY A CA 1
ATOM 7121 C C . GLY A 1 911 ? 19.107 1.831 -18.468 1.00 56.09 911 GLY A C 1
ATOM 7122 O O . GLY A 1 911 ? 19.406 2.939 -18.025 1.00 56.09 911 GLY A O 1
ATOM 7123 N N . SER A 1 912 ? 17.837 1.460 -18.648 1.00 62.94 912 SER A N 1
ATOM 7124 C CA . SER A 1 912 ? 16.672 2.345 -18.604 1.00 62.94 912 SER A CA 1
ATOM 7125 C C . SER A 1 912 ? 16.422 2.986 -17.237 1.00 62.94 912 SER A C 1
ATOM 7127 O O . SER A 1 912 ? 16.723 2.419 -16.188 1.00 62.94 912 SER A O 1
ATOM 7129 N N . ILE A 1 913 ? 15.750 4.139 -17.224 1.00 67.88 913 ILE A N 1
ATOM 7130 C CA . ILE A 1 913 ? 15.374 4.808 -15.972 1.00 67.88 913 ILE A CA 1
ATOM 7131 C C . ILE A 1 913 ? 14.457 3.914 -15.102 1.00 67.88 913 ILE A C 1
ATOM 7133 O O . ILE A 1 913 ? 14.517 4.006 -13.879 1.00 67.88 913 ILE A O 1
ATOM 7137 N N . LEU A 1 914 ? 13.708 2.961 -15.680 1.00 65.00 914 LEU A N 1
ATOM 7138 C CA . LEU A 1 914 ? 12.937 1.965 -14.918 1.00 65.00 914 LEU A CA 1
ATOM 7139 C C . LEU A 1 914 ? 13.829 1.056 -14.047 1.00 65.00 914 LEU A C 1
ATOM 7141 O O . LEU A 1 914 ? 13.464 0.759 -12.908 1.00 65.00 914 LEU A O 1
ATOM 7145 N N . SER A 1 915 ? 15.012 0.656 -14.531 1.00 72.56 915 SER A N 1
ATOM 7146 C CA . SER A 1 915 ? 15.963 -0.119 -13.722 1.00 72.56 915 SER A CA 1
ATOM 7147 C C . SER A 1 915 ? 16.599 0.747 -12.633 1.00 72.56 915 SER A C 1
ATOM 7149 O O . SER A 1 915 ? 16.684 0.315 -11.482 1.00 72.56 915 SER A O 1
ATOM 7151 N N . LYS A 1 916 ? 16.951 2.002 -12.951 1.00 76.12 916 LYS A N 1
ATOM 7152 C CA . LYS A 1 916 ? 17.483 2.971 -11.978 1.00 76.12 916 LYS A CA 1
ATOM 7153 C C . LYS A 1 916 ? 16.458 3.263 -10.863 1.00 76.12 916 LYS A C 1
ATOM 7155 O O . LYS A 1 916 ? 16.824 3.236 -9.689 1.00 76.12 916 LYS A O 1
ATOM 7160 N N . ILE A 1 917 ? 15.167 3.408 -11.187 1.00 75.88 917 ILE A N 1
ATOM 7161 C CA . ILE A 1 917 ? 14.059 3.531 -10.215 1.00 75.88 917 ILE A CA 1
ATOM 7162 C C . ILE A 1 917 ? 13.937 2.285 -9.336 1.00 75.88 917 ILE A C 1
ATOM 7164 O O . ILE A 1 917 ? 13.856 2.401 -8.113 1.00 75.88 917 ILE A O 1
ATOM 7168 N N . ALA A 1 918 ? 13.937 1.089 -9.928 1.00 77.44 918 ALA A N 1
ATOM 7169 C CA . ALA A 1 918 ? 13.814 -0.151 -9.170 1.00 77.44 918 ALA A CA 1
ATOM 7170 C C . ALA A 1 918 ? 15.000 -0.343 -8.200 1.00 77.44 918 ALA A C 1
ATOM 7172 O O . ALA A 1 918 ? 14.799 -0.729 -7.049 1.00 77.44 918 ALA A O 1
ATOM 7173 N N . THR A 1 919 ? 16.218 0.018 -8.615 1.00 83.25 919 THR A N 1
ATOM 7174 C CA . THR A 1 919 ? 17.417 0.049 -7.759 1.00 83.25 919 THR A CA 1
ATOM 7175 C C . THR A 1 919 ? 17.292 1.072 -6.622 1.00 83.25 919 THR A C 1
ATOM 7177 O O . THR A 1 919 ? 17.611 0.754 -5.476 1.00 83.25 919 THR A O 1
ATOM 7180 N N . VAL A 1 920 ? 16.746 2.268 -6.878 1.00 82.50 920 VAL A N 1
ATOM 7181 C CA . VAL A 1 920 ? 16.446 3.264 -5.828 1.00 82.50 920 VAL A CA 1
ATOM 7182 C C . VAL A 1 920 ? 15.392 2.750 -4.837 1.00 82.50 920 VAL A C 1
ATOM 7184 O O . VAL A 1 920 ? 15.544 2.940 -3.631 1.00 82.50 920 VAL A O 1
ATOM 7187 N N . LEU A 1 921 ? 14.365 2.030 -5.294 1.00 81.88 921 LEU A N 1
ATOM 7188 C CA . LEU A 1 921 ? 13.384 1.390 -4.408 1.00 81.88 921 LEU A CA 1
ATOM 7189 C C . LEU A 1 921 ? 14.010 0.270 -3.559 1.00 81.88 921 LEU A C 1
ATOM 7191 O O . LEU A 1 921 ? 13.667 0.138 -2.383 1.00 81.88 921 LEU A O 1
ATOM 7195 N N . VAL A 1 922 ? 14.955 -0.503 -4.110 1.00 85.75 922 VAL A N 1
ATOM 7196 C CA . VAL A 1 922 ? 15.738 -1.497 -3.349 1.00 85.75 922 VAL A CA 1
ATOM 7197 C C . VAL A 1 922 ? 16.569 -0.807 -2.260 1.00 85.75 922 VAL A C 1
ATOM 7199 O O . VAL A 1 922 ? 16.528 -1.239 -1.106 1.00 85.75 922 VAL A O 1
ATOM 7202 N N . ILE A 1 923 ? 17.241 0.302 -2.586 1.00 86.25 923 ILE A N 1
ATOM 7203 C CA . ILE A 1 923 ? 17.982 1.143 -1.630 1.00 86.25 923 ILE A CA 1
ATOM 7204 C C . ILE A 1 923 ? 17.063 1.639 -0.499 1.00 86.25 923 ILE A C 1
ATOM 7206 O O . ILE A 1 923 ? 17.385 1.453 0.676 1.00 86.25 923 ILE A O 1
ATOM 7210 N N . ILE A 1 924 ? 15.895 2.201 -0.837 1.00 81.88 924 ILE A N 1
ATOM 7211 C CA . ILE A 1 924 ? 14.881 2.696 0.114 1.00 81.88 924 ILE A CA 1
ATOM 7212 C C . ILE A 1 924 ? 14.406 1.581 1.055 1.00 81.88 924 ILE A C 1
ATOM 7214 O O . ILE A 1 924 ? 14.428 1.748 2.276 1.00 81.88 924 ILE A O 1
ATOM 7218 N N . ASN A 1 925 ? 14.017 0.429 0.500 1.00 81.88 925 ASN A N 1
ATOM 7219 C CA . ASN A 1 925 ? 13.588 -0.741 1.265 1.00 81.88 925 ASN A CA 1
ATOM 7220 C C . ASN A 1 925 ? 14.647 -1.164 2.293 1.00 81.88 925 ASN A C 1
ATOM 7222 O O . ASN A 1 925 ? 14.353 -1.305 3.479 1.00 81.88 925 ASN A O 1
ATOM 7226 N N . ILE A 1 926 ? 15.894 -1.336 1.854 1.00 87.38 926 ILE A N 1
ATOM 7227 C CA . ILE A 1 926 ? 16.972 -1.829 2.714 1.00 87.38 926 ILE A CA 1
ATOM 7228 C C . ILE A 1 926 ? 17.332 -0.812 3.797 1.00 87.38 926 ILE A C 1
ATOM 7230 O O . ILE A 1 926 ? 17.452 -1.185 4.965 1.00 87.38 926 ILE A O 1
ATOM 7234 N N . TYR A 1 927 ? 17.466 0.467 3.438 1.00 85.44 927 TYR A N 1
ATOM 7235 C CA . TYR A 1 927 ? 17.831 1.529 4.378 1.00 85.44 927 TYR A CA 1
ATOM 7236 C C . TYR A 1 927 ? 16.810 1.674 5.518 1.00 85.44 927 TYR A C 1
ATOM 7238 O O . TYR A 1 927 ? 17.181 1.951 6.659 1.00 85.44 927 TYR A O 1
ATOM 7246 N N . PHE A 1 928 ? 15.530 1.414 5.236 1.00 80.69 928 PHE A N 1
ATOM 7247 C CA . PHE A 1 928 ? 14.449 1.456 6.221 1.00 80.69 928 PHE A CA 1
ATOM 7248 C C . PHE A 1 928 ? 14.139 0.105 6.901 1.00 80.69 928 PHE A C 1
ATOM 7250 O O . PHE A 1 928 ? 13.605 0.113 8.012 1.00 80.69 928 PHE A O 1
ATOM 7257 N N . SER A 1 929 ? 14.543 -1.035 6.323 1.00 78.44 929 SER A N 1
ATOM 7258 C CA . SER A 1 929 ? 14.449 -2.374 6.943 1.00 78.44 929 SER A CA 1
ATOM 7259 C C . SER A 1 929 ? 15.626 -2.722 7.868 1.00 78.44 929 SER A C 1
ATOM 7261 O O . SER A 1 929 ? 15.461 -3.452 8.852 1.00 78.44 929 SER A O 1
ATOM 7263 N N . TYR A 1 930 ? 16.816 -2.180 7.602 1.00 85.75 930 TYR A N 1
ATOM 7264 C CA . TYR A 1 930 ? 18.021 -2.401 8.411 1.00 85.75 930 TYR A CA 1
ATOM 7265 C C . TYR A 1 930 ? 17.866 -2.050 9.902 1.00 85.75 930 TYR A C 1
ATOM 7267 O O . TYR A 1 930 ? 18.231 -2.875 10.746 1.00 85.75 930 TYR A O 1
ATOM 7275 N N . PRO A 1 931 ? 17.288 -0.894 10.295 1.00 81.56 931 PRO A N 1
ATOM 7276 C CA . PRO A 1 931 ? 17.313 -0.471 11.690 1.00 81.56 931 PRO A CA 1
ATOM 7277 C C . PRO A 1 931 ? 16.368 -1.313 12.565 1.00 81.56 931 PRO A C 1
ATOM 7279 O O . PRO A 1 931 ? 16.567 -1.381 13.775 1.00 81.56 931 PRO A O 1
ATOM 7282 N N . LEU A 1 932 ? 15.379 -2.004 11.975 1.00 74.44 932 LEU A N 1
ATOM 7283 C CA . LEU A 1 932 ? 14.501 -2.964 12.663 1.00 74.44 932 LEU A CA 1
ATOM 7284 C C . LEU A 1 932 ? 15.280 -4.207 13.104 1.00 74.44 932 LEU A C 1
ATOM 7286 O O . LEU A 1 932 ? 15.275 -4.566 14.282 1.00 74.44 932 LEU A O 1
ATOM 7290 N N . ASN A 1 933 ? 15.996 -4.824 12.163 1.00 78.75 933 ASN A N 1
ATOM 7291 C CA . ASN A 1 933 ? 16.846 -5.985 12.422 1.00 78.75 933 ASN A CA 1
ATOM 7292 C C . ASN A 1 933 ? 17.993 -5.619 13.376 1.00 78.75 933 ASN A C 1
ATOM 7294 O O . ASN A 1 933 ? 18.270 -6.332 14.343 1.00 78.75 933 ASN A O 1
ATOM 7298 N N . MET A 1 934 ? 18.594 -4.442 13.181 1.00 84.31 934 MET A N 1
ATOM 7299 C CA . MET A 1 934 ? 19.659 -3.949 14.047 1.00 84.31 934 MET A CA 1
ATOM 7300 C C . MET A 1 934 ? 19.155 -3.606 15.462 1.00 84.31 934 MET A C 1
ATOM 7302 O O . MET A 1 934 ? 19.874 -3.840 16.437 1.00 84.31 934 MET A O 1
ATOM 7306 N N . PHE A 1 935 ? 17.914 -3.128 15.626 1.00 78.94 935 PHE A N 1
ATOM 7307 C CA . PHE A 1 935 ? 17.285 -2.953 16.943 1.00 78.94 935 PHE A CA 1
ATOM 7308 C C . PHE A 1 935 ? 17.118 -4.296 17.671 1.00 78.94 935 PHE A C 1
ATOM 7310 O O . PHE A 1 935 ? 17.471 -4.389 18.845 1.00 78.94 935 PHE A O 1
ATOM 7317 N N . VAL A 1 936 ? 16.641 -5.339 16.981 1.00 75.31 936 VAL A N 1
ATOM 7318 C CA . VAL A 1 936 ? 16.458 -6.696 17.536 1.00 75.31 936 VAL A CA 1
ATOM 7319 C C . VAL A 1 936 ? 17.775 -7.264 18.078 1.00 75.31 936 VAL A C 1
ATOM 7321 O O . VAL A 1 936 ? 17.855 -7.646 19.249 1.00 75.31 936 VAL A O 1
ATOM 7324 N N . VAL A 1 937 ? 18.837 -7.244 17.268 1.00 83.81 937 VAL A N 1
ATOM 7325 C CA . VAL A 1 937 ? 20.173 -7.718 17.670 1.00 83.81 937 VAL A CA 1
ATOM 7326 C C . VAL A 1 937 ? 20.713 -6.911 18.850 1.00 83.81 937 VAL A C 1
ATOM 7328 O O . VAL A 1 937 ? 21.118 -7.460 19.876 1.00 83.81 937 VAL A O 1
ATOM 7331 N N . SER A 1 938 ? 20.721 -5.585 18.715 1.00 81.69 938 SER A N 1
ATOM 7332 C CA . SER A 1 938 ? 21.437 -4.714 19.647 1.00 81.69 938 SER A CA 1
ATOM 7333 C C . SER A 1 938 ? 20.700 -4.494 20.970 1.00 81.69 938 SER A C 1
ATOM 7335 O O . SER A 1 938 ? 21.344 -4.381 22.011 1.00 81.69 938 SER A O 1
ATOM 7337 N N . GLY A 1 939 ? 19.364 -4.507 20.960 1.00 73.25 939 GLY A N 1
ATOM 7338 C CA . GLY A 1 939 ? 18.554 -4.540 22.175 1.00 73.25 939 GLY A CA 1
ATOM 7339 C C . GLY A 1 939 ? 18.779 -5.823 22.977 1.00 73.25 939 GLY A C 1
ATOM 7340 O O . GLY A 1 939 ? 18.885 -5.759 24.198 1.00 73.25 939 GLY A O 1
ATOM 7341 N N . THR A 1 940 ? 18.939 -6.970 22.308 1.00 71.62 940 THR A N 1
ATOM 7342 C CA . THR A 1 940 ? 19.254 -8.239 22.985 1.00 71.62 940 THR A CA 1
ATOM 7343 C C . THR A 1 940 ? 20.654 -8.229 23.601 1.00 71.62 940 THR A C 1
ATOM 7345 O O . THR A 1 940 ? 20.835 -8.685 24.729 1.00 71.62 940 THR A O 1
ATOM 7348 N N . LEU A 1 941 ? 21.638 -7.645 22.913 1.00 76.62 941 LEU A N 1
ATOM 7349 C CA . LEU A 1 941 ? 22.997 -7.498 23.441 1.00 76.62 941 LEU A CA 1
ATOM 7350 C C . LEU A 1 941 ? 23.071 -6.546 24.640 1.00 76.62 941 LEU A C 1
ATOM 7352 O O . LEU A 1 941 ? 23.736 -6.885 25.617 1.00 76.62 941 LEU A O 1
ATOM 7356 N N . ASP A 1 942 ? 22.353 -5.417 24.628 1.00 78.69 942 ASP A N 1
ATOM 7357 C CA . ASP A 1 942 ? 22.213 -4.577 25.826 1.00 78.69 942 ASP A CA 1
ATOM 7358 C C . ASP A 1 942 ? 21.615 -5.390 26.982 1.00 78.69 942 ASP A C 1
ATOM 7360 O O . ASP A 1 942 ? 22.159 -5.407 28.081 1.00 78.69 942 ASP A O 1
ATOM 7364 N N . ILE A 1 943 ? 20.525 -6.112 26.722 1.00 68.62 943 ILE A N 1
ATOM 7365 C CA . ILE A 1 943 ? 19.790 -6.891 27.723 1.00 68.62 943 ILE A CA 1
ATOM 7366 C C . ILE A 1 943 ? 20.647 -8.023 28.337 1.00 68.62 943 ILE A C 1
ATOM 7368 O O . ILE A 1 943 ? 20.542 -8.277 29.536 1.00 68.62 943 ILE A O 1
ATOM 7372 N N . ILE A 1 944 ? 21.543 -8.655 27.566 1.00 71.06 944 ILE A N 1
ATOM 7373 C CA . ILE A 1 944 ? 22.437 -9.737 28.032 1.00 71.06 944 ILE A CA 1
ATOM 7374 C C . ILE A 1 944 ? 23.736 -9.220 28.680 1.00 71.06 944 ILE A C 1
ATOM 7376 O O . ILE A 1 944 ? 24.259 -9.855 29.604 1.00 71.06 944 ILE A O 1
ATOM 7380 N N . LEU A 1 945 ? 24.302 -8.115 28.183 1.00 76.69 945 LEU A N 1
ATOM 7381 C CA . LEU A 1 945 ? 25.645 -7.656 28.560 1.00 76.69 945 LEU A CA 1
ATOM 7382 C C . LEU A 1 945 ? 25.641 -6.462 29.516 1.00 76.69 945 LEU A C 1
ATOM 7384 O O . LEU A 1 945 ? 26.455 -6.446 30.436 1.00 76.69 945 LEU A O 1
ATOM 7388 N N . LEU A 1 946 ? 24.731 -5.494 29.366 1.00 76.94 946 LEU A N 1
ATOM 7389 C CA . LEU A 1 946 ? 24.700 -4.293 30.210 1.00 76.94 946 LEU A CA 1
ATOM 7390 C C . LEU A 1 946 ? 24.587 -4.610 31.719 1.00 76.94 946 LEU A C 1
ATOM 7392 O O . LEU A 1 946 ? 25.297 -3.961 32.489 1.00 76.94 946 LEU A O 1
ATOM 7396 N N . PRO A 1 947 ? 23.815 -5.625 32.178 1.00 75.31 947 PRO A N 1
ATOM 7397 C CA . PRO A 1 947 ? 23.791 -6.010 33.594 1.00 75.31 947 PRO A CA 1
ATOM 7398 C C . PRO A 1 947 ? 25.137 -6.519 34.135 1.00 75.31 947 PRO A C 1
ATOM 7400 O O . PRO A 1 947 ? 25.363 -6.475 35.341 1.00 75.31 947 PRO A O 1
ATOM 7403 N N . LYS A 1 948 ? 26.046 -6.984 33.263 1.00 79.62 948 LYS A N 1
ATOM 7404 C CA . LYS A 1 948 ? 27.406 -7.419 33.634 1.00 79.62 948 LYS A CA 1
ATOM 7405 C C . LYS A 1 948 ? 28.384 -6.246 33.778 1.00 79.62 948 LYS A C 1
ATOM 7407 O O . LYS A 1 948 ? 29.463 -6.423 34.332 1.00 79.62 948 LYS A O 1
ATOM 7412 N N . PHE A 1 949 ? 28.008 -5.052 33.312 1.00 80.69 949 PHE A N 1
ATOM 7413 C CA . PHE A 1 949 ? 28.812 -3.830 33.367 1.00 80.69 949 PHE A CA 1
ATOM 7414 C C . PHE A 1 949 ? 28.107 -2.759 34.224 1.00 80.69 949 PHE A C 1
ATOM 7416 O O . PHE A 1 949 ? 27.571 -1.788 33.681 1.00 80.69 949 PHE A O 1
ATOM 7423 N N . PRO A 1 950 ? 28.106 -2.885 35.570 1.00 74.56 950 PRO A N 1
ATOM 7424 C CA . PRO A 1 950 ? 27.312 -2.029 36.462 1.00 74.56 950 PRO A CA 1
ATOM 7425 C C . PRO A 1 950 ? 27.620 -0.527 36.333 1.00 74.56 950 PRO A C 1
ATOM 7427 O O . PRO A 1 950 ? 26.714 0.295 36.470 1.00 74.56 950 PRO A O 1
ATOM 7430 N N . LEU A 1 951 ? 28.858 -0.158 35.976 1.00 73.00 951 LEU A N 1
ATOM 7431 C CA . LEU A 1 951 ? 29.242 1.222 35.637 1.00 73.00 951 LEU A CA 1
ATOM 7432 C C . LEU A 1 951 ? 28.431 1.791 34.456 1.00 73.00 951 LEU A C 1
ATOM 7434 O O . LEU A 1 951 ? 27.986 2.937 34.508 1.00 73.00 951 LEU A O 1
ATOM 7438 N N . CYS A 1 952 ? 28.203 0.988 33.412 1.00 76.25 952 CYS A N 1
ATOM 7439 C CA . CYS A 1 952 ? 27.422 1.370 32.232 1.00 76.25 952 CYS A CA 1
ATOM 7440 C C . CYS A 1 952 ? 25.907 1.291 32.475 1.00 76.25 952 CYS A C 1
ATOM 7442 O O . CYS A 1 952 ? 25.143 2.030 31.852 1.00 76.25 952 CYS A O 1
ATOM 7444 N N . TYR A 1 953 ? 25.464 0.420 33.384 1.00 76.44 953 TYR A N 1
ATOM 7445 C CA . TYR A 1 953 ? 24.059 0.313 33.774 1.00 76.44 953 TYR A CA 1
ATOM 7446 C C . TYR A 1 953 ? 23.604 1.514 34.625 1.00 76.44 953 TYR A C 1
ATOM 7448 O O . TYR A 1 953 ? 22.631 2.178 34.273 1.00 76.44 953 TYR A O 1
ATOM 7456 N N . ASN A 1 954 ? 24.335 1.846 35.698 1.00 75.25 954 ASN A N 1
ATOM 7457 C CA . ASN A 1 954 ? 23.903 2.845 36.685 1.00 75.25 954 ASN A CA 1
ATOM 7458 C C . ASN A 1 954 ? 24.095 4.307 36.235 1.00 75.25 954 ASN A C 1
ATOM 7460 O O . ASN A 1 954 ? 23.289 5.173 36.580 1.00 75.25 954 ASN A O 1
ATOM 7464 N N . HIS A 1 955 ? 25.150 4.622 35.475 1.00 80.75 955 HIS A N 1
ATOM 7465 C CA . HIS A 1 955 ? 25.484 6.009 35.129 1.00 80.75 955 HIS A CA 1
ATOM 7466 C C . HIS A 1 955 ? 25.065 6.378 33.701 1.00 80.75 955 HIS A C 1
ATOM 7468 O O . HIS A 1 955 ? 25.611 5.861 32.727 1.00 80.75 955 HIS A O 1
ATOM 7474 N N . LYS A 1 956 ? 24.187 7.383 33.557 1.00 79.88 956 LYS A N 1
ATOM 7475 C CA . LYS A 1 956 ? 23.663 7.855 32.254 1.00 79.88 956 LYS A CA 1
ATOM 7476 C C . LYS A 1 956 ? 24.745 8.160 31.199 1.00 79.88 956 LYS A C 1
ATOM 7478 O O . LYS A 1 956 ? 24.536 7.866 30.025 1.00 79.88 956 LYS A O 1
ATOM 7483 N N . ARG A 1 957 ? 25.902 8.716 31.596 1.00 82.75 957 ARG A N 1
ATOM 7484 C CA . ARG A 1 957 ? 27.023 9.019 30.678 1.00 82.75 957 ARG A CA 1
ATOM 7485 C C . ARG A 1 957 ? 27.678 7.746 30.131 1.00 82.75 957 ARG A C 1
ATOM 7487 O O . ARG A 1 957 ? 27.875 7.642 28.924 1.00 82.75 957 ARG A O 1
ATOM 7494 N N . TYR A 1 958 ? 27.962 6.771 30.993 1.00 82.50 958 TYR A N 1
ATOM 7495 C CA . TYR A 1 958 ? 28.524 5.483 30.577 1.00 82.50 958 TYR A CA 1
ATOM 7496 C C . TYR A 1 958 ? 27.495 4.623 29.829 1.00 82.50 958 TYR A C 1
ATOM 7498 O O . TYR A 1 958 ? 27.865 3.938 28.885 1.00 82.50 958 TYR A O 1
ATOM 7506 N N . ASN A 1 959 ? 26.201 4.742 30.142 1.00 81.81 959 ASN A N 1
ATOM 7507 C CA . ASN A 1 959 ? 25.121 4.138 29.358 1.00 81.81 959 ASN A CA 1
ATOM 7508 C C . ASN A 1 959 ? 25.094 4.659 27.907 1.00 81.81 959 ASN A C 1
ATOM 7510 O O . ASN A 1 959 ? 25.005 3.876 26.964 1.00 81.81 959 ASN A O 1
ATOM 7514 N N . TYR A 1 960 ? 25.235 5.977 27.709 1.00 83.81 960 TYR A N 1
ATOM 7515 C CA . TYR A 1 960 ? 25.329 6.560 26.366 1.00 83.81 960 TYR A CA 1
ATOM 7516 C C . TYR A 1 960 ? 26.571 6.067 25.609 1.00 83.81 960 TYR A C 1
ATOM 7518 O O . TYR A 1 960 ? 26.456 5.669 24.451 1.00 83.81 960 TYR A O 1
ATOM 7526 N N . LEU A 1 961 ? 27.735 6.031 26.270 1.00 86.81 961 LEU A N 1
ATOM 7527 C CA . LEU A 1 961 ? 28.976 5.503 25.690 1.00 86.81 961 LEU A CA 1
ATOM 7528 C C . LEU A 1 961 ? 28.866 4.010 25.340 1.00 86.81 961 LEU A C 1
ATOM 7530 O O . LEU A 1 961 ? 29.307 3.614 24.266 1.00 86.81 961 LEU A O 1
ATOM 7534 N N . TRP A 1 962 ? 28.220 3.202 26.184 1.00 87.19 962 TRP A N 1
ATOM 7535 C CA . TRP A 1 962 ? 27.929 1.793 25.909 1.00 87.19 962 TRP A CA 1
ATOM 7536 C C . TRP A 1 962 ? 27.056 1.621 24.660 1.00 87.19 962 TRP A C 1
ATOM 7538 O O . TRP A 1 962 ? 27.372 0.811 23.788 1.00 87.19 962 TRP A O 1
ATOM 7548 N N . VAL A 1 963 ? 25.975 2.399 24.536 1.00 85.06 963 VAL A N 1
ATOM 7549 C CA . VAL A 1 963 ? 25.110 2.361 23.347 1.00 85.06 963 VAL A CA 1
ATOM 7550 C C . VAL A 1 963 ? 25.896 2.793 22.105 1.00 85.06 963 VAL A C 1
ATOM 7552 O O . VAL A 1 963 ? 25.855 2.098 21.096 1.00 85.06 963 VAL A O 1
ATOM 7555 N N . LEU A 1 964 ? 26.658 3.888 22.176 1.00 88.12 964 LEU A N 1
ATOM 7556 C CA . LEU A 1 964 ? 27.496 4.361 21.069 1.00 88.12 964 LEU A CA 1
ATOM 7557 C C . LEU A 1 964 ? 28.509 3.295 20.621 1.00 88.12 964 LEU A C 1
ATOM 7559 O O . LEU A 1 964 ? 28.585 2.985 19.432 1.00 88.12 964 LEU A O 1
ATOM 7563 N N . PHE A 1 965 ? 29.230 2.692 21.569 1.00 90.06 965 PHE A N 1
ATOM 7564 C CA . PHE A 1 965 ? 30.214 1.644 21.308 1.00 90.06 965 PHE A CA 1
ATOM 7565 C C . PHE A 1 965 ? 29.569 0.392 20.702 1.00 90.06 965 PHE A C 1
ATOM 7567 O O . PHE A 1 965 ? 29.965 -0.033 19.621 1.00 90.06 965 PHE A O 1
ATOM 7574 N N . THR A 1 966 ? 28.531 -0.164 21.340 1.00 87.44 966 THR A N 1
ATOM 7575 C CA . THR A 1 966 ? 27.866 -1.388 20.858 1.00 87.44 966 THR A CA 1
ATOM 7576 C C . THR A 1 966 ? 27.225 -1.212 19.487 1.00 87.44 966 THR A C 1
ATOM 7578 O O . THR A 1 966 ? 27.375 -2.090 18.642 1.00 87.44 966 THR A O 1
ATOM 7581 N N . ARG A 1 967 ? 26.537 -0.091 19.221 1.00 87.69 967 ARG A N 1
ATOM 7582 C CA . ARG A 1 967 ? 25.910 0.136 17.907 1.00 87.69 967 ARG A CA 1
ATOM 7583 C C . ARG A 1 967 ? 26.957 0.281 16.808 1.00 87.69 967 ARG A C 1
ATOM 7585 O O . ARG A 1 967 ? 26.823 -0.362 15.771 1.00 87.69 967 ARG A O 1
ATOM 7592 N N . THR A 1 968 ? 28.021 1.041 17.062 1.00 90.12 968 THR A N 1
ATOM 7593 C CA . THR A 1 968 ? 29.111 1.231 16.093 1.00 90.12 968 THR A CA 1
ATOM 7594 C C . THR A 1 968 ? 29.866 -0.076 15.837 1.00 90.12 968 THR A C 1
ATOM 7596 O O . THR A 1 968 ? 30.060 -0.447 14.683 1.00 90.12 968 THR A O 1
ATOM 7599 N N . PHE A 1 969 ? 30.207 -0.832 16.887 1.00 92.44 969 PHE A N 1
ATOM 7600 C CA . PHE A 1 969 ? 30.842 -2.149 16.770 1.00 92.44 969 PHE A CA 1
ATOM 7601 C C . PHE A 1 969 ? 29.997 -3.131 15.944 1.00 92.44 969 PHE A C 1
ATOM 7603 O O . PHE A 1 969 ? 30.522 -3.829 15.078 1.00 92.44 969 PHE A O 1
ATOM 7610 N N . LEU A 1 970 ? 28.679 -3.167 16.161 1.00 91.88 970 LEU A N 1
ATOM 7611 C CA . LEU A 1 970 ? 27.797 -4.074 15.428 1.00 91.88 970 LEU A CA 1
ATOM 7612 C C . LEU A 1 970 ? 27.692 -3.712 13.943 1.00 91.88 970 LEU A C 1
ATOM 7614 O O . LEU A 1 970 ? 27.835 -4.605 13.113 1.00 91.88 970 LEU A O 1
ATOM 7618 N N . VAL A 1 971 ? 27.548 -2.428 13.598 1.00 93.06 971 VAL A N 1
ATOM 7619 C CA . VAL A 1 971 ? 27.574 -1.976 12.194 1.00 93.06 971 VAL A CA 1
ATOM 7620 C C . VAL A 1 971 ? 28.907 -2.352 11.533 1.00 93.06 971 VAL A C 1
ATOM 7622 O O . VAL A 1 971 ? 28.910 -3.004 10.489 1.00 93.06 971 VAL A O 1
ATOM 7625 N N . LEU A 1 972 ? 30.040 -2.047 12.176 1.00 91.88 972 LEU A N 1
ATOM 7626 C CA . LEU A 1 972 ? 31.373 -2.379 11.655 1.00 91.88 972 LEU A CA 1
ATOM 7627 C C . LEU A 1 972 ? 31.609 -3.894 11.521 1.00 91.88 972 LEU A C 1
ATOM 7629 O O . LEU A 1 972 ? 32.233 -4.326 10.555 1.00 91.88 972 LEU A O 1
ATOM 7633 N N . SER A 1 973 ? 31.081 -4.718 12.430 1.00 93.94 973 SER A N 1
ATOM 7634 C CA . SER A 1 973 ? 31.189 -6.180 12.312 1.00 93.94 973 SER A CA 1
ATOM 7635 C C . SER A 1 973 ? 30.321 -6.747 11.179 1.00 93.94 973 SER A C 1
ATOM 7637 O O . SER A 1 973 ? 30.787 -7.631 10.462 1.00 93.94 973 SER A O 1
ATOM 7639 N N . THR A 1 974 ? 29.117 -6.202 10.934 1.00 93.12 974 THR A N 1
ATOM 7640 C CA . THR A 1 974 ? 28.317 -6.606 9.758 1.00 93.12 974 THR A CA 1
ATOM 7641 C C . THR A 1 974 ? 29.006 -6.234 8.444 1.00 93.12 974 THR A C 1
ATOM 7643 O O . THR A 1 974 ? 29.049 -7.053 7.525 1.00 93.12 974 THR A O 1
ATOM 7646 N N . LEU A 1 975 ? 29.627 -5.049 8.384 1.00 93.00 975 LEU A N 1
ATOM 7647 C CA . LEU A 1 975 ? 30.462 -4.620 7.261 1.00 93.00 975 LEU A CA 1
ATOM 7648 C C . LEU A 1 975 ? 31.662 -5.557 7.055 1.00 93.00 975 LEU A C 1
ATOM 7650 O O . LEU A 1 975 ? 31.934 -5.955 5.926 1.00 93.00 975 LEU A O 1
ATOM 7654 N N . GLY A 1 976 ? 32.357 -5.937 8.132 1.00 92.56 976 GLY A N 1
ATOM 7655 C CA . GLY A 1 976 ? 33.508 -6.840 8.069 1.00 92.56 976 GLY A CA 1
ATOM 7656 C C . GLY A 1 976 ? 33.177 -8.177 7.401 1.00 92.56 976 GLY A C 1
ATOM 7657 O O . GLY A 1 976 ? 33.917 -8.622 6.528 1.00 92.56 976 GLY A O 1
ATOM 7658 N N . ILE A 1 977 ? 32.029 -8.777 7.735 1.00 92.06 977 ILE A N 1
ATOM 7659 C CA . ILE A 1 977 ? 31.569 -10.028 7.108 1.00 92.06 977 ILE A CA 1
ATOM 7660 C C . ILE A 1 977 ? 31.173 -9.795 5.640 1.00 92.06 977 ILE A C 1
ATOM 7662 O O . ILE A 1 977 ? 31.592 -10.559 4.771 1.00 92.06 977 ILE A O 1
ATOM 7666 N N . ALA A 1 978 ? 30.434 -8.718 5.345 1.00 90.44 978 ALA A N 1
ATOM 7667 C CA . ALA A 1 978 ? 30.020 -8.362 3.983 1.00 90.44 978 ALA A CA 1
ATOM 7668 C C . ALA A 1 978 ? 31.207 -8.090 3.030 1.00 90.44 978 ALA A C 1
ATOM 7670 O O . ALA A 1 978 ? 31.114 -8.350 1.832 1.00 90.44 978 ALA A O 1
ATOM 7671 N N . VAL A 1 979 ? 32.327 -7.581 3.557 1.00 90.25 979 VAL A N 1
ATOM 7672 C CA . VAL A 1 979 ? 33.575 -7.324 2.814 1.00 90.25 979 VAL A CA 1
ATOM 7673 C C . VAL A 1 979 ? 34.461 -8.572 2.706 1.00 90.25 979 VAL A C 1
ATOM 7675 O O . VAL A 1 979 ? 35.162 -8.728 1.702 1.00 90.25 979 VAL A O 1
ATOM 7678 N N . ALA A 1 980 ? 34.435 -9.455 3.709 1.00 88.88 980 ALA A N 1
ATOM 7679 C CA . ALA A 1 980 ? 35.194 -10.706 3.717 1.00 88.88 980 ALA A CA 1
ATOM 7680 C C . ALA A 1 980 ? 34.601 -11.774 2.784 1.00 88.88 980 ALA A C 1
ATOM 7682 O O . ALA A 1 980 ? 35.354 -12.513 2.155 1.00 88.88 980 ALA A O 1
ATOM 7683 N N . VAL A 1 981 ? 33.269 -11.850 2.669 1.00 88.06 981 VAL A N 1
ATOM 7684 C CA . VAL A 1 981 ? 32.573 -12.828 1.818 1.00 88.06 981 VAL A CA 1
ATOM 7685 C C . VAL A 1 981 ? 31.569 -12.115 0.898 1.00 88.06 981 VAL A C 1
ATOM 7687 O O . VAL A 1 981 ? 30.400 -11.973 1.254 1.00 88.06 981 VAL A O 1
ATOM 7690 N N . PRO A 1 982 ? 31.971 -11.698 -0.319 1.00 84.88 982 PRO A N 1
ATOM 7691 C CA . PRO A 1 982 ? 31.109 -10.957 -1.249 1.00 84.88 982 PRO A CA 1
ATOM 7692 C C . PRO A 1 982 ? 30.035 -11.815 -1.962 1.00 84.88 982 PRO A C 1
ATOM 7694 O O . PRO A 1 982 ? 29.390 -11.351 -2.901 1.00 84.88 982 PRO A O 1
ATOM 7697 N N . HIS A 1 983 ? 29.794 -13.058 -1.528 1.00 90.00 983 HIS A N 1
ATOM 7698 C CA . HIS A 1 983 ? 28.894 -14.014 -2.189 1.00 90.00 983 HIS A CA 1
ATOM 7699 C C . HIS A 1 983 ? 27.508 -14.072 -1.524 1.00 90.00 983 HIS A C 1
ATOM 7701 O O . HIS A 1 983 ? 27.194 -15.006 -0.783 1.00 90.00 983 HIS A O 1
ATOM 7707 N N . PHE A 1 984 ? 26.661 -13.078 -1.822 1.00 91.06 984 PHE A N 1
ATOM 7708 C CA . PHE A 1 984 ? 25.322 -12.901 -1.232 1.00 91.06 984 PHE A CA 1
ATOM 7709 C C . PHE A 1 984 ? 24.481 -14.192 -1.199 1.00 91.06 984 PHE A C 1
ATOM 7711 O O . PHE A 1 984 ? 24.014 -14.593 -0.134 1.00 91.06 984 PHE A O 1
ATOM 7718 N N . GLY A 1 985 ? 24.331 -14.883 -2.337 1.00 90.88 985 GLY A N 1
ATOM 7719 C CA . GLY A 1 985 ? 23.503 -16.095 -2.419 1.00 90.88 985 GLY A CA 1
ATOM 7720 C C . GLY A 1 985 ? 24.024 -17.271 -1.579 1.00 90.88 985 GLY A C 1
ATOM 7721 O O . GLY A 1 985 ? 23.228 -18.014 -1.009 1.00 90.88 985 GLY A O 1
ATOM 7722 N N . LEU A 1 986 ? 25.348 -17.419 -1.447 1.00 93.12 986 LEU A N 1
ATOM 7723 C CA . LEU A 1 986 ? 25.954 -18.488 -0.644 1.00 93.12 986 LEU A CA 1
ATOM 7724 C C . LEU A 1 986 ? 25.805 -18.213 0.857 1.00 93.12 986 LEU A C 1
ATOM 7726 O O . LEU A 1 986 ? 25.424 -19.113 1.602 1.00 93.12 986 LEU A O 1
ATOM 7730 N N . LEU A 1 987 ? 26.014 -16.965 1.295 1.00 93.19 987 LEU A N 1
ATOM 7731 C CA . LEU A 1 987 ? 25.744 -16.558 2.679 1.00 93.19 987 LEU A CA 1
ATOM 7732 C C . LEU A 1 987 ? 24.263 -16.722 3.038 1.00 93.19 987 LEU A C 1
ATOM 7734 O O . LEU A 1 987 ? 23.945 -17.313 4.067 1.00 93.19 987 LEU A O 1
ATOM 7738 N N . MET A 1 988 ? 23.355 -16.268 2.169 1.00 93.38 988 MET A N 1
ATOM 7739 C CA . MET A 1 988 ? 21.909 -16.422 2.354 1.00 93.38 988 MET A CA 1
ATOM 7740 C C . MET A 1 988 ? 21.511 -17.900 2.493 1.00 93.38 988 MET A C 1
ATOM 7742 O O . MET A 1 988 ? 20.728 -18.241 3.380 1.00 93.38 988 MET A O 1
ATOM 7746 N N . SER A 1 989 ? 22.111 -18.784 1.689 1.00 94.75 989 SER A N 1
ATOM 7747 C CA . SER A 1 989 ? 21.926 -20.232 1.814 1.00 94.75 989 SER A CA 1
ATOM 7748 C C . SER A 1 989 ? 22.427 -20.790 3.151 1.00 94.75 989 SER A C 1
ATOM 7750 O O . SER A 1 989 ? 21.691 -21.506 3.832 1.00 94.75 989 SER A O 1
ATOM 7752 N N . ILE A 1 990 ? 23.650 -20.440 3.569 1.00 94.75 990 ILE A N 1
ATOM 7753 C CA . ILE A 1 990 ? 24.248 -20.886 4.842 1.00 94.75 990 ILE A CA 1
ATOM 7754 C C . ILE A 1 990 ? 23.382 -20.444 6.030 1.00 94.75 990 ILE A C 1
ATOM 7756 O O . ILE A 1 990 ? 23.052 -21.256 6.896 1.00 94.75 990 ILE A O 1
ATOM 7760 N N . PHE A 1 991 ? 22.957 -19.178 6.053 1.00 93.31 991 PHE A N 1
ATOM 7761 C CA . PHE A 1 991 ? 22.136 -18.625 7.131 1.00 93.31 991 PHE A CA 1
ATOM 7762 C C . PHE A 1 991 ? 20.730 -19.249 7.179 1.00 93.31 991 PHE A C 1
ATOM 7764 O O . PHE A 1 991 ? 20.211 -19.507 8.269 1.00 93.31 991 PHE A O 1
ATOM 7771 N N . GLY A 1 992 ? 20.127 -19.548 6.022 1.00 91.69 992 GLY A N 1
ATOM 7772 C CA . GLY A 1 992 ? 18.849 -20.263 5.931 1.00 91.69 992 GLY A CA 1
ATOM 7773 C C . GLY A 1 992 ? 18.939 -21.714 6.382 1.00 91.69 992 GLY A C 1
ATOM 7774 O O . GLY A 1 992 ? 18.104 -22.172 7.160 1.00 91.69 992 GLY A O 1
ATOM 7775 N N . SER A 1 993 ? 19.989 -22.412 5.955 1.00 94.25 993 SER A N 1
ATOM 7776 C CA . SER A 1 993 ? 20.232 -23.817 6.291 1.00 94.25 993 SER A CA 1
ATOM 7777 C C . SER A 1 993 ? 20.513 -24.016 7.784 1.00 94.25 993 SER A C 1
ATOM 7779 O O . SER A 1 993 ? 20.035 -24.979 8.377 1.00 94.25 993 SER A O 1
ATOM 7781 N N . LEU A 1 994 ? 21.252 -23.091 8.409 1.00 93.12 994 LEU A N 1
ATOM 7782 C CA . LEU A 1 994 ? 21.613 -23.164 9.825 1.00 93.12 994 LEU A CA 1
ATOM 7783 C C . LEU A 1 994 ? 20.509 -22.624 10.751 1.00 93.12 994 LEU A C 1
ATOM 7785 O O . LEU A 1 994 ? 19.985 -23.355 11.590 1.00 93.12 994 LEU A O 1
ATOM 7789 N N . PHE A 1 995 ? 20.147 -21.344 10.622 1.00 92.94 995 PHE A N 1
ATOM 7790 C CA . PHE A 1 995 ? 19.215 -20.687 11.550 1.00 92.94 995 PHE A CA 1
ATOM 7791 C C . PHE A 1 995 ? 17.760 -20.773 11.074 1.00 92.94 995 PHE A C 1
ATOM 7793 O O . PHE A 1 995 ? 16.852 -20.961 11.888 1.00 92.94 995 PHE A O 1
ATOM 7800 N N . GLY A 1 996 ? 17.535 -20.681 9.760 1.00 90.69 996 GLY A N 1
ATOM 7801 C CA . GLY A 1 996 ? 16.202 -20.735 9.159 1.00 90.69 996 GLY A CA 1
ATOM 7802 C C . GLY A 1 996 ? 15.509 -22.082 9.358 1.00 90.69 996 GLY A C 1
ATOM 7803 O O . GLY A 1 996 ? 14.384 -22.111 9.853 1.00 90.69 996 GLY A O 1
ATOM 7804 N N . ALA A 1 997 ? 16.179 -23.203 9.077 1.00 93.69 997 ALA A N 1
ATOM 7805 C CA . ALA A 1 997 ? 15.642 -24.550 9.318 1.00 93.69 997 ALA A CA 1
ATOM 7806 C C . ALA A 1 997 ? 15.234 -24.767 10.793 1.00 93.69 997 ALA A C 1
ATOM 7808 O O . ALA A 1 997 ? 14.167 -25.321 11.082 1.00 93.69 997 ALA A O 1
ATOM 7809 N N . CYS A 1 998 ? 16.041 -24.255 11.731 1.00 94.19 998 CYS A N 1
ATOM 7810 C CA . CYS A 1 998 ? 15.762 -24.313 13.166 1.00 94.19 998 CYS A CA 1
ATOM 7811 C C . CYS A 1 998 ? 14.483 -23.546 13.549 1.00 94.19 998 CYS A C 1
ATOM 7813 O O . CYS A 1 998 ? 13.597 -24.108 14.196 1.00 94.19 998 CYS A O 1
ATOM 7815 N N . ILE A 1 999 ? 14.371 -22.282 13.124 1.00 91.75 999 ILE A N 1
ATOM 7816 C CA . ILE A 1 999 ? 13.244 -21.382 13.438 1.00 91.75 999 ILE A CA 1
ATOM 7817 C C . ILE A 1 999 ? 11.951 -21.762 12.703 1.00 91.75 999 ILE A C 1
ATOM 7819 O O . ILE A 1 999 ? 10.861 -21.612 13.247 1.00 91.75 999 ILE A O 1
ATOM 7823 N N . THR A 1 1000 ? 12.041 -22.227 11.460 1.00 92.19 1000 THR A N 1
ATOM 7824 C CA . THR A 1 1000 ? 10.855 -22.399 10.606 1.00 92.19 1000 THR A CA 1
ATOM 7825 C C . THR A 1 1000 ? 10.262 -23.804 10.656 1.00 92.19 1000 THR A C 1
ATOM 7827 O O . THR A 1 1000 ? 9.058 -23.945 10.448 1.00 92.19 1000 THR A O 1
ATOM 7830 N N . MET A 1 1001 ? 11.058 -24.843 10.945 1.00 93.38 1001 MET A N 1
ATOM 7831 C CA . MET A 1 1001 ? 10.603 -26.242 10.873 1.00 93.38 1001 MET A CA 1
ATOM 7832 C C . MET A 1 1001 ? 10.908 -27.063 12.124 1.00 93.38 1001 MET A C 1
ATOM 7834 O O . MET A 1 1001 ? 9.997 -27.681 12.678 1.00 93.38 1001 MET A O 1
ATOM 7838 N N . ILE A 1 1002 ? 12.158 -27.054 12.598 1.00 95.81 1002 ILE A N 1
ATOM 7839 C CA . ILE A 1 1002 ? 12.602 -27.974 13.657 1.00 95.81 1002 ILE A CA 1
ATOM 7840 C C . ILE A 1 1002 ? 11.993 -27.593 15.016 1.00 95.81 1002 ILE A C 1
ATOM 7842 O O . ILE A 1 1002 ? 11.274 -28.391 15.618 1.00 95.81 1002 ILE A O 1
ATOM 7846 N N . PHE A 1 1003 ? 12.235 -26.373 15.508 1.00 94.94 1003 PHE A N 1
ATOM 7847 C CA . PHE A 1 1003 ? 11.778 -25.967 16.844 1.00 94.94 1003 PHE A CA 1
ATOM 7848 C C . PHE A 1 1003 ? 10.241 -25.925 16.999 1.00 94.94 1003 PHE A C 1
ATOM 7850 O O . PHE A 1 1003 ? 9.766 -26.431 18.018 1.00 94.94 1003 PHE A O 1
ATOM 7857 N N . PRO A 1 1004 ? 9.432 -25.404 16.044 1.00 94.69 1004 PRO A N 1
ATOM 7858 C CA . PRO A 1 1004 ? 7.973 -25.378 16.194 1.00 94.69 1004 PRO A CA 1
ATOM 7859 C C . PRO A 1 1004 ? 7.363 -26.771 16.388 1.00 94.69 1004 PRO A C 1
ATOM 7861 O O . PRO A 1 1004 ? 6.524 -26.960 17.269 1.00 94.69 1004 PRO A O 1
ATOM 7864 N N . CYS A 1 1005 ? 7.815 -27.751 15.598 1.00 95.62 1005 CYS A N 1
ATOM 7865 C CA . CYS A 1 1005 ? 7.324 -29.124 15.661 1.00 95.62 1005 CYS A CA 1
ATOM 7866 C C . CYS A 1 1005 ? 7.801 -29.835 16.931 1.00 95.62 1005 CYS A C 1
ATOM 7868 O O . CYS A 1 1005 ? 6.990 -30.454 17.613 1.00 95.62 1005 CYS A O 1
ATOM 7870 N N . LEU A 1 1006 ? 9.079 -29.702 17.314 1.00 95.31 1006 LEU A N 1
ATOM 7871 C CA . LEU A 1 1006 ? 9.584 -30.300 18.558 1.00 95.31 1006 LEU A CA 1
ATOM 7872 C C . LEU A 1 1006 ? 8.831 -29.784 19.793 1.00 95.31 1006 LEU A C 1
ATOM 7874 O O . LEU A 1 1006 ? 8.445 -30.581 20.649 1.00 95.31 1006 LEU A O 1
ATOM 7878 N N . PHE A 1 1007 ? 8.561 -28.478 19.872 1.00 94.50 1007 PHE A N 1
ATOM 7879 C CA . PHE A 1 1007 ? 7.791 -27.902 20.978 1.00 94.50 1007 PHE A CA 1
ATOM 7880 C C . PHE A 1 1007 ? 6.333 -28.373 20.976 1.00 94.50 1007 PHE A C 1
ATOM 7882 O O . PHE A 1 1007 ? 5.784 -28.662 22.040 1.00 94.50 1007 PHE A O 1
ATOM 7889 N N . HIS A 1 1008 ? 5.707 -28.491 19.804 1.00 94.56 1008 HIS A N 1
ATOM 7890 C CA . HIS A 1 1008 ? 4.319 -28.934 19.693 1.00 94.56 1008 HIS A CA 1
ATOM 7891 C C . HIS A 1 1008 ? 4.151 -30.418 20.052 1.00 94.56 1008 HIS A C 1
ATOM 7893 O O . HIS A 1 1008 ? 3.302 -30.752 20.887 1.00 94.56 1008 HIS A O 1
ATOM 7899 N N . LEU A 1 1009 ? 5.025 -31.282 19.521 1.00 94.44 1009 LEU A N 1
ATOM 7900 C CA . LEU A 1 1009 ? 5.125 -32.697 19.875 1.00 94.44 1009 LEU A CA 1
ATOM 7901 C C . LEU A 1 1009 ? 5.318 -32.882 21.385 1.00 94.44 1009 LEU A C 1
ATOM 7903 O O . LEU A 1 1009 ? 4.561 -33.628 22.005 1.00 94.44 1009 LEU A O 1
ATOM 7907 N N . GLN A 1 1010 ? 6.286 -32.189 21.997 1.00 92.62 1010 GLN A N 1
ATOM 7908 C CA . GLN A 1 1010 ? 6.611 -32.373 23.417 1.00 92.62 1010 GLN A CA 1
ATOM 7909 C C . GLN A 1 1010 ? 5.531 -31.806 24.356 1.00 92.62 1010 GLN A C 1
ATOM 7911 O O . GLN A 1 1010 ? 5.192 -32.452 25.345 1.00 92.62 1010 GLN A O 1
ATOM 7916 N N . LEU A 1 1011 ? 4.902 -30.667 24.032 1.00 91.06 1011 LEU A N 1
ATOM 7917 C CA . LEU A 1 1011 ? 3.813 -30.099 24.846 1.00 91.06 1011 LEU A CA 1
ATOM 7918 C C . LEU A 1 1011 ? 2.472 -30.843 24.709 1.00 91.06 1011 LEU A C 1
ATOM 7920 O O . LEU A 1 1011 ? 1.599 -30.686 25.568 1.00 91.06 1011 LEU A O 1
ATOM 7924 N N . LYS A 1 1012 ? 2.252 -31.603 23.626 1.00 90.50 1012 LYS A N 1
ATOM 7925 C CA . LYS A 1 1012 ? 0.933 -32.188 23.308 1.00 90.50 1012 LYS A CA 1
ATOM 7926 C C . LYS A 1 1012 ? 0.945 -33.667 22.937 1.00 90.50 1012 LYS A C 1
ATOM 7928 O O . LYS A 1 1012 ? -0.083 -34.160 22.478 1.00 90.50 1012 LYS A O 1
ATOM 7933 N N . TRP A 1 1013 ? 2.032 -34.398 23.185 1.00 90.31 1013 TRP A N 1
ATOM 7934 C CA . TRP A 1 1013 ? 2.188 -35.810 22.806 1.00 90.31 1013 TRP A CA 1
ATOM 7935 C C . TRP A 1 1013 ? 0.959 -36.687 23.103 1.00 90.31 1013 TRP A C 1
ATOM 7937 O O . TRP A 1 1013 ? 0.495 -37.422 22.233 1.00 90.31 1013 TRP A O 1
ATOM 7947 N N . ASN A 1 1014 ? 0.374 -36.571 24.297 1.00 89.62 1014 ASN A N 1
ATOM 7948 C CA . ASN A 1 1014 ? -0.777 -37.384 24.724 1.00 89.62 1014 ASN A CA 1
ATOM 7949 C C . ASN A 1 1014 ? -2.136 -36.901 24.171 1.00 89.62 1014 ASN A C 1
ATOM 7951 O O . ASN A 1 1014 ? -3.157 -37.526 24.426 1.00 89.62 1014 ASN A O 1
ATOM 7955 N N . LYS A 1 1015 ? -2.162 -35.780 23.440 1.00 86.62 1015 LYS A N 1
ATOM 7956 C CA . LYS A 1 1015 ? -3.354 -35.155 22.831 1.00 86.62 1015 LYS A CA 1
ATOM 7957 C C . LYS A 1 1015 ? -3.300 -35.157 21.294 1.00 86.62 1015 LYS A C 1
ATOM 7959 O O . LYS A 1 1015 ? -4.222 -34.666 20.647 1.00 86.62 1015 LYS A O 1
ATOM 7964 N N . LEU A 1 1016 ? -2.213 -35.666 20.710 1.00 89.25 1016 LEU A N 1
ATOM 7965 C CA . LEU A 1 1016 ? -1.989 -35.756 19.268 1.00 89.25 1016 LEU A CA 1
ATOM 7966 C C . LEU A 1 1016 ? -2.387 -37.138 18.740 1.00 89.25 1016 LEU A C 1
ATOM 7968 O O . LEU A 1 1016 ? -1.954 -38.161 19.273 1.00 89.25 1016 LEU A O 1
ATOM 7972 N N . THR A 1 1017 ? -3.159 -37.164 17.653 1.00 93.31 1017 THR A N 1
ATOM 7973 C CA . THR A 1 1017 ? -3.429 -38.385 16.882 1.00 93.31 1017 THR A CA 1
ATOM 7974 C C . THR A 1 1017 ? -2.147 -38.902 16.226 1.00 93.31 1017 THR A C 1
ATOM 7976 O O . THR A 1 1017 ? -1.251 -38.118 15.906 1.00 93.31 1017 THR A O 1
ATOM 7979 N N . TRP A 1 1018 ? -2.055 -40.217 16.001 1.00 92.50 1018 TRP A N 1
ATOM 7980 C CA . TRP A 1 1018 ? -0.833 -40.858 15.495 1.00 92.50 1018 TRP A CA 1
ATOM 7981 C C . TRP A 1 1018 ? -0.336 -40.231 14.181 1.00 92.50 1018 TRP A C 1
ATOM 7983 O O . TRP A 1 1018 ? 0.839 -39.887 14.081 1.00 92.50 1018 TRP A O 1
ATOM 7993 N N . TYR A 1 1019 ? -1.241 -39.963 13.232 1.00 90.50 1019 TYR A N 1
ATOM 7994 C CA . TYR A 1 1019 ? -0.895 -39.357 11.945 1.00 90.50 1019 TYR A CA 1
ATOM 7995 C C . TYR A 1 1019 ? -0.281 -37.956 12.100 1.00 90.50 1019 TYR A C 1
ATOM 7997 O O . TYR A 1 1019 ? 0.709 -37.652 11.446 1.00 90.50 1019 TYR A O 1
ATOM 8005 N N . LYS A 1 1020 ? -0.772 -37.128 13.039 1.00 91.44 1020 LYS A N 1
ATOM 8006 C CA . LYS A 1 1020 ? -0.193 -35.797 13.310 1.00 91.44 1020 LYS A CA 1
ATOM 8007 C C . LYS A 1 1020 ? 1.219 -35.902 13.876 1.00 91.44 1020 LYS A C 1
ATOM 8009 O O . LYS A 1 1020 ? 2.080 -35.129 13.473 1.00 91.44 1020 LYS A O 1
ATOM 8014 N N . LYS A 1 1021 ? 1.485 -36.894 14.739 1.00 93.25 1021 LYS A N 1
ATOM 8015 C CA . LYS A 1 1021 ? 2.849 -37.169 15.222 1.00 93.25 1021 LYS A CA 1
ATOM 8016 C C . LYS A 1 1021 ? 3.780 -37.518 14.064 1.00 93.25 1021 LYS A C 1
ATOM 8018 O O . LYS A 1 1021 ? 4.867 -36.962 13.990 1.00 93.25 1021 LYS A O 1
ATOM 8023 N N . VAL A 1 1022 ? 3.348 -38.396 13.155 1.00 94.50 1022 VAL A N 1
ATOM 8024 C CA . VAL A 1 1022 ? 4.136 -38.778 11.971 1.00 94.50 1022 VAL A CA 1
ATOM 8025 C C . VAL A 1 1022 ? 4.400 -37.564 11.074 1.00 94.50 1022 VAL A C 1
ATOM 8027 O O . VAL A 1 1022 ? 5.555 -37.312 10.749 1.00 94.50 1022 VAL A O 1
ATOM 8030 N N . CYS A 1 1023 ? 3.386 -36.754 10.752 1.00 93.12 1023 CYS A N 1
ATOM 8031 C CA . CYS A 1 1023 ? 3.566 -35.529 9.965 1.00 93.12 1023 CYS A CA 1
ATOM 8032 C C . CYS A 1 1023 ? 4.539 -34.533 10.625 1.00 93.12 1023 CYS A C 1
ATOM 8034 O O . CYS A 1 1023 ? 5.460 -34.056 9.969 1.00 93.12 1023 CYS A O 1
ATOM 8036 N N . GLU A 1 1024 ? 4.381 -34.241 11.921 1.00 95.31 1024 GLU A N 1
ATOM 8037 C CA . GLU A 1 1024 ? 5.268 -33.318 12.645 1.00 95.31 1024 GLU A CA 1
ATOM 8038 C C . GLU A 1 1024 ? 6.712 -33.861 12.736 1.00 95.31 1024 GLU A C 1
ATOM 8040 O O . GLU A 1 1024 ? 7.662 -33.095 12.585 1.00 95.31 1024 GLU A O 1
ATOM 8045 N N . MET A 1 1025 ? 6.906 -35.179 12.889 1.00 95.00 1025 MET A N 1
ATOM 8046 C CA . MET A 1 1025 ? 8.237 -35.809 12.843 1.00 95.00 1025 MET A CA 1
ATOM 8047 C C . MET A 1 1025 ? 8.865 -35.783 11.440 1.00 95.00 1025 MET A C 1
ATOM 8049 O O . MET A 1 1025 ? 10.068 -35.551 11.325 1.00 95.00 1025 MET A O 1
ATOM 8053 N N . LEU A 1 1026 ? 8.078 -35.961 10.373 1.00 95.88 1026 LEU A N 1
ATOM 8054 C CA . LEU A 1 1026 ? 8.560 -35.846 8.991 1.00 95.88 1026 LEU A CA 1
ATOM 8055 C C . LEU A 1 1026 ? 9.003 -34.413 8.655 1.00 95.88 1026 LEU A C 1
ATOM 8057 O O . LEU A 1 1026 ? 10.014 -34.241 7.979 1.00 95.88 1026 LEU A O 1
ATOM 8061 N N . ILE A 1 1027 ? 8.319 -33.387 9.178 1.00 96.50 1027 ILE A N 1
ATOM 8062 C CA . ILE A 1 1027 ? 8.740 -31.980 9.034 1.00 96.50 1027 ILE A CA 1
ATOM 8063 C C . ILE A 1 1027 ? 10.071 -31.724 9.762 1.00 96.50 1027 ILE A C 1
ATOM 8065 O O . ILE A 1 1027 ? 10.945 -31.051 9.215 1.00 96.50 1027 ILE A O 1
ATOM 8069 N N . VAL A 1 1028 ? 10.269 -32.292 10.959 1.00 97.44 1028 VAL A N 1
ATOM 8070 C CA . VAL A 1 1028 ? 11.561 -32.219 11.672 1.00 97.44 1028 VAL A CA 1
ATOM 8071 C C . VAL A 1 1028 ? 12.669 -32.914 10.878 1.00 97.44 1028 VAL A C 1
ATOM 8073 O O . VAL A 1 1028 ? 13.738 -32.331 10.700 1.00 97.44 1028 VAL A O 1
ATOM 8076 N N . LEU A 1 1029 ? 12.419 -34.122 10.360 1.00 96.88 1029 LEU A N 1
ATOM 8077 C CA . LEU A 1 1029 ? 13.387 -34.869 9.552 1.00 96.88 1029 LEU A CA 1
ATOM 8078 C C . LEU A 1 1029 ? 13.763 -34.108 8.272 1.00 96.88 1029 LEU A C 1
ATOM 8080 O O . LEU A 1 1029 ? 14.949 -33.942 7.991 1.00 96.88 1029 LEU A O 1
ATOM 8084 N N . PHE A 1 1030 ? 12.773 -33.587 7.540 1.00 96.00 1030 PHE A N 1
ATOM 8085 C CA . PHE A 1 1030 ? 13.001 -32.747 6.363 1.00 96.00 1030 PHE A CA 1
ATOM 8086 C C . PHE A 1 1030 ? 13.817 -31.497 6.716 1.00 96.00 1030 PHE A C 1
ATOM 8088 O O . PHE A 1 1030 ? 14.787 -31.200 6.026 1.00 96.00 1030 PHE A O 1
ATOM 8095 N N . GLY A 1 1031 ? 13.501 -30.812 7.821 1.00 95.19 1031 GLY A N 1
ATOM 8096 C CA . GLY A 1 1031 ? 14.267 -29.657 8.300 1.00 95.19 1031 GLY A CA 1
ATOM 8097 C C . GLY A 1 1031 ? 15.735 -29.978 8.613 1.00 95.19 1031 GLY A C 1
ATOM 8098 O O . GLY A 1 1031 ? 16.619 -29.202 8.255 1.00 95.19 1031 GLY A O 1
ATOM 8099 N N . ILE A 1 1032 ? 16.015 -31.133 9.227 1.00 96.56 1032 ILE A N 1
ATOM 8100 C CA . ILE A 1 1032 ? 17.382 -31.589 9.540 1.00 96.56 1032 ILE A CA 1
ATOM 8101 C C . ILE A 1 1032 ? 18.154 -31.960 8.264 1.00 96.56 1032 ILE A C 1
ATOM 8103 O O . ILE A 1 1032 ? 19.298 -31.535 8.090 1.00 96.56 1032 ILE A O 1
ATOM 8107 N N . VAL A 1 1033 ? 17.539 -32.718 7.353 1.00 95.75 1033 VAL A N 1
ATOM 8108 C CA . VAL A 1 1033 ? 18.163 -33.111 6.077 1.00 95.75 1033 VAL A CA 1
ATOM 8109 C C . VAL A 1 1033 ? 18.419 -31.880 5.206 1.00 95.75 1033 VAL A C 1
ATOM 8111 O O . VAL A 1 1033 ? 19.520 -31.705 4.690 1.00 95.75 1033 VAL A O 1
ATOM 8114 N N . ALA A 1 1034 ? 17.448 -30.972 5.111 1.00 93.38 1034 ALA A N 1
ATOM 8115 C CA . ALA A 1 1034 ? 17.591 -29.736 4.356 1.00 93.38 1034 ALA A CA 1
ATOM 8116 C C . ALA A 1 1034 ? 18.676 -28.816 4.930 1.00 93.38 1034 ALA A C 1
ATOM 8118 O O . ALA A 1 1034 ? 19.514 -28.318 4.180 1.00 93.38 1034 ALA A O 1
ATOM 8119 N N . GLY A 1 1035 ? 18.702 -28.631 6.255 1.00 94.31 1035 GLY A N 1
ATOM 8120 C CA . GLY A 1 1035 ? 19.708 -27.808 6.925 1.00 94.31 1035 GLY A CA 1
ATOM 8121 C C . GLY A 1 1035 ? 21.127 -28.366 6.793 1.00 94.31 1035 GLY A C 1
ATOM 8122 O O . GLY A 1 1035 ? 22.064 -27.615 6.532 1.00 94.31 1035 GLY A O 1
ATOM 8123 N N . THR A 1 1036 ? 21.307 -29.685 6.907 1.00 95.12 1036 THR A N 1
ATOM 8124 C CA . THR A 1 1036 ? 22.636 -30.316 6.786 1.00 95.12 1036 THR A CA 1
ATOM 8125 C C . THR A 1 1036 ? 23.149 -30.345 5.342 1.00 95.12 1036 THR A C 1
ATOM 8127 O O . THR A 1 1036 ? 24.306 -29.985 5.103 1.00 95.12 1036 THR A O 1
ATOM 8130 N N . LEU A 1 1037 ? 22.307 -30.691 4.360 1.00 94.06 1037 LEU A N 1
ATOM 8131 C CA . LEU A 1 1037 ? 22.672 -30.641 2.938 1.00 94.06 1037 LEU A CA 1
ATOM 8132 C C . LEU A 1 1037 ? 22.917 -29.201 2.468 1.00 94.06 1037 LEU A C 1
ATOM 8134 O O . LEU A 1 1037 ? 23.946 -28.920 1.857 1.00 94.06 1037 LEU A O 1
ATOM 8138 N N . GLY A 1 1038 ? 22.020 -28.269 2.799 1.00 93.12 1038 GLY A N 1
ATOM 8139 C CA . GLY A 1 1038 ? 22.166 -26.863 2.426 1.00 93.12 1038 GLY A CA 1
ATOM 8140 C C . GLY A 1 1038 ? 23.434 -26.238 3.008 1.00 93.12 1038 GLY A C 1
ATOM 8141 O O . GLY A 1 1038 ? 24.197 -25.606 2.276 1.00 93.12 1038 GLY A O 1
ATOM 8142 N N . LEU A 1 1039 ? 23.738 -26.490 4.288 1.00 94.38 1039 LEU A N 1
ATOM 8143 C CA . LEU A 1 1039 ? 24.956 -25.995 4.934 1.00 94.38 1039 LEU A CA 1
ATOM 8144 C C . LEU A 1 1039 ? 26.229 -26.597 4.322 1.00 94.38 1039 LEU A C 1
ATOM 8146 O O . LEU A 1 1039 ? 27.165 -25.852 4.030 1.00 94.38 1039 LEU A O 1
ATOM 8150 N N . SER A 1 1040 ? 26.278 -27.916 4.111 1.00 94.88 1040 SER A N 1
ATOM 8151 C CA . SER A 1 1040 ? 27.477 -28.596 3.596 1.00 94.88 1040 SER A CA 1
ATOM 8152 C C . SER A 1 1040 ? 27.805 -28.183 2.160 1.00 94.88 1040 SER A C 1
ATOM 8154 O O . SER A 1 1040 ? 28.904 -27.684 1.911 1.00 94.88 1040 SER A O 1
ATOM 8156 N N . TYR A 1 1041 ? 26.848 -28.279 1.233 1.00 95.12 1041 TYR A N 1
ATOM 8157 C CA . TYR A 1 1041 ? 27.054 -27.889 -0.165 1.00 95.12 1041 TYR A CA 1
ATOM 8158 C C . TYR A 1 1041 ? 27.344 -26.391 -0.315 1.00 95.12 1041 TYR A C 1
ATOM 8160 O O . TYR A 1 1041 ? 28.231 -26.021 -1.082 1.00 95.12 1041 TYR A O 1
ATOM 8168 N N . SER A 1 1042 ? 26.680 -25.520 0.455 1.00 94.44 1042 SER A N 1
ATOM 8169 C CA . SER A 1 1042 ? 26.959 -24.075 0.396 1.00 94.44 1042 SER A CA 1
ATOM 8170 C C . SER A 1 1042 ? 28.329 -23.719 0.976 1.00 94.44 1042 SER A C 1
ATOM 8172 O O . SER A 1 1042 ? 28.972 -22.801 0.477 1.00 94.44 1042 SER A O 1
ATOM 8174 N N . SER A 1 1043 ? 28.810 -24.456 1.984 1.00 93.00 1043 SER A N 1
ATOM 8175 C CA . SER A 1 1043 ? 30.160 -24.273 2.539 1.00 93.00 1043 SER A CA 1
ATOM 8176 C C . SER A 1 1043 ? 31.248 -24.769 1.579 1.00 93.00 1043 SER A C 1
ATOM 8178 O O . SER A 1 1043 ? 32.287 -24.125 1.454 1.00 93.00 1043 SER A O 1
ATOM 8180 N N . ILE A 1 1044 ? 31.003 -25.870 0.857 1.00 92.81 1044 ILE A N 1
ATOM 8181 C CA . ILE A 1 1044 ? 31.894 -26.365 -0.207 1.00 92.81 1044 ILE A CA 1
ATOM 8182 C C . ILE A 1 1044 ? 31.926 -25.369 -1.375 1.00 92.81 1044 ILE A C 1
ATOM 8184 O O . ILE A 1 1044 ? 33.004 -24.960 -1.798 1.00 92.81 1044 ILE A O 1
ATOM 8188 N N . ALA A 1 1045 ? 30.762 -24.915 -1.849 1.00 91.25 1045 ALA A N 1
ATOM 8189 C CA . ALA A 1 1045 ? 30.665 -23.911 -2.907 1.00 91.25 1045 ALA A CA 1
ATOM 8190 C C . ALA A 1 1045 ? 31.330 -22.582 -2.511 1.00 91.25 1045 ALA A C 1
ATOM 8192 O O . ALA A 1 1045 ? 32.002 -21.970 -3.335 1.00 91.25 1045 ALA A O 1
ATOM 8193 N N . LEU A 1 1046 ? 31.199 -22.159 -1.248 1.00 91.25 1046 LEU A N 1
ATOM 8194 C CA . LEU A 1 1046 ? 31.865 -20.964 -0.732 1.00 91.25 1046 LEU A CA 1
ATOM 8195 C C . LEU A 1 1046 ? 33.385 -21.141 -0.648 1.00 91.25 1046 LEU A C 1
ATOM 8197 O O . LEU A 1 1046 ? 34.113 -20.251 -1.073 1.00 91.25 1046 LEU A O 1
ATOM 8201 N N . LYS A 1 1047 ? 33.880 -22.289 -0.166 1.00 90.75 1047 LYS A N 1
ATOM 8202 C CA . LYS A 1 1047 ? 35.318 -22.594 -0.187 1.00 90.75 1047 LYS A CA 1
ATOM 8203 C C . LYS A 1 1047 ? 35.873 -22.524 -1.615 1.00 90.75 1047 LYS A C 1
ATOM 8205 O O . LYS A 1 1047 ? 36.913 -21.914 -1.828 1.00 90.75 1047 LYS A O 1
ATOM 8210 N N . ASN A 1 1048 ? 35.157 -23.097 -2.579 1.00 89.12 1048 ASN A N 1
ATOM 8211 C CA . ASN A 1 1048 ? 35.545 -23.120 -3.992 1.00 89.12 1048 ASN A CA 1
ATOM 8212 C C . ASN A 1 1048 ? 35.361 -21.767 -4.714 1.00 89.12 1048 ASN A C 1
ATOM 8214 O O . ASN A 1 1048 ? 35.712 -21.667 -5.882 1.00 89.12 1048 ASN A O 1
ATOM 8218 N N . ALA A 1 1049 ? 34.789 -20.754 -4.053 1.00 86.12 1049 ALA A N 1
ATOM 8219 C CA . ALA A 1 1049 ? 34.651 -19.387 -4.566 1.00 86.12 1049 ALA A CA 1
ATOM 8220 C C . ALA A 1 1049 ? 35.619 -18.387 -3.897 1.00 86.12 1049 ALA A C 1
ATOM 8222 O O . ALA A 1 1049 ? 35.701 -17.236 -4.320 1.00 86.12 1049 ALA A O 1
ATOM 8223 N N . LEU A 1 1050 ? 36.329 -18.818 -2.845 1.00 81.88 1050 LEU A N 1
ATOM 8224 C CA . LEU A 1 1050 ? 37.341 -18.045 -2.110 1.00 81.88 1050 LEU A CA 1
ATOM 8225 C C . LEU A 1 1050 ? 38.786 -18.503 -2.409 1.00 81.88 1050 LEU A C 1
ATOM 8227 O O . LEU A 1 1050 ? 39.726 -17.918 -1.867 1.00 81.88 1050 LEU A O 1
ATOM 8231 N N . HIS A 1 1051 ? 38.947 -19.543 -3.231 1.00 73.50 1051 HIS A N 1
ATOM 8232 C CA . HIS A 1 1051 ? 40.212 -20.068 -3.753 1.00 73.50 1051 HIS A CA 1
ATOM 8233 C C . HIS A 1 1051 ? 40.278 -19.862 -5.268 1.00 73.50 1051 HIS A C 1
ATOM 8235 O O . HIS A 1 1051 ? 41.394 -19.564 -5.740 1.00 73.50 1051 HIS A O 1
#

Foldseek 3Di:
DDDDDDDDDDDDDDDDDDDDDDDDDDDDDDDDDDDDDDDDDDDDDDDDDDDDDDDDDDDDDDDDDPVVVVVVVVVVVVVVVQPDFQDFDDLPQQFDALQRLLVVLLLVLQAPLLQQLLVLQLLFFVVLLVLLLVLLVLLLVLLVLLLQLQWDQGPVPRDIGGRDQFSLSLLCVLPPPPGSVVLLVLLLVLLLLSLLLLLLLLLVLCCLVPCVPDVDDSLVSSVVSLVVLLVLLLPPPVVVLVVLLVQLSLLSVQLLVLLLLVLVLVVVQFDSPLRDDGDPLRNLLSSLSSLSSNQDSRCSSVSCSNHNCSVCVSVSSVVSSVVSSVSSSSSNNSLSRNQRNNQASRNLVVVSVAQLSSNSSSVSSSSSSSSNSNVSSSSSLVSCCVVCVVVVVCCDDPHPNVVVVSSVVSSVSSVVSSVVCVVDSRSSLSSLLSSLASSLCSRQASSLSSSCSSQVVPDDVVSVVVSVVSNVVSCVSSVSSNVSSVVVSVVVVVVVVVVVVVVVVVVDDDDDDDDDDDDDDDDDDDDDDDDDDDDDDCPVVVVVPVVPPPPDDDDDDDDDDDDDDDDDDDDDDDDDDDDDDDDDPDPDPDPDPQLLQPPLLLLLLVVLVVQVVVVVVCVVCVVPDDDDPPPVVVVVQVVSLVVLVVLLAYALVSLLLVLLLLLPLLVLLLQLQVLQLLFFPVLLVLLVVLLVLLLVLLVLQLVLQWDQDPVPRDIDGRAQFLLRLLCVQVNSVRSVVLLVLLLLLLLLSLLLLLLLLLVLVCLLCVVPDPDDSLVSSVVSLVVLLVLLPPPRSVVLSVLSVLLSSLSVSLLSLLLSVLVSVVVQFDSPLRDDGDPLRNLLSLLSSLSSRLNNRRSSSSLSNHNCSVCSSVSSVVSSVVSSVSSSSSNRSLSRRQRPNQDSRNLSVVCVVPVRSSSSVSSVSSNSSSSSSNSSSSCSNLSSVCSVPVVVVVVLVPDPVSVVVVSSVSSSVSSVVSSVVCSVQVRSSLSSLQSSLASSLVNRFASSLVSSCSVQVVPDDPVSNVVSVVSNVCSNVSSVSSNVSSVVVSVVVND

pLDDT: mean 72.6, std 24.0, range [20.44, 97.44]

Radius of gyration: 37.19 Å; chains: 1; bounding box: 120×85×149 Å

Secondary structure (DSSP, 8-state):
-----------------------------------------------------------------HHHHHHHHHHHHHHHTTSS-------TTTTB-HHHHHHHHHHHHHTTGGGGHHHHHHHHHHHHHHHHHHHHHHHHHHHHHHHHHTEEE-TTT--EEE---SSHHHHHHHSTTTHHHHHHHHHHHHHHHHHHHHHHHHHHHHHHHHTTT----HHHHHHHHHHHHHHHHT---HHHHHHHHHHHHHHHHHHHHHHHHHHHHTGGG--GGGSPPP-TTTHHHHHHHHHHTT--TTTHHHHHHHBS-GGGHHHHHHHHHHHHHHHHHHHHHHHHHHHGGG--SSTTGGGGGSHHHHHHHHHHHHHHHHHHTHHHHHHHHHHHHHHHTTT-GGGSTTSTTHHHHHHHHHHHHHHHHHHHHHH---HHHHHHHHIIIIIHIIIIIHHHHHHHHHHGGG--HHHHHHHHHHHHHHHHHHHHHHHHHHHHHHHHHHHHHHHHHHHHHHTS-----------------------------THHHHTTTTTSSS------------------------------------------STTTHHHHHHHHHHHHHHHHHHHHHHHHHTTS--S-THHHHHHHHHHHHHHHHHS--B-HHHHHHHHHHHHHTTTGGGGHHHHHHHHTHHHHHHHHHHHHHHHHHHHHHHHHSEEE-TTT--EEE---SHHHHHHHHS-HHHHHHHHHHHHHHHHHHHHHHHHHHHHHHHHHHTTT----HHHHHHHHHHHHGGGGG---HHHHHHHHHHHHHHHHHHHHHHHHHHHHTGGG--GGGSPPP-TTTHHHHHHHHHHTT--GGGHHHHHHHBSSGGGHHHHHHHHHHHHHHHHHHHHHHHHHHHGGG--SSTHHHHHHHH--HHHHHHHHHHHHHHHHHHHHHHHHHHHHHHHHHGGG-HHHHH-HHHHHHHHHHHHHHHHHHHHHHHHH---HHHHHHHHIIIIIHIIIIIHHHHHHHHHHGGGS-HHHHHHHHHHHHHHHHHHHHHHHHHHHHHHTT--

Sequence (1051 aa):
MADEPEFGEHDVQLALSHSLTLGNTENETEKDPSYELVSRNKESQKNERTPLVRTVDPEEQESPSAWSTNFKRFRSFTMSHFTVSLIEKECRDRQASAVLAGWNVTNLIQGMGILGVPYAVREGGIAAVICIFIVAVFCDVTGILLVDCLYEVSPRSKLRKRIRSSYPDVGEAVWPGVGGRVVSVVQTIELYAAAILYLVLLTTMFYQITNKFLPLTLNEWAVLCSIAVLPSVFITRLSLIAWMSMLAVFSLMSALAVMVAYCVVRYDQWTVDNIPSFDINTFPVGFGIVTFSYCAHAVFPGIEGSMREPKKFNKMMHVSFFISAAVKALFGVFAVLTFGLATEQVFTINLAGNVGFNTAATAFVATNVFFSFPLPLFVVVETFDSTVGPYFPHLKKGTKYHWFWFVLTRTLLVTFALFIALVVPHFGLLMGFVGSFTGTCLSFGFPCIAHLKLRWNSLRWYHIMAEILLIVFGVLAGGLGFVYSEEQSSNQRMDEESTEMNTISVTALPCSSTAPSATTVIKEPELVTILEDMPLTNEQIEEEQDLLEEAEDEFEPNENTPLIRSHETLEKSDSSFFTHNSKSFTTTFTTSQASLFIPSFQFSLYSSIVSISRSLNQRSVALTIDDRSSQDSKSKSTTLLEKLSEDGQATTMLALWNMINMIFVSTSVLAMPYAIFLGGFAALFLILFIGFLTDITSVLLVGCLYEISPKSRLRKRVRASYAEIAAHVWGPVGGWIVDFVTVSLSYCSCVLMVMVLGSSFMELFKELVMLNLKEWCLICALAMLPTVFIKRLSILAWLSMLAVVAVFIIAFILLGFTLGDSNSWTLDKIPSFNINTFPVSLGIIMFSYCGHTVFPGIEGSMQKPVKYKSVTHRAFISVTAVKFLVGLFCCLTFGSNTKSIVIINLSLSYGSILSKIATVLVIINIYFSYPLNMFVVSGTLDIILLPKFPLCYNHKRYNYLWVLFTRTFLVLSTLGIAVAVPHFGLLMSIFGSLFGACITMIFPCLFHLQLKWNKLTWYKKVCEMLIVLFGIVAGTLGLSYSSIALKNALH